Protein AF-A0A940DM49-F1 (afdb_monomer_lite)

Foldseek 3Di:
DDDDDDDDDDDDDDDDDDDDDDDDDDPVVVVVQPPADLDFQDFPDKFFDDDKAKAAQVEEEEELDPVCVLLSVVLQVLCCQQVVGRHHYDYDDPVCSVVVHDAFSYEYQEADLDDPPLKWKWWFDNGYIYIYANDLNVSLLSSLRVSVQQLLQSLVVQDPPDLDPVVSVVVCVVPHRIGIGGTMMGIGWWPFPALAEEDECALAHDDLVLLLVVLVVCLNLSHAEYEYEQAFQRAHAEDQPVQRCRFVPLFKDAQDPLLVVLVVCCVVQVACQSHFDPVQWDADPNGIIGGHHDYLVSLLVSCVSNVSSNHAYAYEDEPQFRCNSVCVRVVQQFLDNPQDADPFGTGGGALLDPVNLVVVLSRVVSVCVRGVDQEYEHELPDHDLPSLVVRPSSVVVCVVVVHDDSLLSSLVSVVSVQVSQVVVNHEYEYELSNLVNHDDLRHAYEYACPVPCVSVLVCVVVVHAYEYQHCVAQALQDDDAQCNLVCLQCVVVVVCVVNVNDCPSYNAYYHYYDCSSRNHSQSVLQSCPPNSSSSSNNGGPDPVPDDPVSSVVSVLSVVSSCVSVVGHYAAHDWDDAFQEAEDAAKDWDDIHPQRDQKWKFKDFPPDADAPPGHTDDDIHMDGAKTKMWMWIAGSVRNTHDIGIHIYHYDDADEADDPVRLPADKAAFWKKWWFQDPDQWLVCRVVGHTDDIDGDNFWWDDPPDDAKTKIKTWFKFFDAAFDKKKKKKWKQGWKWKDKLNHTFDGRTGHDGIDIHMGIDGYGGTIIIIIMIDTDGGGMTTDMWMADRVGHTDDSTVRTIHHFDLVQFAFADPLLVVLLVQQEEAEEEDDQVLQPQDDDDPVCLLAAADPDSQSQAQQAADLLQVLVLRVLLPGQAYEYACDAQQQEGLADDPLRPRYLLVYPHVNSPGGVLQVNLVSCVVVRHFYEYEYELLGHNVQCHHRLARDDDDPVSVVSLVVSLVSSQVVLLCSLAPRPAHSEYHYDVAFEDCVPSGHPNVVSCCVRHVSHAYPFYPQAHSAFEQQDQLLAADPQFFQAAQHRGLDDDPPDDPVVSNNCSRHPDQSHSYGHGYEHHYEQQCAPNDGDQEDHPPSLVSGDDLVSVVVSSCRASQNRHRYYYRFYAHSNNHGPPSSSVSSNVNSVVCCVFPVDFLWKDWDWAFKDKIFNPDDDPDDDDPDPDDWFDWFFKKKWAFPSSSPFWFQKKWKWFDDPPDIDTFDIGGGAYGIHMDGGPIDRGRMMMIGRPRTSRITTTPMMTTTDDD

Structure (mmCIF, N/CA/C/O backbone):
data_AF-A0A940DM49-F1
#
_entry.id   AF-A0A940DM49-F1
#
loop_
_atom_site.group_PDB
_atom_site.id
_atom_site.type_symbol
_atom_site.label_atom_id
_atom_site.label_alt_id
_atom_site.label_comp_id
_atom_site.label_asym_id
_atom_site.label_entity_id
_atom_site.label_seq_id
_atom_site.pdbx_PDB_ins_code
_atom_site.Cartn_x
_atom_site.Cartn_y
_atom_site.Cartn_z
_atom_site.occupancy
_atom_site.B_iso_or_equiv
_atom_site.auth_seq_id
_atom_site.auth_comp_id
_atom_site.auth_asym_id
_atom_site.auth_atom_id
_atom_site.pdbx_PDB_model_num
ATOM 1 N N . MET A 1 1 ? -1.338 36.286 -5.113 1.00 31.31 1 MET A N 1
ATOM 2 C CA . MET A 1 1 ? -1.289 37.752 -5.354 1.00 31.31 1 MET A CA 1
ATOM 3 C C . MET A 1 1 ? -2.511 38.378 -4.673 1.00 31.31 1 MET A C 1
ATOM 5 O O . MET A 1 1 ? -3.595 37.889 -4.940 1.00 31.31 1 MET A O 1
ATOM 9 N N . LYS A 1 2 ? -2.330 39.427 -3.838 1.00 26.67 2 LYS A N 1
ATOM 10 C CA . LYS A 1 2 ? -3.298 40.068 -2.890 1.00 26.67 2 LYS A CA 1
ATOM 11 C C . LYS A 1 2 ? -3.614 39.206 -1.646 1.00 26.67 2 LYS A C 1
ATOM 13 O O . LYS A 1 2 ? -3.948 38.052 -1.812 1.00 26.67 2 LYS A O 1
ATOM 18 N N . SER A 1 3 ? -3.545 39.659 -0.390 1.00 25.14 3 SER A N 1
ATOM 19 C CA . SER A 1 3 ? -3.223 40.959 0.222 1.00 25.14 3 SER A CA 1
ATOM 20 C C . SER A 1 3 ? -2.923 40.746 1.719 1.00 25.14 3 SER A C 1
ATOM 22 O O . SER A 1 3 ? -3.694 40.087 2.404 1.00 25.14 3 SER A O 1
ATOM 24 N N . ARG A 1 4 ? -1.834 41.337 2.230 1.00 31.77 4 ARG A N 1
ATOM 25 C CA . ARG A 1 4 ? -1.532 41.494 3.668 1.00 31.77 4 ARG A CA 1
ATOM 26 C C . ARG A 1 4 ? -2.392 42.607 4.305 1.00 31.77 4 ARG A C 1
ATOM 28 O O . ARG A 1 4 ? -2.889 43.469 3.584 1.00 31.77 4 ARG A O 1
ATOM 35 N N . ILE A 1 5 ? -2.337 42.654 5.646 1.00 28.33 5 ILE A N 1
ATOM 36 C CA . ILE A 1 5 ? -2.535 43.787 6.588 1.00 28.33 5 ILE A CA 1
ATOM 37 C C . ILE A 1 5 ? -3.858 43.733 7.378 1.00 28.33 5 ILE A C 1
ATOM 39 O O . ILE A 1 5 ? -4.899 44.098 6.854 1.00 28.33 5 ILE A O 1
ATOM 43 N N . PHE A 1 6 ? -3.786 43.385 8.672 1.00 24.16 6 PHE A N 1
ATOM 44 C CA . PHE A 1 6 ? -3.925 44.350 9.780 1.00 24.16 6 PHE A CA 1
ATOM 45 C C . PHE A 1 6 ? -3.517 43.720 11.128 1.00 24.16 6 PHE A C 1
ATOM 47 O O . PHE A 1 6 ? -4.143 42.787 11.616 1.00 24.16 6 PHE A O 1
ATOM 54 N N . SER A 1 7 ? -2.481 44.288 11.749 1.00 23.59 7 SER A N 1
ATOM 55 C CA . SER A 1 7 ? -2.191 44.192 13.183 1.00 23.59 7 SER A CA 1
ATOM 56 C C . SER A 1 7 ? -2.238 45.609 13.742 1.00 23.59 7 SER A C 1
ATOM 58 O O . SER A 1 7 ? -1.577 46.483 13.182 1.00 23.59 7 SER A O 1
ATOM 60 N N . ILE A 1 8 ? -2.949 45.839 14.849 1.00 24.89 8 ILE A N 1
ATOM 61 C CA . ILE A 1 8 ? -2.675 46.958 15.763 1.00 24.89 8 ILE A CA 1
ATOM 62 C C . ILE A 1 8 ? -2.809 46.444 17.202 1.00 24.89 8 ILE A C 1
ATOM 64 O O . ILE A 1 8 ? -3.890 46.073 17.647 1.00 24.89 8 ILE A O 1
ATOM 68 N N . LEU A 1 9 ? -1.674 46.442 17.904 1.00 25.62 9 LEU A N 1
ATOM 69 C CA . LEU A 1 9 ? -1.535 46.303 19.352 1.00 25.62 9 LEU A CA 1
ATOM 70 C C . LEU A 1 9 ? -2.020 47.566 20.083 1.00 25.62 9 LEU A C 1
ATOM 72 O O . LEU A 1 9 ? -1.711 48.679 19.658 1.00 25.62 9 LEU A O 1
ATOM 76 N N . VAL A 1 10 ? -2.592 47.381 21.277 1.00 23.48 10 VAL A N 1
ATOM 77 C CA . VAL A 1 10 ? -2.498 48.337 22.396 1.00 23.48 10 VAL A CA 1
ATOM 78 C C . VAL A 1 10 ? -2.186 47.553 23.684 1.00 23.48 10 VAL A C 1
ATOM 80 O O . VAL A 1 10 ? -2.997 46.716 24.074 1.00 23.48 10 VAL A O 1
ATOM 83 N N . PRO A 1 11 ? -1.048 47.801 24.364 1.00 31.75 11 PRO A N 1
ATOM 84 C CA . PRO A 1 11 ? -0.756 47.259 25.691 1.00 31.75 11 PRO A CA 1
ATOM 85 C C . PRO A 1 11 ? -0.932 48.323 26.794 1.00 31.75 11 PRO A C 1
ATOM 87 O O . PRO A 1 11 ? -0.569 49.483 26.594 1.00 31.75 11 PRO A O 1
ATOM 90 N N . GLY A 1 12 ? -1.393 47.929 27.992 1.00 22.38 12 GLY A N 1
ATOM 91 C CA . GLY A 1 12 ? -1.150 48.742 29.192 1.00 22.38 12 GLY A CA 1
ATOM 92 C C . GLY A 1 12 ? -2.007 48.515 30.452 1.00 22.38 12 GLY A C 1
ATOM 93 O O . GLY A 1 12 ? -3.036 49.155 30.605 1.00 22.38 12 GLY A O 1
ATOM 94 N N . ILE A 1 13 ? -1.421 47.778 31.412 1.00 25.25 13 ILE A N 1
ATOM 95 C CA . ILE A 1 13 ? -1.259 48.134 32.846 1.00 25.25 13 ILE A CA 1
ATOM 96 C C . ILE A 1 13 ? -2.354 47.770 33.896 1.00 25.25 13 ILE A C 1
ATOM 98 O O . ILE A 1 13 ? -3.452 48.313 33.919 1.00 25.25 13 ILE A O 1
ATOM 102 N N . CYS A 1 14 ? -1.864 47.004 34.893 1.00 21.83 14 CYS A N 1
ATOM 103 C CA . CYS A 1 14 ? -2.151 46.961 36.347 1.00 21.83 14 CYS A CA 1
ATOM 104 C C . CYS A 1 14 ? -3.070 45.887 36.968 1.00 21.83 14 CYS A C 1
ATOM 106 O O . CYS A 1 14 ? -4.269 46.065 37.145 1.00 21.83 14 CYS A O 1
ATOM 108 N N . SER A 1 15 ? -2.390 44.843 37.461 1.00 24.92 15 SER A N 1
ATOM 109 C CA . SER A 1 15 ? -2.450 44.208 38.791 1.00 24.92 15 SER A CA 1
ATOM 110 C C . SER A 1 15 ? -3.398 44.772 39.862 1.00 24.92 15 SER A C 1
ATOM 112 O O . SER A 1 15 ? -3.240 45.926 40.252 1.00 24.92 15 SER A O 1
ATOM 114 N N . VAL A 1 16 ? -4.172 43.887 40.515 1.00 24.69 16 VAL A N 1
ATOM 115 C CA . VAL A 1 16 ? -4.374 43.876 41.982 1.00 24.69 16 VAL A CA 1
ATOM 116 C C . VAL A 1 16 ? -4.491 42.428 42.484 1.00 24.69 16 VAL A C 1
ATOM 118 O O . VAL A 1 16 ? -5.316 41.647 42.025 1.00 24.69 16 VAL A O 1
ATOM 121 N N . ILE A 1 17 ? -3.630 42.113 43.449 1.00 28.03 17 ILE A N 1
ATOM 122 C CA . ILE A 1 17 ? -3.552 40.900 44.269 1.00 28.03 17 ILE A CA 1
ATOM 123 C C . ILE A 1 17 ? -4.784 40.798 45.183 1.00 28.03 17 ILE A C 1
ATOM 125 O O . ILE A 1 17 ? -5.094 41.764 45.876 1.00 28.03 17 ILE A O 1
ATOM 129 N N . PHE A 1 18 ? -5.398 39.615 45.292 1.00 25.67 18 PHE A N 1
ATOM 130 C CA . PHE A 1 18 ? -6.162 39.233 46.484 1.00 25.67 18 PHE A CA 1
ATOM 131 C C . PHE A 1 18 ? -5.768 37.827 46.945 1.00 25.67 18 PHE A C 1
ATOM 133 O O . PHE A 1 18 ? -6.054 36.827 46.296 1.00 25.67 18 PHE A O 1
ATOM 140 N N . SER A 1 19 ? -5.091 37.784 48.093 1.00 24.92 19 SER A N 1
ATOM 141 C CA . SER A 1 19 ? -4.837 36.582 48.880 1.00 24.92 19 SER A CA 1
ATOM 142 C C . SER A 1 19 ? -6.087 36.204 49.670 1.00 24.92 19 SER A C 1
ATOM 144 O O . SER A 1 19 ? -6.500 36.985 50.522 1.00 24.92 19 SER A O 1
ATOM 146 N N . PHE A 1 20 ? -6.617 34.997 49.472 1.00 25.80 20 PHE A N 1
ATOM 147 C CA . PHE A 1 20 ? -7.347 34.237 50.494 1.00 25.80 20 PHE A CA 1
ATOM 148 C C . PHE A 1 20 ? -7.159 32.737 50.215 1.00 25.80 20 PHE A C 1
ATOM 150 O O . PHE A 1 20 ? -7.589 32.235 49.184 1.00 25.80 20 PHE A O 1
ATOM 157 N N . MET A 1 21 ? -6.477 32.033 51.124 1.00 26.34 21 MET A N 1
ATOM 158 C CA . MET A 1 21 ? -6.398 30.567 51.140 1.00 26.34 21 MET A CA 1
ATOM 159 C C . MET A 1 21 ? -7.720 29.969 51.646 1.00 26.34 21 MET A C 1
ATOM 161 O O . MET A 1 21 ? -8.167 30.376 52.722 1.00 26.34 21 MET A O 1
ATOM 165 N N . PRO A 1 22 ? -8.266 28.929 50.992 1.00 28.25 22 PRO A N 1
ATOM 166 C CA . PRO A 1 22 ? -9.009 27.868 51.651 1.00 28.25 22 PRO A CA 1
ATOM 167 C C . PRO A 1 22 ? -8.127 26.618 51.852 1.00 28.25 22 PRO A C 1
ATOM 169 O O . PRO A 1 22 ? -7.094 26.437 51.213 1.00 28.25 22 PRO A O 1
ATOM 172 N N . SER A 1 23 ? -8.528 25.799 52.820 1.00 29.11 23 SER A N 1
ATOM 173 C CA . SER A 1 23 ? -7.892 24.579 53.342 1.00 29.11 23 SER A CA 1
ATOM 174 C C . SER A 1 23 ? -7.565 23.503 52.280 1.00 29.11 23 SER A C 1
ATOM 176 O O . SER A 1 23 ? -8.131 23.546 51.191 1.00 29.11 23 SER A O 1
ATOM 178 N N . PRO A 1 24 ? -6.672 22.527 52.569 1.00 31.70 24 PRO A N 1
ATOM 179 C CA . PRO A 1 24 ? -6.154 21.622 51.547 1.00 31.70 24 PRO A CA 1
ATOM 180 C C . PRO A 1 24 ? -7.233 20.646 51.068 1.00 31.70 24 PRO A C 1
ATOM 182 O O . PRO A 1 24 ? -7.690 19.788 51.821 1.00 31.70 24 PRO A O 1
ATOM 185 N N . VAL A 1 25 ? -7.610 20.791 49.800 1.00 31.20 25 VAL A N 1
ATOM 186 C CA . VAL A 1 25 ? -8.256 19.754 48.990 1.00 31.20 25 VAL A CA 1
ATOM 187 C C . VAL A 1 25 ? -7.164 18.766 48.559 1.00 31.20 25 VAL A C 1
ATOM 189 O O . VAL A 1 25 ? -6.029 19.171 48.299 1.00 31.20 25 VAL A O 1
ATOM 192 N N . ASN A 1 26 ? -7.472 17.467 48.555 1.00 30.48 26 ASN A N 1
ATOM 193 C CA . ASN A 1 26 ? -6.524 16.410 48.204 1.00 30.48 26 ASN A CA 1
ATOM 194 C C . ASN A 1 26 ? -5.936 16.625 46.798 1.00 30.48 26 ASN A C 1
ATOM 196 O O . ASN A 1 26 ? -6.629 17.033 45.870 1.00 30.48 26 ASN A O 1
ATOM 200 N N . ALA A 1 27 ? -4.655 16.289 46.630 1.00 29.48 27 ALA A N 1
ATOM 201 C CA . ALA A 1 27 ? -3.916 16.493 45.383 1.00 29.48 27 ALA A CA 1
ATOM 202 C C . ALA A 1 27 ? -4.462 15.692 44.181 1.00 29.48 27 ALA A C 1
ATOM 204 O O . ALA A 1 27 ? -4.178 16.063 43.050 1.00 29.48 27 ALA A O 1
ATOM 205 N N . ARG A 1 28 ? -5.260 14.634 44.411 1.00 29.39 28 ARG A N 1
ATOM 206 C CA . ARG A 1 28 ? -5.962 13.898 43.343 1.00 29.39 28 ARG A CA 1
ATOM 207 C C . ARG A 1 28 ? -7.146 14.678 42.776 1.00 29.39 28 ARG A C 1
ATOM 209 O O . ARG A 1 28 ? -7.283 14.745 41.563 1.00 29.39 28 ARG A O 1
ATOM 216 N N . ASP A 1 29 ? -7.923 15.333 43.634 1.00 30.44 29 ASP A N 1
ATOM 217 C CA . ASP A 1 29 ? -9.070 16.125 43.191 1.00 30.44 29 ASP A CA 1
ATOM 218 C C . ASP A 1 29 ? -8.570 17.370 42.439 1.00 30.44 29 ASP A C 1
ATOM 220 O O . ASP A 1 29 ? -9.034 17.670 41.350 1.00 30.44 29 ASP A O 1
ATOM 224 N N . ALA A 1 30 ? -7.518 18.034 42.939 1.00 25.75 30 ALA A N 1
ATOM 225 C CA . ALA A 1 30 ? -6.928 19.223 42.310 1.00 25.75 30 ALA A CA 1
ATOM 226 C C . ALA A 1 30 ? -6.326 18.992 40.905 1.00 25.75 30 ALA A C 1
ATOM 228 O O . ALA A 1 30 ? -6.170 19.956 40.157 1.00 25.75 30 ALA A O 1
ATOM 229 N N . GLN A 1 31 ? -5.983 17.751 40.543 1.00 28.00 31 GLN A N 1
ATOM 230 C CA . GLN A 1 31 ? -5.383 17.424 39.245 1.00 28.00 31 GLN A CA 1
ATOM 231 C C . GLN A 1 31 ? -6.438 17.154 38.158 1.00 28.00 31 GLN A C 1
ATOM 233 O O . GLN A 1 31 ? -6.170 17.409 36.989 1.00 28.00 31 GLN A O 1
ATOM 238 N N . GLN A 1 32 ? -7.652 16.748 38.548 1.00 34.59 32 GLN A N 1
ATOM 239 C CA . GLN A 1 32 ? -8.798 16.563 37.646 1.00 34.59 32 GLN A CA 1
ATOM 240 C C . GLN A 1 32 ? -9.450 17.905 37.239 1.00 34.59 32 GLN A C 1
ATOM 242 O O . GLN A 1 32 ? -10.115 18.002 36.215 1.00 34.59 32 GLN A O 1
ATOM 247 N N . PHE A 1 33 ? -9.207 18.980 38.000 1.00 34.47 33 PHE A N 1
ATOM 248 C CA . PHE A 1 33 ? -9.787 20.314 37.767 1.00 34.47 33 PHE A CA 1
ATOM 249 C C . PHE A 1 33 ? -9.003 21.213 36.788 1.00 34.47 33 PHE A C 1
ATOM 251 O O . PHE A 1 33 ? -9.349 22.382 36.625 1.00 34.47 33 PHE A O 1
ATOM 258 N N . ALA A 1 34 ? -7.946 20.709 36.137 1.00 33.28 34 ALA A N 1
ATOM 259 C CA . ALA A 1 34 ? -7.145 21.478 35.174 1.00 33.28 34 ALA A CA 1
ATOM 260 C C . ALA A 1 34 ? -7.388 21.101 33.694 1.00 33.28 34 ALA A C 1
ATOM 262 O O . ALA A 1 34 ? -6.991 21.868 32.819 1.00 33.28 34 ALA A O 1
ATOM 263 N N . SER A 1 35 ? -8.037 19.963 33.403 1.00 48.00 35 SER A N 1
ATOM 264 C CA . SER A 1 35 ? -8.173 19.389 32.047 1.00 48.00 35 SER A CA 1
ATOM 265 C C . SER A 1 35 ? -9.556 19.542 31.389 1.00 48.00 35 SER A C 1
ATOM 267 O O . SER A 1 35 ? -9.680 19.274 30.197 1.00 48.00 35 SER A O 1
ATOM 269 N N . GLY A 1 36 ? -10.577 20.028 32.107 1.00 64.00 36 GLY A N 1
ATOM 270 C CA . GLY A 1 36 ? -11.968 20.043 31.621 1.00 64.00 36 GLY A CA 1
ATOM 271 C C . GLY A 1 36 ? -12.669 18.679 31.783 1.00 64.00 36 GLY A C 1
ATOM 272 O O . GLY A 1 36 ? -12.053 17.745 32.285 1.00 64.00 36 GLY A O 1
ATOM 273 N N . PRO A 1 37 ? -13.968 18.562 31.441 1.00 78.25 37 PRO A N 1
ATOM 274 C CA . PRO A 1 37 ? -14.721 17.309 31.563 1.00 78.25 37 PRO A CA 1
ATOM 275 C C . PRO A 1 37 ? -14.284 16.264 30.521 1.00 78.25 37 PRO A C 1
ATOM 277 O O . PRO A 1 37 ? -13.966 16.629 29.389 1.00 78.25 37 PRO A O 1
ATOM 280 N N . ASP A 1 38 ? -14.347 14.978 30.888 1.00 89.06 38 ASP A N 1
ATOM 281 C CA . ASP A 1 38 ? -13.917 13.816 30.087 1.00 89.06 38 ASP A CA 1
ATOM 282 C C . ASP A 1 38 ? -14.873 13.485 28.915 1.00 89.06 38 ASP A C 1
ATOM 284 O O . ASP A 1 38 ? -15.368 12.373 28.794 1.00 89.06 38 ASP A O 1
ATOM 288 N N . LEU A 1 39 ? -15.184 14.472 28.068 1.00 94.56 39 LEU A N 1
ATOM 289 C CA . LEU A 1 39 ? -16.126 14.374 26.942 1.00 94.56 39 LEU A CA 1
ATOM 290 C C . LEU A 1 39 ? -15.479 13.779 25.691 1.00 94.56 39 LEU A C 1
ATOM 292 O O . LEU A 1 39 ? -14.377 14.193 25.355 1.00 94.56 39 LEU A O 1
ATOM 296 N N . ILE A 1 40 ? -16.195 12.949 24.927 1.00 96.62 40 ILE A N 1
ATOM 297 C CA . ILE A 1 40 ? -15.819 12.508 23.569 1.00 96.62 40 ILE A CA 1
ATOM 298 C C . ILE A 1 40 ? -16.946 12.884 22.593 1.00 96.62 40 ILE A C 1
ATOM 300 O O . ILE A 1 40 ? -18.067 12.409 22.760 1.00 96.62 40 ILE A O 1
ATOM 304 N N . PRO A 1 41 ? -16.714 13.693 21.551 1.00 96.62 41 PRO A N 1
ATOM 305 C CA . PRO A 1 41 ? -15.433 14.262 21.163 1.00 96.62 41 PRO A CA 1
ATOM 306 C C . PRO A 1 41 ? -15.011 15.448 22.046 1.00 96.62 41 PRO A C 1
ATOM 308 O O . PRO A 1 41 ? -15.863 16.110 22.654 1.00 96.62 41 PRO A O 1
ATOM 311 N N . ARG A 1 42 ? -13.705 15.736 22.090 1.00 94.19 42 ARG A N 1
ATOM 312 C CA . ARG A 1 42 ? -13.125 16.857 22.839 1.00 94.19 42 ARG A CA 1
ATOM 313 C C . ARG A 1 42 ? -13.605 18.190 22.253 1.00 94.19 42 ARG A C 1
ATOM 315 O O . ARG A 1 42 ? -13.400 18.421 21.057 1.00 94.19 42 ARG A O 1
ATOM 322 N N . PRO A 1 43 ? -14.202 19.082 23.065 1.00 93.31 43 PRO A N 1
ATOM 323 C CA . PRO A 1 43 ? -14.682 20.365 22.570 1.00 93.31 43 PRO A CA 1
ATOM 324 C C . PRO A 1 43 ? -13.529 21.327 22.270 1.00 93.31 43 PRO A C 1
ATOM 326 O O . PRO A 1 43 ? -12.495 21.297 22.942 1.00 93.31 43 PRO A O 1
ATOM 329 N N . LEU A 1 44 ? -13.754 22.250 21.330 1.00 90.75 44 LEU A N 1
ATOM 330 C CA . LEU A 1 44 ? -12.794 23.303 20.978 1.00 90.75 44 LEU A CA 1
ATOM 331 C C . LEU A 1 44 ? -12.405 24.179 22.184 1.00 90.75 44 LEU A C 1
ATOM 333 O O . LEU A 1 44 ? -11.246 24.560 22.339 1.00 90.75 44 LEU A O 1
ATOM 337 N N . SER A 1 45 ? -13.371 24.519 23.044 1.00 90.00 45 SER A N 1
ATOM 338 C CA . SER A 1 45 ? -13.132 25.281 24.270 1.00 90.00 45 SER A CA 1
ATOM 339 C C . SER A 1 45 ? -14.077 24.860 25.390 1.00 90.00 45 SER A C 1
ATOM 341 O O . SER A 1 45 ? -15.293 24.788 25.204 1.00 90.00 45 SER A O 1
ATOM 343 N N . SER A 1 46 ? -13.513 24.631 26.576 1.00 90.38 46 SER A N 1
ATOM 344 C CA . SER A 1 46 ? -14.241 24.344 27.810 1.00 90.38 46 SER A CA 1
ATOM 345 C C . SER A 1 46 ? -13.608 25.114 28.964 1.00 90.38 46 SER A C 1
ATOM 347 O O . SER A 1 46 ? -12.415 24.980 29.240 1.00 90.38 46 SER A O 1
ATOM 349 N N . VAL A 1 47 ? -14.405 25.946 29.633 1.00 90.81 47 VAL A N 1
ATOM 350 C CA . VAL A 1 47 ? -13.986 26.747 30.785 1.00 90.81 47 VAL A CA 1
ATOM 351 C C . VAL A 1 47 ? -14.827 26.348 31.985 1.00 90.81 47 VAL A C 1
ATOM 353 O O . VAL A 1 47 ? -16.048 26.514 31.993 1.00 90.81 47 VAL A O 1
ATOM 356 N N . GLN A 1 48 ? -14.173 25.835 33.023 1.00 85.69 48 GLN A N 1
ATOM 357 C CA . GLN A 1 48 ? -14.850 25.481 34.262 1.00 85.69 48 GLN A CA 1
ATOM 358 C C . GLN A 1 48 ? -15.208 26.738 35.067 1.00 85.69 48 GLN A C 1
ATOM 360 O O . GLN A 1 48 ? -14.384 27.630 35.271 1.00 85.69 48 GLN A O 1
ATOM 365 N N . GLY A 1 49 ? -16.456 26.802 35.524 1.00 84.81 49 GLY A N 1
ATOM 366 C CA . GLY A 1 49 ? -16.964 27.825 36.430 1.00 84.81 49 GLY A CA 1
ATOM 367 C C . GLY A 1 49 ? -16.945 27.372 37.893 1.00 84.81 49 GLY A C 1
ATOM 368 O O . GLY A 1 49 ? -16.551 26.257 38.228 1.00 84.81 49 GLY A O 1
ATOM 369 N N . THR A 1 50 ? -17.397 28.246 38.791 1.00 85.25 50 THR A N 1
ATOM 370 C CA . THR A 1 50 ? -17.561 27.930 40.219 1.00 85.25 50 THR A CA 1
ATOM 371 C C . THR A 1 50 ? -19.000 27.524 40.525 1.00 85.25 50 THR A C 1
ATOM 373 O O . THR A 1 50 ? -19.916 28.223 40.098 1.00 85.25 50 THR A O 1
ATOM 376 N N . GLY A 1 51 ? -19.192 26.468 41.321 1.00 89.75 51 GLY A N 1
ATOM 377 C CA . GLY A 1 51 ? -20.511 26.016 41.781 1.00 89.75 51 GLY A CA 1
ATOM 378 C C . GLY A 1 51 ? -21.050 24.805 41.018 1.00 89.75 51 GLY A C 1
ATOM 379 O O . GLY A 1 51 ? -20.395 24.270 40.121 1.00 89.75 51 GLY A O 1
ATOM 380 N N . THR A 1 52 ? -22.254 24.362 41.382 1.00 90.94 52 THR A N 1
ATOM 381 C CA . THR A 1 52 ? -22.939 23.223 40.755 1.00 90.94 52 THR A CA 1
ATOM 382 C C . THR A 1 52 ? -24.397 23.552 40.436 1.00 90.94 52 THR A C 1
ATOM 384 O O . THR A 1 52 ? -25.089 24.216 41.208 1.00 90.94 52 THR A O 1
ATOM 387 N N . PHE A 1 53 ? -24.872 23.075 39.288 1.00 93.50 53 PHE A N 1
ATOM 388 C CA . PHE A 1 53 ? -26.281 23.059 38.925 1.00 93.50 53 PHE A CA 1
ATOM 389 C C . PHE A 1 53 ? -26.913 21.745 39.382 1.00 93.50 53 PHE A C 1
ATOM 391 O O . PHE A 1 53 ? -26.367 20.664 39.162 1.00 93.50 53 PHE A O 1
ATOM 398 N N . ARG A 1 54 ? -28.080 21.834 40.017 1.00 91.69 54 ARG A N 1
ATOM 399 C CA . ARG A 1 54 ? -28.820 20.677 40.519 1.00 91.69 54 ARG A CA 1
ATOM 400 C C . ARG A 1 54 ? -29.885 20.274 39.503 1.00 91.69 54 ARG A C 1
ATOM 402 O O . ARG A 1 54 ? -30.891 20.967 39.373 1.00 91.69 54 ARG A O 1
ATOM 409 N N . LEU A 1 55 ? -29.663 19.161 38.811 1.00 91.31 55 LEU A N 1
ATOM 410 C CA . LEU A 1 55 ? -30.587 18.610 37.825 1.00 91.31 55 LEU A CA 1
ATOM 411 C C . LEU A 1 55 ? -31.499 17.567 38.481 1.00 91.31 55 LEU A C 1
ATOM 413 O O . LEU A 1 55 ? -31.015 16.536 38.937 1.00 91.31 55 LEU A O 1
ATOM 417 N N . ASP A 1 56 ? -32.805 17.830 38.515 1.00 88.69 56 ASP A N 1
ATOM 418 C CA . ASP A 1 56 ? -33.834 16.920 39.032 1.00 88.69 56 ASP A CA 1
ATOM 419 C C . ASP A 1 56 ? -35.148 17.016 38.232 1.00 88.69 56 ASP A C 1
ATOM 421 O O . ASP A 1 56 ? -35.255 17.777 37.268 1.00 88.69 56 ASP A O 1
ATOM 425 N N . SER A 1 57 ? -36.181 16.272 38.640 1.00 85.94 57 SER A N 1
ATOM 426 C CA . SER A 1 57 ? -37.501 16.276 37.984 1.00 85.94 57 SER A CA 1
ATOM 427 C C . SER A 1 57 ? -38.273 17.605 38.066 1.00 85.94 57 SER A C 1
ATOM 429 O O . SER A 1 57 ? -39.310 17.751 37.412 1.00 85.94 57 SER A O 1
ATOM 431 N N . GLU A 1 58 ? -37.820 18.566 38.880 1.00 88.06 58 GLU A N 1
ATOM 432 C CA . GLU A 1 58 ? -38.427 19.900 38.996 1.00 88.06 58 GLU A CA 1
ATOM 433 C C . GLU A 1 58 ? -37.863 20.887 37.961 1.00 88.06 58 GLU A C 1
ATOM 435 O O . GLU A 1 58 ? -38.418 21.974 37.775 1.00 88.06 58 GLU A O 1
ATOM 440 N N . VAL A 1 59 ? -36.780 20.525 37.266 1.00 91.25 59 VAL A N 1
ATOM 441 C CA . VAL A 1 59 ? -36.217 21.327 36.177 1.00 91.25 59 VAL A CA 1
ATOM 442 C C . VAL A 1 59 ? -37.136 21.289 34.950 1.00 91.25 59 VAL A C 1
ATOM 444 O O . VAL A 1 59 ? -37.608 20.235 34.513 1.00 91.25 59 VAL A O 1
ATOM 447 N N . ILE A 1 60 ? -37.384 22.468 34.370 1.00 91.19 60 ILE A N 1
ATOM 448 C CA . ILE A 1 60 ? -38.216 22.633 33.169 1.00 91.19 60 ILE A CA 1
ATOM 449 C C . ILE A 1 60 ? -37.337 22.985 31.966 1.00 91.19 60 ILE A C 1
ATOM 451 O O . ILE A 1 60 ? -36.500 23.884 32.045 1.00 91.19 60 ILE A O 1
ATOM 455 N N . VAL A 1 61 ? -37.562 22.304 30.841 1.00 92.19 61 VAL A N 1
ATOM 456 C CA . VAL A 1 61 ? -36.944 22.610 29.545 1.00 92.19 61 VAL A CA 1
ATOM 457 C C . VAL A 1 61 ? -37.827 23.599 28.782 1.00 92.19 61 VAL A C 1
ATOM 459 O O . VAL A 1 61 ? -38.985 23.295 28.478 1.00 92.19 61 VAL A O 1
ATOM 462 N N . TYR A 1 62 ? -37.283 24.771 28.464 1.00 89.75 62 TYR A N 1
ATOM 463 C CA . TYR A 1 62 ? -37.940 25.822 27.694 1.00 89.75 62 TYR A CA 1
ATOM 464 C C . TYR A 1 62 ? -37.281 25.977 26.316 1.00 89.75 62 TYR A C 1
ATOM 466 O O . TYR A 1 62 ? -36.118 26.375 26.237 1.00 89.75 62 TYR A O 1
ATOM 474 N N . PRO A 1 63 ? -38.006 25.707 25.222 1.00 85.12 63 PRO A N 1
ATOM 475 C CA . PRO A 1 63 ? -37.612 26.158 23.897 1.00 85.12 63 PRO A CA 1
ATOM 476 C C . PRO A 1 63 ? -37.898 27.662 23.752 1.00 85.12 63 PRO A C 1
ATOM 478 O O . PRO A 1 63 ? -38.976 28.121 24.134 1.00 85.12 63 PRO A O 1
ATOM 481 N N . ASP A 1 64 ? -36.952 28.425 23.195 1.00 77.19 64 ASP A N 1
ATOM 482 C CA . ASP A 1 64 ? -37.119 29.873 22.949 1.00 77.19 64 ASP A CA 1
ATOM 483 C C . ASP A 1 64 ? -38.205 30.145 21.885 1.00 77.19 64 ASP A C 1
ATOM 485 O O . ASP A 1 64 ? -38.941 31.125 21.955 1.00 77.19 64 ASP A O 1
ATOM 489 N N . GLU A 1 65 ? -38.381 29.217 20.934 1.00 76.31 65 GLU A N 1
ATOM 490 C CA . GLU A 1 65 ? -39.387 29.300 19.872 1.00 76.31 65 GLU A CA 1
ATOM 491 C C . GLU A 1 65 ? -40.103 27.967 19.603 1.00 76.31 65 GLU A C 1
ATOM 493 O O . GLU A 1 65 ? -39.586 26.879 19.858 1.00 76.31 65 GLU A O 1
ATOM 498 N N . ASN A 1 66 ? -41.292 28.033 18.988 1.00 71.56 66 ASN A N 1
ATOM 499 C CA . ASN A 1 66 ? -42.115 26.851 18.698 1.00 71.56 66 ASN A CA 1
ATOM 500 C C . ASN A 1 66 ? -41.417 25.793 17.829 1.00 71.56 66 ASN A C 1
ATOM 502 O O . ASN A 1 66 ? -41.707 24.603 17.968 1.00 71.56 66 ASN A O 1
ATOM 506 N N . HIS A 1 67 ? -40.518 26.207 16.935 1.00 74.38 67 HIS A N 1
ATOM 507 C CA . HIS A 1 67 ? -39.786 25.295 16.057 1.00 74.38 67 HIS A CA 1
ATOM 508 C C . HIS A 1 67 ? -38.699 24.491 16.805 1.00 74.38 67 HIS A C 1
ATOM 510 O O . HIS A 1 67 ? -38.259 23.463 16.303 1.00 74.38 67 HIS A O 1
ATOM 516 N N . VAL A 1 68 ? -38.342 24.893 18.034 1.00 80.12 68 VAL A N 1
ATOM 517 C CA . VAL A 1 68 ? -37.361 24.227 18.916 1.00 80.12 68 VAL A CA 1
ATOM 518 C C . VAL A 1 68 ? -38.017 23.163 19.823 1.00 80.12 68 VAL A C 1
ATOM 520 O O . VAL A 1 68 ? -37.340 22.343 20.445 1.00 80.12 68 VAL A O 1
ATOM 523 N N . ASN A 1 69 ? -39.355 23.097 19.865 1.00 79.06 69 ASN A N 1
ATOM 524 C CA . ASN A 1 69 ? -40.111 22.113 20.657 1.00 79.06 69 ASN A CA 1
ATOM 525 C C . ASN A 1 69 ? -39.690 20.635 20.459 1.00 79.06 69 ASN A C 1
ATOM 527 O O . ASN A 1 69 ? -39.731 19.886 21.439 1.00 79.06 69 ASN A O 1
ATOM 531 N N . PRO A 1 70 ? -39.329 20.152 19.249 1.00 85.88 70 PRO A N 1
ATOM 532 C CA . PRO A 1 70 ? -38.820 18.789 19.075 1.00 85.88 70 PRO A CA 1
ATOM 533 C C . PRO A 1 70 ? -37.524 18.527 19.854 1.00 85.88 70 PRO A C 1
ATOM 535 O O . PRO A 1 70 ? -37.445 17.522 20.552 1.00 85.88 70 PRO A O 1
ATOM 538 N N . ALA A 1 71 ? -36.570 19.464 19.842 1.00 87.31 71 ALA A N 1
ATOM 539 C CA . ALA A 1 71 ? -35.305 19.339 20.570 1.00 87.31 71 ALA A CA 1
ATOM 540 C C . ALA A 1 71 ? -35.514 19.286 22.096 1.00 87.31 71 ALA A C 1
ATOM 542 O O . ALA A 1 71 ? -34.882 18.490 22.790 1.00 87.31 71 ALA A O 1
ATOM 543 N N . ALA A 1 72 ? -36.467 20.068 22.621 1.00 89.12 72 ALA A N 1
ATOM 544 C CA . ALA A 1 72 ? -36.841 20.021 24.038 1.00 89.12 72 ALA A CA 1
ATOM 545 C C . ALA A 1 72 ? -37.434 18.660 24.445 1.00 89.12 72 ALA A C 1
ATOM 547 O O . ALA A 1 72 ? -37.114 18.134 25.513 1.00 89.12 72 ALA A O 1
ATOM 548 N N . ARG A 1 73 ? -38.279 18.070 23.585 1.00 89.12 73 ARG A N 1
ATOM 549 C CA . ARG A 1 73 ? -38.836 16.723 23.800 1.00 89.12 73 ARG A CA 1
ATOM 550 C C . ARG A 1 73 ? -37.756 15.650 23.717 1.00 89.12 73 ARG A C 1
ATOM 552 O O . ARG A 1 73 ? -37.736 14.779 24.581 1.00 89.12 73 ARG A O 1
ATOM 559 N N . TYR A 1 74 ? -36.872 15.739 22.726 1.00 92.25 74 TYR A N 1
ATOM 560 C CA . TYR A 1 74 ? -35.733 14.840 22.565 1.00 92.25 74 TYR A CA 1
ATOM 561 C C . TYR A 1 74 ? -34.856 14.825 23.823 1.00 92.25 74 TYR A C 1
ATOM 563 O O . TYR A 1 74 ? -34.689 13.765 24.418 1.00 92.25 74 TYR A O 1
ATOM 571 N N . LEU A 1 75 ? -34.399 15.988 24.306 1.00 94.25 75 LEU A N 1
ATOM 572 C CA . LEU A 1 75 ? -33.585 16.075 25.525 1.00 94.25 75 LEU A CA 1
ATOM 573 C C . LEU A 1 75 ? -34.280 15.431 26.738 1.00 94.25 75 LEU A C 1
ATOM 575 O O . LEU A 1 75 ? -33.679 14.619 27.441 1.00 94.25 75 LEU A O 1
ATOM 579 N N . ALA A 1 76 ? -35.553 15.767 26.975 1.00 91.25 76 ALA A N 1
ATOM 580 C CA . ALA A 1 76 ? -36.306 15.230 28.107 1.00 91.25 76 ALA A CA 1
ATOM 581 C C . ALA A 1 76 ? -36.507 13.704 28.017 1.00 91.25 76 ALA A C 1
ATOM 583 O O . ALA A 1 76 ? -36.436 13.010 29.031 1.00 91.25 76 ALA A O 1
ATOM 584 N N . GLN A 1 77 ? -36.751 13.170 26.815 1.00 90.88 77 GLN A N 1
ATOM 585 C CA . GLN A 1 77 ? -36.893 11.730 26.590 1.00 90.88 77 GLN A CA 1
ATOM 586 C C . GLN A 1 77 ? -35.569 10.988 26.783 1.00 90.88 77 GLN A C 1
ATOM 588 O O . GLN A 1 77 ? -35.560 9.956 27.455 1.00 90.88 77 GLN A O 1
ATOM 593 N N . SER A 1 78 ? -34.468 11.527 26.254 1.00 91.81 78 SER A N 1
ATOM 594 C CA . SER A 1 78 ? -33.136 10.933 26.387 1.00 91.81 78 SER A CA 1
ATOM 595 C C . SER A 1 78 ? -32.705 10.858 27.849 1.00 91.81 78 SER A C 1
ATOM 597 O O . SER A 1 78 ? -32.385 9.775 28.323 1.00 91.81 78 SER A O 1
ATOM 599 N N . LEU A 1 79 ? -32.816 11.949 28.617 1.00 91.19 79 LEU A N 1
ATOM 600 C CA . LEU A 1 79 ? -32.431 11.940 30.037 1.00 91.19 79 LEU A CA 1
ATOM 601 C C . LEU A 1 79 ? -33.312 11.033 30.899 1.00 91.19 79 LEU A C 1
ATOM 603 O O . LEU A 1 79 ? -32.812 10.389 31.822 1.00 91.19 79 LEU A O 1
ATOM 607 N N . LYS A 1 80 ? -34.604 10.918 30.577 1.00 89.25 80 LYS A N 1
ATOM 608 C CA . LYS A 1 80 ? -35.483 9.960 31.252 1.00 89.25 80 LYS A CA 1
ATOM 609 C C . LYS A 1 80 ? -35.054 8.517 30.989 1.00 89.25 80 LYS A C 1
ATOM 611 O O . LYS A 1 80 ? -35.098 7.701 31.903 1.00 89.25 80 LYS A O 1
ATOM 616 N N . ARG A 1 81 ? -34.691 8.196 29.746 1.00 86.44 81 ARG A N 1
ATOM 617 C CA . ARG A 1 81 ? -34.276 6.848 29.339 1.00 86.44 81 ARG A CA 1
ATOM 618 C C . ARG A 1 81 ? -32.893 6.484 29.882 1.00 86.44 81 ARG A C 1
ATOM 620 O O . ARG A 1 81 ? -32.703 5.357 30.309 1.00 86.44 81 ARG A O 1
ATOM 627 N N . GLU A 1 82 ? -31.958 7.425 29.841 1.00 88.00 82 GLU A N 1
ATOM 628 C CA . GLU A 1 82 ? -30.528 7.171 30.049 1.00 88.00 82 GLU A CA 1
ATOM 629 C C . GLU A 1 82 ? -30.106 7.392 31.505 1.00 88.00 82 GLU A C 1
ATOM 631 O O . GLU A 1 82 ? -29.371 6.586 32.059 1.00 88.00 82 GLU A O 1
ATOM 636 N N . ALA A 1 83 ? -30.621 8.443 32.153 1.00 83.94 83 ALA A N 1
ATOM 637 C CA . ALA A 1 83 ? -30.273 8.799 33.532 1.00 83.94 83 ALA A CA 1
ATOM 638 C C . ALA A 1 83 ? -31.428 8.579 34.530 1.00 83.94 83 ALA A C 1
ATOM 640 O O . ALA A 1 83 ? -31.226 8.666 35.738 1.00 83.94 83 ALA A O 1
ATOM 641 N N . GLY A 1 84 ? -32.646 8.285 34.055 1.00 83.19 84 GLY A N 1
ATOM 642 C CA . GLY A 1 84 ? -33.846 8.166 34.895 1.00 83.19 84 GLY A CA 1
ATOM 643 C C . GLY A 1 84 ? -34.505 9.505 35.257 1.00 83.19 84 GLY A C 1
ATOM 644 O O . GLY A 1 84 ? -35.514 9.522 35.958 1.00 83.19 84 GLY A O 1
ATOM 645 N N . ILE A 1 85 ? -33.997 10.635 34.750 1.00 86.19 85 ILE A N 1
ATOM 646 C CA . ILE A 1 85 ? -34.445 11.981 35.144 1.00 86.19 85 ILE A CA 1
ATOM 647 C C . ILE A 1 85 ? -35.639 12.428 34.290 1.00 86.19 85 ILE A C 1
ATOM 649 O O . ILE A 1 85 ? -35.513 12.748 33.107 1.00 86.19 85 ILE A O 1
ATOM 653 N N . GLY A 1 86 ? -36.826 12.484 34.897 1.00 84.69 86 GLY A N 1
ATOM 654 C CA . GLY A 1 86 ? -38.059 12.904 34.228 1.00 84.69 86 GLY A CA 1
ATOM 655 C C . GLY A 1 86 ? -38.249 14.423 34.171 1.00 84.69 86 GLY A C 1
ATOM 656 O O . GLY A 1 86 ? -38.904 14.984 35.047 1.00 84.69 86 GLY A O 1
ATOM 657 N N . LEU A 1 87 ? -37.753 15.079 33.118 1.00 88.31 87 LEU A N 1
ATOM 658 C CA . LEU A 1 87 ? -37.928 16.525 32.912 1.00 88.31 87 LEU A CA 1
ATOM 659 C C . LEU A 1 87 ? -39.295 16.895 32.317 1.00 88.31 87 LEU A C 1
ATOM 661 O O . LEU A 1 87 ? -39.878 16.153 31.521 1.00 88.31 87 LEU A O 1
ATOM 665 N N . ARG A 1 88 ? -39.792 18.093 32.656 1.00 87.31 88 ARG A N 1
ATOM 666 C CA . ARG A 1 88 ? -40.999 18.681 32.045 1.00 87.31 88 ARG A CA 1
ATOM 667 C C . ARG A 1 88 ? -40.617 19.678 30.954 1.00 87.31 88 ARG A C 1
ATOM 669 O O . ARG A 1 88 ? -39.660 20.426 31.110 1.00 87.31 88 ARG A O 1
ATOM 676 N N . THR A 1 89 ? -41.400 19.748 29.881 1.00 86.81 89 THR A N 1
ATOM 677 C CA . THR A 1 89 ? -41.265 20.787 28.845 1.00 86.81 89 THR A CA 1
ATOM 678 C C . THR A 1 89 ? -42.297 21.893 29.068 1.00 86.81 89 THR A C 1
ATOM 680 O O . THR A 1 89 ? -43.472 21.588 29.292 1.00 86.81 89 THR A O 1
ATOM 683 N N . GLY A 1 90 ? -41.886 23.159 28.995 1.00 83.75 90 GLY A N 1
ATOM 684 C CA . GLY A 1 90 ? -42.754 24.327 29.187 1.00 83.75 90 GLY A CA 1
ATOM 685 C C . GLY A 1 90 ? -42.664 25.335 28.040 1.00 83.75 90 GLY A C 1
ATOM 686 O O . GLY A 1 90 ? -41.834 25.197 27.152 1.00 83.75 90 GLY A O 1
ATOM 687 N N . ILE A 1 91 ? -43.514 26.366 28.074 1.00 80.75 91 ILE A N 1
ATOM 688 C CA . ILE A 1 91 ? -43.437 27.528 27.172 1.00 80.75 91 ILE A CA 1
ATOM 689 C C . ILE A 1 91 ? -42.882 28.700 27.978 1.00 80.75 91 ILE A C 1
ATOM 691 O O . ILE A 1 91 ? -43.369 28.964 29.081 1.00 80.75 91 ILE A O 1
ATOM 695 N N . LEU A 1 92 ? -41.869 29.386 27.446 1.00 75.19 92 LEU A N 1
ATOM 696 C CA . LEU A 1 92 ? -41.279 30.541 28.115 1.00 75.19 92 LEU A CA 1
ATOM 697 C C . LEU A 1 92 ? -42.340 31.659 28.236 1.00 75.19 92 LEU A C 1
ATOM 699 O O . LEU A 1 92 ? -42.957 32.011 27.228 1.00 75.19 92 LEU A O 1
ATOM 703 N N . PRO A 1 93 ? -42.604 32.227 29.430 1.00 73.25 93 PRO A N 1
ATOM 704 C CA . PRO A 1 93 ? -43.601 33.288 29.570 1.00 73.25 93 PRO A CA 1
ATOM 705 C C . PRO A 1 93 ? -43.254 34.520 28.717 1.00 73.25 93 PRO A C 1
ATOM 707 O O . PRO A 1 93 ? -42.142 35.039 28.817 1.00 73.25 93 PRO A O 1
ATOM 710 N N . GLU A 1 94 ? -44.217 35.046 27.945 1.00 68.81 94 GLU A N 1
ATOM 711 C CA . GLU A 1 94 ? -44.015 36.193 27.030 1.00 68.81 94 GLU A CA 1
ATOM 712 C C . GLU A 1 94 ? -43.368 37.410 27.716 1.00 68.81 94 GLU A C 1
ATOM 714 O O . GLU A 1 94 ? -42.509 38.074 27.139 1.00 68.81 94 GLU A O 1
ATOM 719 N N . ALA A 1 95 ? -43.734 37.684 28.973 1.00 67.69 95 ALA A N 1
ATOM 720 C CA . ALA A 1 95 ? -43.177 38.792 29.748 1.00 67.69 95 ALA A CA 1
ATOM 721 C C . ALA A 1 95 ? -41.680 38.621 30.079 1.00 67.69 95 ALA A C 1
ATOM 723 O O . ALA A 1 95 ? -40.963 39.615 30.142 1.00 67.69 95 ALA A O 1
ATOM 724 N N . MET A 1 96 ? -41.210 37.383 30.273 1.00 71.94 96 MET A N 1
ATOM 725 C CA . MET A 1 96 ? -39.794 37.082 30.533 1.00 71.94 96 MET A CA 1
ATOM 726 C C . MET A 1 96 ? -38.984 37.065 29.237 1.00 71.94 96 MET A C 1
ATOM 728 O O . MET A 1 96 ? -37.898 37.640 29.192 1.00 71.94 96 MET A O 1
ATOM 732 N N . SER A 1 97 ? -39.558 36.495 28.170 1.00 68.12 97 SER A N 1
ATOM 733 C CA . SER A 1 97 ? -38.987 36.532 26.817 1.00 68.12 97 SER A CA 1
ATOM 734 C C . SER A 1 97 ? -38.728 37.978 26.365 1.00 68.12 97 SER A C 1
ATOM 736 O O . SER A 1 97 ? -37.612 38.320 25.977 1.00 68.12 97 SER A O 1
ATOM 738 N N . ALA A 1 98 ? -39.710 38.874 26.531 1.00 63.41 98 ALA A N 1
ATOM 739 C CA . ALA A 1 98 ? -39.585 40.287 26.161 1.00 63.41 98 ALA A CA 1
ATOM 740 C C . ALA A 1 98 ? -38.580 41.086 27.020 1.00 63.41 98 ALA A C 1
ATOM 742 O O . ALA A 1 98 ? -38.063 42.106 26.562 1.00 63.41 98 ALA A O 1
ATOM 743 N N . ALA A 1 99 ? -38.311 40.649 28.255 1.00 64.56 99 ALA A N 1
ATOM 744 C CA . ALA A 1 99 ? -37.372 41.294 29.176 1.00 64.56 99 ALA A CA 1
ATOM 745 C C . ALA A 1 99 ? -35.931 40.756 29.066 1.00 64.56 99 ALA A C 1
ATOM 747 O O . ALA A 1 99 ? -35.028 41.319 29.683 1.00 64.56 99 ALA A O 1
ATOM 748 N N . GLY A 1 100 ? -35.705 39.679 28.302 1.00 67.44 100 GLY A N 1
ATOM 749 C CA . GLY A 1 100 ? -34.414 38.984 28.249 1.00 67.44 100 GLY A CA 1
ATOM 750 C C . GLY A 1 100 ? -34.037 38.293 29.566 1.00 67.44 100 GLY A C 1
ATOM 751 O O . GLY A 1 100 ? -32.859 38.039 29.810 1.00 67.44 100 GLY A O 1
ATOM 752 N N . GLU A 1 101 ? -35.014 38.014 30.436 1.00 73.94 101 GLU A N 1
ATOM 753 C CA . GLU A 1 101 ? -34.792 37.343 31.718 1.00 73.94 101 GLU A CA 1
ATOM 754 C C . GLU A 1 101 ? -34.872 35.821 31.554 1.00 73.94 101 GLU A C 1
ATOM 756 O O . GLU A 1 101 ? -35.845 35.293 31.013 1.00 73.94 101 GLU A O 1
ATOM 761 N N . MET A 1 102 ? -33.876 35.095 32.073 1.00 76.19 102 MET A N 1
ATOM 762 C CA . MET A 1 102 ? -33.886 33.631 32.065 1.00 76.19 102 MET A CA 1
ATOM 763 C C . MET A 1 102 ? -34.557 33.062 33.326 1.00 76.19 102 MET A C 1
ATOM 765 O O . MET A 1 102 ? -34.242 33.506 34.437 1.00 76.19 102 MET A O 1
ATOM 769 N N . PRO A 1 103 ? -35.443 32.056 33.198 1.00 81.44 103 PRO A N 1
ATOM 770 C CA . PRO A 1 103 ? -36.010 31.364 34.347 1.00 81.44 103 PRO A CA 1
ATOM 771 C C . PRO A 1 103 ? -34.912 30.666 35.159 1.00 81.44 103 PRO A C 1
ATOM 773 O O . PRO A 1 103 ? -33.918 30.183 34.617 1.00 81.44 103 PRO A O 1
ATOM 776 N N . GLY A 1 104 ? -35.086 30.641 36.480 1.00 82.56 104 GLY A N 1
ATOM 777 C CA . GLY A 1 104 ? -34.266 29.820 37.371 1.00 82.56 104 GLY A CA 1
ATOM 778 C C . GLY A 1 104 ? -34.777 28.379 37.413 1.00 82.56 104 GLY A C 1
ATOM 779 O O . GLY A 1 104 ? -35.957 28.139 37.166 1.00 82.56 104 GLY A O 1
ATOM 780 N N . ASN A 1 105 ? -33.897 27.441 37.762 1.00 88.50 105 ASN A N 1
ATOM 781 C CA . ASN A 1 105 ? -34.152 25.998 37.780 1.00 88.50 105 ASN A CA 1
ATOM 782 C C . ASN A 1 105 ? -34.669 25.472 36.427 1.00 88.50 105 ASN A C 1
ATOM 784 O O . ASN A 1 105 ? -35.679 24.771 36.355 1.00 88.50 105 ASN A O 1
ATOM 788 N N . ALA A 1 106 ? -34.012 25.879 35.341 1.00 92.44 106 ALA A N 1
ATOM 789 C CA . ALA A 1 106 ? -34.480 25.643 33.982 1.00 92.44 106 ALA A CA 1
ATOM 790 C C . ALA A 1 106 ? -33.338 25.333 33.008 1.00 92.44 106 ALA A C 1
ATOM 792 O O . ALA A 1 106 ? -32.206 25.773 33.213 1.00 92.44 106 ALA A O 1
ATOM 793 N N . ILE A 1 107 ? -33.675 24.625 31.928 1.00 94.56 107 ILE A N 1
ATOM 794 C CA . ILE A 1 107 ? -32.830 24.442 30.742 1.00 94.56 107 ILE A CA 1
ATOM 795 C C . ILE A 1 107 ? -33.464 25.231 29.599 1.00 94.56 107 ILE A C 1
ATOM 797 O O . ILE A 1 107 ? -34.638 25.032 29.295 1.00 94.56 107 ILE A O 1
ATOM 801 N N . ILE A 1 108 ? -32.709 26.122 28.968 1.00 92.81 108 ILE A N 1
ATOM 802 C CA . ILE A 1 108 ? -33.167 26.956 27.861 1.00 92.81 108 ILE A CA 1
ATOM 803 C C . ILE A 1 108 ? -32.489 26.480 26.580 1.00 92.81 108 ILE A C 1
ATOM 805 O O . ILE A 1 108 ? -31.265 26.387 26.524 1.00 92.81 108 ILE A O 1
ATOM 809 N N . LEU A 1 109 ? -33.290 26.192 25.554 1.00 93.75 109 LEU A N 1
ATOM 810 C CA . LEU A 1 109 ? -32.821 25.788 24.230 1.00 93.75 109 LEU A CA 1
ATOM 811 C C . LEU A 1 109 ? -33.089 26.904 23.224 1.00 93.75 109 LEU A C 1
ATOM 813 O O . LEU A 1 109 ? -34.240 27.320 23.055 1.00 93.75 109 LEU A O 1
ATOM 817 N N . LYS A 1 110 ? -32.042 27.364 22.539 1.00 91.12 110 LYS A N 1
ATOM 818 C CA . LYS A 1 110 ? -32.111 28.503 21.622 1.00 91.12 110 LYS A CA 1
ATOM 819 C C . LYS A 1 110 ? -31.376 28.239 20.313 1.00 91.12 110 LYS A C 1
ATOM 821 O O . LYS A 1 110 ? -30.299 27.653 20.310 1.00 91.12 110 LYS A O 1
ATOM 826 N N . ILE A 1 111 ? -31.926 28.742 19.211 1.00 90.62 111 ILE A N 1
ATOM 827 C CA . ILE A 1 111 ? -31.222 28.839 17.928 1.00 90.62 111 ILE A CA 1
ATOM 828 C C . ILE A 1 111 ? -30.886 30.309 17.687 1.00 90.62 111 ILE A C 1
ATOM 830 O O . ILE A 1 111 ? -31.774 31.159 17.702 1.00 90.62 111 ILE A O 1
ATOM 834 N N . SER A 1 112 ? -29.601 30.628 17.535 1.00 87.81 112 SER A N 1
ATOM 835 C CA . SER A 1 112 ? -29.130 32.011 17.387 1.00 87.81 112 SER A CA 1
ATOM 836 C C . SER A 1 112 ? -29.036 32.469 15.931 1.00 87.81 112 SER A C 1
ATOM 838 O O . SER A 1 112 ? -29.132 33.669 15.676 1.00 87.81 112 SER A O 1
ATOM 840 N N . GLY A 1 113 ? -28.801 31.545 14.990 1.00 86.06 113 GLY A N 1
ATOM 841 C CA . GLY A 1 113 ? -28.427 31.867 13.608 1.00 86.06 113 GLY A CA 1
ATOM 842 C C . GLY A 1 113 ? -27.028 32.485 13.462 1.00 86.06 113 GLY A C 1
ATOM 843 O O . GLY A 1 113 ? -26.699 32.997 12.395 1.00 86.06 113 GLY A O 1
ATOM 844 N N . ILE A 1 114 ? -26.220 32.496 14.529 1.00 81.75 114 ILE A N 1
ATOM 845 C CA . ILE A 1 114 ? -24.899 33.137 14.584 1.00 81.75 114 ILE A CA 1
ATOM 846 C C . ILE A 1 114 ? -23.857 32.075 14.944 1.00 81.75 114 ILE A C 1
ATOM 848 O O . ILE A 1 114 ? -23.970 31.447 15.994 1.00 81.75 114 ILE A O 1
ATOM 852 N N . GLY A 1 115 ? -22.834 31.921 14.101 1.00 87.81 115 GLY A N 1
ATOM 853 C CA . GLY A 1 115 ? -21.762 30.931 14.253 1.00 87.81 115 GLY A CA 1
ATOM 854 C C . GLY A 1 115 ? -21.443 30.236 12.928 1.00 87.81 115 GLY A C 1
ATOM 855 O O . GLY A 1 115 ? -22.044 30.556 11.900 1.00 87.81 115 GLY A O 1
ATOM 856 N N . SER A 1 116 ? -20.495 29.299 12.944 1.00 92.44 116 SER A N 1
ATOM 857 C CA . SER A 1 116 ? -20.320 28.338 11.848 1.00 92.44 116 SER A CA 1
ATOM 858 C C . SER A 1 116 ? -21.459 27.303 11.863 1.00 92.44 116 SER A C 1
ATOM 860 O O . SER A 1 116 ? -22.072 27.098 12.921 1.00 92.44 116 SER A O 1
ATOM 862 N N . PRO A 1 117 ? -21.769 26.653 10.722 1.00 93.50 117 PRO A N 1
ATOM 863 C CA . PRO A 1 117 ? -22.732 25.554 10.681 1.00 93.50 117 PRO A CA 1
ATOM 864 C C . PRO A 1 117 ? -22.444 24.511 11.764 1.00 93.50 117 PRO A C 1
ATOM 866 O O . PRO A 1 117 ? -21.286 24.236 12.069 1.00 93.50 117 PRO A O 1
ATOM 869 N N . GLU A 1 118 ? -23.499 23.955 12.356 1.00 95.88 118 GLU A N 1
ATOM 870 C CA . GLU A 1 118 ? -23.431 22.928 13.409 1.00 95.88 118 GLU A CA 1
ATOM 871 C C . GLU A 1 118 ? -22.736 23.329 14.733 1.00 95.88 118 GLU A C 1
ATOM 873 O O . GLU A 1 118 ? -22.615 22.489 15.631 1.00 95.88 118 GLU A O 1
ATOM 878 N N . SER A 1 119 ? -22.311 24.588 14.895 1.00 96.88 119 SER A N 1
ATOM 879 C CA . SER A 1 119 ? -21.693 25.076 16.137 1.00 96.88 119 SER A CA 1
ATOM 880 C C . SER A 1 119 ? -22.702 25.304 17.263 1.00 96.88 119 SER A C 1
ATOM 882 O O . SER A 1 119 ? -23.896 25.545 17.030 1.00 96.88 119 SER A O 1
ATOM 884 N N . TYR A 1 120 ? -22.220 25.244 18.506 1.00 97.38 120 TYR A N 1
ATOM 885 C CA . TYR A 1 120 ? -23.036 25.499 19.687 1.00 97.38 120 TYR A CA 1
ATOM 886 C C . TYR A 1 120 ? -22.255 26.125 20.846 1.00 97.38 120 TYR A C 1
ATOM 888 O O . TYR A 1 120 ? -21.030 26.037 20.938 1.00 97.38 120 TYR A O 1
ATOM 896 N N . GLY A 1 121 ? -23.006 26.741 21.756 1.00 97.00 121 GLY A N 1
ATOM 897 C CA . GLY A 1 121 ? -22.561 27.168 23.075 1.00 97.00 121 GLY A CA 1
ATOM 898 C C . GLY A 1 121 ? -23.406 26.515 24.168 1.00 97.00 121 GLY A C 1
ATOM 899 O O . GLY A 1 121 ? -24.627 26.409 24.035 1.00 97.00 121 GLY A O 1
ATOM 900 N N . LEU A 1 122 ? -22.760 26.082 25.247 1.00 97.06 122 LEU A N 1
ATOM 901 C CA . LEU A 1 122 ? -23.390 25.523 26.442 1.00 97.06 122 LEU A CA 1
ATOM 902 C C . LEU A 1 122 ? -22.897 26.284 27.675 1.00 97.06 122 LEU A C 1
ATOM 904 O O . LEU A 1 122 ? -21.704 26.301 27.964 1.00 97.06 122 LEU A O 1
ATOM 908 N N . GLU A 1 123 ? -23.820 26.870 28.427 1.00 96.50 123 GLU A N 1
ATOM 909 C CA . GLU A 1 123 ? -23.546 27.550 29.691 1.00 96.50 123 GLU A CA 1
ATOM 910 C C . GLU A 1 123 ? -24.319 26.866 30.820 1.00 96.50 123 GLU A C 1
ATOM 912 O O . GLU A 1 123 ? -25.548 26.824 30.804 1.00 96.50 123 GLU A O 1
ATOM 917 N N . ILE A 1 124 ? -23.603 26.345 31.814 1.00 95.62 124 ILE A N 1
ATOM 918 C CA . ILE A 1 124 ? -24.164 25.793 33.049 1.00 95.62 124 ILE A CA 1
ATOM 919 C C . ILE A 1 124 ? -23.818 26.754 34.184 1.00 95.62 124 ILE A C 1
ATOM 921 O O . ILE A 1 124 ? -22.647 26.940 34.517 1.00 95.62 124 ILE A O 1
ATOM 925 N N . SER A 1 125 ? -24.842 27.352 34.791 1.00 94.56 125 SER A N 1
ATOM 926 C CA . SER A 1 125 ? -24.728 28.192 35.986 1.00 94.56 125 SER A CA 1
ATOM 927 C C . SER A 1 125 ? -25.459 27.556 37.168 1.00 94.56 125 SER A C 1
ATOM 929 O O . SER A 1 125 ? -26.281 26.663 36.992 1.00 94.56 125 SER A O 1
ATOM 931 N N . GLU A 1 126 ? -25.264 28.075 38.383 1.00 93.31 126 GLU A N 1
ATOM 932 C CA . GLU A 1 126 ? -26.018 27.614 39.562 1.00 93.31 126 GLU A CA 1
ATOM 933 C C . GLU A 1 126 ? -27.541 27.821 39.427 1.00 93.31 126 GLU A C 1
ATOM 935 O O . GLU A 1 126 ? -28.324 27.205 40.150 1.00 93.31 126 GLU A O 1
ATOM 940 N N . ARG A 1 127 ? -27.984 28.711 38.524 1.00 91.81 127 ARG A N 1
ATOM 941 C CA . ARG A 1 127 ? -29.404 29.041 38.337 1.00 91.81 127 ARG A CA 1
ATOM 942 C C . ARG A 1 127 ? -30.060 28.310 37.179 1.00 91.81 127 ARG A C 1
ATOM 944 O O . ARG A 1 127 ? -31.244 28.002 37.291 1.00 91.81 127 ARG A O 1
ATOM 951 N N . ASN A 1 128 ? -29.369 28.120 36.064 1.00 93.44 128 ASN A N 1
ATOM 952 C CA . ASN A 1 128 ? -29.946 27.582 34.834 1.00 93.44 128 ASN A CA 1
ATOM 953 C C . ASN A 1 128 ? -28.871 27.050 33.882 1.00 93.44 128 ASN A C 1
ATOM 955 O O . ASN A 1 128 ? -27.679 27.315 34.056 1.00 93.44 128 ASN A O 1
ATOM 959 N N . VAL A 1 129 ? -29.337 26.319 32.871 1.00 96.19 129 VAL A N 1
ATOM 960 C CA . VAL A 1 129 ? -28.541 25.842 31.741 1.00 96.19 129 VAL A CA 1
ATOM 961 C C . VAL A 1 129 ? -29.040 26.519 30.468 1.00 96.19 129 VAL A C 1
ATOM 963 O O . VAL A 1 129 ? -30.242 26.513 30.207 1.00 96.19 129 VAL A O 1
ATOM 966 N N . LEU A 1 130 ? -28.139 27.070 29.661 1.00 95.31 130 LEU A N 1
ATOM 967 C CA . LEU A 1 130 ? -28.436 27.625 28.342 1.00 95.31 130 LEU A CA 1
ATOM 968 C C . LEU A 1 130 ? -27.683 26.829 27.274 1.00 95.31 130 LEU A C 1
ATOM 970 O O . LEU A 1 130 ? -26.458 26.758 27.304 1.00 95.31 130 LEU A O 1
ATOM 974 N N . ILE A 1 131 ? -28.416 26.266 26.314 1.00 96.38 131 ILE A N 1
ATOM 975 C CA . ILE A 1 131 ? -27.866 25.595 25.133 1.00 96.38 131 ILE A CA 1
ATOM 976 C C . ILE A 1 131 ? -28.272 26.404 23.906 1.00 96.38 131 ILE A C 1
ATOM 978 O O . ILE A 1 131 ? -29.460 26.529 23.598 1.00 96.38 131 ILE A O 1
ATOM 982 N N . THR A 1 132 ? -27.285 26.956 23.211 1.00 95.38 132 THR A N 1
ATOM 983 C CA . THR A 1 132 ? -27.489 27.770 22.011 1.00 95.38 132 THR A CA 1
ATOM 984 C C . THR A 1 132 ? -26.837 27.096 20.813 1.00 95.38 132 THR A C 1
ATOM 986 O O . THR A 1 132 ? -25.630 26.902 20.822 1.00 95.38 132 THR A O 1
ATOM 989 N N . GLY A 1 133 ? -27.605 26.766 19.778 1.00 95.38 133 GLY A N 1
ATOM 990 C CA . GLY A 1 133 ? -27.081 26.287 18.495 1.00 95.38 133 GLY A CA 1
ATOM 991 C C . GLY A 1 133 ? -27.088 27.382 17.429 1.00 95.38 133 GLY A C 1
ATOM 992 O O . GLY A 1 133 ? -27.984 28.230 17.423 1.00 95.38 133 GLY A O 1
ATOM 993 N N . ALA A 1 134 ? -26.133 27.358 16.498 1.00 94.88 134 ALA A N 1
ATOM 994 C CA . ALA A 1 134 ? -26.204 28.190 15.293 1.00 94.88 134 ALA A CA 1
ATOM 995 C C . ALA A 1 134 ? -27.386 27.776 14.393 1.00 94.88 134 ALA A C 1
ATOM 997 O O . ALA A 1 134 ? -28.072 28.627 13.830 1.00 94.88 134 ALA A O 1
ATOM 998 N N . ASP A 1 135 ? -27.664 26.473 14.331 1.00 93.12 135 ASP A N 1
ATOM 999 C CA . ASP A 1 135 ? -28.773 25.840 13.617 1.00 93.12 135 ASP A CA 1
ATOM 1000 C C . ASP A 1 135 ? -29.342 24.651 14.432 1.00 93.12 135 ASP A C 1
ATOM 1002 O O . ASP A 1 135 ? -28.961 24.423 15.586 1.00 93.12 135 ASP A O 1
ATOM 1006 N N . ASN A 1 136 ? -30.274 23.884 13.848 1.00 91.38 136 ASN A N 1
ATOM 1007 C CA . ASN A 1 136 ? -30.867 22.710 14.504 1.00 91.38 136 ASN A CA 1
ATOM 1008 C C . ASN A 1 136 ? -29.832 21.626 14.858 1.00 91.38 136 ASN A C 1
ATOM 1010 O O . ASN A 1 136 ? -29.976 20.976 15.894 1.00 91.38 136 ASN A O 1
ATOM 1014 N N . ARG A 1 137 ? -28.798 21.424 14.029 1.00 93.62 137 ARG A N 1
ATOM 1015 C CA . ARG A 1 137 ? -27.748 20.431 14.301 1.00 93.62 137 ARG A CA 1
ATOM 1016 C C . ARG A 1 137 ? -26.826 20.904 15.408 1.00 93.62 137 ARG A C 1
ATOM 1018 O O . ARG A 1 137 ? -26.540 20.130 16.311 1.00 93.62 137 ARG A O 1
ATOM 1025 N N . GLY A 1 138 ? -26.453 22.183 15.409 1.00 95.75 138 GLY A N 1
ATOM 1026 C CA . GLY A 1 138 ? -25.720 22.794 16.515 1.00 95.75 138 GLY A CA 1
ATOM 1027 C C . GLY A 1 138 ? -26.452 22.614 17.839 1.00 95.75 138 GLY A C 1
ATOM 1028 O O . GLY A 1 138 ? -25.870 22.174 18.828 1.00 95.75 138 GLY A O 1
ATOM 1029 N N . LEU A 1 139 ? -27.769 22.826 17.853 1.00 94.56 139 LEU A N 1
ATOM 1030 C CA . LEU A 1 139 ? -28.558 22.582 19.056 1.00 94.56 139 LEU A CA 1
ATOM 1031 C C . LEU A 1 139 ? -28.548 21.099 19.481 1.00 94.56 139 LEU A C 1
ATOM 1033 O O . LEU A 1 139 ? -28.402 20.813 20.670 1.00 94.56 139 LEU A O 1
ATOM 1037 N N . ALA A 1 140 ? -28.667 20.161 18.535 1.00 95.38 140 ALA A N 1
ATOM 1038 C CA . ALA A 1 140 ? -28.567 18.725 18.812 1.00 95.38 140 ALA A CA 1
ATOM 1039 C C . ALA A 1 140 ? -27.183 18.329 19.368 1.00 95.38 140 ALA A C 1
ATOM 1041 O O . ALA A 1 140 ? -27.110 17.562 20.329 1.00 95.38 140 ALA A O 1
ATOM 1042 N N . ASN A 1 141 ? -26.104 18.918 18.845 1.00 97.12 141 ASN A N 1
ATOM 1043 C CA . ASN A 1 141 ? -24.732 18.721 19.324 1.00 97.12 141 ASN A CA 1
ATOM 1044 C C . ASN A 1 141 ? -24.539 19.260 20.752 1.00 97.12 141 ASN A C 1
ATOM 1046 O O . ASN A 1 141 ? -23.922 18.598 21.588 1.00 97.12 141 ASN A O 1
ATOM 1050 N N . GLY A 1 142 ? -25.128 20.418 21.071 1.00 96.62 142 GLY A N 1
ATOM 1051 C CA . GLY A 1 142 ? -25.133 20.956 22.433 1.00 96.62 142 GLY A CA 1
ATOM 1052 C C . GLY A 1 142 ? -25.911 20.079 23.419 1.00 96.62 142 GLY A C 1
ATOM 1053 O O . GLY A 1 142 ? -25.465 19.868 24.549 1.00 96.62 142 GLY A O 1
ATOM 1054 N N . ILE A 1 143 ? -27.033 19.498 22.979 1.00 96.75 143 ILE A N 1
ATOM 1055 C CA . ILE A 1 143 ? -27.772 18.483 23.745 1.00 96.75 143 ILE A CA 1
ATOM 1056 C C . ILE A 1 143 ? -26.913 17.234 23.972 1.00 96.75 143 ILE A C 1
ATOM 1058 O O . ILE A 1 143 ? -26.915 16.708 25.083 1.00 96.75 143 ILE A O 1
ATOM 1062 N N . ALA A 1 144 ? -26.172 16.765 22.966 1.00 97.12 144 ALA A N 1
ATOM 1063 C CA . ALA A 1 144 ? -25.283 15.611 23.094 1.00 97.12 144 ALA A CA 1
ATOM 1064 C C . ALA A 1 144 ? -24.200 15.840 24.160 1.00 97.12 144 ALA A C 1
ATOM 1066 O O . ALA A 1 144 ? -24.033 15.011 25.054 1.00 97.12 144 ALA A O 1
ATOM 1067 N N . THR A 1 145 ? -23.543 17.004 24.144 1.00 97.38 145 THR A N 1
ATOM 1068 C CA . THR A 1 145 ? -22.568 17.386 25.180 1.00 97.38 145 THR A CA 1
ATOM 1069 C C . THR A 1 145 ? -23.201 17.439 26.567 1.00 97.38 145 THR A C 1
ATOM 1071 O O . THR A 1 145 ? -22.648 16.893 27.519 1.00 97.38 145 THR A O 1
ATOM 1074 N N . PHE A 1 146 ? -24.389 18.034 26.698 1.00 97.00 146 PHE A N 1
ATOM 1075 C CA . PHE A 1 146 ? -25.092 18.063 27.979 1.00 97.00 146 PHE A CA 1
ATOM 1076 C C . PHE A 1 146 ? -25.466 16.655 28.474 1.00 97.00 146 PHE A C 1
ATOM 1078 O O . PHE A 1 146 ? -25.287 16.361 29.654 1.00 97.00 146 PHE A O 1
ATOM 1085 N N . ARG A 1 147 ? -25.929 15.762 27.584 1.00 95.56 147 ARG A N 1
ATOM 1086 C CA . ARG A 1 147 ? -26.216 14.352 27.911 1.00 95.56 147 ARG A CA 1
ATOM 1087 C C . ARG A 1 147 ? -24.978 13.639 28.452 1.00 95.56 147 ARG A C 1
ATOM 1089 O O . ARG A 1 147 ? -25.078 12.990 29.487 1.00 95.56 147 ARG A O 1
ATOM 1096 N N . GLN A 1 148 ? -23.820 13.801 27.812 1.00 95.81 148 GLN A N 1
ATOM 1097 C CA . GLN A 1 148 ? -22.572 13.204 28.299 1.00 95.81 148 GLN A CA 1
ATOM 1098 C C . GLN A 1 148 ? -22.171 13.732 29.679 1.00 95.81 148 GLN A C 1
ATOM 1100 O O . GLN A 1 148 ? -21.837 12.933 30.546 1.00 95.81 148 GLN A O 1
ATOM 1105 N N . LEU A 1 149 ? -22.275 15.045 29.927 1.00 94.31 149 LEU A N 1
ATOM 1106 C CA . LEU A 1 149 ? -21.994 15.615 31.253 1.00 94.31 149 LEU A CA 1
ATOM 1107 C C . LEU A 1 149 ? -22.890 15.016 32.346 1.00 94.31 149 LEU A C 1
ATOM 1109 O O . LEU A 1 149 ? -22.420 14.773 33.454 1.00 94.31 149 LEU A O 1
ATOM 1113 N N . VAL A 1 150 ? -24.167 14.760 32.039 1.00 93.12 150 VAL A N 1
ATOM 1114 C CA . VAL A 1 150 ? -25.086 14.086 32.968 1.00 93.12 150 VAL A CA 1
ATOM 1115 C C . VAL A 1 150 ? -24.663 12.642 33.218 1.00 93.12 150 VAL A C 1
ATOM 1117 O O . VAL A 1 150 ? -24.625 12.231 34.373 1.00 93.12 150 VAL A O 1
ATOM 1120 N N . LEU A 1 151 ? -24.320 11.891 32.170 1.00 90.81 151 LEU A N 1
ATOM 1121 C CA . LEU A 1 151 ? -23.925 10.484 32.286 1.00 90.81 151 LEU A CA 1
ATOM 1122 C C . LEU A 1 151 ? -22.605 10.309 33.051 1.00 90.81 151 LEU A C 1
ATOM 1124 O O . LEU A 1 151 ? -22.522 9.451 33.926 1.00 90.81 151 LEU A O 1
ATOM 1128 N N . LEU A 1 152 ? -21.619 11.173 32.796 1.00 88.88 152 LEU A N 1
ATOM 1129 C CA . LEU A 1 152 ? -20.351 11.203 33.534 1.00 88.88 152 LEU A CA 1
ATOM 1130 C C . LEU A 1 152 ? -20.564 11.540 35.019 1.00 88.88 152 LEU A C 1
ATOM 1132 O O . LEU A 1 152 ? -19.938 10.941 35.891 1.00 88.88 152 LEU A O 1
ATOM 1136 N N . ALA A 1 153 ? -21.460 12.482 35.328 1.00 84.06 153 ALA A N 1
ATOM 1137 C CA . ALA A 1 153 ? -21.755 12.864 36.709 1.00 84.06 153 ALA A CA 1
ATOM 1138 C C . ALA A 1 153 ? -22.583 11.806 37.468 1.00 84.06 153 ALA A C 1
ATOM 1140 O O . ALA A 1 153 ? -22.370 11.616 38.668 1.00 84.06 153 ALA A O 1
ATOM 1141 N N . ASP A 1 154 ? -23.511 11.116 36.793 1.00 70.81 154 ASP A N 1
ATOM 1142 C CA . ASP A 1 154 ? -24.323 10.039 37.383 1.00 70.81 154 ASP A CA 1
ATOM 1143 C C . ASP A 1 154 ? -23.447 8.832 37.761 1.00 70.81 154 ASP A C 1
ATOM 1145 O O . ASP A 1 154 ? -23.544 8.339 38.888 1.00 70.81 154 ASP A O 1
ATOM 1149 N N . ASP A 1 155 ? -22.522 8.415 36.885 1.00 63.53 155 ASP A N 1
ATOM 1150 C CA . ASP A 1 155 ? -21.635 7.268 37.143 1.00 63.53 155 ASP A CA 1
ATOM 1151 C C . ASP A 1 155 ? -20.702 7.498 38.347 1.00 63.53 155 ASP A C 1
ATOM 1153 O O . ASP A 1 155 ? -20.502 6.602 39.168 1.00 63.53 155 ASP A O 1
ATOM 1157 N N . GLN A 1 156 ? -20.213 8.727 38.546 1.00 58.72 156 GLN A N 1
ATOM 1158 C CA . GLN A 1 156 ? -19.400 9.080 39.719 1.00 58.72 156 GLN A CA 1
ATOM 1159 C C . GLN A 1 156 ? -20.182 9.048 41.045 1.00 58.72 156 GLN A C 1
ATOM 1161 O O . GLN A 1 156 ? -19.579 8.930 42.116 1.00 58.72 156 GLN A O 1
ATOM 1166 N N . SER A 1 157 ? -21.514 9.156 40.996 1.00 48.16 157 SER A N 1
ATOM 1167 C CA . SER A 1 157 ? -22.380 9.165 42.181 1.00 48.16 157 SER A CA 1
ATOM 1168 C C . SER A 1 157 ? -22.797 7.762 42.652 1.00 48.16 157 SER A C 1
ATOM 1170 O O . SER A 1 157 ? -23.139 7.577 43.825 1.00 48.16 157 SER A O 1
ATOM 1172 N N . ALA A 1 158 ? -22.709 6.753 41.778 1.00 49.19 158 ALA A N 1
ATOM 1173 C CA . ALA A 1 158 ? -22.939 5.352 42.111 1.00 49.19 158 ALA A CA 1
ATOM 1174 C C . ALA A 1 158 ? -21.643 4.714 42.650 1.00 49.19 158 ALA A C 1
ATOM 1176 O O . ALA A 1 158 ? -20.582 4.799 42.038 1.00 49.19 158 ALA A O 1
ATOM 1177 N N . SER A 1 159 ? -21.683 4.060 43.817 1.00 41.59 159 SER A N 1
ATOM 1178 C CA . SER A 1 159 ? -20.469 3.465 44.393 1.00 41.59 159 SER A CA 1
ATOM 1179 C C . SER A 1 159 ? -19.864 2.395 43.463 1.00 41.59 159 SER A C 1
ATOM 1181 O O . SER A 1 159 ? -20.502 1.388 43.131 1.00 41.59 159 SER A O 1
ATOM 1183 N N . ARG A 1 160 ? -18.594 2.608 43.081 1.00 43.31 160 ARG A N 1
ATOM 1184 C CA . ARG A 1 160 ? -17.793 1.766 42.164 1.00 43.31 160 ARG A CA 1
ATOM 1185 C C . ARG A 1 160 ? -17.611 0.298 42.619 1.00 43.31 160 ARG A C 1
ATOM 1187 O O . ARG A 1 160 ? -17.153 -0.518 41.828 1.00 43.31 160 ARG A O 1
ATOM 1194 N N . ASP A 1 161 ? -18.023 -0.062 43.840 1.00 40.16 161 ASP A N 1
ATOM 1195 C CA . ASP A 1 161 ? -17.840 -1.393 44.455 1.00 40.16 161 ASP A CA 1
ATOM 1196 C C . ASP A 1 161 ? -19.085 -2.315 44.416 1.00 40.16 161 ASP A C 1
ATOM 1198 O O . ASP A 1 161 ? -19.063 -3.429 44.951 1.00 40.16 161 ASP A O 1
ATOM 1202 N N . SER A 1 162 ? -20.199 -1.891 43.810 1.00 41.56 162 SER A N 1
ATOM 1203 C CA . SER A 1 162 ? -21.437 -2.688 43.782 1.00 41.56 162 SER A CA 1
ATOM 1204 C C . SER A 1 162 ? -21.410 -3.769 42.681 1.00 41.56 162 SER A C 1
ATOM 1206 O O . SER A 1 162 ? -21.535 -3.489 41.490 1.00 41.56 162 SER A O 1
ATOM 1208 N N . LYS A 1 163 ? -21.224 -5.033 43.095 1.00 36.78 163 LYS A N 1
ATOM 1209 C CA . LYS A 1 163 ? -21.021 -6.223 42.237 1.00 36.78 163 LYS A CA 1
ATOM 1210 C C . LYS A 1 163 ? -22.266 -6.745 41.495 1.00 36.78 163 LYS A C 1
ATOM 1212 O O . LYS A 1 163 ? -22.181 -7.804 40.884 1.00 36.78 163 LYS A O 1
ATOM 1217 N N . ASP A 1 164 ? -23.408 -6.060 41.545 1.00 44.41 164 ASP A N 1
ATOM 1218 C CA . ASP A 1 164 ? -24.643 -6.566 40.930 1.00 44.41 164 ASP A CA 1
ATOM 1219 C C . ASP A 1 164 ? -25.547 -5.425 40.426 1.00 44.41 164 ASP A C 1
ATOM 1221 O O . ASP A 1 164 ? -25.738 -4.428 41.133 1.00 44.41 164 ASP A O 1
ATOM 1225 N N . ARG A 1 165 ? -26.134 -5.563 39.228 1.00 42.09 165 ARG A N 1
ATOM 1226 C CA . ARG A 1 165 ? -27.066 -4.577 38.624 1.00 42.09 165 ARG A CA 1
ATOM 1227 C C . ARG A 1 165 ? -28.254 -4.302 39.552 1.00 42.09 165 ARG A C 1
ATOM 1229 O O . ARG A 1 165 ? -28.621 -3.153 39.779 1.00 42.09 165 ARG A O 1
ATOM 1236 N N . ASP A 1 166 ? -28.734 -5.357 40.203 1.00 43.81 166 ASP A N 1
ATOM 1237 C CA . ASP A 1 166 ? -29.850 -5.343 41.154 1.00 43.81 166 ASP A CA 1
ATOM 1238 C C . ASP A 1 166 ? -29.545 -4.525 42.430 1.00 43.81 166 ASP A C 1
ATOM 1240 O O . ASP A 1 166 ? -30.446 -4.093 43.152 1.00 43.81 166 ASP A O 1
ATOM 1244 N N . SER A 1 167 ? -28.258 -4.298 42.722 1.00 43.81 167 SER A N 1
ATOM 1245 C CA . SER A 1 167 ? -27.788 -3.472 43.840 1.00 43.81 167 SER A CA 1
ATOM 1246 C C . SER A 1 167 ? -27.578 -1.999 43.463 1.00 43.81 167 SER A C 1
ATOM 1248 O O . SER A 1 167 ? -27.781 -1.139 44.322 1.00 43.81 167 SER A O 1
ATOM 1250 N N . ARG A 1 168 ? -27.295 -1.686 42.186 1.00 47.00 168 ARG A N 1
ATOM 1251 C CA . ARG A 1 168 ? -27.330 -0.307 41.654 1.00 47.00 168 ARG A CA 1
ATOM 1252 C C . ARG A 1 168 ? -28.751 0.231 41.566 1.00 47.00 168 ARG A C 1
ATOM 1254 O O . ARG A 1 168 ? -28.983 1.344 42.022 1.00 47.00 168 ARG A O 1
ATOM 1261 N N . ASP A 1 169 ? -29.703 -0.572 41.094 1.00 43.50 169 ASP A N 1
ATOM 1262 C CA . ASP A 1 169 ? -31.119 -0.178 41.046 1.00 43.50 169 ASP A CA 1
ATOM 1263 C C . ASP A 1 169 ? -31.692 0.086 42.451 1.00 43.50 169 ASP A C 1
ATOM 1265 O O . ASP A 1 169 ? -32.504 0.992 42.647 1.00 43.50 169 ASP A O 1
ATOM 1269 N N . ARG A 1 170 ? -31.216 -0.647 43.470 1.00 42.25 170 ARG A N 1
ATOM 1270 C CA . ARG A 1 170 ? -31.573 -0.406 44.882 1.00 42.25 170 ARG A CA 1
ATOM 1271 C C . ARG A 1 170 ? -30.851 0.793 45.500 1.00 42.25 170 ARG A C 1
ATOM 1273 O O . ARG A 1 170 ? -31.440 1.445 46.354 1.00 42.25 170 ARG A O 1
ATOM 1280 N N . ALA A 1 171 ? -29.617 1.093 45.091 1.00 41.12 171 ALA A N 1
ATOM 1281 C CA . ALA A 1 171 ? -28.889 2.284 45.537 1.00 41.12 171 ALA A CA 1
ATOM 1282 C C . ALA A 1 171 ? -29.438 3.575 44.894 1.00 41.12 171 ALA A C 1
ATOM 1284 O O . ALA A 1 171 ? -29.589 4.574 45.595 1.00 41.12 171 ALA A O 1
ATOM 1285 N N . LYS A 1 172 ? -29.840 3.534 43.611 1.00 46.75 172 LYS A N 1
ATOM 1286 C CA . LYS A 1 172 ? -30.556 4.629 42.923 1.00 46.75 172 LYS A CA 1
ATOM 1287 C C . LYS A 1 172 ? -31.897 4.959 43.585 1.00 46.75 172 LYS A C 1
ATOM 1289 O O . LYS A 1 172 ? -32.303 6.116 43.611 1.00 46.75 172 LYS A O 1
ATOM 1294 N N . ALA A 1 173 ? -32.560 3.967 44.183 1.00 44.50 173 ALA A N 1
ATOM 1295 C CA . ALA A 1 173 ? -33.790 4.184 44.943 1.00 44.50 173 ALA A CA 1
ATOM 1296 C C . ALA A 1 173 ? -33.590 4.988 46.251 1.00 44.50 173 ALA A C 1
ATOM 1298 O O . ALA A 1 173 ? -34.574 5.506 46.779 1.00 44.50 173 ALA A O 1
ATOM 1299 N N . ASP A 1 174 ? -32.354 5.115 46.758 1.00 40.53 174 ASP A N 1
ATOM 1300 C CA . ASP A 1 174 ? -32.028 5.778 48.035 1.00 40.53 174 ASP A CA 1
ATOM 1301 C C . ASP A 1 174 ? -31.394 7.184 47.859 1.00 40.53 174 ASP A C 1
ATOM 1303 O O . ASP A 1 174 ? -31.454 7.996 48.784 1.00 40.53 174 ASP A O 1
ATOM 1307 N N . THR A 1 175 ? -30.826 7.519 46.686 1.00 46.19 175 THR A N 1
ATOM 1308 C CA . THR A 1 175 ? -30.184 8.829 46.403 1.00 46.19 175 THR A CA 1
ATOM 1309 C C . THR A 1 175 ? -31.085 9.867 45.716 1.00 46.19 175 THR A C 1
ATOM 1311 O O . THR A 1 175 ? -30.741 11.049 45.703 1.00 46.19 175 THR A O 1
ATOM 1314 N N . GLY A 1 176 ? -32.270 9.471 45.238 1.00 52.00 176 GLY A N 1
ATOM 1315 C CA . GLY A 1 176 ? -33.234 10.351 44.563 1.00 52.00 176 GLY A CA 1
ATOM 1316 C C . GLY A 1 176 ? -32.816 10.747 43.138 1.00 52.00 176 GLY A C 1
ATOM 1317 O O . GLY A 1 176 ? -31.641 10.695 42.793 1.00 52.00 176 GLY A O 1
ATOM 1318 N N . ASP A 1 177 ? -33.786 11.159 42.312 1.00 70.19 177 ASP A N 1
ATOM 1319 C CA . ASP A 1 177 ? -33.632 11.555 40.896 1.00 70.19 177 ASP A CA 1
ATOM 1320 C C . ASP A 1 177 ? -32.827 12.871 40.718 1.00 70.19 177 ASP A C 1
ATOM 1322 O O . ASP A 1 177 ? -33.319 13.827 40.118 1.00 70.19 177 ASP A O 1
ATOM 1326 N N . THR A 1 178 ? -31.642 13.006 41.324 1.00 80.69 178 THR A N 1
ATOM 1327 C CA . THR A 1 178 ? -30.860 14.255 41.355 1.00 80.69 178 THR A CA 1
ATOM 1328 C C . THR A 1 178 ? -29.401 14.040 40.954 1.00 80.69 178 THR A C 1
ATOM 1330 O O . THR A 1 178 ? -28.677 13.312 41.624 1.00 80.69 178 THR A O 1
ATOM 1333 N N . VAL A 1 179 ? -28.945 14.767 39.928 1.00 87.75 179 VAL A N 1
ATOM 1334 C CA . VAL A 1 179 ? -27.544 14.810 39.466 1.00 87.75 179 VAL A CA 1
ATOM 1335 C C . VAL A 1 179 ? -26.972 16.216 39.673 1.00 87.75 179 VAL A C 1
ATOM 1337 O O . VAL A 1 179 ? -27.643 17.219 39.414 1.00 87.75 179 VAL A O 1
ATOM 1340 N N . LEU A 1 180 ? -25.731 16.311 40.161 1.00 89.31 180 LEU A N 1
ATOM 1341 C CA . LEU A 1 180 ? -25.025 17.582 40.353 1.00 89.31 180 LEU A CA 1
ATOM 1342 C C . LEU A 1 180 ? -24.033 17.810 39.213 1.00 89.31 180 LEU A C 1
ATOM 1344 O O . LEU A 1 180 ? -23.065 17.070 39.076 1.00 89.31 180 LEU A O 1
ATOM 1348 N N . LEU A 1 181 ? -24.255 18.861 38.427 1.00 90.81 181 LEU A N 1
ATOM 1349 C CA . LEU A 1 181 ? -23.404 19.219 37.295 1.00 90.81 181 LEU A CA 1
ATOM 1350 C C . LEU A 1 181 ? -22.485 20.386 37.671 1.00 90.81 181 LEU A C 1
ATOM 1352 O O . LEU A 1 181 ? -22.985 21.396 38.170 1.00 90.81 181 LEU A O 1
ATOM 1356 N N . PRO A 1 182 ? -21.166 20.312 37.440 1.00 90.00 182 PRO A N 1
ATOM 1357 C CA . PRO A 1 182 ? -20.286 21.458 37.634 1.00 90.00 182 PRO A CA 1
ATOM 1358 C C . PRO A 1 182 ? -20.668 22.600 36.684 1.00 90.00 182 PRO A C 1
ATOM 1360 O O . PRO A 1 182 ? -21.002 22.373 35.522 1.00 90.00 182 PRO A O 1
ATOM 1363 N N . CYS A 1 183 ? -20.619 23.839 37.178 1.00 93.25 183 CYS A N 1
ATOM 1364 C CA . CYS A 1 183 ? -20.818 25.009 36.324 1.00 93.25 183 CYS A CA 1
ATOM 1365 C C . CYS A 1 183 ? -19.685 25.097 35.296 1.00 93.25 183 CYS A C 1
ATOM 1367 O O . CYS A 1 183 ? -18.515 24.929 35.643 1.00 93.25 183 CYS A O 1
ATOM 1369 N N . CYS A 1 184 ? -20.013 25.381 34.039 1.00 94.31 184 CYS A N 1
ATOM 1370 C CA . CYS A 1 184 ? -19.036 25.486 32.959 1.00 94.31 184 CYS A CA 1
ATOM 1371 C C . CYS A 1 184 ? -19.585 26.285 31.777 1.00 94.31 184 CYS A C 1
ATOM 1373 O O . CYS A 1 184 ? -20.794 26.467 31.629 1.00 94.31 184 CYS A O 1
ATOM 1375 N N . THR A 1 185 ? -18.681 26.715 30.906 1.00 95.56 185 THR A N 1
ATOM 1376 C CA . THR A 1 185 ? -18.997 27.309 29.609 1.00 95.56 185 THR A CA 1
ATOM 1377 C C . THR A 1 185 ? -18.231 26.558 28.529 1.00 95.56 185 THR A C 1
ATOM 1379 O O . THR A 1 185 ? -17.011 26.437 28.615 1.00 95.56 185 THR A O 1
ATOM 1382 N N . ILE A 1 186 ? -18.942 26.050 27.525 1.00 95.19 186 ILE A N 1
ATOM 1383 C CA . ILE A 1 186 ? -18.387 25.305 26.393 1.00 95.19 186 ILE A CA 1
ATOM 1384 C C . ILE A 1 186 ? -18.794 26.015 25.104 1.00 95.19 186 ILE A C 1
ATOM 1386 O O . ILE A 1 186 ? -19.955 26.386 24.943 1.00 95.19 186 ILE A O 1
ATOM 1390 N N . SER A 1 187 ? -17.838 26.199 24.197 1.00 94.00 187 SER A N 1
ATOM 1391 C CA . SER A 1 187 ? -18.061 26.705 22.840 1.00 94.00 187 SER A CA 1
ATOM 1392 C C . SER A 1 187 ? -17.372 25.767 21.869 1.00 94.00 187 SER A C 1
ATOM 1394 O O . SER A 1 187 ? -16.194 25.461 22.054 1.00 94.00 187 SER A O 1
ATOM 1396 N N . ASP A 1 188 ? -18.095 25.309 20.853 1.00 95.31 188 ASP A N 1
ATOM 1397 C CA . ASP A 1 188 ? -17.660 24.138 20.099 1.00 95.31 188 ASP A CA 1
ATOM 1398 C C . ASP A 1 188 ? -18.256 24.084 18.684 1.00 95.31 188 ASP A C 1
ATOM 1400 O O . ASP A 1 188 ? -19.339 24.620 18.428 1.00 95.31 188 ASP A O 1
ATOM 1404 N N . ALA A 1 189 ? -17.532 23.447 17.765 1.00 95.50 189 ALA A N 1
ATOM 1405 C CA . ALA A 1 189 ? -17.895 23.281 16.359 1.00 95.50 189 ALA A CA 1
ATOM 1406 C C . ALA A 1 189 ? -17.123 22.089 15.760 1.00 95.50 189 ALA A C 1
ATOM 1408 O O . ALA A 1 189 ? -16.015 21.827 16.224 1.00 95.50 189 ALA A O 1
ATOM 1409 N N . PRO A 1 190 ? -17.670 21.390 14.747 1.00 96.56 190 PRO A N 1
ATOM 1410 C CA . PRO A 1 190 ? -16.973 20.276 14.111 1.00 96.56 190 PRO A CA 1
ATOM 1411 C C . PRO A 1 190 ? -15.859 20.745 13.164 1.00 96.56 190 PRO A C 1
ATOM 1413 O O . PRO A 1 190 ? -16.011 21.762 12.485 1.00 96.56 190 PRO A O 1
ATOM 1416 N N . GLU A 1 191 ? -14.796 19.948 13.059 1.00 94.75 191 GLU A N 1
ATOM 1417 C CA . GLU A 1 191 ? -13.750 20.083 12.035 1.00 94.75 191 GLU A CA 1
ATOM 1418 C C . GLU A 1 191 ? -14.277 19.708 10.636 1.00 94.75 191 GLU A C 1
ATOM 1420 O O . GLU A 1 191 ? -14.125 20.468 9.681 1.00 94.75 191 GLU A O 1
ATOM 1425 N N . TYR A 1 192 ? -14.974 18.570 10.523 1.00 95.56 192 TYR A N 1
ATOM 1426 C CA . TYR A 1 192 ? -15.501 18.053 9.258 1.00 95.56 192 TYR A CA 1
ATOM 1427 C C . TYR A 1 192 ? -17.032 18.033 9.229 1.00 95.56 192 TYR A C 1
ATOM 1429 O O . TYR A 1 192 ? -17.707 17.674 10.200 1.00 95.56 192 TYR A O 1
ATOM 1437 N N . GLY A 1 193 ? -17.605 18.375 8.072 1.00 94.88 193 GLY A N 1
ATOM 1438 C CA . GLY A 1 193 ? -19.058 18.383 7.866 1.00 94.88 193 GLY A CA 1
ATOM 1439 C C . GLY A 1 193 ? -19.667 16.990 7.663 1.00 94.88 193 GLY A C 1
ATOM 1440 O O . GLY A 1 193 ? -20.856 16.797 7.942 1.00 94.88 193 GLY A O 1
ATOM 1441 N N . TRP A 1 194 ? -18.875 16.022 7.188 1.00 97.56 194 TRP A N 1
ATOM 1442 C CA . TRP A 1 194 ? -19.277 14.625 7.012 1.00 97.56 194 TRP A CA 1
ATOM 1443 C C . TRP A 1 194 ? -18.708 13.747 8.128 1.00 97.56 194 TRP A C 1
ATOM 1445 O O . TRP A 1 194 ? -17.496 13.593 8.241 1.00 97.56 194 TRP A O 1
ATOM 1455 N N . ARG A 1 195 ? -19.584 13.174 8.961 1.00 98.19 195 ARG A N 1
ATOM 1456 C CA . ARG A 1 195 ? -19.209 12.318 10.100 1.00 98.19 195 ARG A CA 1
ATOM 1457 C C . ARG A 1 195 ? -20.056 11.057 10.040 1.00 98.19 195 ARG A C 1
ATOM 1459 O O . ARG A 1 195 ? -21.151 11.008 10.613 1.00 98.19 195 ARG A O 1
ATOM 1466 N N . GLY A 1 196 ? -19.605 10.127 9.206 1.00 98.00 196 GLY A N 1
ATOM 1467 C CA . GLY A 1 196 ? -20.424 9.048 8.676 1.00 98.00 196 GLY A CA 1
ATOM 1468 C C . GLY A 1 196 ? -20.359 7.746 9.457 1.00 98.00 196 GLY A C 1
ATOM 1469 O O . GLY A 1 196 ? -19.316 7.358 9.979 1.00 98.00 196 GLY A O 1
ATOM 1470 N N . VAL A 1 197 ? -21.489 7.043 9.456 1.00 98.69 197 VAL A N 1
ATOM 1471 C CA . VAL A 1 197 ? -21.625 5.651 9.889 1.00 98.69 197 VAL A CA 1
ATOM 1472 C C . VAL A 1 197 ? -22.449 4.914 8.850 1.00 98.69 197 VAL A C 1
ATOM 1474 O O . VAL A 1 197 ? -23.574 5.332 8.572 1.00 98.69 197 VAL A O 1
ATOM 1477 N N . MET A 1 198 ? -21.906 3.830 8.308 1.00 98.62 198 MET A N 1
ATOM 1478 C CA . MET A 1 198 ? -22.622 2.919 7.428 1.00 98.62 198 MET A CA 1
ATOM 1479 C C . MET A 1 198 ? -23.025 1.646 8.169 1.00 98.62 198 MET A C 1
ATOM 1481 O O . MET A 1 198 ? -22.229 1.072 8.916 1.00 98.62 198 MET A O 1
ATOM 1485 N N . LEU A 1 199 ? -24.272 1.224 7.954 1.00 98.62 199 LEU A N 1
ATOM 1486 C CA . LEU A 1 199 ? -24.779 -0.076 8.379 1.00 98.62 199 LEU A CA 1
ATOM 1487 C C . LEU A 1 199 ? -25.364 -0.819 7.178 1.00 98.62 199 LEU A C 1
ATOM 1489 O O . LEU A 1 199 ? -26.364 -0.382 6.597 1.00 98.62 199 LEU A O 1
ATOM 1493 N N . ASP A 1 200 ? -24.780 -1.974 6.884 1.00 98.50 200 ASP A N 1
ATOM 1494 C CA . ASP A 1 200 ? -25.367 -2.985 6.018 1.00 98.50 200 ASP A CA 1
ATOM 1495 C C . ASP A 1 200 ? -26.507 -3.704 6.739 1.00 98.50 200 ASP A C 1
ATOM 1497 O O . ASP A 1 200 ? -26.330 -4.311 7.796 1.00 98.50 200 ASP A O 1
ATOM 1501 N N . VAL A 1 201 ? -27.701 -3.606 6.156 1.00 98.25 201 VAL A N 1
ATOM 1502 C CA . VAL A 1 201 ? -28.893 -4.331 6.609 1.00 98.25 201 VAL A CA 1
ATOM 1503 C C . VAL A 1 201 ? -29.351 -5.383 5.591 1.00 98.25 201 VAL A C 1
ATOM 1505 O O . VAL A 1 201 ? -30.349 -6.082 5.808 1.00 98.25 201 VAL A O 1
ATOM 1508 N N . ALA A 1 202 ? -28.647 -5.491 4.462 1.00 96.94 202 ALA A N 1
ATOM 1509 C CA . ALA A 1 202 ? -28.920 -6.396 3.361 1.00 96.94 202 ALA A CA 1
ATOM 1510 C C . ALA A 1 202 ? -28.391 -7.807 3.645 1.00 96.94 202 ALA A C 1
ATOM 1512 O O . ALA A 1 202 ? -29.180 -8.757 3.547 1.00 96.94 202 ALA A O 1
ATOM 1513 N N . ARG A 1 203 ? -27.133 -7.976 4.084 1.00 95.44 203 ARG A N 1
ATOM 1514 C CA . ARG A 1 203 ? -26.604 -9.318 4.411 1.00 95.44 203 ARG A CA 1
ATOM 1515 C C . ARG A 1 203 ? -27.295 -9.882 5.659 1.00 95.44 203 ARG A C 1
ATOM 1517 O O . ARG A 1 203 ? -27.896 -10.954 5.563 1.00 95.44 203 ARG A O 1
ATOM 1524 N N . HIS A 1 204 ? -27.366 -9.145 6.768 1.00 97.62 204 HIS A N 1
ATOM 1525 C CA . HIS A 1 204 ? -28.205 -9.467 7.933 1.00 97.62 204 HIS A CA 1
ATOM 1526 C C . HIS A 1 204 ? -29.137 -8.300 8.303 1.00 97.62 204 HIS A C 1
ATOM 1528 O O . HIS A 1 204 ? -28.743 -7.142 8.323 1.00 97.62 204 HIS A O 1
ATOM 1534 N N . PHE A 1 205 ? -30.406 -8.601 8.598 1.00 98.12 205 PHE A N 1
ATOM 1535 C CA . PHE A 1 205 ? -31.448 -7.594 8.817 1.00 98.12 205 PHE A CA 1
ATOM 1536 C C . PHE A 1 205 ? -31.556 -7.131 10.279 1.00 98.12 205 PHE A C 1
ATOM 1538 O O . PHE A 1 205 ? -31.704 -7.945 11.197 1.00 98.12 205 PHE A O 1
ATOM 1545 N N . PHE A 1 206 ? -31.638 -5.812 10.470 1.00 98.25 206 PHE A N 1
ATOM 1546 C CA . PHE A 1 206 ? -31.840 -5.156 11.766 1.00 98.25 206 PHE A CA 1
ATOM 1547 C C . PHE A 1 206 ? -33.224 -4.506 11.853 1.00 98.25 206 PHE A C 1
ATOM 1549 O O . PHE A 1 206 ? -33.695 -3.871 10.914 1.00 98.25 206 PHE A O 1
ATOM 1556 N N . SER A 1 207 ? -33.901 -4.627 12.989 1.00 97.69 207 SER A N 1
ATOM 1557 C CA . SER A 1 207 ? -35.213 -4.011 13.210 1.00 97.69 207 SER A CA 1
ATOM 1558 C C . SER A 1 207 ? -35.148 -2.487 13.301 1.00 97.69 207 SER A C 1
ATOM 1560 O O . SER A 1 207 ? -34.124 -1.892 13.631 1.00 97.69 207 SER A O 1
ATOM 1562 N N . VAL A 1 208 ? -36.310 -1.849 13.131 1.00 98.31 208 VAL A N 1
ATOM 1563 C CA . VAL A 1 208 ? -36.511 -0.406 13.354 1.00 98.31 208 VAL A CA 1
ATOM 1564 C C . VAL A 1 208 ? -35.969 0.052 14.712 1.00 98.31 208 VAL A C 1
ATOM 1566 O O . VAL A 1 208 ? -35.403 1.138 14.818 1.00 98.31 208 VAL A O 1
ATOM 1569 N N . GLN A 1 209 ? -36.148 -0.754 15.762 1.00 97.44 209 GLN A N 1
ATOM 1570 C CA . GLN A 1 209 ? -35.706 -0.387 17.106 1.00 97.44 209 GLN A CA 1
ATOM 1571 C C . GLN A 1 209 ? -34.179 -0.432 17.241 1.00 97.44 209 GLN A C 1
ATOM 1573 O O . GLN A 1 209 ? -33.615 0.462 17.867 1.00 97.44 209 GLN A O 1
ATOM 1578 N N . GLU A 1 210 ? -33.525 -1.423 16.633 1.00 97.88 210 GLU A N 1
ATOM 1579 C CA . GLU A 1 210 ? -32.061 -1.555 16.618 1.00 97.88 210 GLU A CA 1
ATOM 1580 C C . GLU A 1 210 ? -31.414 -0.413 15.814 1.00 97.88 210 GLU A C 1
ATOM 1582 O O . GLU A 1 210 ? -30.459 0.203 16.281 1.00 97.88 210 GLU A O 1
ATOM 1587 N N . VAL A 1 211 ? -31.998 -0.033 14.670 1.00 98.56 211 VAL A N 1
ATOM 1588 C CA . VAL A 1 211 ? -31.545 1.132 13.883 1.00 98.56 211 VAL A CA 1
ATOM 1589 C C . VAL A 1 211 ? -31.695 2.434 14.680 1.00 98.56 211 VAL A C 1
ATOM 1591 O O . VAL A 1 211 ? -30.781 3.254 14.724 1.00 98.56 211 VAL A O 1
ATOM 1594 N N . LYS A 1 212 ? -32.826 2.637 15.369 1.00 98.12 212 LYS A N 1
ATOM 1595 C CA . LYS A 1 212 ? -33.031 3.825 16.219 1.00 98.12 212 LYS A CA 1
ATOM 1596 C C . LYS A 1 212 ? -32.058 3.901 17.388 1.00 98.12 212 LYS A C 1
ATOM 1598 O O . LYS A 1 212 ? -31.665 5.001 17.770 1.00 98.12 212 LYS A O 1
ATOM 1603 N N . GLU A 1 213 ? -31.688 2.760 17.952 1.00 96.94 213 GLU A N 1
ATOM 1604 C CA . GLU A 1 213 ? -30.687 2.693 19.009 1.00 96.94 213 GLU A CA 1
ATOM 1605 C C . GLU A 1 213 ? -29.305 3.115 18.500 1.00 96.94 213 GLU A C 1
ATOM 1607 O O . GLU A 1 213 ? -28.654 3.941 19.140 1.00 96.94 213 GLU A O 1
ATOM 1612 N N . LEU A 1 214 ? -28.896 2.652 17.313 1.00 98.38 214 LEU A N 1
ATOM 1613 C CA . LEU A 1 214 ? -27.669 3.132 16.674 1.00 98.38 214 LEU A CA 1
ATOM 1614 C C . LEU A 1 214 ? -27.714 4.653 16.452 1.00 98.38 214 LEU A C 1
ATOM 1616 O O . LEU A 1 214 ? -26.769 5.349 16.816 1.00 98.38 214 LEU A O 1
ATOM 1620 N N . LEU A 1 215 ? -28.835 5.195 15.961 1.00 98.50 215 LEU A N 1
ATOM 1621 C CA . LEU A 1 215 ? -29.018 6.643 15.784 1.00 98.50 215 LEU A CA 1
ATOM 1622 C C . LEU A 1 215 ? -28.939 7.429 17.107 1.00 98.50 215 LEU A C 1
ATOM 1624 O O . LEU A 1 215 ? -28.452 8.558 17.127 1.00 98.50 215 LEU A O 1
ATOM 1628 N N . ASP A 1 216 ? -29.408 6.863 18.223 1.00 97.44 216 ASP A N 1
ATOM 1629 C CA . ASP A 1 216 ? -29.279 7.483 19.549 1.00 97.44 216 ASP A CA 1
ATOM 1630 C C . ASP A 1 216 ? -27.813 7.573 20.008 1.00 97.44 216 ASP A C 1
ATOM 1632 O O . ASP A 1 216 ? -27.429 8.575 20.629 1.00 97.44 216 ASP A O 1
ATOM 1636 N N . LEU A 1 217 ? -27.009 6.551 19.694 1.00 97.94 217 LEU A N 1
ATOM 1637 C CA . LEU A 1 217 ? -25.577 6.505 19.995 1.00 97.94 217 LEU A CA 1
ATOM 1638 C C . LEU A 1 217 ? -24.776 7.417 19.061 1.00 97.94 217 LEU A C 1
ATOM 1640 O O . LEU A 1 217 ? -23.955 8.196 19.539 1.00 97.94 217 LEU A O 1
ATOM 1644 N N . MET A 1 218 ? -25.079 7.417 17.761 1.00 98.56 218 MET A N 1
ATOM 1645 C CA . MET A 1 218 ? -24.519 8.376 16.803 1.00 98.56 218 MET A CA 1
ATOM 1646 C C . MET A 1 218 ? -24.736 9.815 17.273 1.00 98.56 218 MET A C 1
ATOM 1648 O O . MET A 1 218 ? -23.795 10.603 17.319 1.00 98.56 218 MET A O 1
ATOM 1652 N N . ALA A 1 219 ? -25.958 10.136 17.708 1.00 97.81 219 ALA A N 1
ATOM 1653 C CA . ALA A 1 219 ? -26.293 11.458 18.219 1.00 97.81 219 ALA A CA 1
ATOM 1654 C C . ALA A 1 219 ? -25.554 11.793 19.521 1.00 97.81 219 ALA A C 1
ATOM 1656 O O . ALA A 1 219 ? -25.173 12.943 19.724 1.00 97.81 219 ALA A O 1
ATOM 1657 N N . LEU A 1 220 ? -25.352 10.813 20.414 1.00 97.62 220 LEU A N 1
ATOM 1658 C CA . LEU A 1 220 ? -24.584 11.009 21.648 1.00 97.62 220 LEU A CA 1
ATOM 1659 C C . LEU A 1 220 ? -23.132 11.402 21.346 1.00 97.62 220 LEU A C 1
ATOM 1661 O O . LEU A 1 220 ? -22.590 12.251 22.048 1.00 97.62 220 LEU A O 1
ATOM 1665 N N . TYR A 1 221 ? -22.548 10.843 20.285 1.00 98.19 221 TYR A N 1
ATOM 1666 C CA . TYR A 1 221 ? -21.171 11.085 19.840 1.00 98.19 221 TYR A CA 1
ATOM 1667 C C . TYR A 1 221 ? -21.077 11.995 18.601 1.00 98.19 221 TYR A C 1
ATOM 1669 O O . TYR A 1 221 ? -20.078 12.005 17.898 1.00 98.19 221 TYR A O 1
ATOM 1677 N N . LYS A 1 222 ? -22.107 12.809 18.337 1.00 98.12 222 LYS A N 1
ATOM 1678 C CA . LYS A 1 222 ? -22.104 13.874 17.313 1.00 98.12 222 LYS A CA 1
ATOM 1679 C C . LYS A 1 222 ? -21.816 13.423 15.862 1.00 98.12 222 LYS A C 1
ATOM 1681 O O . LYS A 1 222 ? -21.450 14.250 15.017 1.00 98.12 222 LYS A O 1
ATOM 1686 N N . LEU A 1 223 ? -22.036 12.147 15.544 1.00 98.56 223 LEU A N 1
ATOM 1687 C CA . LEU A 1 223 ? -22.007 11.601 14.180 1.00 98.56 223 LEU A CA 1
ATOM 1688 C C . LEU A 1 223 ? -23.306 11.990 13.458 1.00 98.56 223 LEU A C 1
ATOM 1690 O O . LEU A 1 223 ? -24.384 11.895 14.045 1.00 98.56 223 LEU A O 1
ATOM 1694 N N . ASN A 1 224 ? -23.223 12.467 12.211 1.00 97.88 224 ASN A N 1
ATOM 1695 C CA . ASN A 1 224 ? -24.333 13.183 11.558 1.00 97.88 224 ASN A CA 1
ATOM 1696 C C . ASN A 1 224 ? -24.782 12.616 10.203 1.00 97.88 224 ASN A C 1
ATOM 1698 O O . ASN A 1 224 ? -25.794 13.090 9.679 1.00 97.88 224 ASN A O 1
ATOM 1702 N N . LYS A 1 225 ? -24.080 11.630 9.633 1.00 98.31 225 LYS A N 1
ATOM 1703 C CA . LYS A 1 225 ? -24.508 10.928 8.412 1.00 98.31 225 LYS A CA 1
ATOM 1704 C C . LYS A 1 225 ? -24.713 9.453 8.718 1.00 98.31 225 LYS A C 1
ATOM 1706 O O . LYS A 1 225 ? -23.775 8.780 9.128 1.00 98.31 225 LYS A O 1
ATOM 1711 N N . PHE A 1 226 ? -25.929 8.962 8.524 1.00 98.75 226 PHE A N 1
ATOM 1712 C CA . PHE A 1 226 ? -26.235 7.539 8.572 1.00 98.75 226 PHE A CA 1
ATOM 1713 C C . PHE A 1 226 ? -26.378 7.021 7.146 1.00 98.75 226 PHE A C 1
ATOM 1715 O O . PHE A 1 226 ? -27.401 7.244 6.499 1.00 98.75 226 PHE A O 1
ATOM 1722 N N . HIS A 1 227 ? -25.326 6.385 6.652 1.00 98.69 227 HIS A N 1
ATOM 1723 C CA . HIS A 1 227 ? -25.333 5.700 5.375 1.00 98.69 227 HIS A CA 1
ATOM 1724 C C . HIS A 1 227 ? -26.024 4.343 5.550 1.00 98.69 227 HIS A C 1
ATOM 1726 O O . HIS A 1 227 ? -25.614 3.512 6.358 1.00 98.69 227 HIS A O 1
ATOM 1732 N N . TRP A 1 228 ? -27.136 4.143 4.852 1.00 98.62 228 TRP A N 1
ATOM 1733 C CA . TRP A 1 228 ? -27.984 2.977 5.045 1.00 98.62 228 TRP A CA 1
ATOM 1734 C C . TRP A 1 228 ? -28.011 2.120 3.785 1.00 98.62 228 TRP A C 1
ATOM 1736 O O . TRP A 1 228 ? -28.728 2.436 2.834 1.00 98.62 228 TRP A O 1
ATOM 1746 N N . HIS A 1 229 ? -27.238 1.035 3.814 1.00 98.56 229 HIS A N 1
ATOM 1747 C CA . HIS A 1 229 ? -27.111 0.081 2.718 1.00 98.56 229 HIS A CA 1
ATOM 1748 C C . HIS A 1 229 ? -28.275 -0.907 2.740 1.00 98.56 229 HIS A C 1
ATOM 1750 O O . HIS A 1 229 ? -28.319 -1.853 3.531 1.00 98.56 229 HIS A O 1
ATOM 1756 N N . LEU A 1 230 ? -29.289 -0.607 1.927 1.00 98.56 230 LEU A N 1
ATOM 1757 C CA . LEU A 1 230 ? -30.61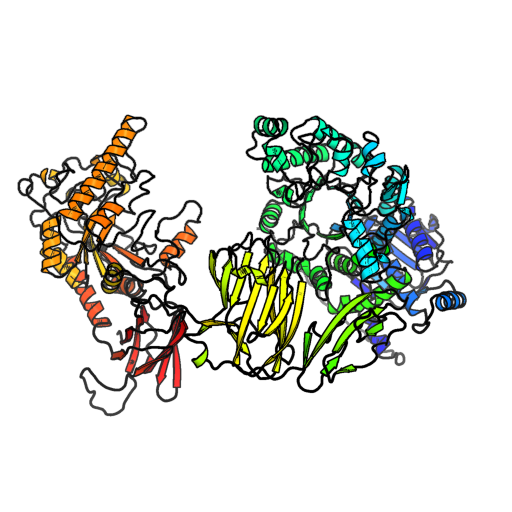4 -1.222 2.008 1.00 98.56 230 LEU A CA 1
ATOM 1758 C C . LEU A 1 230 ? -30.783 -2.437 1.092 1.00 98.56 230 LEU A C 1
ATOM 1760 O O . LEU A 1 230 ? -31.785 -3.150 1.223 1.00 98.56 230 LEU A O 1
ATOM 1764 N N . THR A 1 231 ? -29.879 -2.659 0.141 1.00 97.50 231 THR A N 1
ATOM 1765 C CA . THR A 1 231 ? -30.036 -3.699 -0.880 1.00 97.50 231 THR A CA 1
ATOM 1766 C C . THR A 1 231 ? -28.698 -4.281 -1.286 1.00 97.50 231 THR A C 1
ATOM 1768 O O . THR A 1 231 ? -27.803 -3.517 -1.612 1.00 97.50 231 THR A O 1
ATOM 1771 N N . ASP A 1 232 ? -28.640 -5.607 -1.352 1.00 95.25 232 ASP A N 1
ATOM 1772 C CA . ASP A 1 232 ? -27.509 -6.368 -1.881 1.00 95.25 232 ASP A CA 1
ATOM 1773 C C . ASP A 1 232 ? -28.008 -7.713 -2.452 1.00 95.25 232 ASP A C 1
ATOM 1775 O O . ASP A 1 232 ? -29.210 -8.020 -2.420 1.00 95.25 232 ASP A O 1
ATOM 1779 N N . ASP A 1 233 ? -27.099 -8.578 -2.894 1.00 92.00 233 ASP A N 1
ATOM 1780 C CA . ASP A 1 233 ? -27.377 -9.898 -3.447 1.00 92.00 233 ASP A CA 1
ATOM 1781 C C . ASP A 1 233 ? -28.207 -10.789 -2.517 1.00 92.00 233 ASP A C 1
ATOM 1783 O O . ASP A 1 233 ? -29.079 -11.535 -2.973 1.00 92.00 233 ASP A O 1
ATOM 1787 N N . GLN A 1 234 ? -27.950 -10.723 -1.208 1.00 93.50 234 GLN A N 1
ATOM 1788 C CA . GLN A 1 234 ? -28.560 -11.600 -0.204 1.00 93.50 234 GLN A CA 1
ATOM 1789 C C . GLN A 1 234 ? -29.864 -11.033 0.372 1.00 93.50 234 GLN A C 1
ATOM 1791 O O . GLN A 1 234 ? -30.522 -11.714 1.176 1.00 93.50 234 GLN A O 1
ATOM 1796 N N . GLY A 1 235 ? -30.262 -9.811 -0.001 1.00 95.31 235 GLY A N 1
ATOM 1797 C CA . GLY A 1 235 ? -31.535 -9.264 0.446 1.00 95.31 235 GLY A CA 1
ATOM 1798 C C . GLY A 1 235 ? -31.861 -7.842 0.005 1.00 95.31 235 GLY A C 1
ATOM 1799 O O . GLY A 1 235 ? -31.028 -6.945 0.037 1.00 95.31 235 GLY A O 1
ATOM 1800 N N . TRP A 1 236 ? -33.143 -7.621 -0.286 1.00 98.19 236 TRP A N 1
ATOM 1801 C CA . TRP A 1 236 ? -33.717 -6.301 -0.543 1.00 98.19 236 TRP A CA 1
ATOM 1802 C C . TRP A 1 236 ? -34.575 -5.839 0.643 1.00 98.19 236 TRP A C 1
ATOM 1804 O O . TRP A 1 236 ? -35.562 -6.492 0.994 1.00 98.19 236 TRP A O 1
ATOM 1814 N N . ARG A 1 237 ? -34.225 -4.713 1.281 1.00 98.31 237 ARG A N 1
ATOM 1815 C CA . ARG A 1 237 ? -34.768 -4.334 2.604 1.00 98.31 237 ARG A CA 1
ATOM 1816 C C . ARG A 1 237 ? -35.740 -3.165 2.602 1.00 98.31 237 ARG A C 1
ATOM 1818 O O . ARG A 1 237 ? -36.200 -2.781 3.672 1.00 98.31 237 ARG A O 1
ATOM 1825 N N . ILE A 1 238 ? -36.109 -2.624 1.446 1.00 98.38 238 ILE A N 1
ATOM 1826 C CA . ILE A 1 238 ? -36.984 -1.446 1.348 1.00 98.38 238 ILE A CA 1
ATOM 1827 C C . ILE A 1 238 ? -38.229 -1.696 0.495 1.00 98.38 238 ILE A C 1
ATOM 1829 O O . ILE A 1 238 ? -38.157 -2.201 -0.620 1.00 98.38 238 ILE A O 1
ATOM 1833 N N . GLU A 1 239 ? -39.402 -1.314 0.992 1.00 98.50 239 GLU A N 1
ATOM 1834 C CA . GLU A 1 239 ? -40.650 -1.405 0.229 1.00 98.50 239 GLU A CA 1
ATOM 1835 C C . GLU A 1 239 ? -40.692 -0.415 -0.951 1.00 98.50 239 GLU A C 1
ATOM 1837 O O . GLU A 1 239 ? -40.801 0.799 -0.761 1.00 98.50 239 GLU A O 1
ATOM 1842 N N . ILE A 1 240 ? -40.721 -0.955 -2.174 1.00 98.31 240 ILE A N 1
ATOM 1843 C CA . ILE A 1 240 ? -41.009 -0.211 -3.408 1.00 98.31 240 ILE A CA 1
ATOM 1844 C C . ILE A 1 240 ? -42.385 -0.633 -3.916 1.00 98.31 240 ILE A C 1
ATOM 1846 O O . ILE A 1 240 ? -42.580 -1.770 -4.353 1.00 98.31 240 ILE A O 1
ATOM 1850 N N . ARG A 1 241 ? -43.366 0.272 -3.861 1.00 97.81 241 ARG A N 1
ATOM 1851 C CA . ARG A 1 241 ? -44.772 -0.059 -4.141 1.00 97.81 241 ARG A CA 1
ATOM 1852 C C . ARG A 1 241 ? -44.985 -0.494 -5.582 1.00 97.81 241 ARG A C 1
ATOM 1854 O O . ARG A 1 241 ? -45.829 -1.354 -5.833 1.00 97.81 241 ARG A O 1
ATOM 1861 N N . LYS A 1 242 ? -44.233 0.079 -6.528 1.00 97.69 242 LYS A N 1
ATOM 1862 C CA . LYS A 1 242 ? -44.296 -0.322 -7.940 1.00 97.69 242 LYS A CA 1
ATOM 1863 C C . LYS A 1 242 ? -43.759 -1.742 -8.178 1.00 97.69 242 LYS A C 1
ATOM 1865 O O . LYS A 1 242 ? -44.197 -2.385 -9.132 1.00 97.69 242 LYS A O 1
ATOM 1870 N N . TYR A 1 243 ? -42.890 -2.254 -7.301 1.00 98.06 243 TYR A N 1
ATOM 1871 C CA . TYR A 1 243 ? -42.219 -3.551 -7.446 1.00 98.06 243 TYR A CA 1
ATOM 1872 C C . TYR A 1 243 ? -42.326 -4.419 -6.171 1.00 98.06 243 TYR A C 1
ATOM 1874 O O . TYR A 1 243 ? -41.314 -4.722 -5.539 1.00 98.06 243 TYR A O 1
ATOM 1882 N N . PRO A 1 244 ? -43.523 -4.921 -5.813 1.00 97.62 244 PRO A N 1
ATOM 1883 C CA . PRO A 1 244 ? -43.769 -5.586 -4.525 1.00 97.62 244 PRO A CA 1
ATOM 1884 C C . PRO A 1 244 ? -42.958 -6.874 -4.297 1.00 97.62 244 PRO A C 1
ATOM 1886 O O . PRO A 1 244 ? -42.623 -7.196 -3.158 1.00 97.62 244 PRO A O 1
ATOM 1889 N N . LEU A 1 245 ? -42.576 -7.602 -5.357 1.00 97.88 245 LEU A N 1
ATOM 1890 C CA . LEU A 1 245 ? -41.776 -8.829 -5.210 1.00 97.88 245 LEU A CA 1
ATOM 1891 C C . LEU A 1 245 ? -40.385 -8.586 -4.604 1.00 97.88 245 LEU A C 1
ATOM 1893 O O . LEU A 1 245 ? -39.806 -9.528 -4.060 1.00 97.88 245 LEU A O 1
ATOM 1897 N N . LEU A 1 246 ? -39.874 -7.347 -4.654 1.00 97.81 246 LEU A N 1
ATOM 1898 C CA . LEU A 1 246 ? -38.598 -6.991 -4.033 1.00 97.81 246 LEU A CA 1
ATOM 1899 C C . LEU A 1 246 ? -38.621 -7.270 -2.523 1.00 97.81 246 LEU A C 1
ATOM 1901 O O . LEU A 1 246 ? -37.653 -7.794 -1.992 1.00 97.81 246 LEU A O 1
ATOM 1905 N N . THR A 1 247 ? -39.744 -7.041 -1.835 1.00 97.38 247 THR A N 1
ATOM 1906 C CA . THR A 1 247 ? -39.864 -7.308 -0.391 1.00 97.38 247 THR A CA 1
ATOM 1907 C C . THR A 1 247 ? -40.710 -8.528 -0.045 1.00 97.38 247 THR A C 1
ATOM 1909 O O . THR A 1 247 ? -40.420 -9.207 0.940 1.00 97.38 247 THR A O 1
ATOM 1912 N N . GLU A 1 248 ? -41.718 -8.884 -0.850 1.00 95.25 248 GLU A N 1
ATOM 1913 C CA . GLU A 1 248 ? -42.511 -10.103 -0.606 1.00 95.25 248 GLU A CA 1
ATOM 1914 C C . GLU A 1 248 ? -41.638 -11.368 -0.661 1.00 95.25 248 GLU A C 1
ATOM 1916 O O . GLU A 1 248 ? -41.838 -12.308 0.121 1.00 95.25 248 GLU A O 1
ATOM 1921 N N . LYS A 1 249 ? -40.644 -11.364 -1.560 1.00 94.56 249 LYS A N 1
ATOM 1922 C CA . LYS A 1 249 ? -39.711 -12.471 -1.786 1.00 94.56 249 LYS A CA 1
ATOM 1923 C C . LYS A 1 249 ? -38.251 -12.070 -1.615 1.00 94.56 249 LYS A C 1
ATOM 1925 O O . LYS A 1 249 ? -37.553 -12.744 -0.874 1.00 94.56 249 LYS A O 1
ATOM 1930 N N . GLY A 1 250 ? -37.796 -10.981 -2.239 1.00 95.12 250 GLY A N 1
ATOM 1931 C CA . GLY A 1 250 ? -36.380 -10.570 -2.206 1.00 95.12 250 GLY A CA 1
ATOM 1932 C C . GLY A 1 250 ? -35.842 -10.211 -0.816 1.00 95.12 250 GLY A C 1
ATOM 1933 O O . GLY A 1 250 ? -34.634 -10.215 -0.609 1.00 95.12 250 GLY A O 1
ATOM 1934 N N . ALA A 1 251 ? -36.715 -9.976 0.166 1.00 96.62 251 ALA A N 1
ATOM 1935 C CA . ALA A 1 251 ? -36.330 -9.786 1.563 1.00 96.62 251 ALA A CA 1
ATOM 1936 C C . ALA A 1 251 ? -36.117 -11.097 2.347 1.00 96.62 251 ALA A C 1
ATOM 1938 O O . ALA A 1 251 ? -35.782 -11.034 3.530 1.00 96.62 251 ALA A O 1
ATOM 1939 N N . TRP A 1 252 ? -36.356 -12.273 1.756 1.00 96.19 252 TRP A N 1
ATOM 1940 C CA . TRP A 1 252 ? -36.415 -13.549 2.475 1.00 96.19 252 TRP A CA 1
ATOM 1941 C C . TRP A 1 252 ? -35.638 -14.647 1.750 1.00 96.19 252 TRP A C 1
ATOM 1943 O O . TRP A 1 252 ? -35.854 -14.888 0.565 1.00 96.19 252 TRP A O 1
ATOM 1953 N N . ARG A 1 253 ? -34.772 -15.359 2.478 1.00 94.75 253 ARG A N 1
ATOM 1954 C CA . ARG A 1 253 ? -33.909 -16.417 1.928 1.00 94.75 253 ARG A CA 1
ATOM 1955 C C . ARG A 1 253 ? -33.833 -17.636 2.843 1.00 94.75 253 ARG A C 1
ATOM 1957 O O . ARG A 1 253 ? -34.115 -17.548 4.035 1.00 94.75 253 ARG A O 1
ATOM 1964 N N . HIS A 1 254 ? -33.415 -18.775 2.299 1.00 94.12 254 HIS A N 1
ATOM 1965 C CA . HIS A 1 254 ? -32.875 -19.855 3.130 1.00 94.12 254 HIS A CA 1
ATOM 1966 C C . HIS A 1 254 ? -31.502 -19.451 3.675 1.00 94.12 254 HIS A C 1
ATOM 1968 O O . HIS A 1 254 ? -30.838 -18.616 3.066 1.00 94.12 254 HIS A O 1
ATOM 1974 N N . PHE A 1 255 ? -31.054 -20.089 4.762 1.00 93.88 255 PHE A N 1
ATOM 1975 C CA . PHE A 1 255 ? -29.717 -19.838 5.304 1.00 93.88 255 PHE A CA 1
ATOM 1976 C C . PHE A 1 255 ? -28.635 -20.053 4.246 1.00 93.88 255 PHE A C 1
ATOM 1978 O O . PHE A 1 255 ? -28.495 -21.167 3.718 1.00 93.88 255 PHE A O 1
ATOM 1985 N N . ASP A 1 256 ? -27.879 -19.002 3.962 1.00 90.81 256 ASP A N 1
ATOM 1986 C CA . ASP A 1 256 ? -26.786 -18.981 2.999 1.00 90.81 256 ASP A CA 1
ATOM 1987 C C . ASP A 1 256 ? -25.437 -19.344 3.659 1.00 90.81 256 ASP A C 1
ATOM 1989 O O . ASP A 1 256 ? -25.393 -19.993 4.710 1.00 90.81 256 ASP A O 1
ATOM 1993 N N . LYS A 1 257 ? -24.317 -19.012 3.003 1.00 89.25 257 LYS A N 1
ATOM 1994 C CA . LYS A 1 257 ? -22.965 -19.247 3.534 1.00 89.25 257 LYS A CA 1
ATOM 1995 C C . LYS A 1 257 ? -22.680 -18.387 4.773 1.00 89.25 257 LYS A C 1
ATOM 1997 O O . LYS A 1 257 ? -22.119 -18.916 5.732 1.00 89.25 257 LYS A O 1
ATOM 2002 N N . ASN A 1 258 ? -23.084 -17.119 4.758 1.00 90.38 258 ASN A N 1
ATOM 2003 C CA . ASN A 1 258 ? -22.836 -16.149 5.824 1.00 90.38 258 ASN A CA 1
ATOM 2004 C C . ASN A 1 258 ? -23.602 -16.553 7.088 1.00 90.38 258 ASN A C 1
ATOM 2006 O O . ASN A 1 258 ? -23.018 -16.677 8.164 1.00 90.38 258 ASN A O 1
ATOM 2010 N N . ASP A 1 259 ? -24.882 -16.909 6.933 1.00 93.38 259 ASP A N 1
ATOM 2011 C CA . ASP A 1 259 ? -25.725 -17.376 8.038 1.00 93.38 259 ASP A CA 1
ATOM 2012 C C . ASP A 1 259 ? -25.115 -18.614 8.727 1.00 93.38 259 ASP A C 1
ATOM 2014 O O . ASP A 1 259 ? -25.024 -18.699 9.955 1.00 93.38 259 ASP A O 1
ATOM 2018 N N . ARG A 1 260 ? -24.658 -19.595 7.934 1.00 92.31 260 ARG A N 1
ATOM 2019 C CA . ARG A 1 260 ? -24.051 -20.835 8.452 1.00 92.31 260 ARG A CA 1
ATOM 2020 C C . ARG A 1 260 ? -22.700 -20.590 9.112 1.00 92.31 260 ARG A C 1
ATOM 2022 O O . ARG A 1 260 ? -22.383 -21.276 10.082 1.00 92.31 260 ARG A O 1
ATOM 2029 N N . GLN A 1 261 ? -21.917 -19.639 8.606 1.00 91.06 261 GLN A N 1
ATOM 2030 C CA . GLN A 1 261 ? -20.652 -19.249 9.218 1.00 91.06 261 GLN A CA 1
ATOM 2031 C C . GLN A 1 261 ? -20.881 -18.633 10.600 1.00 91.06 261 GLN A C 1
ATOM 2033 O O . GLN A 1 261 ? -20.237 -19.060 11.554 1.00 91.06 261 GLN A O 1
ATOM 2038 N N . CYS A 1 262 ? -21.847 -17.721 10.734 1.00 92.88 262 CYS A N 1
ATOM 2039 C CA . CYS A 1 262 ? -22.260 -17.176 12.028 1.00 92.88 262 CYS A CA 1
ATOM 2040 C C . CYS A 1 262 ? -22.682 -18.284 13.002 1.00 92.88 262 CYS A C 1
ATOM 2042 O O . CYS A 1 262 ? -22.189 -18.342 14.125 1.00 92.88 262 CYS A O 1
ATOM 2044 N N . MET A 1 263 ? -23.521 -19.228 12.564 1.00 93.12 263 MET A N 1
ATOM 2045 C CA . MET A 1 263 ? -23.927 -20.359 13.410 1.00 93.12 263 MET A CA 1
ATOM 2046 C C . MET A 1 263 ? -22.738 -21.223 13.858 1.00 93.12 263 MET A C 1
ATOM 2048 O O . MET A 1 263 ? -22.684 -21.636 15.015 1.00 93.12 263 MET A O 1
ATOM 2052 N N . ALA A 1 264 ? -21.776 -21.478 12.967 1.00 91.56 264 ALA A N 1
ATOM 2053 C CA . ALA A 1 264 ? -20.572 -22.234 13.297 1.00 91.56 264 ALA A CA 1
ATOM 2054 C C . ALA A 1 264 ? -19.658 -21.476 14.275 1.00 91.56 264 ALA A C 1
ATOM 2056 O O . ALA A 1 264 ? -19.111 -22.088 15.190 1.00 91.56 264 ALA A O 1
ATOM 2057 N N . LEU A 1 265 ? -19.514 -20.154 14.120 1.00 89.69 265 LEU A N 1
ATOM 2058 C CA . LEU A 1 265 ? -18.764 -19.299 15.047 1.00 89.69 265 LEU A CA 1
ATOM 2059 C C . LEU A 1 265 ? -19.427 -19.246 16.426 1.00 89.69 265 LEU A C 1
ATOM 2061 O O . LEU A 1 265 ? -18.737 -19.383 17.435 1.00 89.69 265 LEU A O 1
ATOM 2065 N N . ALA A 1 266 ? -20.758 -19.143 16.479 1.00 90.44 266 ALA A N 1
ATOM 2066 C CA . ALA A 1 266 ? -21.512 -19.181 17.730 1.00 90.44 266 ALA A CA 1
ATOM 2067 C C . ALA A 1 266 ? -21.210 -20.458 18.536 1.00 90.44 266 ALA A C 1
ATOM 2069 O O . ALA A 1 266 ? -20.981 -20.387 19.744 1.00 90.44 266 ALA A O 1
ATOM 2070 N N . GLU A 1 267 ? -21.152 -21.616 17.866 1.00 88.94 267 GLU A N 1
ATOM 2071 C CA . GLU A 1 267 ? -20.805 -22.899 18.489 1.00 88.94 267 GLU A CA 1
ATOM 2072 C C . GLU A 1 267 ? -19.313 -22.987 18.851 1.00 88.94 267 GLU A C 1
ATOM 2074 O O . GLU A 1 267 ? -18.971 -23.349 19.979 1.00 88.94 267 GLU A O 1
ATOM 2079 N N . LYS A 1 268 ? -18.424 -22.627 17.915 1.00 86.88 268 LYS A N 1
ATOM 2080 C CA . LYS A 1 268 ? -16.966 -22.737 18.068 1.00 86.88 268 LYS A CA 1
ATOM 2081 C C . LYS A 1 268 ? -16.430 -21.843 19.184 1.00 86.88 268 LYS A C 1
ATOM 2083 O O . LYS A 1 268 ? -15.583 -22.285 19.953 1.00 86.88 268 LYS A O 1
ATOM 2088 N N . GLU A 1 269 ? -16.895 -20.600 19.264 1.00 85.31 269 GLU A N 1
ATOM 2089 C CA . GLU A 1 269 ? -16.382 -19.585 20.197 1.00 85.31 269 GLU A CA 1
ATOM 2090 C C . GLU A 1 269 ? -17.254 -19.436 21.447 1.00 85.31 269 GLU A C 1
ATOM 2092 O O . GLU A 1 269 ? -16.866 -18.777 22.415 1.00 85.31 269 GLU A O 1
ATOM 2097 N N . GLN A 1 270 ? -18.429 -20.077 21.459 1.00 85.94 270 GLN A N 1
ATOM 2098 C CA . GLN A 1 270 ? -19.418 -19.954 22.529 1.00 85.94 270 GLN A CA 1
ATOM 2099 C C . GLN A 1 270 ? -19.765 -18.480 22.790 1.00 85.94 270 GLN A C 1
ATOM 2101 O O . GLN A 1 270 ? -19.747 -18.024 23.938 1.00 85.94 270 GLN A O 1
ATOM 2106 N N . ILE A 1 271 ? -20.008 -17.727 21.712 1.00 85.81 271 ILE A N 1
ATOM 2107 C CA . ILE A 1 271 ? -20.419 -16.317 21.719 1.00 85.81 271 ILE A CA 1
ATOM 2108 C C . ILE A 1 271 ? -21.832 -16.240 21.144 1.00 85.81 271 ILE A C 1
ATOM 2110 O O . ILE A 1 271 ? -22.055 -16.476 19.957 1.00 85.81 271 ILE A O 1
ATOM 2114 N N . ARG A 1 272 ? -22.797 -15.872 21.991 1.00 86.62 272 ARG A N 1
ATOM 2115 C CA . ARG A 1 272 ? -24.219 -15.810 21.604 1.00 86.62 272 ARG A CA 1
ATOM 2116 C C . ARG A 1 272 ? -24.540 -14.708 20.600 1.00 86.62 272 ARG A C 1
ATOM 2118 O O . ARG A 1 272 ? -25.548 -14.792 19.914 1.00 86.62 272 ARG A O 1
ATOM 2125 N N . ASP A 1 273 ? -23.687 -13.696 20.483 1.00 90.38 273 ASP A N 1
ATOM 2126 C CA . ASP A 1 273 ? -23.910 -12.578 19.564 1.00 90.38 273 ASP A CA 1
ATOM 2127 C C . ASP A 1 273 ? -23.825 -12.994 18.083 1.00 90.38 273 ASP A C 1
ATOM 2129 O O . ASP A 1 273 ? -24.305 -12.262 17.218 1.00 90.38 273 ASP A O 1
ATOM 2133 N N . PHE A 1 274 ? -23.285 -14.181 17.785 1.00 93.12 274 PHE A N 1
ATOM 2134 C CA . PHE A 1 274 ? -23.322 -14.787 16.451 1.00 93.12 274 PHE A CA 1
ATOM 2135 C C . PHE A 1 274 ? -24.587 -15.624 16.177 1.00 93.12 274 PHE A C 1
ATOM 2137 O O . PHE A 1 274 ? -24.768 -16.125 15.067 1.00 93.12 274 PHE A O 1
ATOM 2144 N N . GLU A 1 275 ? -25.479 -15.804 17.155 1.00 93.25 275 GLU A N 1
ATOM 2145 C CA . GLU A 1 275 ? -26.739 -16.517 16.936 1.00 93.25 275 GLU A CA 1
ATOM 2146 C C . GLU A 1 275 ? -27.694 -15.693 16.058 1.00 93.25 275 GLU A C 1
ATOM 2148 O O . GLU A 1 275 ? -27.878 -14.491 16.258 1.00 93.25 275 GLU A O 1
ATOM 2153 N N . ILE A 1 276 ? -28.363 -16.359 15.110 1.00 94.31 276 ILE A N 1
ATOM 2154 C CA . ILE A 1 276 ? -29.395 -15.727 14.281 1.00 94.31 276 ILE A CA 1
ATOM 2155 C C . ILE A 1 276 ? -30.643 -15.423 15.138 1.00 94.31 276 ILE A C 1
ATOM 2157 O O . ILE A 1 276 ? -31.229 -16.357 15.709 1.00 94.31 276 ILE A O 1
ATOM 2161 N N . PRO A 1 277 ? -31.112 -14.159 15.203 1.00 94.75 277 PRO A N 1
ATOM 2162 C CA . PRO A 1 277 ? -32.279 -13.799 16.002 1.00 94.75 277 PRO A CA 1
ATOM 2163 C C . PRO A 1 277 ? -33.563 -14.489 15.523 1.00 94.75 277 PRO A C 1
ATOM 2165 O O . PRO A 1 277 ? -33.904 -14.487 14.340 1.00 94.75 277 PRO A O 1
ATOM 2168 N N . GLN A 1 278 ? -34.317 -15.069 16.459 1.00 92.62 278 GLN A N 1
ATOM 2169 C CA . GLN A 1 278 ? -35.518 -15.856 16.145 1.00 92.62 278 GLN A CA 1
ATOM 2170 C C . GLN A 1 278 ? -36.659 -15.020 15.548 1.00 92.62 278 GLN A C 1
ATOM 2172 O O . GLN A 1 278 ? -37.460 -15.530 14.770 1.00 92.62 278 GLN A O 1
ATOM 2177 N N . ASP A 1 279 ? -36.733 -13.732 15.878 1.00 92.88 279 ASP A N 1
ATOM 2178 C CA . ASP A 1 279 ? -37.716 -12.780 15.351 1.00 92.88 279 ASP A CA 1
ATOM 2179 C C . ASP A 1 279 ? -37.383 -12.284 13.928 1.00 92.88 279 ASP A C 1
ATOM 2181 O O . ASP A 1 279 ? -38.073 -11.416 13.391 1.00 92.88 279 ASP A O 1
ATOM 2185 N N . ARG A 1 280 ? -36.338 -12.843 13.306 1.00 95.25 280 ARG A N 1
ATOM 2186 C CA . ARG A 1 280 ? -35.967 -12.663 11.892 1.00 95.25 280 ARG A CA 1
ATOM 2187 C C . ARG A 1 280 ? -36.273 -13.903 11.051 1.00 95.25 280 ARG A C 1
ATOM 2189 O O . ARG A 1 280 ? -35.997 -13.928 9.854 1.00 95.25 280 ARG A O 1
ATOM 2196 N N . LEU A 1 281 ? -36.838 -14.939 11.673 1.00 95.19 281 LEU A N 1
ATOM 2197 C CA . LEU A 1 281 ? -37.196 -16.191 11.020 1.00 95.19 281 LEU A CA 1
ATOM 2198 C C . LEU A 1 281 ? -38.697 -16.245 10.730 1.00 95.19 281 LEU A C 1
ATOM 2200 O O . LEU A 1 281 ? -39.527 -15.871 11.561 1.00 95.19 281 LEU A O 1
ATOM 2204 N N . ARG A 1 282 ? -39.062 -16.786 9.566 1.00 93.75 282 ARG A N 1
ATOM 2205 C CA . ARG A 1 282 ? -40.441 -17.162 9.232 1.00 93.75 282 ARG A CA 1
ATOM 2206 C C . ARG A 1 282 ? -40.497 -18.598 8.722 1.00 93.75 282 ARG A C 1
ATOM 2208 O O . ARG A 1 282 ? -39.564 -19.064 8.076 1.00 93.75 282 ARG A O 1
ATOM 2215 N N . ILE A 1 283 ? -41.604 -19.287 8.995 1.00 92.25 283 ILE A N 1
ATOM 2216 C CA . ILE A 1 283 ? -41.866 -20.629 8.461 1.00 92.25 283 ILE A CA 1
ATOM 2217 C C . ILE A 1 283 ? -42.861 -20.517 7.312 1.00 92.25 283 ILE A C 1
ATOM 2219 O O . ILE A 1 283 ? -43.999 -20.090 7.516 1.00 92.25 283 ILE A O 1
ATOM 2223 N N . GLU A 1 284 ? -42.452 -20.940 6.121 1.00 89.88 284 GLU A N 1
ATOM 2224 C CA . GLU A 1 284 ? -43.280 -20.927 4.918 1.00 89.88 284 GLU A CA 1
ATOM 2225 C C . GLU A 1 284 ? -43.230 -22.303 4.250 1.00 89.88 284 GLU A C 1
ATOM 2227 O O . GLU A 1 284 ? -42.163 -22.827 3.970 1.00 89.88 284 GLU A O 1
ATOM 2232 N N . ALA A 1 285 ? -44.391 -22.940 4.062 1.00 86.38 285 ALA A N 1
ATOM 2233 C CA . ALA A 1 285 ? -44.512 -24.282 3.472 1.00 86.38 285 ALA A CA 1
ATOM 2234 C C . ALA A 1 285 ? -43.641 -25.400 4.109 1.00 86.38 285 ALA A C 1
ATOM 2236 O O . ALA A 1 285 ? -43.479 -26.461 3.513 1.00 86.38 285 ALA A O 1
ATOM 2237 N N . GLY A 1 286 ? -43.165 -25.211 5.345 1.00 86.56 286 GLY A N 1
ATOM 2238 C CA . GLY A 1 286 ? -42.289 -26.155 6.053 1.00 86.56 286 GLY A CA 1
ATOM 2239 C C . GLY A 1 286 ? -40.806 -25.780 6.013 1.00 86.56 286 GLY A C 1
ATOM 2240 O O . GLY A 1 286 ? -40.028 -26.384 6.748 1.00 86.56 286 GLY A O 1
ATOM 2241 N N . ASP A 1 287 ? -40.443 -24.761 5.236 1.00 89.00 287 ASP A N 1
ATOM 2242 C CA . ASP A 1 287 ? -39.095 -24.218 5.164 1.00 89.00 287 ASP A CA 1
ATOM 2243 C C . ASP A 1 287 ? -38.904 -23.064 6.152 1.00 89.00 287 ASP A C 1
ATOM 2245 O O . ASP A 1 287 ? -39.795 -22.231 6.349 1.00 89.00 287 ASP A O 1
ATOM 2249 N N . THR A 1 288 ? -37.718 -23.006 6.759 1.00 94.12 288 THR A N 1
ATOM 2250 C CA . THR A 1 288 ? -37.275 -21.863 7.562 1.00 94.12 288 THR A CA 1
ATOM 2251 C C . THR A 1 288 ? -36.602 -20.849 6.652 1.00 94.12 288 THR A C 1
ATOM 2253 O O . THR A 1 288 ? -35.596 -21.159 6.010 1.00 94.12 288 THR A O 1
ATOM 2256 N N . LEU A 1 289 ? -37.151 -19.639 6.626 1.00 95.69 289 LEU A N 1
ATOM 2257 C CA . LEU A 1 289 ? -36.603 -18.500 5.904 1.00 95.69 289 LEU A CA 1
ATOM 2258 C C . LEU A 1 289 ? -36.122 -17.444 6.898 1.00 95.69 289 LEU A C 1
ATOM 2260 O O . LEU A 1 289 ? -36.789 -17.191 7.901 1.00 95.69 289 LEU A O 1
ATOM 2264 N N . TYR A 1 290 ? -34.996 -16.816 6.593 1.00 96.56 290 TYR A N 1
ATOM 2265 C CA . TYR A 1 290 ? -34.435 -15.676 7.306 1.00 96.56 290 TYR A CA 1
ATOM 2266 C C . TYR A 1 290 ? -34.639 -14.399 6.490 1.00 96.56 290 TYR A C 1
ATOM 2268 O O . TYR A 1 290 ? -34.527 -14.421 5.260 1.00 96.56 290 TYR A O 1
ATOM 2276 N N . GLY A 1 291 ? -34.952 -13.287 7.158 1.00 96.19 291 GLY A N 1
ATOM 2277 C CA . GLY A 1 291 ? -35.068 -12.005 6.481 1.00 96.19 291 GLY A CA 1
ATOM 2278 C C . GLY A 1 291 ? -35.839 -10.924 7.231 1.00 96.19 291 GLY A C 1
ATOM 2279 O O . GLY A 1 291 ? -35.967 -10.934 8.455 1.00 96.19 291 GLY A O 1
ATOM 2280 N N . GLY A 1 292 ? -36.343 -9.972 6.446 1.00 96.88 292 GLY A N 1
ATOM 2281 C CA . GLY A 1 292 ? -37.052 -8.780 6.905 1.00 96.88 292 GLY A CA 1
ATOM 2282 C C . GLY A 1 292 ? -36.837 -7.590 5.968 1.00 96.88 292 GLY A C 1
ATOM 2283 O O . GLY A 1 292 ? -35.913 -7.592 5.153 1.00 96.88 292 GLY A O 1
ATOM 2284 N N . TYR A 1 293 ? -37.728 -6.602 6.046 1.00 98.25 293 TYR A N 1
ATOM 2285 C CA . TYR A 1 293 ? -37.664 -5.352 5.284 1.00 98.25 293 TYR A CA 1
ATOM 2286 C C . TYR A 1 293 ? -38.387 -4.228 6.039 1.00 98.25 293 TYR A C 1
ATOM 2288 O O . TYR A 1 293 ? -39.191 -4.500 6.932 1.00 98.25 293 TYR A O 1
ATOM 2296 N N . TYR A 1 294 ? -38.126 -2.980 5.657 1.00 98.62 294 TYR A N 1
ATOM 2297 C CA . TYR A 1 294 ? -38.796 -1.790 6.169 1.00 98.62 294 TYR A CA 1
ATOM 2298 C C . TYR A 1 294 ? -39.909 -1.346 5.225 1.00 98.62 294 TYR A C 1
ATOM 2300 O O . TYR A 1 294 ? -39.715 -1.186 4.014 1.00 98.62 294 TYR A O 1
ATOM 2308 N N . THR A 1 295 ? -41.080 -1.095 5.794 1.00 98.62 295 THR A N 1
ATOM 2309 C CA . THR A 1 295 ? -42.166 -0.411 5.092 1.00 98.62 295 THR A CA 1
ATOM 2310 C C . THR A 1 295 ? -41.840 1.068 4.906 1.00 98.62 295 THR A C 1
ATOM 2312 O O . THR A 1 295 ? -41.071 1.664 5.667 1.00 98.62 295 THR A O 1
ATOM 2315 N N . GLN A 1 296 ? -42.485 1.714 3.935 1.00 98.50 296 GLN A N 1
ATOM 2316 C CA . GLN A 1 296 ? -42.296 3.152 3.725 1.00 98.50 296 GLN A CA 1
ATOM 2317 C C . GLN A 1 296 ? -42.670 3.997 4.955 1.00 98.50 296 GLN A C 1
ATOM 2319 O O . GLN A 1 296 ? -42.064 5.038 5.196 1.00 98.50 296 GLN A O 1
ATOM 2324 N N . GLU A 1 297 ? -43.656 3.569 5.751 1.00 98.31 297 GLU A N 1
ATOM 2325 C CA . GLU A 1 297 ? -44.044 4.281 6.978 1.00 98.31 297 GLU A CA 1
ATOM 2326 C C . GLU A 1 297 ? -42.995 4.149 8.086 1.00 98.31 297 GLU A C 1
ATOM 2328 O O . GLU A 1 297 ? -42.709 5.130 8.774 1.00 98.31 297 GLU A O 1
ATOM 2333 N N . GLU A 1 298 ? -42.387 2.971 8.234 1.00 98.62 298 GLU A N 1
ATOM 2334 C CA . GLU A 1 298 ? -41.278 2.770 9.170 1.00 98.62 298 GLU A CA 1
ATOM 2335 C C . GLU A 1 298 ? -40.068 3.615 8.774 1.00 98.62 298 GLU A C 1
ATOM 2337 O O . GLU A 1 298 ? -39.474 4.262 9.633 1.00 98.62 298 GLU A O 1
ATOM 2342 N N . ILE A 1 299 ? -39.755 3.704 7.478 1.00 98.62 299 ILE A N 1
ATOM 2343 C CA . ILE A 1 299 ? -38.685 4.579 6.983 1.00 98.62 299 ILE A CA 1
ATOM 2344 C C . ILE A 1 299 ? -38.988 6.044 7.295 1.00 98.62 299 ILE A C 1
ATOM 2346 O O . ILE A 1 299 ? -38.131 6.731 7.846 1.00 98.62 299 ILE A O 1
ATOM 2350 N N . ARG A 1 300 ? -40.206 6.535 7.022 1.00 98.25 300 ARG A N 1
ATOM 2351 C CA . ARG A 1 300 ? -40.582 7.921 7.367 1.00 98.25 300 ARG A CA 1
ATOM 2352 C C . ARG A 1 300 ? -40.476 8.186 8.869 1.00 98.25 300 ARG A C 1
ATOM 2354 O O . ARG A 1 300 ? -40.108 9.290 9.275 1.00 98.25 300 ARG A O 1
ATOM 2361 N N . ASP A 1 301 ? -40.791 7.195 9.699 1.00 98.06 301 ASP A N 1
ATOM 2362 C CA . ASP A 1 301 ? -40.621 7.289 11.147 1.00 98.06 301 ASP A CA 1
ATOM 2363 C C . ASP A 1 301 ? -39.140 7.356 11.556 1.00 98.06 301 ASP A C 1
ATOM 2365 O O . ASP A 1 301 ? -38.780 8.210 12.366 1.00 98.06 301 ASP A O 1
ATOM 2369 N N . ILE A 1 302 ? -38.273 6.531 10.960 1.00 98.50 302 ILE A N 1
ATOM 2370 C CA . ILE A 1 302 ? -36.820 6.549 11.200 1.00 98.50 302 ILE A CA 1
ATOM 2371 C C . ILE A 1 302 ? -36.195 7.865 10.711 1.00 98.50 302 ILE A C 1
ATOM 2373 O O . ILE A 1 302 ? -35.456 8.493 11.464 1.00 98.50 302 ILE A O 1
ATOM 2377 N N . VAL A 1 303 ? -36.541 8.343 9.512 1.00 98.19 303 VAL A N 1
ATOM 2378 C CA . VAL A 1 303 ? -36.073 9.630 8.960 1.00 98.19 303 VAL A CA 1
ATOM 2379 C C . VAL A 1 303 ? -36.440 10.788 9.888 1.00 98.19 303 VAL A C 1
ATOM 2381 O O . VAL A 1 303 ? -35.595 11.615 10.229 1.00 98.19 303 VAL A O 1
ATOM 2384 N N . ARG A 1 304 ? -37.686 10.830 10.380 1.00 95.12 304 ARG A N 1
ATOM 2385 C CA . ARG A 1 304 ? -38.104 11.834 11.370 1.00 95.12 304 ARG A CA 1
ATOM 2386 C C . ARG A 1 304 ? -37.314 11.706 12.676 1.00 95.12 304 ARG A C 1
ATOM 2388 O O . ARG A 1 304 ? -36.930 12.721 13.252 1.00 95.12 304 ARG A O 1
ATOM 2395 N N . TYR A 1 305 ? -37.081 10.480 13.140 1.00 96.00 305 TYR A N 1
ATOM 2396 C CA . TYR A 1 305 ? -36.333 10.202 14.366 1.00 96.00 305 TYR A CA 1
ATOM 2397 C C . TYR A 1 305 ? -34.867 10.659 14.278 1.00 96.00 305 TYR A C 1
ATOM 2399 O O . TYR A 1 305 ? -34.351 11.241 15.236 1.00 96.00 305 TYR A O 1
ATOM 2407 N N . ALA A 1 306 ? -34.223 10.440 13.129 1.00 96.88 306 ALA A N 1
ATOM 2408 C CA . ALA A 1 306 ? -32.866 10.888 12.822 1.00 96.88 306 ALA A CA 1
ATOM 2409 C C . ALA A 1 306 ? -32.778 12.420 12.714 1.00 96.88 306 ALA A C 1
ATOM 2411 O O . ALA A 1 306 ? -31.888 13.033 13.304 1.00 96.88 306 ALA A O 1
ATOM 2412 N N . ALA A 1 307 ? -33.751 13.061 12.058 1.00 93.75 307 ALA A N 1
ATOM 2413 C CA . ALA A 1 307 ? -33.781 14.515 11.905 1.00 93.75 307 ALA A CA 1
ATOM 2414 C C . ALA A 1 307 ? -33.845 15.260 13.254 1.00 93.75 307 ALA A C 1
ATOM 2416 O O . ALA A 1 307 ? -33.158 16.264 13.434 1.00 93.75 307 ALA A O 1
ATOM 2417 N N . GLU A 1 308 ? -34.608 14.752 14.233 1.00 91.25 308 GLU A N 1
ATOM 2418 C CA . GLU A 1 308 ? -34.653 15.313 15.600 1.00 91.25 308 GLU A CA 1
ATOM 2419 C C . GLU A 1 308 ? -33.303 15.221 16.340 1.00 91.25 308 GLU A C 1
ATOM 2421 O O . GLU A 1 308 ? -33.078 15.951 17.307 1.00 91.25 308 GLU A O 1
ATOM 2426 N N . ARG A 1 309 ? -32.403 14.350 15.873 1.00 94.25 309 ARG A N 1
ATOM 2427 C CA . ARG A 1 309 ? -31.047 14.123 16.394 1.00 94.25 309 ARG A CA 1
ATOM 2428 C C . ARG A 1 309 ? -29.955 14.809 15.576 1.00 94.25 309 ARG A C 1
ATOM 2430 O O . ARG A 1 309 ? -28.784 14.668 15.906 1.00 94.25 309 ARG A O 1
ATOM 2437 N N . GLY A 1 310 ? -30.325 15.553 14.534 1.00 93.88 310 GLY A N 1
ATOM 2438 C CA . GLY A 1 310 ? -29.370 16.204 13.640 1.00 93.88 310 GLY A CA 1
ATOM 2439 C C . GLY A 1 310 ? -28.663 15.253 12.669 1.00 93.88 310 GLY A C 1
ATOM 2440 O O . GLY A 1 310 ? -27.613 15.619 12.149 1.00 93.88 310 GLY A O 1
ATOM 2441 N N . ILE A 1 311 ? -29.231 14.069 12.417 1.00 97.69 311 ILE A N 1
ATOM 2442 C CA . ILE A 1 311 ? -28.663 13.044 11.534 1.00 97.69 311 ILE A CA 1
ATOM 2443 C C . ILE A 1 311 ? -29.402 13.041 10.191 1.00 97.69 311 ILE A C 1
ATOM 2445 O O . ILE A 1 311 ? -30.637 13.004 10.148 1.00 97.69 311 ILE A O 1
ATOM 2449 N N . ASP A 1 312 ? -28.639 13.050 9.099 1.00 97.44 312 ASP A N 1
ATOM 2450 C CA . ASP A 1 312 ? -29.154 12.779 7.757 1.00 97.44 312 ASP A CA 1
ATOM 2451 C C . ASP A 1 312 ? -29.035 11.292 7.444 1.00 97.44 312 ASP A C 1
ATOM 2453 O O . ASP A 1 312 ? -28.001 10.689 7.728 1.00 97.44 312 ASP A O 1
ATOM 2457 N N . ILE A 1 313 ? -30.060 10.721 6.815 1.00 98.50 313 ILE A N 1
ATOM 2458 C CA . ILE A 1 313 ? -30.016 9.343 6.323 1.00 98.50 313 ILE A CA 1
ATOM 2459 C C . ILE A 1 313 ? -29.713 9.368 4.833 1.00 98.50 313 ILE A C 1
ATOM 2461 O O . ILE A 1 313 ? -30.470 9.958 4.063 1.00 98.50 313 ILE A O 1
ATOM 2465 N N . ILE A 1 314 ? -28.620 8.723 4.445 1.00 98.38 314 ILE A N 1
ATOM 2466 C CA . ILE A 1 314 ? -28.182 8.586 3.062 1.00 98.38 314 ILE A CA 1
ATOM 2467 C C . ILE A 1 314 ? -28.566 7.173 2.616 1.00 98.38 314 ILE A C 1
ATOM 2469 O O . ILE A 1 314 ? -27.924 6.221 3.057 1.00 98.38 314 ILE A O 1
ATOM 2473 N N . PRO A 1 315 ? -29.647 6.998 1.837 1.00 98.44 315 PRO A N 1
ATOM 2474 C CA . PRO A 1 315 ? -30.038 5.677 1.370 1.00 98.44 315 PRO A CA 1
ATOM 2475 C C . PRO A 1 315 ? -29.099 5.215 0.256 1.00 98.44 315 PRO A C 1
ATOM 2477 O O . PRO A 1 315 ? -28.805 5.990 -0.658 1.00 98.44 315 PRO A O 1
ATOM 2480 N N . GLU A 1 316 ? -28.704 3.950 0.311 1.00 98.31 316 GLU A N 1
ATOM 2481 C CA . GLU A 1 316 ? -28.010 3.268 -0.774 1.00 98.31 316 GLU A CA 1
ATOM 2482 C C . GLU A 1 316 ? -28.878 2.159 -1.350 1.00 98.31 316 GLU A C 1
ATOM 2484 O O . GLU A 1 316 ? -29.394 1.306 -0.620 1.00 98.31 316 GLU A O 1
ATOM 2489 N N . ILE A 1 317 ? -29.032 2.215 -2.671 1.00 97.69 317 ILE A N 1
ATOM 2490 C CA . ILE A 1 317 ? -29.556 1.132 -3.494 1.00 97.69 317 ILE A CA 1
ATOM 2491 C C . ILE A 1 317 ? -28.454 0.823 -4.491 1.00 97.69 317 ILE A C 1
ATOM 2493 O O . ILE A 1 317 ? -28.243 1.630 -5.394 1.00 97.69 317 ILE A O 1
ATOM 2497 N N . ASP A 1 318 ? -27.749 -0.280 -4.287 1.00 93.75 318 ASP A N 1
ATOM 2498 C CA . ASP A 1 318 ? -26.566 -0.606 -5.072 1.00 93.75 318 ASP A CA 1
ATOM 2499 C C . ASP A 1 318 ? -26.939 -1.153 -6.454 1.00 93.75 318 ASP A C 1
ATOM 2501 O O . ASP A 1 318 ? -27.678 -2.136 -6.583 1.00 93.75 318 ASP A O 1
ATOM 2505 N N . VAL A 1 319 ? -26.492 -0.444 -7.493 1.00 93.38 319 VAL A N 1
ATOM 2506 C CA . VAL A 1 319 ? -26.687 -0.777 -8.903 1.00 93.38 319 VAL A CA 1
ATOM 2507 C C . VAL A 1 319 ? -25.492 -0.293 -9.742 1.00 93.38 319 VAL A C 1
ATOM 2509 O O . VAL A 1 319 ? -24.936 0.773 -9.485 1.00 93.38 319 VAL A O 1
ATOM 2512 N N . PRO A 1 320 ? -25.130 -0.992 -10.836 1.00 91.31 320 PRO A N 1
ATOM 2513 C CA . PRO A 1 320 ? -25.784 -2.180 -11.390 1.00 91.31 320 PRO A CA 1
ATOM 2514 C C . PRO A 1 320 ? -25.286 -3.513 -10.800 1.00 91.31 320 PRO A C 1
ATOM 2516 O O . PRO A 1 320 ? -25.843 -4.553 -11.162 1.00 91.31 320 PRO A O 1
ATOM 2519 N N . GLY A 1 321 ? -24.251 -3.489 -9.950 1.00 87.88 321 GLY A N 1
ATOM 2520 C CA . GLY A 1 321 ? -23.761 -4.630 -9.166 1.00 87.88 321 GLY A CA 1
ATOM 2521 C C . GLY A 1 321 ? -24.705 -4.999 -8.017 1.00 87.88 321 GLY A C 1
ATOM 2522 O O . GLY A 1 321 ? -25.802 -4.448 -7.931 1.00 87.88 321 GLY A O 1
ATOM 2523 N N . HIS A 1 322 ? -24.324 -5.990 -7.202 1.00 88.69 322 HIS A N 1
ATOM 2524 C CA . HIS A 1 322 ? -25.003 -6.374 -5.946 1.00 88.69 322 HIS A CA 1
ATOM 2525 C C . HIS A 1 322 ? -26.542 -6.451 -6.002 1.00 88.69 322 HIS A C 1
ATOM 2527 O O . HIS A 1 322 ? -27.274 -6.132 -5.066 1.00 88.69 322 HIS A O 1
ATOM 2533 N N . SER A 1 323 ? -27.072 -6.888 -7.143 1.00 91.62 323 SER A N 1
ATOM 2534 C CA . SER A 1 323 ? -28.489 -6.752 -7.484 1.00 91.62 323 SER A CA 1
ATOM 2535 C C . SER A 1 323 ? -29.230 -8.090 -7.552 1.00 91.62 323 SER A C 1
ATOM 2537 O O . SER A 1 323 ? -30.384 -8.141 -8.001 1.00 91.62 323 SER A O 1
ATOM 2539 N N . LEU A 1 324 ? -28.619 -9.196 -7.107 1.00 90.69 324 LEU A N 1
ATOM 2540 C CA . LEU A 1 324 ? -29.180 -10.538 -7.289 1.00 90.69 324 LEU A CA 1
ATOM 2541 C C . LEU A 1 324 ? -30.544 -10.720 -6.603 1.00 90.69 324 LEU A C 1
ATOM 2543 O O . LEU A 1 324 ? -31.405 -11.426 -7.142 1.00 90.69 324 LEU A O 1
ATOM 2547 N N . ALA A 1 325 ? -30.799 -10.049 -5.474 1.00 92.19 325 ALA A N 1
ATOM 2548 C CA . ALA A 1 325 ? -32.101 -10.081 -4.801 1.00 92.19 325 ALA A CA 1
ATOM 2549 C C . ALA A 1 325 ? -33.227 -9.487 -5.671 1.00 92.19 325 ALA A C 1
ATOM 2551 O O . ALA A 1 325 ? -34.349 -10.013 -5.694 1.00 92.19 325 ALA A O 1
ATOM 2552 N N . ALA A 1 326 ? -32.934 -8.422 -6.426 1.00 94.31 326 ALA A N 1
ATOM 2553 C CA . ALA A 1 326 ? -33.870 -7.824 -7.373 1.00 94.31 326 ALA A CA 1
ATOM 2554 C C . ALA A 1 326 ? -34.019 -8.694 -8.628 1.00 94.31 326 ALA A C 1
ATOM 2556 O O . ALA A 1 326 ? -35.139 -9.040 -9.017 1.00 94.31 326 ALA A O 1
ATOM 2557 N N . ILE A 1 327 ? -32.895 -9.110 -9.216 1.00 93.12 327 ILE A N 1
ATOM 2558 C CA . ILE A 1 327 ? -32.840 -9.899 -10.452 1.00 93.12 327 ILE A CA 1
ATOM 2559 C C . ILE A 1 327 ? -33.554 -11.249 -10.287 1.00 93.12 327 ILE A C 1
ATOM 2561 O O . ILE A 1 327 ? -34.356 -11.630 -11.134 1.00 93.12 327 ILE A O 1
ATOM 2565 N N . SER A 1 328 ? -33.372 -11.942 -9.160 1.00 90.12 328 SER A N 1
ATOM 2566 C CA . SER A 1 328 ? -34.032 -13.233 -8.894 1.00 90.12 328 SER A CA 1
ATOM 2567 C C . SER A 1 328 ? -35.564 -13.141 -8.870 1.00 90.12 328 SER A C 1
ATOM 2569 O O . SER A 1 328 ? -36.258 -14.137 -9.083 1.00 90.12 328 SER A O 1
ATOM 2571 N N . ASN A 1 329 ? -36.111 -11.948 -8.616 1.00 93.38 329 ASN A N 1
ATOM 2572 C CA . ASN A 1 329 ? -37.551 -11.692 -8.573 1.00 93.38 329 ASN A CA 1
ATOM 2573 C C . ASN A 1 329 ? -38.083 -11.009 -9.840 1.00 93.38 329 ASN A C 1
ATOM 2575 O O . ASN A 1 329 ? -39.262 -11.166 -10.169 1.00 93.38 329 ASN A O 1
ATOM 2579 N N . TYR A 1 330 ? -37.212 -10.319 -10.576 1.00 94.31 330 TYR A N 1
ATOM 2580 C CA . TYR A 1 330 ? -37.480 -9.724 -11.881 1.00 94.31 330 TYR A CA 1
ATOM 2581 C C . TYR A 1 330 ? -36.360 -10.101 -12.868 1.00 94.31 330 TYR A C 1
ATOM 2583 O O . TYR A 1 330 ? -35.523 -9.262 -13.194 1.00 94.31 330 TYR A O 1
ATOM 2591 N N . PRO A 1 331 ? -36.343 -11.345 -13.393 1.00 91.12 331 PRO A N 1
ATOM 2592 C CA . PRO A 1 331 ? -35.211 -11.857 -14.182 1.00 91.12 331 PRO A CA 1
ATOM 2593 C C . PRO A 1 331 ? -34.897 -11.063 -15.454 1.00 91.12 331 PRO A C 1
ATOM 2595 O O . PRO A 1 331 ? -33.777 -11.096 -15.948 1.00 91.12 331 PRO A O 1
ATOM 2598 N N . TRP A 1 332 ? -35.868 -10.304 -15.971 1.00 92.50 332 TRP A N 1
ATOM 2599 C CA . TRP A 1 332 ? -35.680 -9.422 -17.126 1.00 92.50 332 TRP A CA 1
ATOM 2600 C C . TRP A 1 332 ? -34.705 -8.259 -16.868 1.00 92.50 332 TRP A C 1
ATOM 2602 O O . TRP A 1 332 ? -34.298 -7.609 -17.830 1.00 92.50 332 TRP A O 1
ATOM 2612 N N . LEU A 1 333 ? -34.318 -8.017 -15.608 1.00 93.62 333 LEU A N 1
ATOM 2613 C CA . LEU A 1 333 ? -33.284 -7.052 -15.232 1.00 93.62 333 LEU A CA 1
ATOM 2614 C C . LEU A 1 333 ? -31.868 -7.484 -15.649 1.00 93.62 333 LEU A C 1
ATOM 2616 O O . LEU A 1 333 ? -31.013 -6.623 -15.832 1.00 93.62 333 LEU A O 1
ATOM 2620 N N . ALA A 1 334 ? -31.608 -8.785 -15.814 1.00 92.00 334 ALA A N 1
ATOM 2621 C CA . ALA A 1 334 ? -30.312 -9.310 -16.249 1.00 92.00 334 ALA A CA 1
ATOM 2622 C C . ALA A 1 334 ? -30.174 -9.318 -17.782 1.00 92.00 334 ALA A C 1
ATOM 2624 O O . ALA A 1 334 ? -31.147 -9.111 -18.511 1.00 92.00 334 ALA A O 1
ATOM 2625 N N . CYS A 1 335 ? -28.958 -9.546 -18.292 1.00 88.19 335 CYS A N 1
ATOM 2626 C CA . CYS A 1 335 ? -28.707 -9.664 -19.735 1.00 88.19 335 CYS A CA 1
ATOM 2627 C C . CYS A 1 335 ? -29.416 -10.892 -20.322 1.00 88.19 335 CYS A C 1
ATOM 2629 O O . CYS A 1 335 ? -30.211 -10.750 -21.254 1.00 88.19 335 CYS A O 1
ATOM 2631 N N . ASP A 1 336 ? -29.182 -12.045 -19.695 1.00 79.62 336 ASP A N 1
ATOM 2632 C CA . ASP A 1 336 ? -29.700 -13.363 -20.057 1.00 79.62 336 ASP A CA 1
ATOM 2633 C C . ASP A 1 336 ? -30.473 -13.986 -18.876 1.00 79.62 336 ASP A C 1
ATOM 2635 O O . ASP A 1 336 ? -30.452 -13.468 -17.761 1.00 79.62 336 ASP A O 1
ATOM 2639 N N . GLU A 1 337 ? -31.165 -15.107 -19.106 1.00 66.12 337 GLU A N 1
ATOM 2640 C CA . GLU A 1 337 ? -31.913 -15.827 -18.055 1.00 66.12 337 GLU A CA 1
ATOM 2641 C C . GLU A 1 337 ? -31.012 -16.637 -17.095 1.00 66.12 337 GLU A C 1
ATOM 2643 O O . GLU A 1 337 ? -31.516 -17.194 -16.118 1.00 66.12 337 GLU A O 1
ATOM 2648 N N . ASP A 1 338 ? -29.702 -16.730 -17.360 1.00 64.94 338 ASP A N 1
ATOM 2649 C CA . ASP A 1 338 ? -28.755 -17.458 -16.507 1.00 64.94 338 ASP A CA 1
ATOM 2650 C C . ASP A 1 338 ? -28.279 -16.565 -15.351 1.00 64.94 338 ASP A C 1
ATOM 2652 O O . ASP A 1 338 ? -27.421 -15.696 -15.505 1.00 64.94 338 ASP A O 1
ATOM 2656 N N . LEU A 1 339 ? -28.895 -16.755 -14.184 1.00 68.00 339 LEU A N 1
ATOM 2657 C CA . LEU A 1 339 ? -28.663 -15.970 -12.969 1.00 68.00 339 LEU A CA 1
ATOM 2658 C C . LEU A 1 339 ? -27.528 -16.576 -12.132 1.00 68.00 339 LEU A C 1
ATOM 2660 O O . LEU A 1 339 ? -27.721 -16.955 -10.973 1.00 68.00 339 LEU A O 1
ATOM 2664 N N . SER A 1 340 ? -26.359 -16.743 -12.746 1.00 61.34 340 SER A N 1
ATOM 2665 C CA . SER A 1 340 ? -25.191 -17.347 -12.107 1.00 61.34 340 SER A CA 1
ATOM 2666 C C . SER A 1 340 ? -24.354 -16.328 -11.332 1.00 61.34 340 SER A C 1
ATOM 2668 O O . SER A 1 340 ? -24.334 -15.139 -11.644 1.00 61.34 340 SER A O 1
ATOM 2670 N N . TRP A 1 341 ? -23.593 -16.825 -10.358 1.00 62.97 341 TRP A N 1
ATOM 2671 C CA . TRP A 1 341 ? -22.410 -16.121 -9.867 1.00 62.97 341 TRP A CA 1
ATOM 2672 C C . TRP A 1 341 ? -21.334 -16.150 -10.960 1.00 62.97 341 TRP A C 1
ATOM 2674 O O . TRP A 1 341 ? -21.089 -17.206 -11.550 1.00 62.97 341 TRP A O 1
ATOM 2684 N N . GLY A 1 342 ? -20.746 -14.992 -11.258 1.00 57.59 342 GLY A N 1
ATOM 2685 C CA . GLY A 1 342 ? -19.582 -14.849 -12.124 1.00 57.59 342 GLY A CA 1
ATOM 2686 C C . GLY A 1 342 ? -18.311 -15.372 -11.452 1.00 57.59 342 GLY A C 1
ATOM 2687 O O . GLY A 1 342 ? -18.362 -16.163 -10.509 1.00 57.59 342 GLY A O 1
ATOM 2688 N N . LYS A 1 343 ? -17.136 -14.960 -11.943 1.00 50.66 343 LYS A N 1
ATOM 2689 C CA . LYS A 1 343 ? -15.861 -15.456 -11.384 1.00 50.66 343 LYS A CA 1
ATOM 2690 C C . LYS A 1 343 ? -15.594 -14.898 -9.979 1.00 50.66 343 LYS A C 1
ATOM 2692 O O . LYS A 1 343 ? -14.939 -15.570 -9.188 1.00 50.66 343 LYS A O 1
ATOM 2697 N N . LEU A 1 344 ? -16.080 -13.687 -9.705 1.00 52.81 344 LEU A N 1
ATOM 2698 C CA . LEU A 1 344 ? -15.847 -12.960 -8.454 1.00 52.81 344 LEU A CA 1
ATOM 2699 C C . LEU A 1 344 ? -17.156 -12.446 -7.831 1.00 52.81 344 LEU A C 1
ATOM 2701 O O . LEU A 1 344 ? -17.343 -12.619 -6.632 1.00 52.81 344 LEU A O 1
ATOM 2705 N N . PHE A 1 345 ? -18.093 -11.930 -8.639 1.00 72.81 345 PHE A N 1
ATOM 2706 C CA . PHE A 1 345 ? -19.332 -11.298 -8.157 1.00 72.81 345 PHE A CA 1
ATOM 2707 C C . PHE A 1 345 ? -20.588 -11.843 -8.840 1.00 72.81 345 PHE A C 1
ATOM 2709 O O . PHE A 1 345 ? -20.513 -12.657 -9.765 1.00 72.81 345 PHE A O 1
ATOM 2716 N N . SER A 1 346 ? -21.762 -11.452 -8.347 1.00 78.62 346 SER A N 1
ATOM 2717 C CA . SER A 1 346 ? -23.045 -11.886 -8.898 1.00 78.62 346 SER A CA 1
ATOM 2718 C C . SER A 1 346 ? -23.317 -11.274 -10.281 1.00 78.62 346 SER A C 1
ATOM 2720 O O . SER A 1 346 ? -22.659 -10.329 -10.719 1.00 78.62 346 SER A O 1
ATOM 2722 N N . CYS A 1 347 ? -24.287 -11.831 -11.013 1.00 83.38 347 CYS A N 1
ATOM 2723 C CA . CYS A 1 347 ? -24.715 -11.256 -12.287 1.00 83.38 347 CYS A CA 1
ATOM 2724 C C . CYS A 1 347 ? -25.272 -9.831 -12.081 1.00 83.38 347 CYS A C 1
ATOM 2726 O O . CYS A 1 347 ? -26.268 -9.688 -11.365 1.00 83.38 347 CYS A O 1
ATOM 2728 N N . PRO A 1 348 ? -24.734 -8.799 -12.762 1.00 90.31 348 PRO A N 1
ATOM 2729 C CA . PRO A 1 348 ? -25.239 -7.436 -12.633 1.00 90.31 348 PRO A CA 1
ATOM 2730 C C . PRO A 1 348 ? -26.515 -7.200 -13.452 1.00 90.31 348 PRO A C 1
ATOM 2732 O O . PRO A 1 348 ? -26.885 -7.986 -14.337 1.00 90.31 348 PRO A O 1
ATOM 2735 N N . MET A 1 349 ? -27.167 -6.061 -13.203 1.00 93.25 349 MET A N 1
ATOM 2736 C CA . MET A 1 349 ? -28.244 -5.552 -14.055 1.00 93.25 349 MET A CA 1
ATOM 2737 C C . MET A 1 349 ? -27.739 -5.262 -15.482 1.00 93.25 349 MET A C 1
ATOM 2739 O O . MET A 1 349 ? -26.550 -5.052 -15.719 1.00 93.25 349 MET A O 1
ATOM 2743 N N . CYS A 1 350 ? -28.644 -5.262 -16.463 1.00 94.19 350 CYS A N 1
ATOM 2744 C CA . CYS A 1 350 ? -28.336 -5.028 -17.874 1.00 94.19 350 CYS A CA 1
ATOM 2745 C C . CYS A 1 350 ? -28.515 -3.544 -18.257 1.00 94.19 350 CYS A C 1
ATOM 2747 O O . CYS A 1 350 ? -29.635 -3.137 -18.574 1.00 94.19 350 CYS A O 1
ATOM 2749 N N . PRO A 1 351 ? -27.442 -2.730 -18.323 1.00 94.25 351 PRO A N 1
ATOM 2750 C CA . PRO A 1 351 ? -27.540 -1.320 -18.719 1.00 94.25 351 PRO A CA 1
ATOM 2751 C C . PRO A 1 351 ? -27.930 -1.130 -20.196 1.00 94.25 351 PRO A C 1
ATOM 2753 O O . PRO A 1 351 ? -28.298 -0.035 -20.612 1.00 94.25 351 PRO A O 1
ATOM 2756 N N . GLY A 1 352 ? -27.880 -2.192 -21.010 1.00 93.94 352 GLY A N 1
ATOM 2757 C CA . GLY A 1 352 ? -28.302 -2.155 -22.410 1.00 93.94 352 GLY A CA 1
ATOM 2758 C C . GLY A 1 352 ? -29.811 -1.978 -22.619 1.00 93.94 352 GLY A C 1
ATOM 2759 O O . GLY A 1 352 ? -30.220 -1.510 -23.683 1.00 93.94 352 GLY A O 1
ATOM 2760 N N . LYS A 1 353 ? -30.637 -2.325 -21.623 1.00 94.94 353 LYS A N 1
ATOM 2761 C CA . LYS A 1 353 ? -32.105 -2.340 -21.726 1.00 94.94 353 LYS A CA 1
ATOM 2762 C C . LYS A 1 353 ? -32.716 -1.056 -21.165 1.00 94.94 353 LYS A C 1
ATOM 2764 O O . LYS A 1 353 ? -32.497 -0.713 -20.005 1.00 94.94 353 LYS A O 1
ATOM 2769 N N . ASP A 1 354 ? -33.550 -0.384 -21.957 1.00 95.44 354 ASP A N 1
ATOM 2770 C CA . ASP A 1 354 ? -34.260 0.828 -21.518 1.00 95.44 354 ASP A CA 1
ATOM 2771 C C . ASP A 1 354 ? -35.179 0.547 -20.314 1.00 95.44 354 ASP A C 1
ATOM 2773 O O . ASP A 1 354 ? -35.331 1.389 -19.429 1.00 95.44 354 ASP A O 1
ATOM 2777 N N . GLU A 1 355 ? -35.756 -0.655 -20.239 1.00 96.00 355 GLU A N 1
ATOM 2778 C CA . GLU A 1 355 ? -36.606 -1.087 -19.129 1.00 96.00 355 GLU A CA 1
ATOM 2779 C C . GLU A 1 355 ? -35.843 -1.161 -17.797 1.00 96.00 355 GLU A C 1
ATOM 2781 O O . GLU A 1 355 ? -36.442 -0.936 -16.744 1.00 96.00 355 GLU A O 1
ATOM 2786 N N . VAL A 1 356 ? -34.532 -1.435 -17.822 1.00 96.25 356 VAL A N 1
ATOM 2787 C CA . VAL A 1 356 ? -33.680 -1.444 -16.620 1.00 96.25 356 VAL A CA 1
ATOM 2788 C C . VAL A 1 356 ? -33.443 -0.018 -16.128 1.00 96.25 356 VAL A C 1
ATOM 2790 O O . VAL A 1 356 ? -33.617 0.257 -14.943 1.00 96.25 356 VAL A O 1
ATOM 2793 N N . LEU A 1 357 ? -33.160 0.925 -17.030 1.00 96.31 357 LEU A N 1
ATOM 2794 C CA . LEU A 1 357 ? -33.079 2.347 -16.672 1.00 96.31 357 LEU A CA 1
ATOM 2795 C C . LEU A 1 357 ? -34.412 2.848 -16.107 1.00 96.31 357 LEU A C 1
ATOM 2797 O O . LEU A 1 357 ? -34.438 3.587 -15.121 1.00 96.31 357 LEU A O 1
ATOM 2801 N N . GLU A 1 358 ? -35.537 2.437 -16.704 1.00 97.56 358 GLU A N 1
ATOM 2802 C CA . GLU A 1 358 ? -36.860 2.768 -16.180 1.00 97.56 358 GLU A CA 1
ATOM 2803 C C . GLU A 1 358 ? -37.075 2.160 -14.789 1.00 97.56 358 GLU A C 1
ATOM 2805 O O . GLU A 1 358 ? -37.595 2.835 -13.899 1.00 97.56 358 GLU A O 1
ATOM 2810 N N . PHE A 1 359 ? -36.671 0.907 -14.567 1.00 98.06 359 PHE A N 1
ATOM 2811 C CA . PHE A 1 359 ? -36.721 0.264 -13.256 1.00 98.06 359 PHE A CA 1
ATOM 2812 C C . PHE A 1 359 ? -35.971 1.082 -12.201 1.00 98.06 359 PHE A C 1
ATOM 2814 O O . PHE A 1 359 ? -36.591 1.484 -11.212 1.00 98.06 359 PHE A O 1
ATOM 2821 N N . CYS A 1 360 ? -34.700 1.411 -12.444 1.00 97.88 360 CYS A N 1
ATOM 2822 C CA . CYS A 1 360 ? -33.874 2.194 -11.523 1.00 97.88 360 CYS A CA 1
ATOM 2823 C C . CYS A 1 360 ? -34.497 3.569 -11.240 1.00 97.88 360 CYS A C 1
ATOM 2825 O O . CYS A 1 360 ? -34.695 3.935 -10.082 1.00 97.88 360 CYS A O 1
ATOM 2827 N N . ARG A 1 361 ? -34.921 4.304 -12.279 1.00 98.12 361 ARG A N 1
ATOM 2828 C CA . ARG A 1 361 ? -35.582 5.617 -12.124 1.00 98.12 361 ARG A CA 1
ATOM 2829 C C . ARG A 1 361 ? -36.864 5.532 -11.298 1.00 98.12 361 ARG A C 1
ATOM 2831 O O . ARG A 1 361 ? -37.144 6.417 -10.490 1.00 98.12 361 ARG A O 1
ATOM 2838 N N . ASN A 1 362 ? -37.650 4.473 -11.481 1.00 98.19 362 ASN A N 1
ATOM 2839 C CA . ASN A 1 362 ? -38.868 4.240 -10.709 1.00 98.19 362 ASN A CA 1
ATOM 2840 C C . ASN A 1 362 ? -38.565 3.956 -9.231 1.00 98.19 362 ASN A C 1
ATOM 2842 O O . ASN A 1 362 ? -39.237 4.515 -8.367 1.00 98.19 362 ASN A O 1
ATOM 2846 N N . VAL A 1 363 ? -37.556 3.125 -8.945 1.00 98.25 363 VAL A N 1
ATOM 2847 C CA . VAL A 1 363 ? -37.096 2.862 -7.574 1.00 98.25 363 VAL A CA 1
ATOM 2848 C C . VAL A 1 363 ? -36.643 4.169 -6.927 1.00 98.25 363 VAL A C 1
ATOM 2850 O O . VAL A 1 363 ? -37.215 4.567 -5.914 1.00 98.25 363 VAL A O 1
ATOM 2853 N N . TYR A 1 364 ? -35.706 4.896 -7.543 1.00 98.19 364 TYR A N 1
ATOM 2854 C CA . TYR A 1 364 ? -35.189 6.146 -6.981 1.00 98.19 364 TYR A CA 1
ATOM 2855 C C . TYR A 1 364 ? -36.249 7.243 -6.847 1.00 98.19 364 TYR A C 1
ATOM 2857 O O . TYR A 1 364 ? -36.182 8.027 -5.907 1.00 98.19 364 TYR A O 1
ATOM 2865 N N . SER A 1 365 ? -37.274 7.271 -7.706 1.00 98.12 365 SER A N 1
ATOM 2866 C CA . SER A 1 365 ? -38.414 8.183 -7.526 1.00 98.12 365 SER A CA 1
ATOM 2867 C C . SER A 1 365 ? -39.113 7.954 -6.183 1.00 98.12 365 SER A C 1
ATOM 2869 O O . SER A 1 365 ? -39.371 8.914 -5.461 1.00 98.12 365 SER A O 1
ATOM 2871 N N . GLU A 1 366 ? -39.373 6.693 -5.812 1.00 98.44 366 GLU A N 1
ATOM 2872 C CA . GLU A 1 366 ? -39.945 6.369 -4.498 1.00 98.44 366 GLU A CA 1
ATOM 2873 C C . GLU A 1 366 ? -38.940 6.650 -3.362 1.00 98.44 366 GLU A C 1
ATOM 2875 O O . GLU A 1 366 ? -39.337 7.164 -2.318 1.00 98.44 366 GLU A O 1
ATOM 2880 N N . ILE A 1 367 ? -37.636 6.414 -3.563 1.00 98.06 367 ILE A N 1
ATOM 2881 C CA . ILE A 1 367 ? -36.587 6.775 -2.586 1.00 98.06 367 ILE A CA 1
ATOM 2882 C C . ILE A 1 367 ? -36.584 8.286 -2.310 1.00 98.06 367 ILE A C 1
ATOM 2884 O O . ILE A 1 367 ? -36.598 8.706 -1.153 1.00 98.06 367 ILE A O 1
ATOM 2888 N N . PHE A 1 368 ? -36.633 9.130 -3.342 1.00 97.56 368 PHE A N 1
ATOM 2889 C CA . PHE A 1 368 ? -36.608 10.586 -3.179 1.00 97.56 368 PHE A CA 1
ATOM 2890 C C . PHE A 1 368 ? -37.822 11.128 -2.416 1.00 97.56 368 PHE A C 1
ATOM 2892 O O . PHE A 1 368 ? -37.717 12.193 -1.804 1.00 97.56 368 PHE A O 1
ATOM 2899 N N . GLU A 1 369 ? -38.956 10.420 -2.423 1.00 96.75 369 GLU A N 1
ATOM 2900 C CA . GLU A 1 369 ? -40.130 10.762 -1.610 1.00 96.75 369 GLU A CA 1
ATOM 2901 C C . GLU A 1 369 ? -39.950 10.421 -0.121 1.00 96.75 369 GLU A C 1
ATOM 2903 O O . GLU A 1 369 ? -40.580 11.045 0.739 1.00 96.75 369 GLU A O 1
ATOM 2908 N N . LEU A 1 370 ? -39.119 9.426 0.197 1.00 97.81 370 LEU A N 1
ATOM 2909 C CA . LEU A 1 370 ? -38.889 8.943 1.562 1.00 97.81 370 LEU A CA 1
ATOM 2910 C C . LEU A 1 370 ? -37.748 9.687 2.258 1.00 97.81 370 LEU A C 1
ATOM 2912 O O . LEU A 1 370 ? -37.841 9.962 3.456 1.00 97.81 370 LEU A O 1
ATOM 2916 N N . PHE A 1 371 ? -36.701 10.036 1.510 1.00 97.38 371 PHE A N 1
ATOM 2917 C CA . PHE A 1 371 ? -35.478 10.634 2.037 1.00 97.38 371 PHE A CA 1
ATOM 2918 C C . PHE A 1 371 ? -35.344 12.086 1.550 1.00 97.38 371 PHE A C 1
ATOM 2920 O O . PHE A 1 371 ? -35.056 12.335 0.380 1.00 97.38 371 PHE A O 1
ATOM 2927 N N . PRO A 1 372 ? -35.555 13.091 2.421 1.00 94.25 372 PRO A N 1
ATOM 2928 C CA . PRO A 1 372 ? -35.581 14.496 2.017 1.00 94.25 372 PRO A CA 1
ATOM 2929 C C . PRO A 1 372 ? -34.187 15.121 1.825 1.00 94.25 372 PRO A C 1
ATOM 2931 O O . PRO A 1 372 ? -34.110 16.314 1.540 1.00 94.25 372 PRO A O 1
ATOM 2934 N N . TYR A 1 373 ? -33.106 14.354 1.961 1.00 94.00 373 TYR A N 1
ATOM 2935 C CA . TYR A 1 373 ? -31.728 14.849 2.028 1.00 94.00 373 TYR A CA 1
ATOM 2936 C C . TYR A 1 373 ? -31.073 15.040 0.652 1.00 94.00 373 TYR A C 1
ATOM 2938 O O . TYR A 1 373 ? -31.524 14.493 -0.350 1.00 94.00 373 TYR A O 1
ATOM 2946 N N . GLU A 1 374 ? -30.022 15.860 0.594 1.00 91.69 374 GLU A N 1
ATOM 2947 C CA . GLU A 1 374 ? -29.333 16.209 -0.658 1.00 91.69 374 GLU A CA 1
ATOM 2948 C C . GLU A 1 374 ? -28.707 14.988 -1.345 1.00 91.69 374 GLU A C 1
ATOM 2950 O O . GLU A 1 374 ? -28.818 14.871 -2.559 1.00 91.69 374 GLU A O 1
ATOM 2955 N N . TYR A 1 375 ? -28.103 14.077 -0.580 1.00 95.50 375 TYR A N 1
ATOM 2956 C CA . TYR A 1 375 ? -27.326 12.958 -1.111 1.00 95.50 375 TYR A CA 1
ATOM 2957 C C . TYR A 1 375 ? -28.110 11.643 -1.134 1.00 95.50 375 TYR A C 1
ATOM 2959 O O . TYR A 1 375 ? -28.837 11.332 -0.187 1.00 95.50 375 TYR A O 1
ATOM 2967 N N . VAL A 1 376 ? -27.901 10.858 -2.190 1.00 96.75 376 VAL A N 1
ATOM 2968 C CA . VAL A 1 376 ? -28.357 9.468 -2.338 1.00 96.75 376 VAL A CA 1
ATOM 2969 C C . VAL A 1 376 ? -27.205 8.652 -2.925 1.00 96.75 376 VAL A C 1
ATOM 2971 O O . VAL A 1 376 ? -26.534 9.126 -3.843 1.00 96.75 376 VAL A O 1
ATOM 2974 N N . HIS A 1 377 ? -26.963 7.458 -2.387 1.00 97.38 377 HIS A N 1
ATOM 2975 C CA . HIS A 1 377 ? -25.871 6.588 -2.820 1.00 97.38 377 HIS A CA 1
ATOM 2976 C C . HIS A 1 377 ? -26.367 5.598 -3.885 1.00 97.38 377 HIS A C 1
ATOM 2978 O O . HIS A 1 377 ? -27.440 5.003 -3.734 1.00 97.38 377 HIS A O 1
ATOM 2984 N N . VAL A 1 378 ? -25.610 5.458 -4.972 1.00 94.88 378 VAL A N 1
ATOM 2985 C CA . VAL A 1 378 ? -25.920 4.547 -6.089 1.00 94.88 378 VAL A CA 1
ATOM 2986 C C . VAL A 1 378 ? -25.200 3.198 -5.969 1.00 94.88 378 VAL A C 1
ATOM 2988 O O . VAL A 1 378 ? -25.556 2.269 -6.681 1.00 94.88 378 VAL A O 1
ATOM 2991 N N . GLY A 1 379 ? -24.201 3.103 -5.087 1.00 92.38 379 GLY A N 1
ATOM 2992 C CA . GLY A 1 379 ? -23.272 1.975 -5.028 1.00 92.38 379 GLY A CA 1
ATOM 2993 C C . GLY A 1 379 ? -22.285 2.040 -6.187 1.00 92.38 379 GLY A C 1
ATOM 2994 O O . GLY A 1 379 ? -21.571 3.043 -6.325 1.00 92.38 379 GLY A O 1
ATOM 2995 N N . GLY A 1 380 ? -22.304 1.022 -7.045 1.00 87.19 380 GLY A N 1
ATOM 2996 C CA . GLY A 1 380 ? -21.513 0.975 -8.279 1.00 87.19 380 GLY A CA 1
ATOM 2997 C C . GLY A 1 380 ? -20.163 0.268 -8.139 1.00 87.19 380 GLY A C 1
ATOM 2998 O O . GLY A 1 380 ? -19.319 0.398 -9.026 1.00 87.19 380 GLY A O 1
ATOM 2999 N N . ASP A 1 381 ? -19.971 -0.475 -7.059 1.00 80.00 381 ASP A N 1
ATOM 3000 C CA . ASP A 1 381 ? -18.814 -1.311 -6.769 1.00 80.00 381 ASP A CA 1
ATOM 3001 C C . ASP A 1 381 ? -18.930 -2.712 -7.397 1.00 80.00 381 ASP A C 1
ATOM 3003 O O . ASP A 1 381 ? -19.994 -3.154 -7.838 1.00 80.00 381 ASP A O 1
ATOM 3007 N N . GLU A 1 382 ? -17.776 -3.377 -7.524 1.00 77.56 382 GLU A N 1
ATOM 3008 C CA . GLU A 1 382 ? -17.653 -4.827 -7.763 1.00 77.56 382 GLU A CA 1
ATOM 3009 C C . GLU A 1 382 ? -18.497 -5.416 -8.929 1.00 77.56 382 GLU A C 1
ATOM 3011 O O . GLU A 1 382 ? -18.958 -6.560 -8.917 1.00 77.56 382 GLU A O 1
ATOM 3016 N N . VAL A 1 383 ? -18.674 -4.659 -10.018 1.00 84.44 383 VAL A N 1
ATOM 3017 C CA . VAL A 1 383 ? -19.523 -5.073 -11.151 1.00 84.44 383 VAL A CA 1
ATOM 3018 C C . VAL A 1 383 ? -18.826 -6.091 -12.075 1.00 84.44 383 VAL A C 1
ATOM 3020 O O . VAL A 1 383 ? -17.915 -5.745 -12.832 1.00 84.44 383 VAL A O 1
ATOM 3023 N N . ASP A 1 384 ? -19.311 -7.342 -12.125 1.00 83.69 384 ASP A N 1
ATOM 3024 C CA . ASP A 1 384 ? -18.847 -8.347 -13.105 1.00 83.69 384 ASP A CA 1
ATOM 3025 C C . ASP A 1 384 ? -19.442 -8.101 -14.508 1.00 83.69 384 ASP A C 1
ATOM 3027 O O . ASP A 1 384 ? -20.532 -8.554 -14.864 1.00 83.69 384 ASP A O 1
ATOM 3031 N N . MET A 1 385 ? -18.688 -7.398 -15.354 1.00 85.94 385 MET A N 1
ATOM 3032 C CA . MET A 1 385 ? -19.125 -6.993 -16.698 1.00 85.94 385 MET A CA 1
ATOM 3033 C C . MET A 1 385 ? -19.017 -8.090 -17.768 1.00 85.94 385 MET A C 1
ATOM 3035 O O . MET A 1 385 ? -19.260 -7.816 -18.949 1.00 85.94 385 MET A O 1
ATOM 3039 N N . SER A 1 386 ? -18.632 -9.321 -17.413 1.00 85.06 386 SER A N 1
ATOM 3040 C CA . SER A 1 386 ? -18.410 -10.398 -18.391 1.00 85.06 386 SER A CA 1
ATOM 3041 C C . SER A 1 386 ? -19.636 -10.635 -19.281 1.00 85.06 386 SER A C 1
ATOM 3043 O O . SER A 1 386 ? -19.512 -10.681 -20.508 1.00 85.06 386 SER A O 1
ATOM 3045 N N . ASN A 1 387 ? -20.834 -10.639 -18.695 1.00 84.50 387 ASN A N 1
ATOM 3046 C CA . ASN A 1 387 ? -22.099 -10.834 -19.410 1.00 84.50 387 ASN A CA 1
ATOM 3047 C C . ASN A 1 387 ? -22.433 -9.691 -20.389 1.00 84.50 387 ASN A C 1
ATOM 3049 O O . ASN A 1 387 ? -23.121 -9.901 -21.391 1.00 84.50 387 ASN A O 1
ATOM 3053 N N . TRP A 1 388 ? -21.927 -8.476 -20.157 1.00 90.81 388 TRP A N 1
ATOM 3054 C CA . TRP A 1 388 ? -22.181 -7.332 -21.042 1.00 90.81 388 TRP A CA 1
ATOM 3055 C C . TRP A 1 388 ? -21.417 -7.436 -22.366 1.00 90.81 388 TRP A C 1
ATOM 3057 O O . TRP A 1 388 ? -21.840 -6.861 -23.372 1.00 90.81 388 TRP A O 1
ATOM 3067 N N . THR A 1 389 ? -20.316 -8.193 -22.390 1.00 88.38 389 THR A N 1
ATOM 3068 C CA . THR A 1 389 ? -19.516 -8.416 -23.606 1.00 88.38 389 THR A CA 1
ATOM 3069 C C . THR A 1 389 ? -20.252 -9.263 -24.646 1.00 88.38 389 THR A C 1
ATOM 3071 O O . THR A 1 389 ? -20.080 -9.052 -25.845 1.00 88.38 389 THR A O 1
ATOM 3074 N N . SER A 1 390 ? -21.108 -10.189 -24.203 1.00 87.69 390 SER A N 1
ATOM 3075 C CA . SER A 1 390 ? -21.899 -11.071 -25.070 1.00 87.69 390 SER A CA 1
ATOM 3076 C C . SER A 1 390 ? -23.351 -10.623 -25.256 1.00 87.69 390 SER A C 1
ATOM 3078 O O . SER A 1 390 ? -23.996 -11.056 -26.212 1.00 87.69 390 SER A O 1
ATOM 3080 N N . CYS A 1 391 ? -23.875 -9.758 -24.384 1.00 90.62 391 CYS A N 1
ATOM 3081 C CA . CYS A 1 391 ? -25.259 -9.291 -24.446 1.00 90.62 391 CYS A CA 1
ATOM 3082 C C . CYS A 1 391 ? -25.517 -8.370 -25.650 1.00 90.62 391 CYS A C 1
ATOM 3084 O O . CYS A 1 391 ? -24.915 -7.301 -25.771 1.00 90.62 391 CYS A O 1
ATOM 3086 N N . SER A 1 392 ? -26.478 -8.727 -26.510 1.00 92.94 392 SER A N 1
ATOM 3087 C CA . SER A 1 392 ? -26.816 -7.929 -27.696 1.00 92.94 392 SER A CA 1
ATOM 3088 C C . SER A 1 392 ? -27.322 -6.523 -27.371 1.00 92.94 392 SER A C 1
ATOM 3090 O O . SER A 1 392 ? -27.029 -5.599 -28.126 1.00 92.94 392 SER A O 1
ATOM 3092 N N . ASP A 1 393 ? -28.053 -6.349 -26.267 1.00 94.81 393 ASP A N 1
ATOM 3093 C CA . ASP A 1 393 ? -28.573 -5.040 -25.851 1.00 94.81 393 ASP A CA 1
ATOM 3094 C C . ASP A 1 393 ? -27.444 -4.139 -25.330 1.00 94.81 393 ASP A C 1
ATOM 3096 O O . ASP A 1 393 ? -27.354 -2.975 -25.719 1.00 94.81 393 ASP A O 1
ATOM 3100 N N . CYS A 1 394 ? -26.517 -4.682 -24.529 1.00 94.94 394 CYS A N 1
ATOM 3101 C CA . CYS A 1 394 ? -25.336 -3.942 -24.071 1.00 94.94 394 CYS A CA 1
ATOM 3102 C C . CYS A 1 394 ? -24.419 -3.563 -25.240 1.00 94.94 394 CYS A C 1
ATOM 3104 O O . CYS A 1 394 ? -24.006 -2.411 -25.345 1.00 94.94 394 CYS A O 1
ATOM 3106 N N . GLN A 1 395 ? -24.147 -4.492 -26.163 1.00 95.06 395 GLN A N 1
ATOM 3107 C CA . GLN A 1 395 ? -23.344 -4.204 -27.358 1.00 95.06 395 GLN A CA 1
ATOM 3108 C C . GLN A 1 395 ? -24.016 -3.165 -28.263 1.00 95.06 395 GLN A C 1
ATOM 3110 O O . GLN A 1 395 ? -23.349 -2.297 -28.829 1.00 95.06 395 GLN A O 1
ATOM 3115 N N . LYS A 1 396 ? -25.350 -3.210 -28.368 1.00 95.00 396 LYS A N 1
ATOM 3116 C CA . LYS A 1 396 ? -26.115 -2.179 -29.063 1.00 95.00 396 LYS A CA 1
ATOM 3117 C C . LYS A 1 396 ? -25.959 -0.817 -28.384 1.00 95.00 396 LYS A C 1
ATOM 3119 O O . LYS A 1 396 ? -25.695 0.151 -29.089 1.00 95.00 396 LYS A O 1
ATOM 3124 N N . ARG A 1 397 ? -26.069 -0.740 -27.054 1.00 96.38 397 ARG A N 1
ATOM 3125 C CA . ARG A 1 397 ? -25.883 0.511 -26.305 1.00 96.38 397 ARG A CA 1
ATOM 3126 C C . ARG A 1 397 ? -24.482 1.088 -26.486 1.00 96.38 397 ARG A C 1
ATOM 3128 O O . ARG A 1 397 ? -24.358 2.263 -26.805 1.00 96.38 397 ARG A O 1
ATOM 3135 N N . ILE A 1 398 ? -23.452 0.250 -26.367 1.00 93.88 398 ILE A N 1
ATOM 3136 C CA . ILE A 1 398 ? -22.051 0.626 -26.615 1.00 93.88 398 ILE A CA 1
ATOM 3137 C C . ILE A 1 398 ? -21.907 1.257 -28.005 1.00 93.88 398 ILE A C 1
ATOM 3139 O O . ILE A 1 398 ? -21.319 2.326 -28.144 1.00 93.88 398 ILE A O 1
ATOM 3143 N N . SER A 1 399 ? -22.501 0.639 -29.032 1.00 94.31 399 SER A N 1
ATOM 3144 C CA . SER A 1 399 ? -22.458 1.173 -30.395 1.00 94.31 399 SER A CA 1
ATOM 3145 C C . SER A 1 399 ? -23.269 2.458 -30.585 1.00 94.31 399 SER A C 1
ATOM 3147 O O . SER A 1 399 ? -22.848 3.303 -31.373 1.00 94.31 399 SER A O 1
ATOM 3149 N N . ASP A 1 400 ? -24.444 2.581 -29.964 1.00 94.94 400 ASP A N 1
ATOM 3150 C CA . ASP A 1 400 ? -25.332 3.737 -30.137 1.00 94.94 400 ASP A CA 1
ATOM 3151 C C . ASP A 1 400 ? -24.763 4.994 -29.460 1.00 94.94 400 ASP A C 1
ATOM 3153 O O . ASP A 1 400 ? -24.839 6.081 -30.033 1.00 94.94 400 ASP A O 1
ATOM 3157 N N . GLU A 1 401 ? -24.166 4.835 -28.276 1.00 93.00 401 GLU A N 1
ATOM 3158 C CA . GLU A 1 401 ? -23.613 5.928 -27.460 1.00 93.00 401 GLU A CA 1
ATOM 3159 C C . GLU A 1 401 ? -22.127 6.205 -27.760 1.00 93.00 401 GLU A C 1
ATOM 3161 O O . GLU A 1 401 ? -21.549 7.154 -27.235 1.00 93.00 401 GLU A O 1
ATOM 3166 N N . GLY A 1 402 ? -21.496 5.402 -28.628 1.00 92.69 402 GLY A N 1
ATOM 3167 C CA . GLY A 1 402 ? -20.098 5.579 -29.031 1.00 92.69 402 GLY A CA 1
ATOM 3168 C C . GLY A 1 402 ? -19.094 5.277 -27.916 1.00 92.69 402 GLY A C 1
ATOM 3169 O O . GLY A 1 402 ? -18.113 6.000 -27.770 1.00 92.69 402 GLY A O 1
ATOM 3170 N N . LEU A 1 403 ? -19.358 4.236 -27.124 1.00 89.69 403 LEU A N 1
ATOM 3171 C CA . LEU A 1 403 ? -18.520 3.809 -26.003 1.00 89.69 403 LEU A CA 1
ATOM 3172 C C . LEU A 1 403 ? -17.473 2.787 -26.470 1.00 89.69 403 LEU A C 1
ATOM 3174 O O . LEU A 1 403 ? -17.741 1.973 -27.353 1.00 89.69 403 LEU A O 1
ATOM 3178 N N . ASP A 1 404 ? -16.300 2.783 -25.838 1.00 86.44 404 ASP A N 1
ATOM 3179 C CA . ASP A 1 404 ? -15.174 1.938 -26.266 1.00 86.44 404 ASP A CA 1
ATOM 3180 C C . ASP A 1 404 ? -15.064 0.606 -25.496 1.00 86.44 404 ASP A C 1
ATOM 3182 O O . ASP A 1 404 ? -14.290 -0.274 -25.879 1.00 86.44 404 ASP A O 1
ATOM 3186 N N . SER A 1 405 ? -15.809 0.430 -24.395 1.00 85.56 405 SER A N 1
ATOM 3187 C CA . SER A 1 405 ? -15.697 -0.753 -23.528 1.00 85.56 405 SER A CA 1
ATOM 3188 C C . SER A 1 405 ? -16.925 -0.983 -22.623 1.00 85.56 405 SER A C 1
ATOM 3190 O O . SER A 1 405 ? -17.728 -0.071 -22.422 1.00 85.56 405 SER A O 1
ATOM 3192 N N . PRO A 1 406 ? -17.073 -2.181 -22.017 1.00 86.00 406 PRO A N 1
ATOM 3193 C CA . PRO A 1 406 ? -18.044 -2.419 -20.943 1.00 86.00 406 PRO A CA 1
ATOM 3194 C C . PRO A 1 406 ? -17.835 -1.531 -19.706 1.00 86.00 406 PRO A C 1
ATOM 3196 O O . PRO A 1 406 ? -18.812 -1.124 -19.090 1.00 86.00 406 PRO A O 1
ATOM 3199 N N . ALA A 1 407 ? -16.591 -1.168 -19.376 1.00 84.00 407 ALA A N 1
ATOM 3200 C CA . ALA A 1 407 ? -16.316 -0.234 -18.282 1.00 84.00 407 ALA A CA 1
ATOM 3201 C C . ALA A 1 407 ? -16.873 1.164 -18.595 1.00 84.00 407 ALA A C 1
ATOM 3203 O O . ALA A 1 407 ? -17.545 1.769 -17.765 1.00 84.00 407 ALA A O 1
ATOM 3204 N N . ALA A 1 408 ? -16.712 1.630 -19.840 1.00 85.25 408 ALA A N 1
ATOM 3205 C CA . ALA A 1 408 ? -17.349 2.862 -20.302 1.00 85.25 408 ALA A CA 1
ATOM 3206 C C . ALA A 1 408 ? -18.889 2.767 -20.284 1.00 85.25 408 ALA A C 1
ATOM 3208 O O . ALA A 1 408 ? -19.561 3.772 -20.066 1.00 85.25 408 ALA A O 1
ATOM 3209 N N . LEU A 1 409 ? -19.460 1.568 -20.465 1.00 90.50 409 LEU A N 1
ATOM 3210 C CA . LEU A 1 409 ? -20.901 1.331 -20.325 1.00 90.50 409 LEU A CA 1
ATOM 3211 C C . LEU A 1 409 ? -21.386 1.457 -18.873 1.00 90.50 409 LEU A C 1
ATOM 3213 O O . LEU A 1 409 ? -22.466 2.009 -18.662 1.00 90.50 409 LEU A O 1
ATOM 3217 N N . GLN A 1 410 ? -20.604 1.010 -17.883 1.00 89.12 410 GLN A N 1
ATOM 3218 C CA . GLN A 1 410 ? -20.916 1.277 -16.473 1.00 89.12 410 GLN A CA 1
ATOM 3219 C C . GLN A 1 410 ? -20.914 2.779 -16.201 1.00 89.12 410 GLN A C 1
ATOM 3221 O O . GLN A 1 410 ? -21.887 3.298 -15.663 1.00 89.12 410 GLN A O 1
ATOM 3226 N N . SER A 1 411 ? -19.865 3.495 -16.606 1.00 85.69 411 SER A N 1
ATOM 3227 C CA . SER A 1 411 ? -19.783 4.938 -16.360 1.00 85.69 411 SER A CA 1
ATOM 3228 C C . SER A 1 411 ? -20.882 5.718 -17.071 1.00 85.69 411 SER A C 1
ATOM 3230 O O . SER A 1 411 ? -21.448 6.636 -16.486 1.00 85.69 411 SER A O 1
ATOM 3232 N N . TRP A 1 412 ? -21.270 5.305 -18.280 1.00 89.88 412 TRP A N 1
ATOM 3233 C CA . TRP A 1 412 ? -22.453 5.845 -18.947 1.00 89.88 412 TRP A CA 1
ATOM 3234 C C . TRP A 1 412 ? -23.735 5.611 -18.132 1.00 89.88 412 TRP A C 1
ATOM 3236 O O . TRP A 1 412 ? -24.514 6.541 -17.936 1.00 89.88 412 TRP A O 1
ATOM 3246 N N . PHE A 1 413 ? -23.942 4.400 -17.605 1.00 92.31 413 PHE A N 1
ATOM 3247 C CA . PHE A 1 413 ? -25.101 4.091 -16.761 1.00 92.31 413 PHE A CA 1
ATOM 3248 C C . PHE A 1 413 ? -25.126 4.939 -15.478 1.00 92.31 413 PHE A C 1
ATOM 3250 O O . PHE A 1 413 ? -26.178 5.464 -15.112 1.00 92.31 413 PHE A O 1
ATOM 3257 N N . ILE A 1 414 ? -23.976 5.114 -14.820 1.00 90.69 414 ILE A N 1
ATOM 3258 C CA . ILE A 1 414 ? -23.853 5.979 -13.638 1.00 90.69 414 ILE A CA 1
ATOM 3259 C C . ILE A 1 414 ? -24.134 7.441 -14.007 1.00 90.69 414 ILE A C 1
ATOM 3261 O O . ILE A 1 414 ? -24.870 8.108 -13.282 1.00 90.69 414 ILE A O 1
ATOM 3265 N N . GLY A 1 415 ? -23.658 7.916 -15.163 1.00 89.69 415 GLY A N 1
ATOM 3266 C CA . GLY A 1 415 ? -23.983 9.246 -15.687 1.00 89.69 415 GLY A CA 1
ATOM 3267 C C . GLY A 1 415 ? -25.486 9.449 -15.918 1.00 89.69 415 GLY A C 1
ATOM 3268 O O . GLY A 1 415 ? -26.046 10.462 -15.505 1.00 89.69 415 GLY A O 1
ATOM 3269 N N . GLU A 1 416 ? -26.181 8.455 -16.477 1.00 91.94 416 GLU A N 1
ATOM 3270 C CA . GLU A 1 416 ? -27.644 8.492 -16.639 1.00 91.94 416 GLU A CA 1
ATOM 3271 C C . GLU A 1 416 ? -28.388 8.556 -15.293 1.00 91.94 416 GLU A C 1
ATOM 3273 O O . GLU A 1 416 ? -29.449 9.187 -15.189 1.00 91.94 416 GLU A O 1
ATOM 3278 N N . MET A 1 417 ? -27.867 7.887 -14.257 1.00 93.38 417 MET A N 1
ATOM 3279 C CA . MET A 1 417 ? -28.416 7.979 -12.902 1.00 93.38 417 MET A CA 1
ATOM 3280 C C . MET A 1 417 ? -28.122 9.344 -12.281 1.00 93.38 417 MET A C 1
ATOM 3282 O O . MET A 1 417 ? -29.024 9.949 -11.703 1.00 93.38 417 MET A O 1
ATOM 3286 N N . GLU A 1 418 ? -26.915 9.878 -12.447 1.00 91.12 418 GLU A N 1
ATOM 3287 C CA . GLU A 1 418 ? -26.547 11.197 -11.939 1.00 91.12 418 GLU A CA 1
ATOM 3288 C C . GLU A 1 418 ? -27.404 12.315 -12.545 1.00 91.12 418 GLU A C 1
ATOM 3290 O O . GLU A 1 418 ? -27.920 13.168 -11.813 1.00 91.12 418 GLU A O 1
ATOM 3295 N N . ASP A 1 419 ? -27.626 12.286 -13.859 1.00 91.75 419 ASP A N 1
ATOM 3296 C CA . ASP A 1 419 ? -28.505 13.232 -14.547 1.00 91.75 419 ASP A CA 1
ATOM 3297 C C . ASP A 1 419 ? -29.931 13.159 -13.990 1.00 91.75 419 ASP A C 1
ATOM 3299 O O . ASP A 1 419 ? -30.576 14.185 -13.737 1.00 91.75 419 ASP A O 1
ATOM 3303 N N . PHE A 1 420 ? -30.425 11.944 -13.732 1.00 94.94 420 PHE A N 1
ATOM 3304 C CA . PHE A 1 420 ? -31.734 11.741 -13.119 1.00 94.94 420 PHE A CA 1
ATOM 3305 C C . PHE A 1 420 ? -31.794 12.276 -11.681 1.00 94.94 420 PHE A C 1
ATOM 3307 O O . PHE A 1 420 ? -32.781 12.919 -11.307 1.00 94.94 420 PHE A O 1
ATOM 3314 N N . PHE A 1 421 ? -30.756 12.055 -10.875 1.00 94.44 421 PHE A N 1
ATOM 3315 C CA . PHE A 1 421 ? -30.667 12.556 -9.502 1.00 94.44 421 PHE A CA 1
ATOM 3316 C C . PHE A 1 421 ? -30.654 14.086 -9.504 1.00 94.44 421 PHE A C 1
ATOM 3318 O O . PHE A 1 421 ? -31.478 14.716 -8.834 1.00 94.44 421 PHE A O 1
ATOM 3325 N N . THR A 1 422 ? -29.809 14.683 -10.342 1.00 92.38 422 THR A N 1
ATOM 3326 C CA . THR A 1 422 ? -29.672 16.134 -10.489 1.00 92.38 422 THR A CA 1
ATOM 3327 C C . THR A 1 422 ? -30.976 16.774 -10.966 1.00 92.38 422 THR A C 1
ATOM 3329 O O . THR A 1 422 ? -31.416 17.778 -10.398 1.00 92.38 422 THR A O 1
ATOM 3332 N N . ALA A 1 423 ? -31.669 16.169 -11.939 1.00 94.25 423 ALA A N 1
ATOM 3333 C CA . ALA A 1 423 ? -32.979 16.634 -12.402 1.00 94.25 423 ALA A CA 1
ATOM 3334 C C . ALA A 1 423 ? -34.056 16.620 -11.299 1.00 94.25 423 ALA A C 1
ATOM 3336 O O . ALA A 1 423 ? -35.022 17.383 -11.371 1.00 94.25 423 ALA A O 1
ATOM 3337 N N . ASN A 1 424 ? -33.877 15.794 -10.264 1.00 95.00 424 ASN A N 1
ATOM 3338 C CA . ASN A 1 424 ? -34.750 15.706 -9.093 1.00 95.00 424 ASN A CA 1
ATOM 3339 C C . ASN A 1 424 ? -34.187 16.432 -7.854 1.00 95.00 424 ASN A C 1
ATOM 3341 O O . ASN A 1 424 ? -34.725 16.284 -6.756 1.00 95.00 424 ASN A O 1
ATOM 3345 N N . GLY A 1 425 ? -33.139 17.249 -8.017 1.00 93.31 425 GLY A N 1
ATOM 3346 C CA . GLY A 1 425 ? -32.553 18.049 -6.939 1.00 93.31 425 GLY A CA 1
ATOM 3347 C C . GLY A 1 425 ? -31.761 17.236 -5.912 1.00 93.31 425 GLY A C 1
ATOM 3348 O O . GLY A 1 425 ? -31.704 17.631 -4.746 1.00 93.31 425 GLY A O 1
ATOM 3349 N N . ARG A 1 426 ? -31.189 16.102 -6.327 1.00 94.06 426 ARG A N 1
ATOM 3350 C CA . ARG A 1 426 ? -30.328 15.229 -5.518 1.00 94.06 426 ARG A CA 1
ATOM 3351 C C . ARG A 1 426 ? -28.897 15.233 -6.055 1.00 94.06 426 ARG A C 1
ATOM 3353 O O . ARG A 1 426 ? -28.687 15.485 -7.237 1.00 94.06 426 ARG A O 1
ATOM 3360 N N . LYS A 1 427 ? -27.938 14.920 -5.187 1.00 93.19 427 LYS A N 1
ATOM 3361 C CA . LYS A 1 427 ? -26.542 14.633 -5.524 1.00 93.19 427 LYS A CA 1
ATOM 3362 C C . LYS A 1 427 ? -26.259 13.146 -5.378 1.00 93.19 427 LYS A C 1
ATOM 3364 O O . LYS A 1 427 ? -26.701 12.525 -4.409 1.00 93.19 427 LYS A O 1
ATOM 3369 N N . LEU A 1 428 ? -25.521 12.604 -6.336 1.00 93.38 428 LEU A N 1
ATOM 3370 C CA . LEU A 1 428 ? -25.114 11.208 -6.352 1.00 93.38 428 LEU A CA 1
ATOM 3371 C C . LEU A 1 428 ? -23.827 11.018 -5.541 1.00 93.38 428 LEU A C 1
ATOM 3373 O O . LEU A 1 428 ? -22.889 11.808 -5.662 1.00 93.38 428 LEU A O 1
ATOM 3377 N N . ILE A 1 429 ? -23.803 9.956 -4.737 1.00 95.00 429 ILE A N 1
ATOM 3378 C CA . ILE A 1 429 ? -22.578 9.377 -4.182 1.00 95.00 429 ILE A CA 1
ATOM 3379 C C . ILE A 1 429 ? -22.400 7.982 -4.786 1.00 95.00 429 ILE A C 1
ATOM 3381 O O . ILE A 1 429 ? -23.386 7.255 -4.908 1.00 95.00 429 ILE A O 1
ATOM 3385 N N . GLY A 1 430 ? -21.176 7.619 -5.159 1.00 93.50 430 GLY A N 1
ATOM 3386 C CA . GLY A 1 430 ? -20.815 6.250 -5.532 1.00 93.50 430 GLY A CA 1
ATOM 3387 C C . GLY A 1 430 ? -19.456 5.853 -4.962 1.00 93.50 430 GLY A C 1
ATOM 3388 O O . GLY A 1 430 ? -18.662 6.727 -4.589 1.00 93.50 430 GLY A O 1
ATOM 3389 N N . TRP A 1 431 ? -19.205 4.546 -4.896 1.00 92.31 431 TRP A N 1
ATOM 3390 C CA . TRP A 1 431 ? -17.900 3.990 -4.526 1.00 92.31 431 TRP A CA 1
ATOM 3391 C C . TRP A 1 431 ? -16.836 4.332 -5.578 1.00 92.31 431 TRP A C 1
ATOM 3393 O O . TRP A 1 431 ? -17.170 4.571 -6.736 1.00 92.31 431 TRP A O 1
ATOM 3403 N N . ASP A 1 432 ? -15.564 4.430 -5.187 1.00 87.12 432 ASP A N 1
ATOM 3404 C CA . ASP A 1 432 ? -14.478 4.973 -6.025 1.00 87.12 432 ASP A CA 1
ATOM 3405 C C . ASP A 1 432 ? -14.302 4.337 -7.416 1.00 87.12 432 ASP A C 1
ATOM 3407 O O . ASP A 1 432 ? -13.790 5.001 -8.323 1.00 87.12 432 ASP A O 1
ATOM 3411 N N . GLU A 1 433 ? -14.824 3.137 -7.651 1.00 83.38 433 GLU A N 1
ATOM 3412 C CA . GLU A 1 433 ? -14.889 2.493 -8.960 1.00 83.38 433 GLU A CA 1
ATOM 3413 C C . GLU A 1 433 ? -15.576 3.360 -10.020 1.00 83.38 433 GLU A C 1
ATOM 3415 O O . GLU A 1 433 ? -15.212 3.298 -11.201 1.00 83.38 433 GLU A O 1
ATOM 3420 N N . ILE A 1 434 ? -16.515 4.229 -9.621 1.00 81.38 434 ILE A N 1
ATOM 3421 C CA . ILE A 1 434 ? -17.190 5.142 -10.552 1.00 81.38 434 ILE A CA 1
ATOM 3422 C C . ILE A 1 434 ? -16.222 6.133 -11.226 1.00 81.38 434 ILE A C 1
ATOM 3424 O O . ILE A 1 434 ? -16.555 6.687 -12.275 1.00 81.38 434 ILE A O 1
ATOM 3428 N N . ILE A 1 435 ? -15.004 6.317 -10.691 1.00 81.06 435 ILE A N 1
ATOM 3429 C CA . ILE A 1 435 ? -13.946 7.132 -11.312 1.00 81.06 435 ILE A CA 1
ATOM 3430 C C . ILE A 1 435 ? -13.495 6.539 -12.653 1.00 81.06 435 ILE A C 1
ATOM 3432 O O . ILE A 1 435 ? -13.210 7.288 -13.591 1.00 81.06 435 ILE A O 1
ATOM 3436 N N . GLY A 1 436 ? -13.436 5.207 -12.761 1.00 64.19 436 GLY A N 1
ATOM 3437 C CA . GLY A 1 436 ? -12.709 4.486 -13.813 1.00 64.19 436 GLY A CA 1
ATOM 3438 C C . GLY A 1 436 ? -13.148 4.758 -15.257 1.00 64.19 436 GLY A C 1
ATOM 3439 O O . GLY A 1 436 ? -12.369 4.512 -16.177 1.00 64.19 436 GLY A O 1
ATOM 3440 N N . GLY A 1 437 ? -14.349 5.297 -15.487 1.00 60.06 437 GLY A N 1
ATOM 3441 C CA . GLY A 1 437 ? -14.798 5.721 -16.823 1.00 60.06 437 GLY A CA 1
ATOM 3442 C C . GLY A 1 437 ? -15.247 7.179 -16.918 1.00 60.06 437 GLY A C 1
ATOM 3443 O O . GLY A 1 437 ? -15.933 7.541 -17.873 1.00 60.06 437 GLY A O 1
ATOM 3444 N N . GLY A 1 438 ? -14.801 8.019 -15.979 1.00 64.00 438 GLY A N 1
ATOM 3445 C CA . GLY A 1 438 ? -14.985 9.468 -15.994 1.00 64.00 438 GLY A CA 1
ATOM 3446 C C . GLY A 1 438 ? -16.146 9.938 -15.121 1.00 64.00 438 GLY A C 1
ATOM 3447 O O . GLY A 1 438 ? -17.281 9.498 -15.280 1.00 64.00 438 GLY A O 1
ATOM 3448 N N . LEU A 1 439 ? -15.856 10.879 -14.221 1.00 66.31 439 LEU A N 1
ATOM 3449 C CA . LEU A 1 439 ? -16.851 11.529 -13.369 1.00 66.31 439 LEU A CA 1
ATOM 3450 C C . LEU A 1 439 ? -17.395 12.794 -14.021 1.00 66.31 439 LEU A C 1
ATOM 3452 O O . LEU A 1 439 ? -16.656 13.539 -14.676 1.00 66.31 439 LEU A O 1
ATOM 3456 N N . SER A 1 440 ? -18.662 13.106 -13.761 1.00 62.97 440 SER A N 1
ATOM 3457 C CA . SER A 1 440 ? -19.128 14.474 -13.948 1.00 62.97 440 SER A CA 1
ATOM 3458 C C . SER A 1 440 ? -18.671 15.336 -12.760 1.00 62.97 440 SER A C 1
ATOM 3460 O O . SER A 1 440 ? -18.501 14.859 -11.638 1.00 62.97 440 SER A O 1
ATOM 3462 N N . GLY A 1 441 ? -18.476 16.639 -12.981 1.00 62.75 441 GLY A N 1
ATOM 3463 C CA . GLY A 1 441 ? -18.026 17.570 -11.937 1.00 62.75 441 GLY A CA 1
ATOM 3464 C C . GLY A 1 441 ? -19.021 17.803 -10.786 1.00 62.75 441 GLY A C 1
ATOM 3465 O O . GLY A 1 441 ? -18.791 18.706 -9.983 1.00 62.75 441 GLY A O 1
ATOM 3466 N N . THR A 1 442 ? -20.139 17.069 -10.725 1.00 70.81 442 THR A N 1
ATOM 3467 C CA . THR A 1 442 ? -21.140 17.136 -9.645 1.00 70.81 442 THR A CA 1
ATOM 3468 C C . THR A 1 442 ? -21.190 15.898 -8.753 1.00 70.81 442 THR A C 1
ATOM 3470 O O . THR A 1 442 ? -21.873 15.942 -7.726 1.00 70.81 442 THR A O 1
ATOM 3473 N N . SER A 1 443 ? -20.467 14.833 -9.105 1.00 80.44 443 SER A N 1
ATOM 3474 C CA . SER A 1 443 ? -20.442 13.587 -8.341 1.00 80.44 443 SER A CA 1
ATOM 3475 C C . SER A 1 443 ? -19.636 13.734 -7.050 1.00 80.44 443 SER A C 1
ATOM 3477 O O . SER A 1 443 ? -18.647 14.468 -6.986 1.00 80.44 443 SER A O 1
ATOM 3479 N N . THR A 1 444 ? -20.042 13.006 -6.013 1.00 91.12 444 THR A N 1
ATOM 3480 C CA . THR A 1 444 ? -19.256 12.814 -4.789 1.00 91.12 444 THR A CA 1
ATOM 3481 C C . THR A 1 444 ? -18.756 11.375 -4.754 1.00 91.12 444 THR A C 1
ATOM 3483 O O . THR A 1 444 ? -19.525 10.449 -5.005 1.00 91.12 444 THR A O 1
ATOM 3486 N N . VAL A 1 445 ? -17.481 11.177 -4.431 1.00 93.38 445 VAL A N 1
ATOM 3487 C CA . VAL A 1 445 ? -16.874 9.842 -4.358 1.00 93.38 445 VAL A CA 1
ATOM 3488 C C . VAL A 1 445 ? -16.717 9.413 -2.909 1.00 93.38 445 VAL A C 1
ATOM 3490 O O . VAL A 1 445 ? -16.212 10.171 -2.076 1.00 93.38 445 VAL A O 1
ATOM 3493 N N . MET A 1 446 ? -17.110 8.175 -2.627 1.00 95.38 446 MET A N 1
ATOM 3494 C CA . MET A 1 446 ? -16.803 7.484 -1.385 1.00 95.38 446 MET A CA 1
ATOM 3495 C C . MET A 1 446 ? -15.625 6.525 -1.612 1.00 95.38 446 MET A C 1
ATOM 3497 O O . MET A 1 446 ? -15.749 5.536 -2.325 1.00 95.38 446 MET A O 1
ATOM 3501 N N . TRP A 1 447 ? -14.463 6.848 -1.042 1.00 94.06 447 TRP A N 1
ATOM 3502 C CA . TRP A 1 447 ? -13.211 6.122 -1.283 1.00 94.06 447 TRP A CA 1
ATOM 3503 C C . TRP A 1 447 ? -13.005 4.987 -0.282 1.00 94.06 447 TRP A C 1
ATOM 3505 O O . TRP A 1 447 ? -12.852 5.248 0.915 1.00 94.06 447 TRP A O 1
ATOM 3515 N N . TRP A 1 448 ? -12.953 3.748 -0.773 1.00 89.44 448 TRP A N 1
ATOM 3516 C CA . TRP A 1 448 ? -12.752 2.545 0.035 1.00 89.44 448 TRP A CA 1
ATOM 3517 C C . TRP A 1 448 ? -11.510 1.734 -0.371 1.00 89.44 448 TRP A C 1
ATOM 3519 O O . TRP A 1 448 ? -10.915 1.080 0.494 1.00 89.44 448 TRP A O 1
ATOM 3529 N N . GLN A 1 449 ? -11.064 1.816 -1.631 1.00 81.75 449 GLN A N 1
ATOM 3530 C CA . GLN A 1 449 ? -9.900 1.081 -2.131 1.00 81.75 449 GLN A CA 1
ATOM 3531 C C . GLN A 1 449 ? -8.576 1.741 -1.710 1.00 81.75 449 GLN A C 1
ATOM 3533 O O . GLN A 1 449 ? -7.911 2.446 -2.474 1.00 81.75 449 GLN A O 1
ATOM 3538 N N . GLY A 1 450 ? -8.170 1.527 -0.455 1.00 77.81 450 GLY A N 1
ATOM 3539 C CA . GLY A 1 450 ? -6.975 2.152 0.127 1.00 77.81 450 GLY A CA 1
ATOM 3540 C C . GLY A 1 450 ? -5.654 1.814 -0.584 1.00 77.81 450 GLY A C 1
ATOM 3541 O O . GLY A 1 450 ? -4.697 2.580 -0.486 1.00 77.81 450 GLY A O 1
ATOM 3542 N N . TRP A 1 451 ? -5.596 0.698 -1.317 1.00 72.06 451 TRP A N 1
ATOM 3543 C CA . TRP A 1 451 ? -4.404 0.230 -2.039 1.00 72.06 451 TRP A CA 1
ATOM 3544 C C . TRP A 1 451 ? -4.230 0.872 -3.427 1.00 72.06 451 TRP A C 1
ATOM 3546 O O . TRP A 1 451 ? -3.158 0.769 -4.022 1.00 72.06 451 TRP A O 1
ATOM 3556 N N . THR A 1 452 ? -5.244 1.578 -3.936 1.00 76.00 452 THR A N 1
ATOM 3557 C CA . THR A 1 452 ? -5.241 2.273 -5.238 1.00 76.00 452 THR A CA 1
ATOM 3558 C C . THR A 1 452 ? -5.567 3.765 -5.075 1.00 76.00 452 THR A C 1
ATOM 3560 O O . THR A 1 452 ? -6.538 4.262 -5.640 1.00 76.00 452 THR A O 1
ATOM 3563 N N . PRO A 1 453 ? -4.755 4.555 -4.344 1.00 82.56 453 PRO A N 1
ATOM 3564 C CA . PRO A 1 453 ? -5.092 5.954 -4.063 1.00 82.56 453 PRO A CA 1
ATOM 3565 C C . PRO A 1 453 ? -5.021 6.893 -5.283 1.00 82.56 453 PRO A C 1
ATOM 3567 O O . PRO A 1 453 ? -5.603 7.977 -5.255 1.00 82.56 453 PRO A O 1
ATOM 3570 N N . GLY A 1 454 ? -4.309 6.510 -6.352 1.00 85.00 454 GLY A N 1
ATOM 3571 C CA . GLY A 1 454 ? -4.034 7.365 -7.519 1.00 85.00 454 GLY A CA 1
ATOM 3572 C C . GLY A 1 454 ? -5.280 8.008 -8.151 1.00 85.00 454 GLY A C 1
ATOM 3573 O O . GLY A 1 454 ? -5.355 9.238 -8.187 1.00 85.00 454 GLY A O 1
ATOM 3574 N N . PRO A 1 455 ? -6.289 7.221 -8.582 1.00 83.25 455 PRO A N 1
ATOM 3575 C CA . PRO A 1 455 ? -7.519 7.752 -9.177 1.00 83.25 455 PRO A CA 1
ATOM 3576 C C . PRO A 1 455 ? -8.262 8.755 -8.283 1.00 83.25 455 PRO A C 1
ATOM 3578 O O . PRO A 1 455 ? -8.807 9.742 -8.773 1.00 83.25 455 PRO A O 1
ATOM 3581 N N . VAL A 1 456 ? -8.256 8.547 -6.963 1.00 87.25 456 VAL A N 1
ATOM 3582 C CA . VAL A 1 456 ? -8.933 9.436 -6.006 1.00 87.25 456 VAL A CA 1
ATOM 3583 C C . VAL A 1 456 ? -8.175 10.746 -5.819 1.00 87.25 456 VAL A C 1
ATOM 3585 O O . VAL A 1 456 ? -8.800 11.806 -5.750 1.00 87.25 456 VAL A O 1
ATOM 3588 N N . VAL A 1 457 ? -6.840 10.707 -5.797 1.00 88.38 457 VAL A N 1
ATOM 3589 C CA . VAL A 1 457 ? -6.006 11.919 -5.772 1.00 88.38 457 VAL A CA 1
ATOM 3590 C C . VAL A 1 457 ? -6.252 12.769 -7.021 1.00 88.38 457 VAL A C 1
ATOM 3592 O O . VAL A 1 457 ? -6.427 13.986 -6.918 1.00 88.38 457 VAL A O 1
ATOM 3595 N N . GLU A 1 458 ? -6.348 12.138 -8.191 1.00 86.12 458 GLU A N 1
ATOM 3596 C CA . GLU A 1 458 ? -6.674 12.816 -9.450 1.00 86.12 458 GLU A CA 1
ATOM 3597 C C . GLU A 1 458 ? -8.092 13.409 -9.440 1.00 86.12 458 GLU A C 1
ATOM 3599 O O . GLU A 1 458 ? -8.277 14.582 -9.781 1.00 86.12 458 GLU A O 1
ATOM 3604 N N . ALA A 1 459 ? -9.091 12.642 -8.987 1.00 85.62 459 ALA A N 1
ATOM 3605 C CA . ALA A 1 459 ? -10.475 13.100 -8.886 1.00 85.62 459 ALA A CA 1
ATOM 3606 C C . ALA A 1 459 ? -10.618 14.293 -7.924 1.00 85.62 459 ALA A C 1
ATOM 3608 O O . ALA A 1 459 ? -11.293 15.277 -8.247 1.00 85.62 459 ALA A O 1
ATOM 3609 N N . ALA A 1 460 ? -9.947 14.249 -6.770 1.00 88.31 460 ALA A N 1
ATOM 3610 C CA . ALA A 1 460 ? -9.939 15.340 -5.802 1.00 88.31 460 ALA A CA 1
ATOM 3611 C C . ALA A 1 460 ? -9.269 16.604 -6.360 1.00 88.31 460 ALA A C 1
ATOM 3613 O O . ALA A 1 460 ? -9.782 17.707 -6.154 1.00 88.31 460 ALA A O 1
ATOM 3614 N N . ALA A 1 461 ? -8.161 16.454 -7.099 1.00 85.62 461 ALA A N 1
ATOM 3615 C CA . ALA A 1 461 ? -7.477 17.556 -7.777 1.00 85.62 461 ALA A CA 1
ATOM 3616 C C . ALA A 1 461 ? -8.339 18.187 -8.887 1.00 85.62 461 ALA A C 1
ATOM 3618 O O . ALA A 1 461 ? -8.232 19.387 -9.150 1.00 85.62 461 ALA A O 1
ATOM 3619 N N . ALA A 1 462 ? -9.234 17.404 -9.497 1.00 83.88 462 ALA A N 1
ATOM 3620 C CA . ALA A 1 462 ? -10.250 17.884 -10.433 1.00 83.88 462 ALA A CA 1
ATOM 3621 C C . ALA A 1 462 ? -11.451 18.577 -9.747 1.00 83.88 462 ALA A C 1
ATOM 3623 O O . ALA A 1 462 ? -12.324 19.106 -10.437 1.00 83.88 462 ALA A O 1
ATOM 3624 N N . GLY A 1 463 ? -11.482 18.629 -8.409 1.00 85.56 463 GLY A N 1
ATOM 3625 C CA . GLY A 1 463 ? -12.521 19.293 -7.616 1.00 85.56 463 GLY A CA 1
ATOM 3626 C C . GLY A 1 463 ? -13.678 18.390 -7.181 1.00 85.56 463 GLY A C 1
ATOM 3627 O O . GLY A 1 463 ? -14.682 18.907 -6.694 1.00 85.56 463 GLY A O 1
ATOM 3628 N N . THR A 1 464 ? -13.552 17.071 -7.348 1.00 88.75 464 THR A N 1
ATOM 3629 C CA . THR A 1 464 ? -14.535 16.089 -6.862 1.00 88.75 464 THR A CA 1
ATOM 3630 C C . THR A 1 464 ? -14.538 16.068 -5.337 1.00 88.75 464 THR A C 1
ATOM 3632 O O . THR A 1 464 ? -13.477 16.020 -4.715 1.00 88.75 464 THR A O 1
ATOM 3635 N N . GLU A 1 465 ? -15.721 16.087 -4.722 1.00 92.31 465 GLU A N 1
ATOM 3636 C CA . GLU A 1 465 ? -15.856 15.955 -3.269 1.00 92.31 465 GLU A CA 1
ATOM 3637 C C . GLU A 1 465 ? -15.587 14.501 -2.843 1.00 92.31 465 GLU A C 1
ATOM 3639 O O . GLU A 1 465 ? -16.182 13.577 -3.398 1.00 92.31 465 GLU A O 1
ATOM 3644 N N . ILE A 1 466 ? -14.716 14.303 -1.848 1.00 93.94 466 ILE A N 1
ATOM 3645 C CA . ILE A 1 466 ? -14.287 12.981 -1.370 1.00 93.94 466 ILE A CA 1
ATOM 3646 C C . ILE A 1 466 ? -14.802 12.725 0.049 1.00 93.94 466 ILE A C 1
ATOM 3648 O O . ILE A 1 466 ? -14.644 13.562 0.944 1.00 93.94 466 ILE A O 1
ATOM 3652 N N . ILE A 1 467 ? -15.373 11.544 0.269 1.00 96.50 467 ILE A N 1
ATOM 3653 C CA . ILE A 1 467 ? -15.669 10.974 1.586 1.00 96.50 467 ILE A CA 1
ATOM 3654 C C . ILE A 1 467 ? -14.729 9.786 1.780 1.00 96.50 467 ILE A C 1
ATOM 3656 O O . ILE A 1 467 ? -14.765 8.840 0.999 1.00 96.50 467 ILE A O 1
ATOM 3660 N N . ALA A 1 468 ? -13.874 9.833 2.798 1.00 96.19 468 ALA A N 1
ATOM 3661 C CA . ALA A 1 468 ? -12.866 8.799 3.009 1.00 96.19 468 ALA A CA 1
ATOM 3662 C C . ALA A 1 468 ? -13.382 7.682 3.932 1.00 96.19 468 ALA A C 1
ATOM 3664 O O . ALA A 1 468 ? -13.804 7.941 5.062 1.00 96.19 468 ALA A O 1
ATOM 3665 N N . CYS A 1 469 ? -13.309 6.440 3.459 1.00 95.81 469 CYS A N 1
ATOM 3666 C CA . CYS A 1 469 ? -13.556 5.224 4.236 1.00 95.81 469 CYS A CA 1
ATOM 3667 C C . CYS A 1 469 ? -12.701 4.022 3.760 1.00 95.81 469 CYS A C 1
ATOM 3669 O O . CYS A 1 469 ? -13.250 2.942 3.524 1.00 95.81 469 CYS A O 1
ATOM 3671 N N . PRO A 1 470 ? -11.371 4.176 3.603 1.00 92.25 470 PRO A N 1
ATOM 3672 C CA . PRO A 1 470 ? -10.495 3.103 3.141 1.00 92.25 470 PRO A CA 1
ATOM 3673 C C . PRO A 1 470 ? -10.607 1.861 4.028 1.00 92.25 470 PRO A C 1
ATOM 3675 O O . PRO A 1 470 ? -10.577 1.960 5.261 1.00 92.25 470 PRO A O 1
ATOM 3678 N N . ASN A 1 471 ? -10.738 0.694 3.397 1.00 84.69 471 ASN A N 1
ATOM 3679 C CA . ASN A 1 471 ? -11.138 -0.544 4.066 1.00 84.69 471 ASN A CA 1
ATOM 3680 C C . ASN A 1 471 ? -10.232 -0.949 5.235 1.00 84.69 471 ASN A C 1
ATOM 3682 O O . ASN A 1 471 ? -10.736 -1.261 6.307 1.00 84.69 471 ASN A O 1
ATOM 3686 N N . ALA A 1 472 ? -8.912 -0.853 5.077 1.00 81.19 472 ALA A N 1
ATOM 3687 C CA . ALA A 1 472 ? -7.939 -1.248 6.095 1.00 81.19 472 ALA A CA 1
ATOM 3688 C C . ALA A 1 472 ? -8.062 -0.472 7.421 1.00 81.19 472 ALA A C 1
ATOM 3690 O O . ALA A 1 472 ? -7.494 -0.892 8.425 1.00 81.19 472 ALA A O 1
ATOM 3691 N N . VAL A 1 473 ? -8.773 0.663 7.433 1.00 90.19 473 VAL A N 1
ATOM 3692 C CA . VAL A 1 473 ? -8.910 1.525 8.617 1.00 90.19 473 VAL A CA 1
ATOM 3693 C C . VAL A 1 473 ? -10.364 1.703 9.041 1.00 90.19 473 VAL A C 1
ATOM 3695 O O . VAL A 1 473 ? -10.664 1.666 10.231 1.00 90.19 473 VAL A O 1
ATOM 3698 N N . PHE A 1 474 ? -11.281 1.906 8.094 1.00 95.44 474 PHE A N 1
ATOM 3699 C CA . PHE A 1 474 ? -12.660 2.293 8.402 1.00 95.44 474 PHE A CA 1
ATOM 3700 C C . PHE A 1 474 ? -13.689 1.174 8.224 1.00 95.44 474 PHE A C 1
ATOM 3702 O O . PHE A 1 474 ? -14.865 1.395 8.526 1.00 95.44 474 PHE A O 1
ATOM 3709 N N . TYR A 1 475 ? -13.294 -0.021 7.774 1.00 94.12 475 TYR A N 1
ATOM 3710 C CA . TYR A 1 475 ? -14.193 -1.176 7.777 1.00 94.12 475 TYR A CA 1
ATOM 3711 C C . TYR A 1 475 ? -14.125 -1.859 9.138 1.00 94.12 475 TYR A C 1
ATOM 3713 O O . TYR A 1 475 ? -13.348 -2.782 9.366 1.00 94.12 475 TYR A O 1
ATOM 3721 N N . LEU A 1 476 ? -14.999 -1.434 10.047 1.00 94.88 476 LEU A N 1
ATOM 3722 C CA . LEU A 1 476 ? -15.080 -2.005 11.393 1.00 94.88 476 LEU A CA 1
ATOM 3723 C C . LEU A 1 476 ? -15.623 -3.450 11.383 1.00 94.88 476 LEU A C 1
ATOM 3725 O O . LEU A 1 476 ? -15.624 -4.141 12.401 1.00 94.88 476 LEU A O 1
ATOM 3729 N N . SER A 1 477 ? -16.084 -3.949 10.232 1.00 89.38 477 SER A N 1
ATOM 3730 C CA . SER A 1 477 ? -16.395 -5.367 10.038 1.00 89.38 477 SER A CA 1
ATOM 3731 C C . SER A 1 477 ? -15.146 -6.260 10.077 1.00 89.38 477 SER A C 1
ATOM 3733 O O . SER A 1 477 ? -15.261 -7.420 10.490 1.00 89.38 477 SER A O 1
ATOM 3735 N N . TYR A 1 478 ? -13.959 -5.737 9.745 1.00 86.00 478 TYR A N 1
ATOM 3736 C CA . TYR A 1 478 ? -12.699 -6.488 9.763 1.00 86.00 478 TYR A CA 1
ATOM 3737 C C . TYR A 1 478 ? -12.252 -6.848 11.192 1.00 86.00 478 TYR A C 1
ATOM 3739 O O . TYR A 1 478 ? -12.791 -6.319 12.172 1.00 86.00 478 TYR A O 1
ATOM 3747 N N . PRO A 1 479 ? -11.343 -7.826 11.357 1.00 80.25 479 PRO A N 1
ATOM 3748 C CA . PRO A 1 479 ? -10.680 -8.057 12.635 1.00 80.25 479 PRO A CA 1
ATOM 3749 C C . PRO A 1 479 ? -9.938 -6.794 13.085 1.00 80.25 479 PRO A C 1
ATOM 3751 O O . PRO A 1 479 ? -9.175 -6.217 12.320 1.00 80.25 479 PRO A O 1
ATOM 3754 N N . GLU A 1 480 ? -10.186 -6.366 14.320 1.00 82.38 480 GLU A N 1
ATOM 3755 C CA . GLU A 1 480 ? -9.488 -5.237 14.940 1.00 82.38 480 GLU A CA 1
ATOM 3756 C C . GLU A 1 480 ? -8.383 -5.760 15.866 1.00 82.38 480 GLU A C 1
ATOM 3758 O O . GLU A 1 480 ? -8.524 -6.825 16.476 1.00 82.38 480 GLU A O 1
ATOM 3763 N N . ASP A 1 481 ? -7.329 -4.966 16.011 1.00 79.81 481 ASP A N 1
ATOM 3764 C CA . ASP A 1 481 ? -6.178 -5.176 16.889 1.00 79.81 481 ASP A CA 1
ATOM 3765 C C . ASP A 1 481 ? -5.895 -3.924 17.749 1.00 79.81 481 ASP A C 1
ATOM 3767 O O . ASP A 1 481 ? -6.634 -2.932 17.726 1.00 79.81 481 ASP A O 1
ATOM 3771 N N . SER A 1 482 ? -4.784 -3.937 18.487 1.00 80.00 482 SER A N 1
ATOM 3772 C CA . SER A 1 482 ? -4.392 -2.836 19.374 1.00 80.00 482 SER A CA 1
ATOM 3773 C C . SER A 1 482 ? -4.043 -1.529 18.647 1.00 80.00 482 SER A C 1
ATOM 3775 O O . SER A 1 482 ? -4.068 -0.466 19.269 1.00 80.00 482 SER A O 1
ATOM 3777 N N . LYS A 1 483 ? -3.745 -1.571 17.342 1.00 83.38 483 LYS A N 1
ATOM 3778 C CA . LYS A 1 483 ? -3.394 -0.394 16.529 1.00 83.38 483 LYS A CA 1
ATOM 3779 C C . LYS A 1 483 ? -4.609 0.219 15.837 1.00 83.38 483 LYS A C 1
ATOM 3781 O O . LYS A 1 483 ? -4.582 1.401 15.498 1.00 83.38 483 LYS A O 1
ATOM 3786 N N . SER A 1 484 ? -5.680 -0.552 15.661 1.00 87.75 484 SER A N 1
ATOM 3787 C CA . SER A 1 484 ? -6.864 -0.181 14.877 1.00 87.75 484 SER A CA 1
ATOM 3788 C C . SER A 1 484 ? -7.469 1.170 15.291 1.00 87.75 484 SER A C 1
ATOM 3790 O O . SER A 1 484 ? -7.704 2.032 14.444 1.00 87.75 484 SER A O 1
ATOM 3792 N N . LEU A 1 485 ? -7.623 1.430 16.597 1.00 91.75 485 LEU A N 1
ATOM 3793 C CA . LEU A 1 485 ? -8.119 2.726 17.086 1.00 91.75 485 LEU A CA 1
ATOM 3794 C C . LEU A 1 485 ? -7.181 3.892 16.760 1.00 91.75 485 LEU A C 1
ATOM 3796 O O . LEU A 1 485 ? -7.651 4.979 16.419 1.00 91.75 485 LEU A O 1
ATOM 3800 N N . GLY A 1 486 ? -5.869 3.668 16.855 1.00 91.12 486 GLY A N 1
ATOM 3801 C CA . GLY A 1 486 ? -4.858 4.664 16.515 1.00 91.12 486 GLY A CA 1
ATOM 3802 C C . GLY A 1 486 ? -4.861 5.028 15.042 1.00 91.12 486 GLY A C 1
ATOM 3803 O O . GLY A 1 486 ? -4.841 6.211 14.700 1.00 91.12 486 GLY A O 1
ATOM 3804 N N . ASN A 1 487 ? -4.992 4.014 14.189 1.00 91.62 487 ASN A N 1
ATOM 3805 C CA . ASN A 1 487 ? -5.063 4.184 12.743 1.00 91.62 487 ASN A CA 1
ATOM 3806 C C . ASN A 1 487 ? -6.277 5.024 12.329 1.00 91.62 487 ASN A C 1
ATOM 3808 O O . ASN A 1 487 ? -6.151 5.869 11.448 1.00 91.62 487 ASN A O 1
ATOM 3812 N N . ILE A 1 488 ? -7.428 4.848 12.991 1.00 95.75 488 ILE A N 1
ATOM 3813 C CA . ILE A 1 488 ? -8.610 5.696 12.777 1.00 95.75 488 ILE A CA 1
ATOM 3814 C C . ILE A 1 488 ? -8.343 7.120 13.276 1.00 95.75 488 ILE A C 1
ATOM 3816 O O . ILE A 1 488 ? -8.572 8.084 12.552 1.00 95.75 488 ILE A O 1
ATOM 3820 N N . TYR A 1 489 ? -7.872 7.264 14.516 1.00 95.00 489 TYR A N 1
ATOM 3821 C CA . TYR A 1 489 ? -7.771 8.555 15.202 1.00 95.00 489 TYR A CA 1
ATOM 3822 C C . TYR A 1 489 ? -6.911 9.590 14.467 1.00 95.00 489 TYR A C 1
ATOM 3824 O O . TYR A 1 489 ? -7.246 10.774 14.494 1.00 95.00 489 TYR A O 1
ATOM 3832 N N . ASP A 1 490 ? -5.817 9.155 13.836 1.00 92.19 490 ASP A N 1
ATOM 3833 C CA . ASP A 1 490 ? -4.813 10.017 13.194 1.00 92.19 490 ASP A CA 1
ATOM 3834 C C . ASP A 1 490 ? -4.879 9.999 11.649 1.00 92.19 490 ASP A C 1
ATOM 3836 O O . ASP A 1 490 ? -4.001 10.558 10.986 1.00 92.19 490 ASP A O 1
ATOM 3840 N N . TYR A 1 491 ? -5.914 9.391 11.053 1.00 93.75 491 TYR A N 1
ATOM 3841 C CA . TYR A 1 491 ? -5.952 9.125 9.607 1.00 93.75 491 TYR A CA 1
ATOM 3842 C C . TYR A 1 491 ? -5.921 10.381 8.720 1.00 93.75 491 TYR A C 1
ATOM 3844 O O . TYR A 1 491 ? -5.461 10.342 7.577 1.00 93.75 491 TYR A O 1
ATOM 3852 N N . ASP A 1 492 ? -6.364 11.533 9.229 1.00 91.12 492 ASP A N 1
ATOM 3853 C CA . ASP A 1 492 ? -6.288 12.796 8.492 1.00 91.12 492 ASP A CA 1
ATOM 3854 C C . ASP A 1 492 ? -4.845 13.234 8.195 1.00 91.12 492 ASP A C 1
ATOM 3856 O O . ASP A 1 492 ? -4.612 13.929 7.205 1.00 91.12 492 ASP A O 1
ATOM 3860 N N . ARG A 1 493 ? -3.864 12.781 8.988 1.00 90.31 493 ARG A N 1
ATOM 3861 C CA . ARG A 1 493 ? -2.436 12.992 8.705 1.00 90.31 493 ARG A CA 1
ATOM 3862 C C . ARG A 1 493 ? -1.971 12.160 7.515 1.00 90.31 493 ARG A C 1
ATOM 3864 O O . ARG A 1 493 ? -1.336 12.705 6.618 1.00 90.31 493 ARG A O 1
ATOM 3871 N N . THR A 1 494 ? -2.345 10.880 7.477 1.00 88.25 494 THR A N 1
ATOM 3872 C CA . THR A 1 494 ? -2.067 9.983 6.344 1.00 88.25 494 THR A CA 1
ATOM 3873 C C . THR A 1 494 ? -2.673 10.534 5.056 1.00 88.25 494 THR A C 1
ATOM 3875 O O . THR A 1 494 ? -2.008 10.584 4.023 1.00 88.25 494 THR A O 1
ATOM 3878 N N . MET A 1 495 ? -3.907 11.037 5.128 1.00 88.88 495 MET A N 1
ATOM 3879 C CA . MET A 1 495 ? -4.533 11.749 4.015 1.00 88.88 495 MET A CA 1
ATOM 3880 C C . MET A 1 495 ? -3.736 12.995 3.618 1.00 88.88 495 MET A C 1
ATOM 3882 O O . MET A 1 495 ? -3.410 13.168 2.449 1.00 88.88 495 MET A O 1
ATOM 3886 N N . ALA A 1 496 ? -3.374 13.862 4.564 1.00 88.81 496 ALA A N 1
ATOM 3887 C CA . ALA A 1 496 ? -2.634 15.079 4.241 1.00 88.81 496 ALA A CA 1
ATOM 3888 C C . ALA A 1 496 ? -1.303 14.784 3.524 1.00 88.81 496 ALA A C 1
ATOM 3890 O O . ALA A 1 496 ? -0.946 15.507 2.596 1.00 88.81 496 ALA A O 1
ATOM 3891 N N . GLU A 1 497 ? -0.595 13.720 3.904 1.00 87.81 497 GLU A N 1
ATOM 3892 C CA . GLU A 1 497 ? 0.615 13.265 3.210 1.00 87.81 497 GLU A CA 1
ATOM 3893 C C . GLU A 1 497 ? 0.309 12.789 1.784 1.00 87.81 497 GLU A C 1
ATOM 3895 O O . GLU A 1 497 ? 0.962 13.237 0.838 1.00 87.81 497 GLU A O 1
ATOM 3900 N N . LEU A 1 498 ? -0.730 11.966 1.615 1.00 86.25 498 LEU A N 1
ATOM 3901 C CA . LEU A 1 498 ? -1.155 11.439 0.316 1.00 86.25 498 LEU A CA 1
ATOM 3902 C C . LEU A 1 498 ? -1.550 12.546 -0.678 1.00 86.25 498 LEU A C 1
ATOM 3904 O O . LEU A 1 498 ? -1.178 12.496 -1.848 1.00 86.25 498 LEU A O 1
ATOM 3908 N N . PHE A 1 499 ? -2.271 13.568 -0.212 1.00 85.31 499 PHE A N 1
ATOM 3909 C CA . PHE A 1 499 ? -2.738 14.691 -1.035 1.00 85.31 499 PHE A CA 1
ATOM 3910 C C . PHE A 1 499 ? -1.727 15.853 -1.123 1.00 85.31 499 PHE A C 1
ATOM 3912 O O . PHE A 1 499 ? -2.065 16.935 -1.612 1.00 85.31 499 PHE A O 1
ATOM 3919 N N . GLY A 1 500 ? -0.495 15.690 -0.623 1.00 81.12 500 GLY A N 1
ATOM 3920 C CA . GLY A 1 500 ? 0.523 16.750 -0.634 1.00 81.12 500 GLY A CA 1
ATOM 3921 C C . GLY A 1 500 ? 0.120 18.011 0.151 1.00 81.12 500 GLY A C 1
ATOM 3922 O O . GLY A 1 500 ? 0.557 19.118 -0.171 1.00 81.12 500 GLY A O 1
ATOM 3923 N N . GLY A 1 501 ? -0.742 17.853 1.160 1.00 71.62 501 GLY A N 1
ATOM 3924 C CA . GLY A 1 501 ? -1.270 18.899 2.038 1.00 71.62 501 GLY A CA 1
ATOM 3925 C C . GLY A 1 501 ? -2.596 19.535 1.598 1.00 71.62 501 GLY A C 1
ATOM 3926 O O . GLY A 1 501 ? -3.118 20.380 2.326 1.00 71.62 501 GLY A O 1
ATOM 3927 N N . GLY A 1 502 ? -3.155 19.171 0.438 1.00 76.62 502 GLY A N 1
ATOM 3928 C CA . GLY A 1 502 ? -4.416 19.724 -0.074 1.00 76.62 502 GLY A CA 1
ATOM 3929 C C . GLY A 1 502 ? -5.654 18.928 0.353 1.00 76.62 502 GLY A C 1
ATOM 3930 O O . GLY A 1 502 ? -6.052 18.009 -0.350 1.00 76.62 502 GLY A O 1
ATOM 3931 N N . MET A 1 503 ? -6.298 19.306 1.463 1.00 86.50 503 MET A N 1
ATOM 3932 C CA . MET A 1 503 ? -7.463 18.591 2.029 1.00 86.50 503 MET A CA 1
ATOM 3933 C C . MET A 1 503 ? -8.832 19.226 1.705 1.00 86.50 503 MET A C 1
ATOM 3935 O O . MET A 1 503 ? -9.856 18.728 2.162 1.00 86.50 503 MET A O 1
ATOM 3939 N N . ASP A 1 504 ? -8.885 20.302 0.910 1.00 88.00 504 ASP A N 1
ATOM 3940 C CA . ASP A 1 504 ? -10.113 21.092 0.679 1.00 88.00 504 ASP A CA 1
ATOM 3941 C C . ASP A 1 504 ? -11.273 20.285 0.056 1.00 88.00 504 ASP A C 1
ATOM 3943 O O . ASP A 1 504 ? -12.444 20.582 0.304 1.00 88.00 504 ASP A O 1
ATOM 3947 N N . SER A 1 505 ? -10.955 19.264 -0.746 1.00 89.69 505 SER A N 1
ATOM 3948 C CA . SER A 1 505 ? -11.938 18.379 -1.387 1.00 89.69 505 SER A CA 1
ATOM 3949 C C . SER A 1 505 ? -12.477 17.288 -0.446 1.00 89.69 505 SER A C 1
ATOM 3951 O O . SER A 1 505 ? -13.477 16.646 -0.766 1.00 89.69 505 SER A O 1
ATOM 3953 N N . VAL A 1 506 ? -11.851 17.070 0.718 1.00 93.31 506 VAL A N 1
ATOM 3954 C CA . VAL A 1 506 ? -12.229 16.021 1.678 1.00 93.31 506 VAL A CA 1
ATOM 3955 C C . VAL A 1 506 ? -13.353 16.525 2.586 1.00 93.31 506 VAL A C 1
ATOM 3957 O O . VAL A 1 506 ? -13.174 17.421 3.407 1.00 93.31 506 VAL A O 1
ATOM 3960 N N . LYS A 1 507 ? -14.544 15.933 2.465 1.00 95.06 507 LYS A N 1
ATOM 3961 C CA . LYS A 1 507 ? -15.737 16.322 3.240 1.00 95.06 507 LYS A CA 1
ATOM 3962 C C . LYS A 1 507 ? -15.726 15.781 4.668 1.00 95.06 507 LYS A C 1
ATOM 3964 O O . LYS A 1 507 ? -16.397 16.352 5.536 1.00 95.06 507 LYS A O 1
ATOM 3969 N N . GLY A 1 508 ? -15.003 14.687 4.884 1.00 96.19 508 GLY A N 1
ATOM 3970 C CA . GLY A 1 508 ? -14.848 13.998 6.158 1.00 96.19 508 GLY A CA 1
ATOM 3971 C C . GLY A 1 508 ? -14.738 12.486 5.978 1.00 96.19 508 GLY A C 1
ATOM 3972 O O . GLY A 1 508 ? -14.462 12.001 4.878 1.00 96.19 508 GLY A O 1
ATOM 3973 N N . PHE A 1 509 ? -14.967 11.757 7.069 1.00 97.75 509 PHE A N 1
ATOM 3974 C CA . PHE A 1 509 ? -14.697 10.323 7.166 1.00 97.75 509 PHE A CA 1
ATOM 3975 C C . PHE A 1 509 ? -15.954 9.531 7.515 1.00 97.75 509 PHE A C 1
ATOM 3977 O O . PHE A 1 509 ? -16.908 10.063 8.101 1.00 97.75 509 PHE A O 1
ATOM 3984 N N . GLN A 1 510 ? -15.954 8.249 7.162 1.00 97.94 510 GLN A N 1
ATOM 3985 C CA . GLN A 1 510 ? -17.049 7.336 7.455 1.00 97.94 510 GLN A CA 1
ATOM 3986 C C . GLN A 1 510 ? -16.528 5.962 7.866 1.00 97.94 510 GLN A C 1
ATOM 3988 O O . GLN A 1 510 ? -15.669 5.414 7.191 1.00 97.94 510 GLN A O 1
ATOM 3993 N N . ALA A 1 511 ? -17.088 5.401 8.941 1.00 97.81 511 ALA A N 1
ATOM 3994 C CA . ALA A 1 511 ? -16.887 3.999 9.305 1.00 97.81 511 ALA A CA 1
ATOM 3995 C C . ALA A 1 511 ? -18.000 3.115 8.741 1.00 97.81 511 ALA A C 1
ATOM 3997 O O . ALA A 1 511 ? -19.177 3.467 8.845 1.00 97.81 511 ALA A O 1
ATOM 3998 N N . ASN A 1 512 ? -17.625 1.950 8.216 1.00 97.25 512 ASN A N 1
ATOM 3999 C CA . ASN A 1 512 ? -18.527 0.999 7.583 1.00 97.25 512 ASN A CA 1
ATOM 4000 C C . ASN A 1 512 ? -18.575 -0.314 8.370 1.00 97.25 512 ASN A C 1
ATOM 4002 O O . ASN A 1 512 ? -17.539 -0.863 8.745 1.00 97.25 512 ASN A O 1
ATOM 4006 N N . VAL A 1 513 ? -19.784 -0.830 8.599 1.00 97.50 513 VAL A N 1
ATOM 4007 C CA . VAL A 1 513 ? -20.003 -2.194 9.092 1.00 97.50 513 VAL A CA 1
ATOM 4008 C C . VAL A 1 513 ? -20.822 -2.956 8.062 1.00 97.50 513 VAL A C 1
ATOM 4010 O O . VAL A 1 513 ? -22.047 -2.825 7.997 1.00 97.50 513 VAL A O 1
ATOM 4013 N N . TRP A 1 514 ? -20.113 -3.780 7.295 1.00 96.12 514 TRP A N 1
ATOM 4014 C CA . TRP A 1 514 ? -20.683 -4.859 6.495 1.00 96.12 514 TRP A CA 1
ATOM 4015 C C . TRP A 1 514 ? -21.092 -6.023 7.396 1.00 96.12 514 TRP A C 1
ATOM 4017 O O . TRP A 1 514 ? -20.442 -6.295 8.415 1.00 96.12 514 TRP A O 1
ATOM 4027 N N . SER A 1 515 ? -22.216 -6.665 7.082 1.00 96.31 515 SER A N 1
ATOM 4028 C CA . SER A 1 515 ? -22.918 -7.508 8.046 1.00 96.31 515 SER A CA 1
ATOM 4029 C C . SER A 1 515 ? -22.788 -9.012 7.808 1.00 96.31 515 SER A C 1
ATOM 4031 O O . SER A 1 515 ? -23.511 -9.770 8.444 1.00 96.31 515 SER A O 1
ATOM 4033 N N . GLU A 1 516 ? -21.846 -9.505 6.996 1.00 92.38 516 GLU A N 1
ATOM 4034 C CA . GLU A 1 516 ? -21.648 -10.944 6.717 1.00 92.38 516 GLU A CA 1
ATOM 4035 C C . GLU A 1 516 ? -21.487 -11.777 7.995 1.00 92.38 516 GLU A C 1
ATOM 4037 O O . GLU A 1 516 ? -22.019 -12.880 8.088 1.00 92.38 516 GLU A O 1
ATOM 4042 N N . GLN A 1 517 ? -20.784 -11.232 8.992 1.00 92.81 517 GLN A N 1
ATOM 4043 C CA . GLN A 1 517 ? -20.545 -11.860 10.298 1.00 92.81 517 GLN A CA 1
ATOM 4044 C C . GLN A 1 517 ? -21.175 -11.077 11.462 1.00 92.81 517 GLN A C 1
ATOM 4046 O O . GLN A 1 517 ? -20.694 -11.129 12.599 1.00 92.81 517 GLN A O 1
ATOM 4051 N N . VAL A 1 518 ? -22.243 -10.320 11.186 1.00 96.12 518 VAL A N 1
ATOM 4052 C CA . VAL A 1 518 ? -22.906 -9.435 12.157 1.00 96.12 518 VAL A CA 1
ATOM 4053 C C . VAL A 1 518 ? -24.413 -9.736 12.215 1.00 96.12 518 VAL A C 1
ATOM 4055 O O . VAL A 1 518 ? -25.231 -8.928 11.788 1.00 96.12 518 VAL A O 1
ATOM 4058 N N . PRO A 1 519 ? -24.825 -10.900 12.749 1.00 95.88 519 PRO A N 1
ATOM 4059 C CA . PRO A 1 519 ? -26.214 -11.352 12.650 1.00 95.88 519 PRO A CA 1
ATOM 4060 C C . PRO A 1 519 ? -27.175 -10.711 13.659 1.00 95.88 519 PRO A C 1
ATOM 4062 O O . PRO A 1 519 ? -28.391 -10.862 13.531 1.00 95.88 519 PRO A O 1
ATOM 4065 N N . SER A 1 520 ? -26.654 -10.053 14.699 1.00 95.44 520 SER A N 1
ATOM 4066 C CA . SER A 1 520 ? -27.434 -9.597 15.852 1.00 95.44 520 SER A CA 1
ATOM 4067 C C . SER A 1 520 ? -27.058 -8.183 16.295 1.00 95.44 520 SER A C 1
ATOM 4069 O O . SER A 1 520 ? -25.950 -7.704 16.040 1.00 95.44 520 SER A O 1
ATOM 4071 N N . ARG A 1 521 ? -27.951 -7.534 17.058 1.00 94.12 521 ARG A N 1
ATOM 4072 C CA . ARG A 1 521 ? -27.672 -6.256 17.739 1.00 94.12 521 ARG A CA 1
ATOM 4073 C C . ARG A 1 521 ? -26.375 -6.290 18.548 1.00 94.12 521 ARG A C 1
ATOM 4075 O O . ARG A 1 521 ? -25.627 -5.318 18.518 1.00 94.12 521 ARG A O 1
ATOM 4082 N N . GLY A 1 522 ? -26.142 -7.363 19.310 1.00 92.88 522 GLY A N 1
ATOM 4083 C CA . GLY A 1 522 ? -24.959 -7.488 20.166 1.00 92.88 522 GLY A CA 1
ATOM 4084 C C . GLY A 1 522 ? -23.681 -7.383 19.343 1.00 92.88 522 GLY A C 1
ATOM 4085 O O . GLY A 1 522 ? -22.832 -6.538 19.624 1.00 92.88 522 GLY A O 1
ATOM 4086 N N . ARG A 1 523 ? -23.625 -8.134 18.235 1.00 93.69 523 ARG A N 1
ATOM 4087 C CA . ARG A 1 523 ? -22.482 -8.116 17.321 1.00 93.69 523 ARG A CA 1
ATOM 4088 C C . ARG A 1 523 ? -22.336 -6.787 16.581 1.00 93.69 523 ARG A C 1
ATOM 4090 O O . ARG A 1 523 ? -21.215 -6.323 16.418 1.00 93.69 523 ARG A O 1
ATOM 4097 N N . MET A 1 524 ? -23.442 -6.156 16.181 1.00 96.06 524 MET A N 1
ATOM 4098 C CA . MET A 1 524 ? -23.429 -4.837 15.531 1.00 96.06 524 MET A CA 1
ATOM 4099 C C . MET A 1 524 ? -22.790 -3.780 16.429 1.00 96.06 524 MET A C 1
ATOM 4101 O O . MET A 1 524 ? -21.875 -3.079 16.011 1.00 96.06 524 MET A O 1
ATOM 4105 N N . LEU A 1 525 ? -23.239 -3.683 17.682 1.00 95.38 525 LEU A N 1
ATOM 4106 C CA . LEU A 1 525 ? -22.672 -2.725 18.629 1.00 95.38 525 LEU A CA 1
ATOM 4107 C C . LEU A 1 525 ? -21.220 -3.070 18.983 1.00 95.38 525 LEU A C 1
ATOM 4109 O O . LEU A 1 525 ? -20.394 -2.165 19.037 1.00 95.38 525 LEU A O 1
ATOM 4113 N N . TYR A 1 526 ? -20.896 -4.360 19.128 1.00 93.31 526 TYR A N 1
ATOM 4114 C CA . TYR A 1 526 ? -19.522 -4.816 19.344 1.00 93.31 526 TYR A CA 1
ATOM 4115 C C . TYR A 1 526 ? -18.569 -4.339 18.243 1.00 93.31 526 TYR A C 1
ATOM 4117 O O . TYR A 1 526 ? -17.464 -3.918 18.556 1.00 93.31 526 TYR A O 1
ATOM 4125 N N . LYS A 1 527 ? -18.997 -4.388 16.974 1.00 94.69 527 LYS A N 1
ATOM 4126 C CA . LYS A 1 527 ? -18.195 -3.915 15.839 1.00 94.69 527 LYS A CA 1
ATOM 4127 C C . LYS A 1 527 ? -18.099 -2.394 15.763 1.00 94.69 527 LYS A C 1
ATOM 4129 O O . LYS A 1 527 ? -17.068 -1.867 15.382 1.00 94.69 527 LYS A O 1
ATOM 4134 N N . PHE A 1 528 ? -19.147 -1.663 16.136 1.00 97.00 528 PHE A N 1
ATOM 4135 C CA . PHE A 1 528 ? -19.093 -0.199 16.109 1.00 97.00 528 PHE A CA 1
ATOM 4136 C C . PHE A 1 528 ? -18.266 0.408 17.247 1.00 97.00 528 PHE A C 1
ATOM 4138 O O . PHE A 1 528 ? -17.659 1.462 17.064 1.00 97.00 528 PHE A O 1
ATOM 4145 N N . PHE A 1 529 ? -18.268 -0.193 18.436 1.00 95.31 529 PHE A N 1
ATOM 4146 C CA . PHE A 1 529 ? -17.669 0.405 19.628 1.00 95.31 529 PHE A CA 1
ATOM 4147 C C . PHE A 1 529 ? -16.451 -0.395 20.092 1.00 95.31 529 PHE A C 1
ATOM 4149 O O . PHE A 1 529 ? -16.587 -1.596 20.314 1.00 95.31 529 PHE A O 1
ATOM 4156 N N . PRO A 1 530 ? -15.297 0.253 20.342 1.00 94.06 530 PRO A N 1
ATOM 4157 C CA . PRO A 1 530 ? -15.092 1.704 20.472 1.00 94.06 530 PRO A CA 1
ATOM 4158 C C . PRO A 1 530 ? -14.738 2.471 19.181 1.00 94.06 530 PRO A C 1
ATOM 4160 O O . PRO A 1 530 ? -14.600 3.690 19.262 1.00 94.06 530 PRO A O 1
ATOM 4163 N N . GLY A 1 531 ? -14.623 1.830 18.011 1.00 96.44 531 GLY A N 1
ATOM 4164 C CA . GLY A 1 531 ? -14.193 2.479 16.757 1.00 96.44 531 GLY A CA 1
ATOM 4165 C C . GLY A 1 531 ? -14.912 3.798 16.425 1.00 96.44 531 GLY A C 1
ATOM 4166 O O . GLY A 1 531 ? -14.273 4.802 16.110 1.00 96.44 531 GLY A O 1
ATOM 4167 N N . LEU A 1 532 ? -16.236 3.866 16.611 1.00 97.75 532 LEU A N 1
ATOM 4168 C CA . LEU A 1 532 ? -17.023 5.085 16.382 1.00 97.75 532 LEU A CA 1
ATOM 4169 C C . LEU A 1 532 ? -16.653 6.266 17.295 1.00 97.75 532 LEU A C 1
ATOM 4171 O O . LEU A 1 532 ? -16.879 7.412 16.910 1.00 97.75 532 LEU A O 1
ATOM 4175 N N . LEU A 1 533 ? -16.080 6.031 18.481 1.00 97.62 533 LEU A N 1
ATOM 4176 C CA . LEU A 1 533 ? -15.593 7.111 19.353 1.00 97.62 533 LEU A CA 1
ATOM 4177 C C . LEU A 1 533 ? -14.328 7.745 18.769 1.00 97.62 533 LEU A C 1
ATOM 4179 O O . LEU A 1 533 ? -14.177 8.964 18.847 1.00 97.62 533 LEU A O 1
ATOM 4183 N N . ALA A 1 534 ? -13.461 6.941 18.144 1.00 97.50 534 ALA A N 1
ATOM 4184 C CA . ALA A 1 534 ? -12.282 7.439 17.442 1.00 97.50 534 ALA A CA 1
ATOM 4185 C C . ALA A 1 534 ? -12.685 8.223 16.183 1.00 97.50 534 ALA A C 1
ATOM 4187 O O . ALA A 1 534 ? -12.211 9.340 15.993 1.00 97.50 534 ALA A O 1
ATOM 4188 N N . VAL A 1 535 ? -13.638 7.712 15.388 1.00 98.19 535 VAL A N 1
ATOM 4189 C CA . VAL A 1 535 ? -14.202 8.443 14.230 1.00 98.19 535 VAL A CA 1
ATOM 4190 C C . VAL A 1 535 ? -14.848 9.759 14.663 1.00 98.19 535 VAL A C 1
ATOM 4192 O O . VAL A 1 535 ? -14.650 10.794 14.027 1.00 98.19 535 VAL A O 1
ATOM 4195 N N . SER A 1 536 ? -15.611 9.731 15.758 1.00 98.06 536 SER A N 1
ATOM 4196 C CA . SER A 1 536 ? -16.231 10.918 16.345 1.00 98.06 536 SER A CA 1
ATOM 4197 C C . SER A 1 536 ? -15.188 11.976 16.698 1.00 98.06 536 SER A C 1
ATOM 4199 O O . SER A 1 536 ? -15.383 13.145 16.378 1.00 98.06 536 SER A O 1
ATOM 4201 N N . GLU A 1 537 ? -14.095 11.595 17.363 1.00 97.75 537 GLU A N 1
ATOM 4202 C CA . GLU A 1 537 ? -13.033 12.542 17.700 1.00 97.75 537 GLU A CA 1
ATOM 4203 C C . GLU A 1 537 ? -12.303 13.059 16.455 1.00 97.75 537 GLU A C 1
ATOM 4205 O O . GLU A 1 537 ? -12.184 14.275 16.305 1.00 97.75 537 GLU A O 1
ATOM 4210 N N . LEU A 1 538 ? -11.889 12.168 15.547 1.00 97.12 538 LEU A N 1
ATOM 4211 C CA . LEU A 1 538 ? -11.246 12.514 14.273 1.00 97.12 538 LEU A CA 1
ATOM 4212 C C . LEU A 1 538 ? -12.042 13.582 13.520 1.00 97.12 538 LEU A C 1
ATOM 4214 O O . LEU A 1 538 ? -11.482 14.572 13.054 1.00 97.12 538 LEU A O 1
ATOM 4218 N N . CYS A 1 539 ? -13.355 13.382 13.390 1.00 96.81 539 CYS A N 1
ATOM 4219 C CA . CYS A 1 539 ? -14.166 14.247 12.547 1.00 96.81 539 CYS A CA 1
ATOM 4220 C C . CYS A 1 539 ? -14.631 15.538 13.241 1.00 96.81 539 CYS A C 1
ATOM 4222 O O . CYS A 1 539 ? -15.135 16.447 12.575 1.00 96.81 539 CYS A O 1
ATOM 4224 N N . TRP A 1 540 ? -14.550 15.604 14.571 1.00 96.69 540 TRP A N 1
ATOM 4225 C CA . TRP A 1 540 ? -15.079 16.720 15.353 1.00 96.69 540 TRP A CA 1
ATOM 4226 C C . TRP A 1 540 ? -13.983 17.623 15.906 1.00 96.69 540 TRP A C 1
ATOM 4228 O O . TRP A 1 540 ? -14.076 18.839 15.759 1.00 96.69 540 TRP A O 1
ATOM 4238 N N . SER A 1 541 ? -12.981 17.050 16.571 1.00 94.19 541 SER A N 1
ATOM 4239 C CA . SER A 1 541 ? -11.970 17.801 17.309 1.00 94.19 541 SER A CA 1
ATOM 4240 C C . SER A 1 541 ? -10.859 18.276 16.379 1.00 94.19 541 SER A C 1
ATOM 4242 O O . SER A 1 541 ? -10.296 17.491 15.614 1.00 94.19 541 SER A O 1
ATOM 4244 N N . SER A 1 542 ? -10.485 19.553 16.490 1.00 86.75 542 SER A N 1
ATOM 4245 C CA . SER A 1 542 ? -9.405 20.091 15.664 1.00 86.75 542 SER A CA 1
ATOM 4246 C C . SER A 1 542 ? -8.081 19.353 15.931 1.00 86.75 542 SER A C 1
ATOM 4248 O O . SER A 1 542 ? -7.823 18.924 17.065 1.00 86.75 542 SER A O 1
ATOM 4250 N N . PRO A 1 543 ? -7.198 19.218 14.923 1.00 85.75 543 PRO A N 1
ATOM 4251 C CA . PRO A 1 543 ? -5.894 18.576 15.102 1.00 85.75 543 PRO A CA 1
ATOM 4252 C C . PRO A 1 543 ? -5.055 19.177 16.244 1.00 85.75 543 PRO A C 1
ATOM 4254 O O . PRO A 1 543 ? -4.254 18.477 16.854 1.00 85.75 543 PRO A O 1
ATOM 4257 N N . GLU A 1 544 ? -5.256 20.461 16.567 1.00 83.50 544 GLU A N 1
ATOM 4258 C CA . GLU A 1 544 ? -4.515 21.182 17.612 1.00 83.50 544 GLU A CA 1
ATOM 4259 C C . GLU A 1 544 ? -4.868 20.748 19.044 1.00 83.50 544 GLU A C 1
ATOM 4261 O O . GLU A 1 544 ? -4.067 20.947 19.959 1.00 83.50 544 GLU A O 1
ATOM 4266 N N . VAL A 1 545 ? -6.064 20.186 19.259 1.00 83.88 545 VAL A N 1
ATOM 4267 C CA . VAL A 1 545 ? -6.538 19.759 20.590 1.00 83.88 545 VAL A CA 1
ATOM 4268 C C . VAL A 1 545 ? -6.567 18.239 20.759 1.00 83.88 545 VAL A C 1
ATOM 4270 O O . VAL A 1 545 ? -6.800 17.762 21.872 1.00 83.88 545 VAL A O 1
ATOM 4273 N N . ARG A 1 546 ? -6.328 17.478 19.683 1.00 89.62 546 ARG A N 1
ATOM 4274 C CA . ARG A 1 546 ? -6.275 16.012 19.699 1.00 89.62 546 ARG A CA 1
ATOM 4275 C C . ARG A 1 546 ? -4.970 15.499 20.323 1.00 89.62 546 ARG A C 1
ATOM 4277 O O . ARG A 1 546 ? -3.883 16.011 20.070 1.00 89.62 546 ARG A O 1
ATOM 4284 N N . SER A 1 547 ? -5.091 14.469 21.155 1.00 90.94 547 SER A N 1
ATOM 4285 C CA . SER A 1 547 ? -3.992 13.738 21.787 1.00 90.94 547 SER A CA 1
ATOM 4286 C C . SER A 1 547 ? -4.455 12.316 22.081 1.00 90.94 547 SER A C 1
ATOM 4288 O O . SER A 1 547 ? -5.420 12.130 22.824 1.00 90.94 547 SER A O 1
ATOM 4290 N N . MET A 1 548 ? -3.748 11.322 21.537 1.00 89.62 548 MET A N 1
ATOM 4291 C CA . MET A 1 548 ? -4.106 9.912 21.714 1.00 89.62 548 MET A CA 1
ATOM 4292 C C . MET A 1 548 ? -4.148 9.518 23.194 1.00 89.62 548 MET A C 1
ATOM 4294 O O . MET A 1 548 ? -5.145 8.991 23.669 1.00 89.62 548 MET A O 1
ATOM 4298 N N . THR A 1 549 ? -3.114 9.871 23.961 1.00 90.06 549 THR A N 1
ATOM 4299 C CA . THR A 1 549 ? -3.036 9.542 25.393 1.00 90.06 549 THR A CA 1
ATOM 4300 C C . THR A 1 549 ? -4.193 10.144 26.201 1.00 90.06 549 THR A C 1
ATOM 4302 O O . THR A 1 549 ? -4.679 9.543 27.155 1.00 90.06 549 THR A O 1
ATOM 4305 N N . ASP A 1 550 ? -4.648 11.345 25.833 1.00 90.56 550 ASP A N 1
ATOM 4306 C CA . ASP A 1 550 ? -5.807 11.988 26.464 1.00 90.56 550 ASP A CA 1
ATOM 4307 C C . ASP A 1 550 ? -7.126 11.325 26.043 1.00 90.56 550 ASP A C 1
ATOM 4309 O O . ASP A 1 550 ? -8.010 11.122 26.876 1.00 90.56 550 ASP A O 1
ATOM 4313 N N . PHE A 1 551 ? -7.249 10.958 24.766 1.00 93.69 551 PHE A N 1
ATOM 4314 C CA . PHE A 1 551 ? -8.398 10.229 24.242 1.00 93.69 551 PHE A CA 1
ATOM 4315 C C . PHE A 1 551 ? -8.551 8.857 24.907 1.00 93.69 551 PHE A C 1
ATOM 4317 O O . PHE A 1 551 ? -9.640 8.542 25.378 1.00 93.69 551 PHE A O 1
ATOM 4324 N N . GLU A 1 552 ? -7.475 8.081 25.038 1.00 89.75 552 GLU A N 1
ATOM 4325 C CA . GLU A 1 552 ? -7.475 6.784 25.728 1.00 89.75 552 GLU A CA 1
ATOM 4326 C C . GLU A 1 552 ? -7.898 6.910 27.196 1.00 89.75 552 GLU A C 1
ATOM 4328 O O . GLU A 1 552 ? -8.656 6.076 27.697 1.00 89.75 552 GLU A O 1
ATOM 4333 N N . ALA A 1 553 ? -7.459 7.972 27.883 1.00 88.75 553 ALA A N 1
ATOM 4334 C CA . ALA A 1 553 ? -7.864 8.245 29.259 1.00 88.75 553 ALA A CA 1
ATOM 4335 C C . ALA A 1 553 ? -9.370 8.540 29.363 1.00 88.75 553 ALA A C 1
ATOM 4337 O O . ALA A 1 553 ? -10.052 7.945 30.198 1.00 88.75 553 ALA A O 1
ATOM 4338 N N . ARG A 1 554 ? -9.913 9.396 28.483 1.00 92.50 554 ARG A N 1
ATOM 4339 C CA . ARG A 1 554 ? -11.361 9.678 28.421 1.00 92.50 554 ARG A CA 1
ATOM 4340 C C . ARG A 1 554 ? -12.173 8.456 28.001 1.00 92.50 554 ARG A C 1
ATOM 4342 O O . ARG A 1 554 ? -13.268 8.232 28.514 1.00 92.50 554 ARG A O 1
ATOM 4349 N N . LEU A 1 555 ? -11.632 7.631 27.108 1.00 91.56 555 LEU A N 1
ATOM 4350 C CA . LEU A 1 555 ? -12.269 6.406 26.635 1.00 91.56 555 LEU A CA 1
ATOM 4351 C C . LEU A 1 555 ? -12.565 5.441 27.795 1.00 91.56 555 LEU A C 1
ATOM 4353 O O . LEU A 1 555 ? -13.620 4.808 27.794 1.00 91.56 555 LEU A O 1
ATOM 4357 N N . GLN A 1 556 ? -11.710 5.396 28.828 1.00 87.00 556 GLN A N 1
ATOM 4358 C CA . GLN A 1 556 ? -11.964 4.596 30.035 1.00 87.00 556 GLN A CA 1
ATOM 4359 C C . GLN A 1 556 ? -13.251 5.005 30.766 1.00 87.00 556 GLN A C 1
ATOM 4361 O O . GLN A 1 556 ? -14.002 4.137 31.212 1.00 87.00 556 GLN A O 1
ATOM 4366 N N . GLU A 1 557 ? -13.536 6.305 30.870 1.00 88.12 557 GLU A N 1
ATOM 4367 C CA . GLU A 1 557 ? -14.776 6.796 31.486 1.00 88.12 557 GLU A CA 1
ATOM 4368 C C . GLU A 1 557 ? -15.983 6.533 30.564 1.00 88.12 557 GLU A C 1
ATOM 4370 O O . GLU A 1 557 ? -17.061 6.143 31.019 1.00 88.12 557 GLU A O 1
ATOM 4375 N N . HIS A 1 558 ? -15.793 6.631 29.244 1.00 91.56 558 HIS A N 1
ATOM 4376 C CA . HIS A 1 558 ? -16.844 6.330 28.271 1.00 91.56 558 HIS A CA 1
ATOM 4377 C C . HIS A 1 558 ? -17.216 4.844 28.190 1.00 91.56 558 HIS A C 1
ATOM 4379 O O . HIS A 1 558 ? -18.381 4.551 27.921 1.00 91.56 558 HIS A O 1
ATOM 4385 N N . TYR A 1 559 ? -16.318 3.902 28.497 1.00 87.94 559 TYR A N 1
ATOM 4386 C CA . TYR A 1 559 ? -16.711 2.498 28.687 1.00 87.94 559 TYR A CA 1
ATOM 4387 C C . TYR A 1 559 ? -17.743 2.341 29.814 1.00 87.94 559 TYR A C 1
ATOM 4389 O O . TYR A 1 559 ? -18.700 1.582 29.665 1.00 87.94 559 TYR A O 1
ATOM 4397 N N . GLY A 1 560 ? -17.621 3.123 30.894 1.00 84.56 560 GLY A N 1
ATOM 4398 C CA . GLY A 1 560 ? -18.626 3.185 31.960 1.00 84.56 560 GLY A CA 1
ATOM 4399 C C . GLY A 1 560 ? -19.984 3.695 31.466 1.00 84.56 560 GLY A C 1
ATOM 4400 O O . GLY A 1 560 ? -21.028 3.131 31.808 1.00 84.56 560 GLY A O 1
ATOM 4401 N N . ILE A 1 561 ? -19.984 4.699 30.581 1.00 89.06 561 ILE A N 1
ATOM 4402 C CA . ILE A 1 561 ? -21.212 5.179 29.929 1.00 89.06 561 ILE A CA 1
ATOM 4403 C C . ILE A 1 561 ? -21.830 4.074 29.067 1.00 89.06 561 ILE A C 1
ATOM 4405 O O . ILE A 1 561 ? -23.018 3.785 29.218 1.00 89.06 561 ILE A O 1
ATOM 4409 N N . LEU A 1 562 ? -21.049 3.425 28.200 1.00 90.75 562 LEU A N 1
ATOM 4410 C CA . LEU A 1 562 ? -21.535 2.348 27.331 1.00 90.75 562 LEU A CA 1
ATOM 4411 C C . LEU A 1 562 ? -22.114 1.180 28.148 1.00 90.75 562 LEU A C 1
ATOM 4413 O O . LEU A 1 562 ? -23.195 0.681 27.830 1.00 90.75 562 LEU A O 1
ATOM 4417 N N . ASP A 1 563 ? -21.470 0.817 29.260 1.00 86.12 563 ASP A N 1
ATOM 4418 C CA . ASP A 1 563 ? -21.981 -0.159 30.228 1.00 86.12 563 ASP A CA 1
ATOM 4419 C C . ASP A 1 563 ? -23.336 0.249 30.822 1.00 86.12 563 ASP A C 1
ATOM 4421 O O . ASP A 1 563 ? -24.252 -0.578 30.920 1.00 86.12 563 ASP A O 1
ATOM 4425 N N . SER A 1 564 ? -23.481 1.520 31.213 1.00 83.12 564 SER A N 1
ATOM 4426 C CA . SER A 1 564 ? -24.724 2.050 31.790 1.00 83.12 564 SER A CA 1
ATOM 4427 C C . SER A 1 564 ? -25.883 2.021 30.786 1.00 83.12 564 SER A C 1
ATOM 4429 O O . SER A 1 564 ? -27.024 1.748 31.161 1.00 83.12 564 SER A O 1
ATOM 4431 N N . LEU A 1 565 ? -25.570 2.211 29.500 1.00 88.50 565 LEU A N 1
ATOM 4432 C CA . LEU A 1 565 ? -26.517 2.173 28.388 1.00 88.50 565 LEU A CA 1
ATOM 4433 C C . LEU A 1 565 ? -26.776 0.753 27.854 1.00 88.50 565 LEU A C 1
ATOM 4435 O O . LEU A 1 565 ? -27.675 0.569 27.038 1.00 88.50 565 LEU A O 1
ATOM 4439 N N . GLY A 1 566 ? -26.033 -0.264 28.309 1.00 88.00 566 GLY A N 1
ATOM 4440 C CA . GLY A 1 566 ? -26.168 -1.639 27.813 1.00 88.00 566 GLY A CA 1
ATOM 4441 C C . GLY A 1 566 ? -25.649 -1.833 26.383 1.00 88.00 566 GLY A C 1
ATOM 4442 O O . GLY A 1 566 ? -26.184 -2.659 25.632 1.00 88.00 566 GLY A O 1
ATOM 4443 N N . VAL A 1 567 ? -24.633 -1.061 25.998 1.00 90.75 567 VAL A N 1
ATOM 4444 C CA . VAL A 1 567 ? -23.953 -1.156 24.703 1.00 90.75 567 VAL A CA 1
ATOM 4445 C C . VAL A 1 567 ? -22.793 -2.139 24.827 1.00 90.75 567 VAL A C 1
ATOM 4447 O O . VAL A 1 567 ? -21.877 -1.929 25.620 1.00 90.75 567 VAL A O 1
ATOM 4450 N N . GLY A 1 568 ? -22.848 -3.225 24.052 1.00 88.56 568 GLY A N 1
ATOM 4451 C CA . GLY A 1 568 ? -21.713 -4.132 23.890 1.00 88.56 568 GLY A CA 1
ATOM 4452 C C . GLY A 1 568 ? -20.631 -3.454 23.056 1.00 88.56 568 GLY A C 1
ATOM 4453 O O . GLY A 1 568 ? -20.950 -2.789 22.077 1.00 88.56 568 GLY A O 1
ATOM 4454 N N . TYR A 1 569 ? -19.376 -3.604 23.460 1.00 90.38 569 TYR A N 1
ATOM 4455 C CA . TYR A 1 569 ? -18.216 -3.020 22.794 1.00 90.38 569 TYR A CA 1
ATOM 4456 C C . TYR A 1 569 ? -17.061 -4.024 22.814 1.00 90.38 569 TYR A C 1
ATOM 4458 O O . TYR A 1 569 ? -16.992 -4.864 23.722 1.00 90.38 569 TYR A O 1
ATOM 4466 N N . ARG A 1 570 ? -16.156 -3.928 21.837 1.00 90.00 570 ARG A N 1
ATOM 4467 C CA . ARG A 1 570 ? -14.890 -4.659 21.828 1.00 90.00 570 ARG A CA 1
ATOM 4468 C C . ARG A 1 570 ? -14.017 -4.191 22.988 1.00 90.00 570 ARG A C 1
ATOM 4470 O O . ARG A 1 570 ? -13.752 -3.001 23.146 1.00 90.00 570 ARG A O 1
ATOM 4477 N N . MET A 1 571 ? -13.617 -5.126 23.845 1.00 87.69 571 MET A N 1
ATOM 4478 C CA . MET A 1 571 ? -12.736 -4.816 24.973 1.00 87.69 571 MET A CA 1
ATOM 4479 C C . MET A 1 571 ? -11.319 -4.515 24.467 1.00 87.69 571 MET A C 1
ATOM 4481 O O . MET A 1 571 ? -10.939 -5.050 23.428 1.00 87.69 571 MET A O 1
ATOM 4485 N N . PRO A 1 572 ? -10.535 -3.693 25.187 1.00 85.69 572 PRO A N 1
ATOM 4486 C CA . PRO A 1 572 ? -9.125 -3.495 24.868 1.00 85.69 572 PRO A CA 1
ATOM 4487 C C . PRO A 1 572 ? -8.366 -4.822 24.815 1.00 85.69 572 PRO A C 1
ATOM 4489 O O . PRO A 1 572 ? -8.608 -5.700 25.651 1.00 85.69 572 PRO A O 1
ATOM 4492 N N . ASP A 1 573 ? -7.450 -4.936 23.853 1.00 88.00 573 ASP A N 1
ATOM 4493 C CA . ASP A 1 573 ? -6.569 -6.093 23.749 1.00 88.00 573 ASP A CA 1
ATOM 4494 C C . ASP A 1 573 ? -5.656 -6.211 24.967 1.00 88.00 573 ASP A C 1
ATOM 4496 O O . ASP A 1 573 ? -5.211 -5.210 25.529 1.00 88.00 573 ASP A O 1
ATOM 4500 N N . ILE A 1 574 ? -5.371 -7.451 25.355 1.00 90.94 574 ILE A N 1
ATOM 4501 C CA . ILE A 1 574 ? -4.373 -7.764 26.377 1.00 90.94 574 ILE A CA 1
ATOM 4502 C C . ILE A 1 574 ? -3.037 -8.113 25.724 1.00 90.94 574 ILE A C 1
ATOM 4504 O O . ILE A 1 574 ? -3.000 -8.654 24.619 1.00 90.94 574 ILE A O 1
ATOM 4508 N N . GLY A 1 575 ? -1.944 -7.815 26.423 1.00 90.81 575 GLY A N 1
ATOM 4509 C CA . GLY A 1 575 ? -0.583 -8.041 25.940 1.00 90.81 575 GLY A CA 1
ATOM 4510 C C . GLY A 1 575 ? 0.269 -8.891 26.881 1.00 90.81 575 GLY A C 1
ATOM 4511 O O . GLY A 1 575 ? -0.236 -9.546 27.797 1.00 90.81 575 GLY A O 1
ATOM 4512 N N . GLY A 1 576 ? 1.583 -8.839 26.650 1.00 90.31 576 GLY A N 1
ATOM 4513 C CA . GLY A 1 576 ? 2.612 -9.451 27.499 1.00 90.31 576 GLY A CA 1
ATOM 4514 C C . GLY A 1 576 ? 3.033 -10.871 27.100 1.00 90.31 576 GLY A C 1
ATOM 4515 O O . GLY A 1 576 ? 3.851 -11.487 27.781 1.00 90.31 576 GLY A O 1
ATOM 4516 N N . PHE A 1 577 ? 2.529 -11.377 25.973 1.00 93.00 577 PHE A N 1
ATOM 4517 C CA . PHE A 1 577 ? 2.899 -12.671 25.399 1.00 93.00 577 PHE A CA 1
ATOM 4518 C C . PHE A 1 577 ? 2.840 -12.637 23.863 1.00 93.00 577 PHE A C 1
ATOM 4520 O O . PHE A 1 577 ? 2.155 -11.799 23.279 1.00 93.00 577 PHE A O 1
ATOM 4527 N N . CYS A 1 578 ? 3.562 -13.552 23.217 1.00 93.69 578 CYS A N 1
ATOM 4528 C CA . CYS A 1 578 ? 3.457 -13.856 21.784 1.00 93.69 578 CYS A CA 1
ATOM 4529 C C . CYS A 1 578 ? 2.503 -15.037 21.543 1.00 93.69 578 CYS A C 1
ATOM 4531 O O . CYS A 1 578 ? 2.114 -15.717 22.495 1.00 93.69 578 CYS A O 1
ATOM 4533 N N . ASP A 1 579 ? 2.164 -15.347 20.293 1.00 94.69 579 ASP A N 1
ATOM 4534 C CA . ASP A 1 579 ? 1.437 -16.583 19.963 1.00 94.69 579 ASP A CA 1
ATOM 4535 C C . ASP A 1 579 ? 2.283 -17.809 20.331 1.00 94.69 579 ASP A C 1
ATOM 4537 O O . ASP A 1 579 ? 1.772 -18.781 20.890 1.00 94.69 579 ASP A O 1
ATOM 4541 N N . ILE A 1 580 ? 3.601 -17.723 20.109 1.00 96.19 580 ILE A N 1
ATOM 4542 C CA . ILE A 1 580 ? 4.588 -18.729 20.513 1.00 96.19 580 ILE A CA 1
ATOM 4543 C C . ILE A 1 580 ? 5.725 -18.051 21.291 1.00 96.19 580 ILE A C 1
ATOM 4545 O O . ILE A 1 580 ? 6.518 -17.293 20.739 1.00 96.19 580 ILE A O 1
ATOM 4549 N N . ASN A 1 581 ? 5.839 -18.342 22.584 1.00 96.38 581 ASN A N 1
ATOM 4550 C CA . ASN A 1 581 ? 6.849 -17.803 23.497 1.00 96.38 581 ASN A CA 1
ATOM 4551 C C . ASN A 1 581 ? 7.942 -18.844 23.719 1.00 96.38 581 ASN A C 1
ATOM 4553 O O . ASN A 1 581 ? 7.660 -19.982 24.101 1.00 96.38 581 ASN A O 1
ATOM 4557 N N . ALA A 1 582 ? 9.198 -18.452 23.533 1.00 95.44 582 ALA A N 1
ATOM 4558 C CA . ALA A 1 582 ? 10.338 -19.318 23.785 1.00 95.44 582 ALA A CA 1
ATOM 4559 C C . ALA A 1 582 ? 10.866 -19.086 25.197 1.00 95.44 582 ALA A C 1
ATOM 4561 O O . ALA A 1 582 ? 10.907 -17.958 25.685 1.00 95.44 582 ALA A O 1
ATOM 4562 N N . PHE A 1 583 ? 11.334 -20.147 25.849 1.00 95.69 583 PHE A N 1
ATOM 4563 C CA . PHE A 1 583 ? 12.069 -20.019 27.104 1.00 95.69 583 PHE A CA 1
ATOM 4564 C C . PHE A 1 583 ? 13.121 -21.115 27.259 1.00 95.69 583 PHE A C 1
ATOM 4566 O O . PHE A 1 583 ? 12.960 -22.219 26.752 1.00 95.69 583 PHE A O 1
ATOM 4573 N N . VAL A 1 584 ? 14.201 -20.829 27.989 1.00 93.25 584 VAL A N 1
ATOM 4574 C CA . VAL A 1 584 ? 15.306 -21.789 28.190 1.00 93.25 584 VAL A CA 1
ATOM 4575 C C . VAL A 1 584 ? 15.160 -22.546 29.517 1.00 93.25 584 VAL A C 1
ATOM 4577 O O . VAL A 1 584 ? 15.232 -23.779 29.564 1.00 93.25 584 VAL A O 1
ATOM 4580 N N . ASP A 1 585 ? 14.894 -21.813 30.603 1.00 90.19 585 ASP A N 1
ATOM 4581 C CA . ASP A 1 585 ? 14.810 -22.368 31.962 1.00 90.19 585 ASP A CA 1
ATOM 4582 C C . ASP A 1 585 ? 13.411 -22.239 32.572 1.00 90.19 585 ASP A C 1
ATOM 4584 O O . ASP A 1 585 ? 12.787 -23.228 32.955 1.00 90.19 585 ASP A O 1
ATOM 4588 N N . THR A 1 586 ? 12.911 -21.014 32.713 1.00 93.19 586 THR A N 1
ATOM 4589 C CA . THR A 1 586 ? 11.593 -20.708 33.282 1.00 93.19 586 THR A CA 1
ATOM 4590 C C . THR A 1 586 ? 11.094 -19.417 32.658 1.00 93.19 586 THR A C 1
ATOM 4592 O O . THR A 1 586 ? 11.879 -18.488 32.471 1.00 93.19 586 THR A O 1
ATOM 4595 N N . ALA A 1 587 ? 9.802 -19.361 32.368 1.00 94.56 587 ALA A N 1
ATOM 4596 C CA . ALA A 1 587 ? 9.115 -18.160 31.916 1.00 94.56 587 ALA A CA 1
ATOM 4597 C C . ALA A 1 587 ? 7.911 -17.864 32.809 1.00 94.56 587 ALA A C 1
ATOM 4599 O O . ALA A 1 587 ? 7.569 -18.646 33.701 1.00 94.56 587 ALA A O 1
ATOM 4600 N N . PHE A 1 588 ? 7.277 -16.725 32.572 1.00 94.25 588 PHE A N 1
ATOM 4601 C CA . PHE A 1 588 ? 6.024 -16.356 33.205 1.00 94.25 588 PHE A CA 1
ATOM 4602 C C . PHE A 1 588 ? 5.045 -15.928 32.121 1.00 94.25 588 PHE A C 1
ATOM 4604 O O . PHE A 1 588 ? 5.408 -15.155 31.240 1.00 94.25 588 PHE A O 1
ATOM 4611 N N . LEU A 1 589 ? 3.808 -16.412 32.203 1.00 95.50 589 LEU A N 1
ATOM 4612 C CA . LEU A 1 589 ? 2.701 -15.758 31.525 1.00 95.50 589 LEU A CA 1
ATOM 4613 C C . LEU A 1 589 ? 2.395 -14.479 32.306 1.00 95.50 589 LEU A C 1
ATOM 4615 O O . LEU A 1 589 ? 1.836 -14.537 33.407 1.00 95.50 589 LEU A O 1
ATOM 4619 N N . GLU A 1 590 ? 2.795 -13.344 31.742 1.00 94.00 590 GLU A N 1
ATOM 4620 C CA . GLU A 1 590 ? 2.479 -12.010 32.237 1.00 94.00 590 GLU A CA 1
ATOM 4621 C C . GLU A 1 590 ? 1.453 -11.381 31.302 1.00 94.00 590 GLU A C 1
ATOM 4623 O O . GLU A 1 590 ? 1.764 -11.041 30.172 1.00 94.00 590 GLU A O 1
ATOM 4628 N N . VAL A 1 591 ? 0.212 -11.240 31.763 1.00 94.00 591 VAL A N 1
ATOM 4629 C CA . VAL A 1 591 ? -0.824 -10.530 31.008 1.00 94.00 591 VAL A CA 1
ATOM 4630 C C . VAL A 1 591 ? -0.765 -9.045 31.358 1.00 94.00 591 VAL A C 1
ATOM 4632 O O . VAL A 1 591 ? -0.936 -8.678 32.528 1.00 94.00 591 VAL A O 1
ATOM 4635 N N . THR A 1 592 ? -0.529 -8.204 30.354 1.00 91.06 592 THR A N 1
ATOM 4636 C CA . THR A 1 592 ? -0.493 -6.738 30.460 1.00 91.06 592 THR A CA 1
ATOM 4637 C C . THR A 1 592 ? -1.740 -6.101 29.852 1.00 91.06 592 THR A C 1
ATOM 4639 O O . THR A 1 592 ? -2.585 -6.784 29.275 1.00 91.06 592 THR A O 1
ATOM 4642 N N . ASP A 1 593 ? -1.876 -4.784 30.034 1.00 84.75 593 ASP A N 1
ATOM 4643 C CA . ASP A 1 593 ? -2.892 -3.954 29.365 1.00 84.75 593 ASP A CA 1
ATOM 4644 C C . ASP A 1 593 ? -4.344 -4.360 29.654 1.00 84.75 593 ASP A C 1
ATOM 4646 O O . ASP A 1 593 ? -5.274 -4.053 28.913 1.00 84.75 593 ASP A O 1
ATOM 4650 N N . ILE A 1 594 ? -4.563 -5.008 30.802 1.00 84.94 594 ILE A N 1
ATOM 4651 C CA . ILE A 1 594 ? -5.898 -5.373 31.270 1.00 84.94 594 ILE A CA 1
ATOM 4652 C C . ILE A 1 594 ? -6.693 -4.088 31.531 1.00 84.94 594 ILE A C 1
ATOM 4654 O O . ILE A 1 594 ? -6.491 -3.399 32.536 1.00 84.94 594 ILE A O 1
ATOM 4658 N N . GLY A 1 595 ? -7.608 -3.781 30.611 1.00 77.06 595 GLY A N 1
ATOM 4659 C CA . GLY A 1 595 ? -8.463 -2.602 30.673 1.00 77.06 595 GLY A CA 1
ATOM 4660 C C . GLY A 1 595 ? -9.294 -2.523 31.957 1.00 77.06 595 GLY A C 1
ATOM 4661 O O . GLY A 1 595 ? -9.623 -3.526 32.601 1.00 77.06 595 GLY A O 1
ATOM 4662 N N . THR A 1 596 ? -9.684 -1.306 32.339 1.00 74.75 596 THR A N 1
ATOM 4663 C CA . THR A 1 596 ? -10.448 -1.084 33.571 1.00 74.75 596 THR A CA 1
ATOM 4664 C C . THR A 1 596 ? -11.782 -1.831 33.528 1.00 74.75 596 THR A C 1
ATOM 4666 O O . THR A 1 596 ? -12.630 -1.574 32.682 1.00 74.75 596 THR A O 1
ATOM 4669 N N . GLY A 1 597 ? -12.020 -2.725 34.492 1.00 76.62 597 GLY A N 1
ATOM 4670 C CA . GLY A 1 597 ? -13.266 -3.499 34.553 1.00 76.62 597 GLY A CA 1
ATOM 4671 C C . GLY A 1 597 ? -13.297 -4.754 33.678 1.00 76.62 597 GLY A C 1
ATOM 4672 O O . GLY A 1 597 ? -14.323 -5.435 33.679 1.00 76.62 597 GLY A O 1
ATOM 4673 N N . VAL A 1 598 ? -12.197 -5.080 32.999 1.00 87.69 598 VAL A N 1
ATOM 4674 C CA . VAL A 1 598 ? -11.998 -6.359 32.314 1.00 87.69 598 VAL A CA 1
ATOM 4675 C C . VAL A 1 598 ? -11.410 -7.371 33.297 1.00 87.69 598 VAL A C 1
ATOM 4677 O O . VAL A 1 598 ? -10.557 -7.043 34.122 1.00 87.69 598 VAL A O 1
ATOM 4680 N N . ARG A 1 599 ? -11.889 -8.612 33.232 1.00 92.00 599 ARG A N 1
ATOM 4681 C CA . ARG A 1 599 ? -11.354 -9.763 33.968 1.00 92.00 599 ARG A CA 1
ATOM 4682 C C . ARG A 1 599 ? -10.880 -10.802 32.967 1.00 92.00 599 ARG A C 1
ATOM 4684 O O . ARG A 1 599 ? -11.550 -11.028 31.963 1.00 92.00 599 ARG A O 1
ATOM 4691 N N . VAL A 1 600 ? -9.751 -11.438 33.251 1.00 95.31 600 VAL A N 1
ATOM 4692 C CA . VAL A 1 600 ? -9.128 -12.418 32.357 1.00 95.31 600 VAL A CA 1
ATOM 4693 C C . VAL A 1 600 ? -9.184 -13.786 33.018 1.00 95.31 600 VAL A C 1
ATOM 4695 O O . VAL A 1 600 ? -8.766 -13.939 34.164 1.00 95.31 600 VAL A O 1
ATOM 4698 N N . PHE A 1 601 ? -9.706 -14.776 32.304 1.00 95.81 601 PHE A N 1
ATOM 4699 C CA . PHE A 1 601 ? -9.773 -16.164 32.755 1.00 95.81 601 PHE A CA 1
ATOM 4700 C C . PHE A 1 601 ? -8.985 -17.048 31.807 1.00 95.81 601 PHE A C 1
ATOM 4702 O O . PHE A 1 601 ? -8.956 -16.767 30.610 1.00 95.81 601 PHE A O 1
ATOM 4709 N N . TYR A 1 602 ? -8.364 -18.106 32.322 1.00 96.94 602 TYR A N 1
ATOM 4710 C CA . TYR A 1 602 ? -7.507 -18.969 31.521 1.00 96.94 602 TYR A CA 1
ATOM 4711 C C . TYR A 1 602 ? -7.677 -20.462 31.827 1.00 96.94 602 TYR A C 1
ATOM 4713 O O . TYR A 1 602 ? -8.181 -20.864 32.879 1.00 96.94 602 TYR A O 1
ATOM 4721 N N . THR A 1 603 ? -7.241 -21.280 30.874 1.00 96.62 603 THR A N 1
ATOM 4722 C CA . THR A 1 603 ? -7.144 -22.744 30.941 1.00 96.62 603 THR A CA 1
ATOM 4723 C C . THR A 1 603 ? -5.828 -23.190 30.300 1.00 96.62 603 THR A C 1
ATOM 4725 O O . THR A 1 603 ? -5.232 -22.454 29.510 1.00 96.62 603 THR A O 1
ATOM 4728 N N . THR A 1 604 ? -5.369 -24.397 30.643 1.00 95.19 604 THR A N 1
ATOM 4729 C CA . THR A 1 604 ? -4.121 -24.989 30.116 1.00 95.19 604 THR A CA 1
ATOM 4730 C C . THR A 1 604 ? -4.319 -26.333 29.409 1.00 95.19 604 THR A C 1
ATOM 4732 O O . THR A 1 604 ? -3.365 -27.051 29.123 1.00 95.19 604 THR A O 1
ATOM 4735 N N . ASP A 1 605 ? -5.573 -26.710 29.152 1.00 90.81 605 ASP A N 1
ATOM 4736 C CA . ASP A 1 605 ? -5.967 -27.979 28.525 1.00 90.81 605 ASP A CA 1
ATOM 4737 C C . ASP A 1 605 ? -6.615 -27.795 27.139 1.00 90.81 605 ASP A C 1
ATOM 4739 O O . ASP A 1 605 ? -7.128 -28.750 26.554 1.00 90.81 605 ASP A O 1
ATOM 4743 N N . GLY A 1 606 ? -6.606 -26.560 26.625 1.00 85.94 606 GLY A N 1
ATOM 4744 C CA . GLY A 1 606 ? -7.205 -26.173 25.347 1.00 85.94 606 GLY A CA 1
ATOM 4745 C C . GLY A 1 606 ? -8.719 -25.927 25.383 1.00 85.94 606 GLY A C 1
ATOM 4746 O O . GLY A 1 606 ? -9.294 -25.567 24.353 1.00 85.94 606 GLY A O 1
ATOM 4747 N N . SER A 1 607 ? -9.390 -26.100 26.529 1.00 91.50 607 SER A N 1
ATOM 4748 C CA . SER A 1 607 ? -10.809 -25.740 26.670 1.00 91.50 607 SER A CA 1
ATOM 4749 C C . SER A 1 607 ? -11.008 -24.218 26.679 1.00 91.50 607 SER A C 1
ATOM 4751 O O . SER A 1 607 ? -10.139 -23.477 27.125 1.00 91.50 607 SER A O 1
ATOM 4753 N N . ILE A 1 608 ? -12.146 -23.718 26.183 1.00 92.44 608 ILE A N 1
ATOM 4754 C CA . ILE A 1 608 ? -12.441 -22.273 26.197 1.00 92.44 608 ILE A CA 1
ATOM 4755 C C . ILE A 1 608 ? -12.785 -21.846 27.633 1.00 92.44 608 ILE A C 1
ATOM 4757 O O . ILE A 1 608 ? -13.731 -22.405 28.192 1.00 92.44 608 ILE A O 1
ATOM 4761 N N . PRO A 1 609 ? -12.086 -20.852 28.219 1.00 94.19 609 PRO A N 1
ATOM 4762 C CA . PRO A 1 609 ? -12.384 -20.391 29.566 1.00 94.19 609 PRO A CA 1
ATOM 4763 C C . PRO A 1 609 ? -13.796 -19.811 29.688 1.00 94.19 609 PRO A C 1
ATOM 4765 O O . PRO A 1 609 ? -14.278 -19.081 28.813 1.00 94.19 609 PRO A O 1
ATOM 4768 N N . ASP A 1 610 ? -14.435 -20.090 30.818 1.00 91.62 610 ASP A N 1
ATOM 4769 C CA . ASP A 1 610 ? -15.668 -19.453 31.262 1.00 91.62 610 ASP A CA 1
ATOM 4770 C C . ASP A 1 610 ? -15.476 -18.793 32.641 1.00 91.62 610 ASP A C 1
ATOM 4772 O O . ASP A 1 610 ? -14.397 -18.823 33.228 1.00 91.62 610 ASP A O 1
ATOM 4776 N N . MET A 1 611 ? -16.530 -18.180 33.186 1.00 89.88 611 MET A N 1
ATOM 4777 C CA . MET A 1 611 ? -16.473 -17.492 34.488 1.00 89.88 611 MET A CA 1
ATOM 4778 C C . MET A 1 611 ? -16.240 -18.430 35.690 1.00 89.88 611 MET A C 1
ATOM 4780 O O . MET A 1 611 ? -16.169 -17.960 36.828 1.00 89.88 611 MET A O 1
ATOM 4784 N N . THR A 1 612 ? -16.182 -19.746 35.466 1.00 92.06 612 THR A N 1
ATOM 4785 C CA . THR A 1 612 ? -15.839 -20.774 36.458 1.00 92.06 612 THR A CA 1
ATOM 4786 C C . THR A 1 612 ? -14.407 -21.295 36.313 1.00 92.06 612 THR A C 1
ATOM 4788 O O . THR A 1 612 ? -13.935 -21.995 37.212 1.00 92.06 612 THR A O 1
ATOM 4791 N N . SER A 1 613 ? -13.713 -20.937 35.226 1.00 95.50 613 SER A N 1
ATOM 4792 C CA . SER A 1 613 ? -12.284 -21.193 35.016 1.00 95.50 613 SER A CA 1
ATOM 4793 C C . SER A 1 613 ? -11.407 -20.382 35.982 1.00 95.50 613 SER A C 1
ATOM 4795 O O . SER A 1 613 ? -11.897 -19.602 36.804 1.00 95.50 613 SER A O 1
ATOM 4797 N N . GLU A 1 614 ? -10.090 -20.576 35.916 1.00 95.50 614 GLU A N 1
ATOM 4798 C CA . GLU A 1 614 ? -9.156 -19.872 36.791 1.00 95.50 614 GLU A CA 1
ATOM 4799 C C . GLU A 1 614 ? -8.979 -18.412 36.344 1.00 95.50 614 GLU A C 1
ATOM 4801 O O . GLU A 1 614 ? -8.738 -18.134 35.171 1.00 95.50 614 GLU A O 1
ATOM 4806 N N . GLU A 1 615 ? -9.124 -17.466 37.274 1.00 95.94 615 GLU A N 1
ATOM 4807 C CA . GLU A 1 615 ? -8.944 -16.037 37.002 1.00 95.94 615 GLU A CA 1
ATOM 4808 C C . GLU A 1 615 ? -7.459 -15.659 37.087 1.00 95.94 615 GLU A C 1
ATOM 4810 O O . GLU A 1 615 ? -6.788 -15.932 38.088 1.00 95.94 615 GLU A O 1
ATOM 4815 N N . TYR A 1 616 ? -6.951 -14.979 36.060 1.00 95.62 616 TYR A N 1
ATOM 4816 C CA . TYR A 1 616 ? -5.613 -14.406 36.079 1.00 95.62 616 TYR A CA 1
ATOM 4817 C C . TYR A 1 616 ? -5.575 -13.215 37.044 1.00 95.62 616 TYR A C 1
ATOM 4819 O O . TYR A 1 616 ? -6.215 -12.185 36.835 1.00 95.62 616 TYR A O 1
ATOM 4827 N N . THR A 1 617 ? -4.809 -13.365 38.124 1.00 93.62 617 THR A N 1
ATOM 4828 C CA . THR A 1 617 ? -4.669 -12.346 39.185 1.00 93.62 617 THR A CA 1
ATOM 4829 C C . THR A 1 617 ? -3.219 -11.957 39.474 1.00 93.62 617 THR A C 1
ATOM 4831 O O . THR A 1 617 ? -2.977 -10.953 40.145 1.00 93.62 617 THR A O 1
ATOM 4834 N N . ALA A 1 618 ? -2.259 -12.739 38.979 1.00 93.50 618 ALA A N 1
ATOM 4835 C CA . ALA A 1 618 ? -0.821 -12.517 39.079 1.00 93.50 618 ALA A CA 1
ATOM 4836 C C . ALA A 1 618 ? -0.093 -13.361 38.008 1.00 93.50 618 ALA A C 1
ATOM 4838 O O . ALA A 1 618 ? -0.678 -14.343 37.544 1.00 93.50 618 ALA A O 1
ATOM 4839 N N . PRO A 1 619 ? 1.169 -13.032 37.663 1.00 95.69 619 PRO A N 1
ATOM 4840 C CA . PRO A 1 619 ? 1.981 -13.815 36.731 1.00 95.69 619 PRO A CA 1
ATOM 4841 C C . PRO A 1 619 ? 2.015 -15.316 37.043 1.00 95.69 619 PRO A C 1
ATOM 4843 O O . PRO A 1 619 ? 2.216 -15.714 38.197 1.00 95.69 619 PRO A O 1
ATOM 4846 N N . VAL A 1 620 ? 1.868 -16.152 36.011 1.00 95.69 620 VAL A N 1
ATOM 4847 C CA . VAL A 1 620 ? 1.832 -17.621 36.140 1.00 95.69 620 VAL A CA 1
ATOM 4848 C C . VAL A 1 620 ? 3.166 -18.212 35.691 1.00 95.69 620 VAL A C 1
ATOM 4850 O O . VAL A 1 620 ? 3.572 -18.027 34.550 1.00 95.69 620 VAL A O 1
ATOM 4853 N N . ALA A 1 621 ? 3.860 -18.931 36.577 1.00 94.94 621 ALA A N 1
ATOM 4854 C CA . ALA A 1 621 ? 5.153 -19.542 36.260 1.00 94.94 621 ALA A CA 1
ATOM 4855 C C . ALA A 1 621 ? 5.013 -20.737 35.300 1.00 94.94 621 ALA A C 1
ATOM 4857 O O . ALA A 1 621 ? 4.228 -21.652 35.552 1.00 94.94 621 ALA A O 1
ATOM 4858 N N . VAL A 1 622 ? 5.850 -20.771 34.263 1.00 95.69 622 VAL A N 1
ATOM 4859 C CA . VAL A 1 622 ? 5.904 -21.817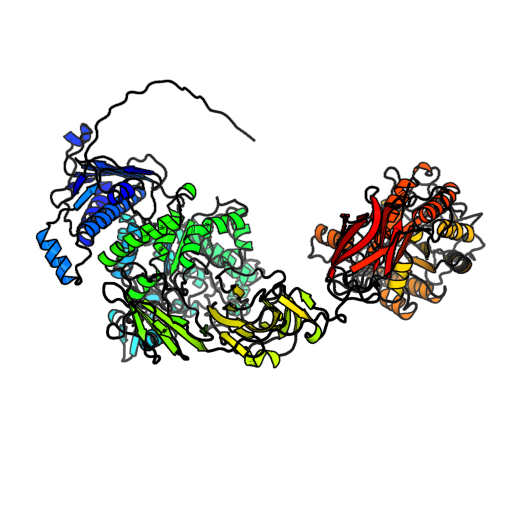 33.238 1.00 95.69 622 VAL A CA 1
ATOM 4860 C C . VAL A 1 622 ? 7.274 -22.493 33.267 1.00 95.69 622 VAL A C 1
ATOM 4862 O O . VAL A 1 622 ? 8.311 -21.845 33.129 1.00 95.69 622 VAL A O 1
ATOM 4865 N N . THR A 1 623 ? 7.287 -23.810 33.484 1.00 94.06 623 THR A N 1
ATOM 4866 C CA . THR A 1 623 ? 8.523 -24.617 33.626 1.00 94.06 623 THR A CA 1
ATOM 4867 C C . THR A 1 623 ? 8.607 -25.791 32.644 1.00 94.06 623 THR A C 1
ATOM 4869 O O . THR A 1 623 ? 9.619 -26.490 32.590 1.00 94.06 623 THR A O 1
ATOM 4872 N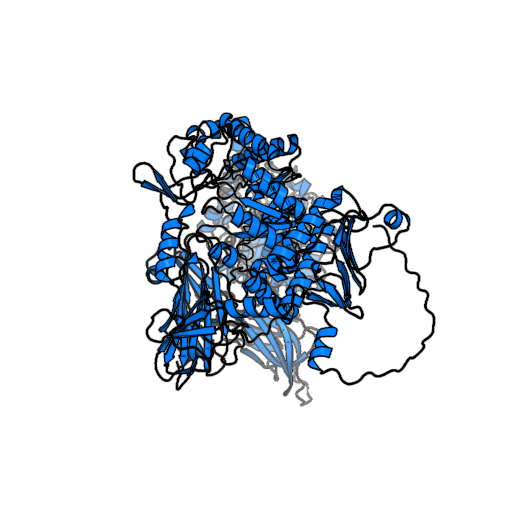 N . SER A 1 624 ? 7.554 -26.005 31.858 1.00 94.12 624 SER A N 1
ATOM 4873 C CA . SER A 1 624 ? 7.443 -27.001 30.792 1.00 94.12 624 SER A CA 1
ATOM 4874 C C . SER A 1 624 ? 6.518 -26.463 29.708 1.00 94.12 624 SER A C 1
ATOM 4876 O O . SER A 1 624 ? 5.764 -25.527 29.980 1.00 94.12 624 SER A O 1
ATOM 4878 N N . ASP A 1 625 ? 6.537 -27.084 28.532 1.00 96.00 625 ASP A N 1
ATOM 4879 C CA . ASP A 1 625 ? 5.653 -26.705 27.431 1.00 96.00 625 ASP A CA 1
ATOM 4880 C C . ASP A 1 625 ? 4.199 -26.631 27.908 1.00 96.00 625 ASP A C 1
ATOM 4882 O O . ASP A 1 625 ? 3.710 -27.549 28.576 1.00 96.00 625 ASP A O 1
ATOM 4886 N N . THR A 1 626 ? 3.551 -25.496 27.656 1.00 96.44 626 THR A N 1
ATOM 4887 C CA . THR A 1 626 ? 2.203 -25.202 28.153 1.00 96.44 626 THR A CA 1
ATOM 4888 C C . THR A 1 626 ? 1.449 -24.368 27.128 1.00 96.44 626 THR A C 1
ATOM 4890 O O . THR A 1 626 ? 1.919 -23.302 26.734 1.00 96.44 626 THR A O 1
ATOM 4893 N N . ASP A 1 627 ? 0.257 -24.830 26.757 1.00 96.19 627 ASP A N 1
ATOM 4894 C CA . ASP A 1 627 ? -0.680 -24.086 25.919 1.00 96.19 627 ASP A CA 1
ATOM 4895 C C . ASP A 1 627 ? -1.678 -23.360 26.819 1.00 96.19 627 ASP A C 1
ATOM 4897 O O . ASP A 1 627 ? -2.377 -24.000 27.603 1.00 96.19 627 ASP A O 1
ATOM 4901 N N . PHE A 1 628 ? -1.779 -22.041 26.705 1.00 96.75 628 PHE A N 1
ATOM 4902 C CA . PHE A 1 628 ? -2.783 -21.245 27.402 1.00 96.75 628 PHE A CA 1
ATOM 4903 C C . PHE A 1 628 ? -3.891 -20.826 26.442 1.00 96.75 628 PHE A C 1
ATOM 4905 O O . PHE A 1 628 ? -3.641 -20.343 25.338 1.00 96.75 628 PHE A O 1
ATOM 4912 N N . THR A 1 629 ? -5.137 -20.960 26.891 1.00 96.31 629 THR A N 1
ATOM 4913 C CA . THR A 1 629 ? -6.280 -20.265 26.289 1.00 96.31 629 THR A CA 1
ATOM 4914 C C . THR A 1 629 ? -6.796 -19.259 27.305 1.00 96.31 629 THR A C 1
ATOM 4916 O O . THR A 1 629 ? -7.087 -19.638 28.436 1.00 96.31 629 THR A O 1
ATOM 4919 N N . LEU A 1 630 ? -6.894 -17.985 26.925 1.00 96.06 630 LEU A N 1
ATOM 4920 C CA . LEU A 1 630 ? -7.398 -16.897 27.758 1.00 96.06 630 LEU A CA 1
ATOM 4921 C C . LEU A 1 630 ? -8.693 -16.338 27.168 1.00 96.06 630 LEU A C 1
ATOM 4923 O O . LEU A 1 630 ? -8.861 -16.312 25.952 1.00 96.06 630 LEU A O 1
ATOM 4927 N N . ARG A 1 631 ? -9.597 -15.853 28.019 1.00 94.19 631 ARG A N 1
ATOM 4928 C CA . ARG A 1 631 ? -10.818 -15.158 27.599 1.00 94.19 631 ARG A CA 1
ATOM 4929 C C . ARG A 1 631 ? -11.098 -13.949 28.477 1.00 94.19 631 ARG A C 1
ATOM 4931 O O . ARG A 1 631 ? -10.979 -14.020 29.704 1.00 94.19 631 ARG A O 1
ATOM 4938 N N . LEU A 1 632 ? -11.507 -12.859 27.835 1.00 93.06 632 LEU A N 1
ATOM 4939 C CA . LEU A 1 632 ? -11.893 -11.621 28.506 1.00 93.06 632 LEU A CA 1
ATOM 4940 C C . LEU A 1 632 ? -13.366 -11.644 28.924 1.00 93.06 632 LEU A C 1
ATOM 4942 O O . LEU A 1 632 ? -14.232 -12.127 28.191 1.00 93.06 632 LEU A O 1
ATOM 4946 N N . PHE A 1 633 ? -13.654 -11.062 30.085 1.00 90.25 633 PHE A N 1
ATOM 4947 C CA . PHE A 1 633 ? -15.008 -10.841 30.579 1.00 90.25 633 PHE A CA 1
ATOM 4948 C C . PHE A 1 633 ? -15.182 -9.420 31.107 1.00 90.25 633 PHE A C 1
ATOM 4950 O O . PHE A 1 633 ? -14.392 -8.939 31.921 1.00 90.25 633 PHE A O 1
ATOM 4957 N N . GLY A 1 634 ? -16.258 -8.764 30.675 1.00 84.19 634 GLY A N 1
ATOM 4958 C CA . GLY A 1 634 ? -16.647 -7.446 31.170 1.00 84.19 634 GLY A CA 1
ATOM 4959 C C . GLY A 1 634 ? -17.311 -7.520 32.547 1.00 84.19 634 GLY A C 1
ATOM 4960 O O . GLY A 1 634 ? -17.647 -8.598 33.049 1.00 84.19 634 GLY A O 1
ATOM 4961 N N . ARG A 1 635 ? -17.566 -6.358 33.160 1.00 74.94 635 ARG A N 1
ATOM 4962 C CA . ARG A 1 635 ? -18.193 -6.255 34.496 1.00 74.94 635 ARG A CA 1
ATOM 4963 C C . ARG A 1 635 ? -19.567 -6.918 34.590 1.00 74.94 635 ARG A C 1
ATOM 4965 O O . ARG A 1 635 ? -19.949 -7.382 35.660 1.00 74.94 635 ARG A O 1
ATOM 4972 N N . ASP A 1 636 ? -20.307 -6.942 33.491 1.00 71.88 636 ASP A N 1
ATOM 4973 C CA . ASP A 1 636 ? -21.636 -7.545 33.377 1.00 71.88 636 ASP A CA 1
ATOM 4974 C C . ASP A 1 636 ? -21.604 -9.011 32.908 1.00 71.88 636 ASP A C 1
ATOM 4976 O O . ASP A 1 636 ? -22.655 -9.607 32.672 1.00 71.88 636 ASP A O 1
ATOM 4980 N N . GLY A 1 637 ? -20.410 -9.601 32.787 1.00 79.19 637 GLY A N 1
ATOM 4981 C CA . GLY A 1 637 ? -20.211 -10.975 32.339 1.00 79.19 637 GLY A CA 1
ATOM 4982 C C . GLY A 1 637 ? -20.270 -11.162 30.824 1.00 79.19 637 GLY A C 1
ATOM 4983 O O . GLY A 1 637 ? -20.259 -12.309 30.374 1.00 79.19 637 GLY A O 1
ATOM 4984 N N . ARG A 1 638 ? -20.326 -10.082 30.027 1.00 83.19 638 ARG A N 1
ATOM 4985 C CA . ARG A 1 638 ? -20.204 -10.191 28.567 1.00 83.19 638 ARG A CA 1
ATOM 4986 C C . ARG A 1 638 ? -18.846 -10.790 28.193 1.00 83.19 638 ARG A C 1
ATOM 4988 O O . ARG A 1 638 ? -17.840 -10.490 28.835 1.00 83.19 638 ARG A O 1
ATOM 4995 N N . GLN A 1 639 ? -18.841 -11.630 27.169 1.00 87.62 639 GLN A N 1
ATOM 4996 C CA . GLN A 1 639 ? -17.655 -12.334 26.689 1.00 87.62 639 GLN A CA 1
ATOM 4997 C C . GLN A 1 639 ? -16.907 -11.462 25.676 1.00 87.62 639 GLN A C 1
ATOM 4999 O O . GLN A 1 639 ? -17.536 -10.903 24.782 1.00 87.62 639 GLN A O 1
ATOM 5004 N N . GLY A 1 640 ? -15.589 -11.350 25.826 1.00 86.88 640 GLY A N 1
ATOM 5005 C CA . GLY A 1 640 ? -14.698 -10.732 24.844 1.00 86.88 640 GLY A CA 1
ATOM 5006 C C . GLY A 1 640 ? -13.877 -11.766 24.072 1.00 86.88 640 GLY A C 1
ATOM 5007 O O . GLY A 1 640 ? -14.215 -12.956 24.057 1.00 86.88 640 GLY A O 1
ATOM 5008 N N . GLU A 1 641 ? -12.796 -11.279 23.464 1.00 87.62 641 GLU A N 1
ATOM 5009 C CA . GLU A 1 641 ? -11.883 -12.054 22.619 1.00 87.62 641 GLU A CA 1
ATOM 5010 C C . GLU A 1 641 ? -11.220 -13.228 23.359 1.00 87.62 641 GLU A C 1
ATOM 5012 O O . GLU A 1 641 ? -11.044 -13.220 24.588 1.00 87.62 641 GLU A O 1
ATOM 5017 N N . ILE A 1 642 ? -10.870 -14.255 22.579 1.00 90.56 642 ILE A N 1
ATOM 5018 C CA . ILE A 1 642 ? -10.131 -15.434 23.036 1.00 90.56 642 ILE A CA 1
ATOM 5019 C C . ILE A 1 642 ? -8.697 -15.331 22.528 1.00 90.56 642 ILE A C 1
ATOM 5021 O O . ILE A 1 642 ? -8.471 -15.333 21.321 1.00 90.56 642 ILE A O 1
ATOM 5025 N N . TYR A 1 643 ? -7.734 -15.355 23.444 1.00 92.31 643 TYR A N 1
ATOM 5026 C CA . TYR A 1 643 ? -6.309 -15.362 23.118 1.00 92.31 643 TYR A CA 1
ATOM 5027 C C . TYR A 1 643 ? -5.758 -16.765 23.322 1.00 92.31 643 TYR A C 1
ATOM 5029 O O . TYR A 1 643 ? -6.111 -17.451 24.286 1.00 92.31 643 TYR A O 1
ATOM 5037 N N . ARG A 1 644 ? -4.895 -17.209 22.412 1.00 93.62 644 ARG A N 1
ATOM 5038 C CA . ARG A 1 644 ? -4.175 -18.476 22.540 1.00 93.62 644 ARG A CA 1
ATOM 5039 C C . ARG A 1 644 ? -2.696 -18.188 22.479 1.00 93.62 644 ARG A C 1
ATOM 5041 O O . ARG A 1 644 ? -2.258 -17.406 21.651 1.00 93.62 644 ARG A O 1
ATOM 5048 N N . THR A 1 645 ? -1.951 -18.811 23.375 1.00 95.69 645 THR A N 1
ATOM 5049 C CA . THR A 1 645 ? -0.511 -18.618 23.442 1.00 95.69 645 THR A CA 1
ATOM 5050 C C . THR A 1 645 ? 0.167 -19.893 23.903 1.00 95.69 645 THR A C 1
ATOM 5052 O O . THR A 1 645 ? -0.328 -20.590 24.791 1.00 95.69 645 THR A O 1
ATOM 5055 N N . GLN A 1 646 ? 1.290 -20.212 23.277 1.00 95.81 646 GLN A N 1
ATOM 5056 C CA . GLN A 1 646 ? 2.103 -21.374 23.590 1.00 95.81 646 GLN A CA 1
ATOM 5057 C C . GLN A 1 646 ? 3.387 -20.915 24.261 1.00 95.81 646 GLN A C 1
ATOM 5059 O O . GLN A 1 646 ? 4.006 -19.942 23.841 1.00 95.81 646 GLN A O 1
ATOM 5064 N N . PHE A 1 647 ? 3.811 -21.627 25.294 1.00 96.62 647 PHE A N 1
ATOM 5065 C CA . PHE A 1 647 ? 5.144 -21.488 25.864 1.00 96.62 647 PHE A CA 1
ATOM 5066 C C . PHE A 1 647 ? 5.910 -22.760 25.551 1.00 96.62 647 PHE A C 1
ATOM 5068 O O . PHE A 1 647 ? 5.505 -23.833 25.990 1.00 96.62 647 PHE A O 1
ATOM 5075 N N . VAL A 1 648 ? 7.009 -22.639 24.812 1.00 95.44 648 VAL A N 1
ATOM 5076 C CA . VAL A 1 648 ? 7.805 -23.766 24.320 1.00 95.44 648 VAL A CA 1
ATOM 5077 C C . VAL A 1 648 ? 9.225 -23.653 24.851 1.00 95.44 648 VAL A C 1
ATOM 5079 O O . VAL A 1 648 ? 9.899 -22.632 24.673 1.00 95.44 648 VAL A O 1
ATOM 5082 N N . ARG A 1 649 ? 9.702 -24.715 25.501 1.00 95.38 649 ARG A N 1
ATOM 5083 C CA . ARG A 1 649 ? 11.077 -24.770 25.979 1.00 95.38 649 ARG A CA 1
ATOM 5084 C C . ARG A 1 649 ? 12.033 -25.003 24.811 1.00 95.38 649 ARG A C 1
ATOM 5086 O O . ARG A 1 649 ? 11.859 -25.949 24.049 1.00 95.38 649 ARG A O 1
ATOM 5093 N N . GLN A 1 650 ? 13.072 -24.181 24.703 1.00 93.88 650 GLN A N 1
ATOM 5094 C CA . GLN A 1 650 ? 14.067 -24.255 23.633 1.00 93.88 650 GLN A CA 1
ATOM 5095 C C . GLN A 1 650 ? 15.498 -24.298 24.180 1.00 93.88 650 GLN A C 1
ATOM 5097 O O . GLN A 1 650 ? 15.804 -23.715 25.222 1.00 93.88 650 GLN A O 1
ATOM 5102 N N . ASP A 1 651 ? 16.378 -24.967 23.436 1.00 93.38 651 ASP A N 1
ATOM 5103 C CA . ASP A 1 651 ? 17.826 -24.810 23.564 1.00 93.38 651 ASP A CA 1
ATOM 5104 C C . ASP A 1 651 ? 18.300 -23.614 22.714 1.00 93.38 651 ASP A C 1
ATOM 5106 O O . ASP A 1 651 ? 17.613 -23.187 21.786 1.00 93.38 651 ASP A O 1
ATOM 5110 N N . TRP A 1 652 ? 19.483 -23.073 23.019 1.00 94.56 652 TRP A N 1
ATOM 5111 C CA . TRP A 1 652 ? 20.092 -21.996 22.229 1.00 94.56 652 TRP A CA 1
ATOM 5112 C C . TRP A 1 652 ? 20.470 -22.488 20.827 1.00 94.56 652 TRP A C 1
ATOM 5114 O O . TRP A 1 652 ? 21.265 -23.423 20.708 1.00 94.56 652 TRP A O 1
ATOM 5124 N N . ALA A 1 653 ? 19.958 -21.833 19.783 1.00 94.00 653 ALA A N 1
ATOM 5125 C CA . ALA A 1 653 ? 20.422 -22.057 18.418 1.00 94.00 653 ALA A CA 1
ATOM 5126 C C . ALA A 1 653 ? 21.788 -21.386 18.213 1.00 94.00 653 ALA A C 1
ATOM 5128 O O . ALA A 1 653 ? 21.981 -20.221 18.568 1.00 94.00 653 ALA A O 1
ATOM 5129 N N . GLU A 1 654 ? 22.746 -22.127 17.662 1.00 94.38 654 GLU A N 1
ATOM 5130 C CA . GLU A 1 654 ? 24.097 -21.629 17.390 1.00 94.38 654 GLU A CA 1
ATOM 5131 C C . GLU A 1 654 ? 24.147 -20.941 16.022 1.00 94.38 654 GLU A C 1
ATOM 5133 O O . GLU A 1 654 ? 23.614 -21.467 15.047 1.00 94.38 654 GLU A O 1
ATOM 5138 N N . ALA A 1 655 ? 24.819 -19.791 15.944 1.00 92.12 655 ALA A N 1
ATOM 5139 C CA . ALA A 1 655 ? 24.972 -19.056 14.695 1.00 92.12 655 ALA A CA 1
ATOM 5140 C C . ALA A 1 655 ? 25.874 -19.793 13.690 1.00 92.12 655 ALA A C 1
ATOM 5142 O O . ALA A 1 655 ? 26.865 -20.443 14.046 1.00 92.12 655 ALA A O 1
ATOM 5143 N N . VAL A 1 656 ? 25.569 -19.629 12.406 1.00 88.38 656 VAL A N 1
ATOM 5144 C CA . VAL A 1 656 ? 26.380 -20.116 11.292 1.00 88.38 656 VAL A CA 1
ATOM 5145 C C . VAL A 1 656 ? 27.650 -19.254 11.178 1.00 88.38 656 VAL A C 1
ATOM 5147 O O . VAL A 1 656 ? 27.555 -18.026 11.118 1.00 88.38 656 VAL A O 1
ATOM 5150 N N . PRO A 1 657 ? 28.860 -19.848 11.119 1.00 78.69 657 PRO A N 1
ATOM 5151 C CA . PRO A 1 657 ? 30.080 -19.086 10.854 1.00 78.69 657 PRO A CA 1
ATOM 5152 C C . PRO A 1 657 ? 30.023 -18.424 9.469 1.00 78.69 657 PRO A C 1
ATOM 5154 O O . PRO A 1 657 ? 29.687 -19.106 8.502 1.00 78.69 657 PRO A O 1
ATOM 5157 N N . GLU A 1 658 ? 30.419 -17.150 9.345 1.00 67.69 658 GLU A N 1
ATOM 5158 C CA . GLU A 1 658 ? 30.411 -16.403 8.065 1.00 67.69 658 GLU A CA 1
ATOM 5159 C C . GLU A 1 658 ? 31.091 -17.180 6.922 1.00 67.69 658 GLU A C 1
ATOM 5161 O O . GLU A 1 658 ? 30.540 -17.307 5.830 1.00 67.69 658 GLU A O 1
ATOM 5166 N N . ASP A 1 659 ? 32.236 -17.810 7.202 1.00 64.88 659 ASP A N 1
ATOM 5167 C CA . ASP A 1 659 ? 32.995 -18.618 6.236 1.00 64.88 659 ASP A CA 1
ATOM 5168 C C . ASP A 1 659 ? 32.223 -19.849 5.716 1.00 64.88 659 ASP A C 1
ATOM 5170 O O . ASP A 1 659 ? 32.552 -20.413 4.671 1.00 64.88 659 ASP A O 1
ATOM 5174 N N . SER A 1 660 ? 31.220 -20.307 6.470 1.00 65.19 660 SER A N 1
ATOM 5175 C CA . SER A 1 660 ? 30.411 -21.495 6.171 1.00 65.19 660 SER A CA 1
ATOM 5176 C C . SER A 1 660 ? 29.129 -21.172 5.398 1.00 65.19 660 SER A C 1
ATOM 5178 O O . SER A 1 660 ? 28.499 -22.101 4.900 1.00 65.19 660 SER A O 1
ATOM 5180 N N . ALA A 1 661 ? 28.778 -19.889 5.227 1.00 61.53 661 ALA A N 1
ATOM 5181 C CA . ALA A 1 661 ? 27.613 -19.448 4.450 1.00 61.53 661 ALA A CA 1
ATOM 5182 C C . ALA A 1 661 ? 27.758 -19.685 2.929 1.00 61.53 661 ALA A C 1
ATOM 5184 O O . ALA A 1 661 ? 26.835 -19.437 2.166 1.00 61.53 661 ALA A O 1
ATOM 5185 N N . GLY A 1 662 ? 28.902 -20.198 2.460 1.00 58.16 662 GLY A N 1
ATOM 5186 C CA . GLY A 1 662 ? 29.042 -20.722 1.098 1.00 58.16 662 GLY A CA 1
ATOM 5187 C C . GLY A 1 662 ? 29.354 -19.691 0.007 1.00 58.16 662 GLY A C 1
ATOM 5188 O O . GLY A 1 662 ? 29.383 -20.061 -1.165 1.00 58.16 662 GLY A O 1
ATOM 5189 N N . GLY A 1 663 ? 29.647 -18.432 0.352 1.00 65.50 663 GLY A N 1
ATOM 5190 C CA . GLY A 1 663 ? 30.057 -17.410 -0.616 1.00 65.50 663 GLY A CA 1
ATOM 5191 C C . GLY A 1 663 ? 30.087 -15.991 -0.046 1.00 65.50 663 GLY A C 1
ATOM 5192 O O . GLY A 1 663 ? 30.079 -15.794 1.164 1.00 65.50 663 GLY A O 1
ATOM 5193 N N . PHE A 1 664 ? 30.160 -14.992 -0.928 1.00 72.25 664 PHE A N 1
ATOM 5194 C CA . PHE A 1 664 ? 30.149 -13.577 -0.548 1.00 72.25 664 PHE A CA 1
ATOM 5195 C C . PHE A 1 664 ? 28.739 -13.162 -0.100 1.00 72.25 664 PHE A C 1
ATOM 5197 O O . PHE A 1 664 ? 27.793 -13.339 -0.866 1.00 72.25 664 PHE A O 1
ATOM 5204 N N . LEU A 1 665 ? 28.597 -12.614 1.111 1.00 78.44 665 LEU A N 1
ATOM 5205 C CA . LEU A 1 665 ? 27.312 -12.120 1.610 1.00 78.44 665 LEU A CA 1
ATOM 5206 C C . LEU A 1 665 ? 26.967 -10.768 0.973 1.00 78.44 665 LEU A C 1
ATOM 5208 O O . LEU A 1 665 ? 27.740 -9.813 1.070 1.00 78.44 665 LEU A O 1
ATOM 5212 N N . ALA A 1 666 ? 25.800 -10.702 0.341 1.00 77.38 666 ALA A N 1
ATOM 5213 C CA . ALA A 1 666 ? 25.174 -9.482 -0.150 1.00 77.38 666 ALA A CA 1
ATOM 5214 C C . ALA A 1 666 ? 23.963 -9.128 0.718 1.00 77.38 666 ALA A C 1
ATOM 5216 O O . ALA A 1 666 ? 23.288 -10.023 1.229 1.00 77.38 666 ALA A O 1
ATOM 5217 N N . ASP A 1 667 ? 23.656 -7.839 0.834 1.00 83.81 667 ASP A N 1
ATOM 5218 C CA . ASP A 1 667 ? 22.503 -7.352 1.598 1.00 83.81 667 ASP A CA 1
ATOM 5219 C C . ASP A 1 667 ? 21.180 -7.823 0.968 1.00 83.81 667 ASP A C 1
ATOM 5221 O O . ASP A 1 667 ? 21.078 -7.970 -0.258 1.00 83.81 667 ASP A O 1
ATOM 5225 N N . GLY A 1 668 ? 20.183 -8.111 1.805 1.00 88.94 668 GLY A N 1
ATOM 5226 C CA . GLY A 1 668 ? 18.850 -8.583 1.420 1.00 88.94 668 GLY A CA 1
ATOM 5227 C C . GLY A 1 668 ? 18.698 -10.109 1.339 1.00 88.94 668 GLY A C 1
ATOM 5228 O O . GLY A 1 668 ? 19.589 -10.870 1.717 1.00 88.94 668 GLY A O 1
ATOM 5229 N N . LEU A 1 669 ? 17.581 -10.578 0.787 1.00 91.94 669 LEU A N 1
ATOM 5230 C CA . LEU A 1 669 ? 17.214 -11.991 0.640 1.00 91.94 669 LEU A CA 1
ATOM 5231 C C . LEU A 1 669 ? 16.996 -12.373 -0.827 1.00 91.94 669 LEU A C 1
ATOM 5233 O O . LEU A 1 669 ? 16.696 -11.534 -1.683 1.00 91.94 669 LEU A O 1
ATOM 5237 N N . ASN A 1 670 ? 17.167 -13.661 -1.124 1.00 90.75 670 ASN A N 1
ATOM 5238 C CA . ASN A 1 670 ? 16.833 -14.229 -2.426 1.00 90.75 670 ASN A CA 1
ATOM 5239 C C . ASN A 1 670 ? 15.368 -14.647 -2.417 1.00 90.75 670 ASN A C 1
ATOM 5241 O O . ASN A 1 670 ? 15.008 -15.550 -1.669 1.00 90.75 670 ASN A O 1
ATOM 5245 N N . ALA A 1 671 ? 14.546 -14.030 -3.260 1.00 93.38 671 ALA A N 1
ATOM 5246 C CA . ALA A 1 671 ? 13.134 -14.359 -3.410 1.00 93.38 671 ALA A CA 1
ATOM 5247 C C . ALA A 1 671 ? 12.914 -15.125 -4.719 1.00 93.38 671 ALA A C 1
ATOM 5249 O O . ALA A 1 671 ? 12.988 -14.560 -5.810 1.00 93.38 671 ALA A O 1
ATOM 5250 N N . VAL A 1 672 ? 12.661 -16.429 -4.633 1.00 93.50 672 VAL A N 1
ATOM 5251 C CA . VAL A 1 672 ? 12.331 -17.256 -5.799 1.00 93.50 672 VAL A CA 1
ATOM 5252 C C . VAL A 1 672 ? 10.828 -17.232 -6.025 1.00 93.50 672 VAL A C 1
ATOM 5254 O O . VAL A 1 672 ? 10.065 -17.566 -5.123 1.00 93.50 672 VAL A O 1
ATOM 5257 N N . ARG A 1 673 ? 10.408 -16.871 -7.239 1.00 93.81 673 ARG A N 1
ATOM 5258 C CA . ARG A 1 673 ? 9.006 -16.829 -7.651 1.00 93.81 673 ARG A CA 1
ATOM 5259 C C . ARG A 1 673 ? 8.611 -18.064 -8.444 1.00 93.81 673 ARG A C 1
ATOM 5261 O O . ARG A 1 673 ? 9.265 -18.443 -9.421 1.00 93.81 673 ARG A O 1
ATOM 5268 N N . TYR A 1 674 ? 7.443 -18.571 -8.099 1.00 93.81 674 TYR A N 1
ATOM 5269 C CA . TYR A 1 674 ? 6.698 -19.612 -8.777 1.00 93.81 674 TYR A CA 1
ATOM 5270 C C . TYR A 1 674 ? 5.325 -19.071 -9.197 1.00 93.81 674 TYR A C 1
ATOM 5272 O O . TYR A 1 674 ? 4.800 -18.132 -8.599 1.00 93.81 674 TYR A O 1
ATOM 5280 N N . ASP A 1 675 ? 4.756 -19.640 -10.254 1.00 91.38 675 ASP A N 1
ATOM 5281 C CA . ASP A 1 675 ? 3.367 -19.393 -10.662 1.00 91.38 675 ASP A CA 1
ATOM 5282 C C . ASP A 1 675 ? 2.462 -20.411 -9.969 1.00 91.38 675 ASP A C 1
ATOM 5284 O O . ASP A 1 675 ? 2.235 -21.507 -10.487 1.00 91.38 675 ASP A O 1
ATOM 5288 N N . TYR A 1 676 ? 2.055 -20.080 -8.742 1.00 92.75 676 TYR A N 1
ATOM 5289 C CA . TYR A 1 676 ? 1.422 -21.005 -7.806 1.00 92.75 676 TYR A CA 1
ATOM 5290 C C . TYR A 1 676 ? -0.041 -20.608 -7.534 1.00 92.75 676 TYR A C 1
ATOM 5292 O O . TYR A 1 676 ? -0.279 -19.608 -6.869 1.00 92.75 676 TYR A O 1
ATOM 5300 N N . PRO A 1 677 ? -1.028 -21.370 -8.046 1.00 88.25 677 PRO A N 1
ATOM 5301 C CA . PRO A 1 677 ? -2.455 -21.117 -7.828 1.00 88.25 677 PRO A CA 1
ATOM 5302 C C . PRO A 1 677 ? -3.062 -21.975 -6.700 1.00 88.25 677 PRO A C 1
ATOM 5304 O O . PRO A 1 677 ? -4.275 -22.164 -6.681 1.00 88.25 677 PRO A O 1
ATOM 5307 N N . GLY A 1 678 ? -2.240 -22.603 -5.853 1.00 88.56 678 GLY A N 1
ATOM 5308 C CA . GLY A 1 678 ? -2.719 -23.472 -4.773 1.00 88.56 678 GLY A CA 1
ATOM 5309 C C . GLY A 1 678 ? -2.873 -22.734 -3.442 1.00 88.56 678 GLY A C 1
ATOM 5310 O O . GLY A 1 678 ? -2.543 -21.562 -3.350 1.00 88.56 678 GLY A O 1
ATOM 5311 N N . GLU A 1 679 ? -3.329 -23.453 -2.415 1.00 89.75 679 GLU A N 1
ATOM 5312 C CA . GLU A 1 679 ? -3.690 -22.892 -1.101 1.00 89.75 679 GLU A CA 1
ATOM 5313 C C . GLU A 1 679 ? -2.713 -23.294 0.029 1.00 89.75 679 GLU A C 1
ATOM 5315 O O . GLU A 1 679 ? -3.070 -23.224 1.204 1.00 89.75 679 GLU A O 1
ATOM 5320 N N . SER A 1 680 ? -1.504 -23.787 -0.289 1.00 94.19 680 SER A N 1
ATOM 5321 C CA . SER A 1 680 ? -0.505 -24.154 0.728 1.00 94.19 680 SER A CA 1
ATOM 5322 C C . SER A 1 680 ? 0.933 -23.798 0.355 1.00 94.19 680 SER A C 1
ATOM 5324 O O . SER A 1 680 ? 1.500 -24.267 -0.638 1.00 94.19 680 SER A O 1
ATOM 5326 N N . CYS A 1 681 ? 1.615 -23.099 1.262 1.00 94.81 681 CYS A N 1
ATOM 5327 C CA . CYS A 1 681 ? 3.032 -22.770 1.154 1.00 94.81 681 CYS A CA 1
ATOM 5328 C C . CYS A 1 681 ? 3.937 -23.993 0.969 1.00 94.81 681 CYS A C 1
ATOM 5330 O O . CYS A 1 681 ? 5.037 -23.898 0.416 1.00 94.81 681 CYS A O 1
ATOM 5332 N N . ARG A 1 682 ? 3.498 -25.162 1.441 1.00 94.75 682 ARG A N 1
ATOM 5333 C CA . ARG A 1 682 ? 4.270 -26.411 1.384 1.00 94.75 682 ARG A CA 1
ATOM 5334 C C . ARG A 1 682 ? 4.400 -26.956 -0.037 1.00 94.75 682 ARG A C 1
ATOM 5336 O O . ARG A 1 682 ? 5.301 -27.753 -0.291 1.00 94.75 682 ARG A O 1
ATOM 5343 N N . GLU A 1 683 ? 3.552 -26.510 -0.958 1.00 94.50 683 GLU A N 1
ATOM 5344 C CA . GLU A 1 683 ? 3.497 -27.002 -2.336 1.00 94.50 683 GLU A CA 1
ATOM 5345 C C . GLU A 1 683 ? 4.069 -26.014 -3.364 1.00 94.50 683 GLU A C 1
ATOM 5347 O O . GLU A 1 683 ? 4.204 -26.380 -4.534 1.00 94.50 683 GLU A O 1
ATOM 5352 N N . ILE A 1 684 ? 4.460 -24.801 -2.949 1.00 95.25 684 ILE A N 1
ATOM 5353 C CA . ILE A 1 684 ? 4.941 -23.720 -3.834 1.00 95.25 684 ILE A CA 1
ATOM 5354 C C . ILE A 1 684 ? 6.031 -24.201 -4.798 1.00 95.25 684 ILE A C 1
ATOM 5356 O O . ILE A 1 684 ? 5.946 -23.985 -6.004 1.00 95.25 684 ILE A O 1
ATOM 5360 N N . GLU A 1 685 ? 7.040 -24.905 -4.288 1.00 93.81 685 GLU A N 1
ATOM 5361 C CA . GLU A 1 685 ? 8.206 -25.330 -5.077 1.00 93.81 685 GLU A CA 1
ATOM 5362 C C . GLU A 1 685 ? 7.880 -26.406 -6.130 1.00 93.81 685 GLU A C 1
ATOM 5364 O O . GLU A 1 685 ? 8.720 -26.732 -6.968 1.00 93.81 685 GLU A O 1
ATOM 5369 N N . SER A 1 686 ? 6.665 -26.970 -6.110 1.00 93.31 686 SER A N 1
ATOM 5370 C CA . SER A 1 686 ? 6.187 -27.895 -7.146 1.00 93.31 686 SER A CA 1
ATOM 5371 C C . SER A 1 686 ? 5.601 -27.186 -8.376 1.00 93.31 686 SER A C 1
ATOM 5373 O O . SER A 1 686 ? 5.416 -27.822 -9.419 1.00 93.31 686 SER A O 1
ATOM 5375 N N . ALA A 1 687 ? 5.325 -25.882 -8.277 1.00 92.06 687 ALA A N 1
ATOM 5376 C CA . ALA A 1 687 ? 4.808 -25.074 -9.374 1.00 92.06 687 ALA A CA 1
ATOM 5377 C C . ALA A 1 687 ? 5.908 -24.631 -10.360 1.00 92.06 687 ALA A C 1
ATOM 5379 O O . ALA A 1 687 ? 7.104 -24.742 -10.079 1.00 92.06 687 ALA A O 1
ATOM 5380 N N . PRO A 1 688 ? 5.541 -24.130 -11.556 1.00 91.56 688 PRO A N 1
ATOM 5381 C CA . PRO A 1 688 ? 6.514 -23.635 -12.522 1.00 91.56 688 PRO A CA 1
ATOM 5382 C C . PRO A 1 688 ? 7.323 -22.448 -11.979 1.00 91.56 688 PRO A C 1
ATOM 5384 O O . PRO A 1 688 ? 6.758 -21.415 -11.617 1.00 91.56 688 PRO A O 1
ATOM 5387 N N . TYR A 1 689 ? 8.652 -22.577 -11.994 1.00 90.81 689 TYR A N 1
ATOM 5388 C CA . TYR A 1 689 ? 9.589 -21.484 -11.720 1.00 90.81 689 TYR A CA 1
ATOM 5389 C C . TYR A 1 689 ? 9.373 -20.317 -12.695 1.00 90.81 689 TYR A C 1
ATOM 5391 O O . TYR A 1 689 ? 9.233 -20.521 -13.906 1.00 90.81 689 TYR A O 1
ATOM 5399 N N . ARG A 1 690 ? 9.382 -19.086 -12.175 1.00 86.50 690 ARG A N 1
ATOM 5400 C CA . ARG A 1 690 ? 9.210 -17.852 -12.959 1.00 86.50 690 ARG A CA 1
ATOM 5401 C C . ARG A 1 690 ? 10.410 -16.917 -12.905 1.00 86.50 690 ARG A C 1
ATOM 5403 O O . ARG A 1 690 ? 10.651 -16.220 -13.887 1.00 86.50 690 ARG A O 1
ATOM 5410 N N . GLY A 1 691 ? 11.156 -16.897 -11.806 1.00 83.00 691 GLY A N 1
ATOM 5411 C CA . GLY A 1 691 ? 12.318 -16.025 -11.669 1.00 83.00 691 GLY A CA 1
ATOM 5412 C C . GLY A 1 691 ? 12.866 -15.987 -10.250 1.00 83.00 691 GLY A C 1
ATOM 5413 O O . GLY A 1 691 ? 12.242 -16.491 -9.322 1.00 83.00 691 GLY A O 1
ATOM 5414 N N . THR A 1 692 ? 14.025 -15.357 -10.096 1.00 86.62 692 THR A N 1
ATOM 5415 C CA . THR A 1 692 ? 14.645 -15.064 -8.801 1.00 86.62 692 THR A CA 1
ATOM 5416 C C . THR A 1 692 ? 14.843 -13.556 -8.695 1.00 86.62 692 THR A C 1
ATOM 5418 O O . THR A 1 692 ? 15.273 -12.921 -9.659 1.00 86.62 692 THR A O 1
ATOM 5421 N N . TYR A 1 693 ? 14.515 -13.000 -7.536 1.00 87.19 693 TYR A N 1
ATOM 5422 C CA . TYR A 1 693 ? 14.543 -11.577 -7.223 1.00 87.19 693 TYR A CA 1
ATOM 5423 C C . TYR A 1 693 ? 15.411 -11.328 -5.990 1.00 87.19 693 TYR A C 1
ATOM 5425 O O . TYR A 1 693 ? 15.674 -12.241 -5.201 1.00 87.19 693 TYR A O 1
ATOM 5433 N N . ARG A 1 694 ? 15.820 -10.072 -5.819 1.00 85.56 694 ARG A N 1
ATOM 5434 C CA . ARG A 1 694 ? 16.467 -9.567 -4.612 1.00 85.56 694 ARG A CA 1
ATOM 5435 C C . ARG A 1 694 ? 15.492 -8.657 -3.879 1.00 85.56 694 ARG A C 1
ATOM 5437 O O . ARG A 1 694 ? 14.918 -7.777 -4.508 1.00 85.56 694 ARG A O 1
ATOM 5444 N N . VAL A 1 695 ? 15.329 -8.863 -2.580 1.00 89.12 695 VAL A N 1
ATOM 5445 C CA . VAL A 1 695 ? 14.510 -8.004 -1.710 1.00 89.12 695 VAL A CA 1
ATOM 5446 C C . VAL A 1 695 ? 15.333 -7.586 -0.498 1.00 89.12 695 VAL A C 1
ATOM 5448 O O . VAL A 1 695 ? 16.181 -8.353 -0.050 1.00 89.12 695 VAL A O 1
ATOM 5451 N N . ALA A 1 696 ? 15.144 -6.367 0.004 1.00 87.88 696 ALA A N 1
ATOM 5452 C CA . ALA A 1 696 ? 15.898 -5.872 1.160 1.00 87.88 696 ALA A CA 1
ATOM 5453 C C . ALA A 1 696 ? 15.437 -6.518 2.482 1.00 87.88 696 ALA A C 1
ATOM 5455 O O . ALA A 1 696 ? 16.220 -6.629 3.423 1.00 87.88 696 ALA A O 1
ATOM 5456 N N . ASP A 1 697 ? 14.187 -6.977 2.527 1.00 92.25 697 ASP A N 1
ATOM 5457 C CA . ASP A 1 697 ? 13.504 -7.560 3.679 1.00 92.25 697 ASP A CA 1
ATOM 5458 C C . ASP A 1 697 ? 12.501 -8.648 3.241 1.00 92.25 697 ASP A C 1
ATOM 5460 O O . ASP A 1 697 ? 12.511 -9.103 2.094 1.00 92.25 697 ASP A O 1
ATOM 5464 N N . ILE A 1 698 ? 11.665 -9.123 4.170 1.00 94.88 698 ILE A N 1
ATOM 5465 C CA . ILE A 1 698 ? 10.562 -10.039 3.863 1.00 94.88 698 ILE A CA 1
ATOM 5466 C C . ILE A 1 698 ? 9.391 -9.234 3.299 1.00 94.88 698 ILE A C 1
ATOM 5468 O O . ILE A 1 698 ? 8.560 -8.732 4.052 1.00 94.88 698 ILE A O 1
ATOM 5472 N N . SER A 1 699 ? 9.342 -9.125 1.974 1.00 92.81 699 SER A N 1
ATOM 5473 C CA . SER A 1 699 ? 8.302 -8.410 1.230 1.00 92.81 699 SER A CA 1
ATOM 5474 C C . SER A 1 699 ? 8.067 -9.021 -0.154 1.00 92.81 699 SER A C 1
ATOM 5476 O O . SER A 1 699 ? 8.855 -9.835 -0.653 1.00 92.81 699 SER A O 1
ATOM 5478 N N . ILE A 1 700 ? 6.952 -8.644 -0.785 1.00 91.50 700 ILE A N 1
ATOM 5479 C CA . ILE A 1 700 ? 6.665 -9.006 -2.178 1.00 91.50 700 ILE A CA 1
ATOM 5480 C C . ILE A 1 700 ? 7.561 -8.158 -3.099 1.00 91.50 700 ILE A C 1
ATOM 5482 O O . ILE A 1 700 ? 7.543 -6.933 -2.984 1.00 91.50 700 ILE A O 1
ATOM 5486 N N . PRO A 1 701 ? 8.332 -8.761 -4.030 1.00 89.19 701 PRO A N 1
ATOM 5487 C CA . PRO A 1 701 ? 9.167 -7.992 -4.950 1.00 89.19 701 PRO A CA 1
ATOM 5488 C C . PRO A 1 701 ? 8.346 -7.048 -5.843 1.00 89.19 701 PRO A C 1
ATOM 5490 O O . PRO A 1 701 ? 7.255 -7.396 -6.297 1.00 89.19 701 PRO A O 1
ATOM 5493 N N . GLU A 1 702 ? 8.899 -5.879 -6.168 1.00 80.38 702 GLU A N 1
ATOM 5494 C CA . GLU A 1 702 ? 8.224 -4.878 -7.001 1.00 80.38 702 GLU A CA 1
ATOM 5495 C C . GLU A 1 702 ? 7.822 -5.438 -8.384 1.00 80.38 702 GLU A C 1
ATOM 5497 O O . GLU A 1 702 ? 8.575 -6.167 -9.039 1.00 80.38 702 GLU A O 1
ATOM 5502 N N . GLY A 1 703 ? 6.600 -5.125 -8.829 1.00 76.88 703 GLY A N 1
ATOM 5503 C CA . GLY A 1 703 ? 6.044 -5.604 -10.101 1.00 76.88 703 GLY A CA 1
ATOM 5504 C C . GLY A 1 703 ? 5.629 -7.084 -10.115 1.00 76.88 703 GLY A C 1
ATOM 5505 O O . GLY A 1 703 ? 5.252 -7.608 -11.170 1.00 76.88 703 GLY A O 1
ATOM 5506 N N . VAL A 1 704 ? 5.687 -7.784 -8.977 1.00 81.25 704 VAL A N 1
ATOM 5507 C CA . VAL A 1 704 ? 5.145 -9.140 -8.827 1.00 81.25 704 VAL A CA 1
ATOM 5508 C C . VAL A 1 704 ? 3.668 -9.063 -8.439 1.00 81.25 704 VAL A C 1
ATOM 5510 O O . VAL A 1 704 ? 3.311 -8.477 -7.429 1.00 81.25 704 VAL A O 1
ATOM 5513 N N . GLY A 1 705 ? 2.811 -9.688 -9.248 1.00 76.81 705 GLY A N 1
ATOM 5514 C CA . GLY A 1 705 ? 1.373 -9.809 -9.003 1.00 76.81 705 GLY A CA 1
ATOM 5515 C C . GLY A 1 705 ? 0.777 -11.041 -9.691 1.00 76.81 705 GLY A C 1
ATOM 5516 O O . GLY A 1 705 ? 1.486 -11.762 -10.412 1.00 76.81 705 GLY A O 1
ATOM 5517 N N . GLY A 1 706 ? -0.526 -11.257 -9.501 1.00 79.38 706 GLY A N 1
ATOM 5518 C CA . GLY A 1 706 ? -1.261 -12.431 -9.986 1.00 79.38 706 GLY A CA 1
ATOM 5519 C C . GLY A 1 706 ? -1.181 -13.599 -9.001 1.00 79.38 706 GLY A C 1
ATOM 5520 O O . GLY A 1 706 ? -1.168 -13.375 -7.805 1.00 79.38 706 GLY A O 1
ATOM 5521 N N . ASN A 1 707 ? -1.088 -14.838 -9.497 1.00 86.12 707 ASN A N 1
ATOM 5522 C CA . ASN A 1 707 ? -0.831 -16.001 -8.641 1.00 86.12 707 ASN A CA 1
ATOM 5523 C C . ASN A 1 707 ? 0.632 -15.992 -8.181 1.00 86.12 707 ASN A C 1
ATOM 5525 O O . ASN A 1 707 ? 1.551 -16.213 -8.984 1.00 86.12 707 ASN A O 1
ATOM 5529 N N . ILE A 1 708 ? 0.850 -15.709 -6.903 1.00 89.69 708 ILE A N 1
ATOM 5530 C CA . ILE A 1 708 ? 2.173 -15.573 -6.305 1.00 89.69 708 ILE A CA 1
ATOM 5531 C C . ILE A 1 708 ? 2.497 -16.847 -5.525 1.00 89.69 708 ILE A C 1
ATOM 5533 O O . ILE A 1 708 ? 1.735 -17.278 -4.673 1.00 89.69 708 ILE A O 1
ATOM 5537 N N . GLY A 1 709 ? 3.666 -17.432 -5.784 1.00 95.00 709 GLY A N 1
ATOM 5538 C CA . GLY A 1 709 ? 4.341 -18.323 -4.843 1.00 95.00 709 GLY A CA 1
ATOM 5539 C C . GLY A 1 709 ? 5.770 -17.839 -4.645 1.00 95.00 709 GLY A C 1
ATOM 5540 O O . GLY A 1 709 ? 6.533 -17.804 -5.609 1.00 95.00 709 GLY A O 1
ATOM 5541 N N . LEU A 1 710 ? 6.140 -17.446 -3.431 1.00 96.19 710 LEU A N 1
ATOM 5542 C CA . LEU A 1 710 ? 7.468 -16.944 -3.090 1.00 96.19 710 LEU A CA 1
ATOM 5543 C C . LEU A 1 710 ? 8.166 -17.865 -2.095 1.00 96.19 710 LEU A C 1
ATOM 5545 O O . LEU A 1 710 ? 7.570 -18.354 -1.137 1.00 96.19 710 LEU A O 1
ATOM 5549 N N . VAL A 1 711 ? 9.463 -18.058 -2.319 1.00 97.31 711 VAL A N 1
ATOM 5550 C CA . VAL A 1 711 ? 10.393 -18.643 -1.351 1.00 97.31 711 VAL A CA 1
ATOM 5551 C C . VAL A 1 711 ? 11.532 -17.652 -1.152 1.00 97.31 711 VAL A C 1
ATOM 5553 O O . VAL A 1 711 ? 12.403 -17.518 -2.013 1.00 97.31 711 VAL A O 1
ATOM 5556 N N . LEU A 1 712 ? 11.491 -16.926 -0.039 1.00 97.19 712 LEU A N 1
ATOM 5557 C CA . LEU A 1 712 ? 12.523 -15.995 0.393 1.00 97.19 712 LEU A CA 1
ATOM 5558 C C . LEU A 1 712 ? 13.532 -16.758 1.244 1.00 97.19 712 LEU A C 1
ATOM 5560 O O . LEU A 1 712 ? 13.138 -17.459 2.169 1.00 97.19 712 LEU A O 1
ATOM 5564 N N . SER A 1 713 ? 14.819 -16.642 0.938 1.00 94.88 713 SER A N 1
ATOM 5565 C CA . SER A 1 713 ? 15.881 -17.382 1.626 1.00 94.88 713 SER A CA 1
ATOM 5566 C C . SER A 1 713 ? 17.149 -16.550 1.794 1.00 94.88 713 SER A C 1
ATOM 5568 O O . SER A 1 713 ? 17.500 -15.727 0.939 1.00 94.88 713 SER A O 1
ATOM 5570 N N . GLY A 1 714 ? 17.841 -16.774 2.908 1.00 93.81 714 GLY A N 1
ATOM 5571 C CA . GLY A 1 714 ? 19.082 -16.096 3.250 1.00 93.81 714 GLY A CA 1
ATOM 5572 C C . GLY A 1 714 ? 19.432 -16.269 4.723 1.00 93.81 714 GLY A C 1
ATOM 5573 O O . GLY A 1 714 ? 19.213 -17.330 5.306 1.00 93.81 714 GLY A O 1
ATOM 5574 N N . TYR A 1 715 ? 19.964 -15.210 5.318 1.00 93.75 715 TYR A N 1
ATOM 5575 C CA . TYR A 1 715 ? 20.378 -15.158 6.708 1.00 93.75 715 TYR A CA 1
ATOM 5576 C C . TYR A 1 715 ? 19.820 -13.918 7.395 1.00 93.75 715 TYR A C 1
ATOM 5578 O O . TYR A 1 715 ? 19.731 -12.855 6.783 1.00 93.75 715 TYR A O 1
ATOM 5586 N N . VAL A 1 716 ? 19.504 -14.055 8.678 1.00 95.00 716 VAL A N 1
ATOM 5587 C CA . VAL A 1 716 ? 19.226 -12.953 9.599 1.00 95.00 716 VAL A CA 1
ATOM 5588 C C . VAL A 1 716 ? 20.395 -12.823 10.577 1.00 95.00 716 VAL A C 1
ATOM 5590 O O . VAL A 1 716 ? 20.851 -13.817 11.139 1.00 95.00 716 VAL A O 1
ATOM 5593 N N . ASN A 1 717 ? 20.927 -11.616 10.757 1.00 93.50 717 ASN A N 1
ATOM 5594 C CA . ASN A 1 717 ? 22.052 -11.355 11.656 1.00 93.50 717 ASN A CA 1
ATOM 5595 C C . ASN A 1 717 ? 21.563 -10.832 13.008 1.00 93.50 717 ASN A C 1
ATOM 5597 O O . ASN A 1 717 ? 21.015 -9.733 13.086 1.00 93.50 717 ASN A O 1
ATOM 5601 N N . VAL A 1 718 ? 21.804 -11.579 14.084 1.00 93.94 718 VAL A N 1
ATOM 5602 C CA . VAL A 1 718 ? 21.413 -11.168 15.437 1.00 93.94 718 VAL A CA 1
ATOM 5603 C C . VAL A 1 718 ? 22.605 -10.583 16.213 1.00 93.94 718 VAL A C 1
ATOM 5605 O O . VAL A 1 718 ? 23.666 -11.212 16.305 1.00 93.94 718 VAL A O 1
ATOM 5608 N N . PRO A 1 719 ? 22.481 -9.367 16.780 1.00 92.50 719 PRO A N 1
ATOM 5609 C CA . PRO A 1 719 ? 23.622 -8.606 17.304 1.00 92.50 719 PRO A CA 1
ATOM 5610 C C . PRO A 1 719 ? 24.183 -9.126 18.639 1.00 92.50 719 PRO A C 1
ATOM 5612 O O . PRO A 1 719 ? 25.357 -8.876 18.956 1.00 92.50 719 PRO A O 1
ATOM 5615 N N . GLU A 1 720 ? 23.367 -9.841 19.413 1.00 94.88 720 GLU A N 1
ATOM 5616 C CA . GLU A 1 720 ? 23.699 -10.400 20.727 1.00 94.88 720 GLU A CA 1
ATOM 5617 C C . GLU A 1 720 ? 22.917 -11.685 21.038 1.00 94.88 720 GLU A C 1
ATOM 5619 O O . GLU A 1 720 ? 21.928 -11.995 20.379 1.00 94.88 720 GLU A O 1
ATOM 5624 N N . ASP A 1 721 ? 23.362 -12.436 22.047 1.00 96.12 721 ASP A N 1
ATOM 5625 C CA . ASP A 1 721 ? 22.650 -13.623 22.530 1.00 96.12 721 ASP A CA 1
ATOM 5626 C C . ASP A 1 721 ? 21.320 -13.212 23.178 1.00 96.12 721 ASP A C 1
ATOM 5628 O O . ASP A 1 721 ? 21.306 -12.382 24.089 1.00 96.12 721 ASP A O 1
ATOM 5632 N N . GLY A 1 722 ? 20.210 -13.835 22.785 1.00 96.12 722 GLY A N 1
ATOM 5633 C CA . GLY A 1 722 ? 18.924 -13.565 23.419 1.00 96.12 722 GLY A CA 1
ATOM 5634 C C . GLY A 1 722 ? 17.723 -14.259 22.787 1.00 96.12 722 GLY A C 1
ATOM 5635 O O . GLY A 1 722 ? 17.851 -15.047 21.854 1.00 96.12 722 GLY A O 1
ATOM 5636 N N . ILE A 1 723 ? 16.540 -13.980 23.337 1.00 96.38 723 ILE A N 1
ATOM 5637 C CA . ILE A 1 723 ? 15.265 -14.442 22.784 1.00 96.38 723 ILE A CA 1
ATOM 5638 C C . ILE A 1 723 ? 14.707 -13.320 21.915 1.00 96.38 723 ILE A C 1
ATOM 5640 O O . ILE A 1 723 ? 14.338 -12.267 22.430 1.00 96.38 723 ILE A O 1
ATOM 5644 N N . TYR A 1 724 ? 14.682 -13.545 20.607 1.00 97.12 724 TYR A N 1
ATOM 5645 C CA . TYR A 1 724 ? 14.194 -12.577 19.628 1.00 97.12 724 TYR A CA 1
ATOM 5646 C C . TYR A 1 724 ? 12.741 -12.874 19.288 1.00 97.12 724 TYR A C 1
ATOM 5648 O O . TYR A 1 724 ? 12.349 -14.041 19.249 1.00 97.12 724 TYR A O 1
ATOM 5656 N N . THR A 1 725 ? 11.960 -11.825 19.033 1.00 97.12 725 THR A N 1
ATOM 5657 C CA . THR A 1 725 ? 10.554 -11.943 18.622 1.00 97.12 725 THR A CA 1
ATOM 5658 C C . THR A 1 725 ? 10.428 -11.631 17.138 1.00 97.12 725 THR A C 1
ATOM 5660 O O . THR A 1 725 ? 10.827 -10.557 16.699 1.00 97.12 725 THR A O 1
ATOM 5663 N N . PHE A 1 726 ? 9.844 -12.549 16.381 1.00 97.00 726 PHE A N 1
ATOM 5664 C CA . PHE A 1 726 ? 9.531 -12.420 14.964 1.00 97.00 726 PHE A CA 1
ATOM 5665 C C . PHE A 1 726 ? 8.027 -12.210 14.824 1.00 97.00 726 PHE A C 1
ATOM 5667 O O . PHE A 1 726 ? 7.251 -12.968 15.407 1.00 97.00 726 PHE A O 1
ATOM 5674 N N . ARG A 1 727 ? 7.613 -11.197 14.065 1.00 95.56 727 ARG A N 1
ATOM 5675 C CA . ARG A 1 727 ? 6.208 -10.978 13.706 1.00 95.56 727 ARG A CA 1
ATOM 5676 C C . ARG A 1 727 ? 6.072 -11.073 12.202 1.00 95.56 727 ARG A C 1
ATOM 5678 O O . ARG A 1 727 ? 6.685 -10.272 11.501 1.00 95.56 727 ARG A O 1
ATOM 5685 N N . LEU A 1 728 ? 5.329 -12.064 11.727 1.00 95.69 728 LEU A N 1
ATOM 5686 C CA . LEU A 1 728 ? 5.103 -12.315 10.309 1.00 95.69 728 LEU A CA 1
ATOM 5687 C C . LEU A 1 728 ? 3.660 -11.957 9.971 1.00 95.69 728 LEU A C 1
ATOM 5689 O O . LEU A 1 728 ? 2.739 -12.578 10.496 1.00 95.69 728 LEU A O 1
ATOM 5693 N N . LEU A 1 729 ? 3.488 -10.968 9.102 1.00 92.50 729 LEU A N 1
ATOM 5694 C CA . LEU A 1 729 ? 2.208 -10.516 8.575 1.00 92.50 729 LEU A CA 1
ATOM 5695 C C . LEU A 1 729 ? 2.050 -11.044 7.152 1.00 92.50 729 LEU A C 1
ATOM 5697 O O . LEU A 1 729 ? 2.893 -10.757 6.299 1.00 92.50 729 LEU A O 1
ATOM 5701 N N . SER A 1 730 ? 0.975 -11.786 6.893 1.00 89.88 730 SER A N 1
ATOM 5702 C CA . SER A 1 730 ? 0.622 -12.201 5.536 1.00 89.88 730 SER A CA 1
ATOM 5703 C C . SER A 1 730 ? -0.876 -12.130 5.266 1.00 89.88 730 SER A C 1
ATOM 5705 O O . SER A 1 730 ? -1.683 -12.430 6.145 1.00 89.88 730 SER A O 1
ATOM 5707 N N . ASP A 1 731 ? -1.221 -11.728 4.046 1.00 83.94 731 ASP A N 1
ATOM 5708 C CA . ASP A 1 731 ? -2.501 -12.019 3.393 1.00 83.94 731 ASP A CA 1
ATOM 5709 C C . ASP A 1 731 ? -2.357 -13.322 2.609 1.00 83.94 731 ASP A C 1
ATOM 5711 O O . ASP A 1 731 ? -1.360 -13.475 1.906 1.00 83.94 731 ASP A O 1
ATOM 5715 N N . ASP A 1 732 ? -3.299 -14.249 2.746 1.00 89.38 732 ASP A N 1
ATOM 5716 C CA . ASP A 1 732 ? -3.122 -15.670 2.432 1.00 89.38 732 ASP A CA 1
ATOM 5717 C C . ASP A 1 732 ? -1.921 -16.295 3.184 1.00 89.38 732 ASP A C 1
ATOM 5719 O O . ASP A 1 732 ? -1.444 -15.787 4.207 1.00 89.38 732 ASP A O 1
ATOM 5723 N N . GLY A 1 733 ? -1.439 -17.449 2.722 1.00 92.50 733 GLY A N 1
ATOM 5724 C CA . GLY A 1 733 ? -0.571 -18.299 3.524 1.00 92.50 733 GLY A CA 1
ATOM 5725 C C . GLY A 1 733 ? 0.889 -17.850 3.581 1.00 92.50 733 GLY A C 1
ATOM 5726 O O . GLY A 1 733 ? 1.498 -17.515 2.559 1.00 92.50 733 GLY A O 1
ATOM 5727 N N . SER A 1 734 ? 1.504 -17.964 4.763 1.00 96.81 734 SER A N 1
ATOM 5728 C CA . SER A 1 734 ? 2.957 -17.887 4.948 1.00 96.81 734 SER A CA 1
ATOM 5729 C C . SER A 1 734 ? 3.534 -18.879 5.970 1.00 96.81 734 SER A C 1
ATOM 5731 O O . SER A 1 734 ? 2.867 -19.347 6.887 1.00 96.81 734 SER A O 1
ATOM 5733 N N . LEU A 1 735 ? 4.819 -19.216 5.821 1.00 98.12 735 LEU A N 1
ATOM 5734 C CA . LEU A 1 735 ? 5.591 -20.033 6.766 1.00 98.12 735 LEU A CA 1
ATOM 5735 C C . LEU A 1 735 ? 6.951 -19.389 7.024 1.00 98.12 735 LEU A C 1
ATOM 5737 O O . LEU A 1 735 ? 7.649 -19.083 6.059 1.00 98.12 735 LEU A O 1
ATOM 5741 N N . LEU A 1 736 ? 7.373 -19.287 8.288 1.00 98.06 736 LEU A N 1
ATOM 5742 C CA . LEU A 1 736 ? 8.735 -18.889 8.670 1.00 98.06 736 LEU A CA 1
ATOM 5743 C C . LEU A 1 736 ? 9.510 -20.086 9.212 1.00 98.06 736 LEU A C 1
ATOM 5745 O O . LEU A 1 736 ? 9.099 -20.715 10.187 1.00 98.06 736 LEU A O 1
ATOM 5749 N N . TYR A 1 737 ? 10.683 -20.323 8.637 1.00 97.12 737 TYR A N 1
ATOM 5750 C CA . TYR A 1 737 ? 11.678 -21.258 9.138 1.00 97.12 737 TYR A CA 1
ATOM 5751 C C . TYR A 1 737 ? 12.923 -20.501 9.605 1.00 97.12 737 TYR A C 1
ATOM 5753 O O . TYR A 1 737 ? 13.416 -19.622 8.893 1.00 97.12 737 TYR A O 1
ATOM 5761 N N . LEU A 1 738 ? 13.442 -20.882 10.773 1.00 95.75 738 LEU A N 1
ATOM 5762 C CA . LEU A 1 738 ? 14.697 -20.390 11.346 1.00 95.75 738 LEU A CA 1
ATOM 5763 C C . LEU A 1 738 ? 15.604 -21.579 11.659 1.00 95.75 738 LEU A C 1
ATOM 5765 O O . LEU A 1 738 ? 15.192 -22.487 12.380 1.00 95.75 738 LEU A O 1
ATOM 5769 N N . ASP A 1 739 ? 16.814 -21.589 11.098 1.00 92.81 739 ASP A N 1
ATOM 5770 C CA . ASP A 1 739 ? 17.773 -22.705 11.192 1.00 92.81 739 ASP A CA 1
ATOM 5771 C C . ASP A 1 739 ? 17.158 -24.073 10.819 1.00 92.81 739 ASP A C 1
ATOM 5773 O O . ASP A 1 739 ? 17.502 -25.120 11.369 1.00 92.81 739 ASP A O 1
ATOM 5777 N N . GLY A 1 740 ? 16.201 -24.056 9.882 1.00 89.56 740 GLY A N 1
ATOM 5778 C CA . GLY A 1 740 ? 15.449 -25.228 9.423 1.00 89.56 740 GLY A CA 1
ATOM 5779 C C . GLY A 1 740 ? 14.254 -25.630 10.298 1.00 89.56 740 GLY A C 1
ATOM 5780 O O . GLY A 1 740 ? 13.441 -26.447 9.859 1.00 89.56 740 GLY A O 1
ATOM 5781 N N . ASP A 1 741 ? 14.091 -25.043 11.486 1.00 92.31 741 ASP A N 1
ATOM 5782 C CA . ASP A 1 741 ? 12.929 -25.268 12.347 1.00 92.31 741 ASP A CA 1
ATOM 5783 C C . ASP A 1 741 ? 11.765 -24.362 11.935 1.00 92.31 741 ASP A C 1
ATOM 5785 O O . ASP A 1 741 ? 11.945 -23.161 11.733 1.00 92.31 741 ASP A O 1
ATOM 5789 N N . LEU A 1 742 ? 10.551 -24.912 11.874 1.00 95.12 742 LEU A N 1
ATOM 5790 C CA . LEU A 1 742 ? 9.339 -24.120 11.662 1.00 95.12 742 LEU A CA 1
ATOM 5791 C C . LEU A 1 742 ? 9.075 -23.243 12.897 1.00 95.12 742 LEU A C 1
ATOM 5793 O O . LEU A 1 742 ? 8.785 -23.765 13.972 1.00 95.12 742 LEU A O 1
ATOM 5797 N N . ALA A 1 743 ? 9.191 -21.926 12.734 1.00 94.56 743 ALA A N 1
ATOM 5798 C CA . ALA A 1 743 ? 8.992 -20.941 13.794 1.00 94.56 743 ALA A CA 1
ATOM 5799 C C . ALA A 1 743 ? 7.578 -20.341 13.777 1.00 94.56 743 ALA A C 1
ATOM 5801 O O . ALA A 1 743 ? 7.005 -20.138 14.842 1.00 94.56 743 ALA A O 1
ATOM 5802 N N . ILE A 1 744 ? 7.013 -20.083 12.590 1.00 96.62 744 ILE A N 1
ATOM 5803 C CA . ILE A 1 744 ? 5.638 -19.582 12.410 1.00 96.62 744 ILE A CA 1
ATOM 5804 C C . ILE A 1 744 ? 4.946 -20.397 11.318 1.00 96.62 744 ILE A C 1
ATOM 5806 O O . ILE A 1 744 ? 5.497 -20.559 10.227 1.00 96.62 744 ILE A O 1
ATOM 5810 N N . ASP A 1 745 ? 3.733 -20.870 11.613 1.00 95.69 745 ASP A N 1
ATOM 5811 C CA . ASP A 1 745 ? 2.817 -21.494 10.655 1.00 95.69 745 ASP A CA 1
ATOM 5812 C C . ASP A 1 745 ? 1.580 -20.609 10.486 1.00 95.69 745 ASP A C 1
ATOM 5814 O O . ASP A 1 745 ? 0.707 -20.593 11.353 1.00 95.69 745 ASP A O 1
ATOM 5818 N N . ASN A 1 746 ? 1.541 -19.853 9.392 1.00 94.00 746 ASN A N 1
ATOM 5819 C CA . ASN A 1 746 ? 0.416 -19.016 8.988 1.00 94.00 746 ASN A CA 1
ATOM 5820 C C . ASN A 1 746 ? -0.106 -19.500 7.622 1.00 94.00 746 ASN A C 1
ATOM 5822 O O . ASN A 1 746 ? -0.355 -18.697 6.738 1.00 94.00 746 ASN A O 1
ATOM 5826 N N . ASP A 1 747 ? -0.126 -20.818 7.378 1.00 94.31 747 ASP A N 1
ATOM 5827 C CA . ASP A 1 747 ? -0.476 -21.403 6.073 1.00 94.31 747 ASP A CA 1
ATOM 5828 C C . ASP A 1 747 ? -2.001 -21.481 5.846 1.00 94.31 747 ASP A C 1
ATOM 5830 O O . ASP A 1 747 ? -2.779 -21.686 6.781 1.00 94.31 747 ASP A O 1
ATOM 5834 N N . GLY A 1 748 ? -2.419 -21.424 4.579 1.00 88.00 748 GLY A N 1
ATOM 5835 C CA . GLY A 1 748 ? -3.824 -21.438 4.148 1.00 88.00 748 GLY A CA 1
ATOM 5836 C C . GLY A 1 748 ? -4.363 -20.064 3.737 1.00 88.00 748 GLY A C 1
ATOM 5837 O O . GLY A 1 748 ? -3.820 -19.037 4.114 1.00 88.00 748 GLY A O 1
ATOM 5838 N N . GLY A 1 749 ? -5.435 -20.042 2.937 1.00 81.81 749 GLY A N 1
ATOM 5839 C CA . GLY A 1 749 ? -6.050 -18.789 2.478 1.00 81.81 749 GLY A CA 1
ATOM 5840 C C . GLY A 1 749 ? -6.795 -18.065 3.603 1.00 81.81 749 GLY A C 1
ATOM 5841 O O . GLY A 1 749 ? -7.684 -18.645 4.239 1.00 81.81 749 GLY A O 1
ATOM 5842 N N . HIS A 1 750 ? -6.441 -16.808 3.849 1.00 80.88 750 HIS A N 1
ATOM 5843 C CA . HIS A 1 750 ? -7.009 -15.969 4.901 1.00 80.88 750 HIS A CA 1
ATOM 5844 C C . HIS A 1 750 ? -6.751 -14.490 4.608 1.00 80.88 750 HIS A C 1
ATOM 5846 O O . HIS A 1 750 ? -5.806 -14.154 3.919 1.00 80.88 750 HIS A O 1
ATOM 5852 N N . THR A 1 751 ? -7.559 -13.599 5.180 1.00 73.50 751 THR A N 1
ATOM 5853 C CA . THR A 1 751 ? -7.286 -12.149 5.162 1.00 73.50 751 THR A CA 1
ATOM 5854 C C . THR A 1 751 ? -5.984 -11.822 5.911 1.00 73.50 751 THR A C 1
ATOM 5856 O O . THR A 1 751 ? -5.507 -12.688 6.647 1.00 73.50 751 THR A O 1
ATOM 5859 N N . PRO A 1 752 ? -5.441 -10.591 5.850 1.00 80.69 752 PRO A N 1
ATOM 5860 C CA . PRO A 1 752 ? -4.186 -10.258 6.521 1.00 80.69 752 PRO A CA 1
ATOM 5861 C C . PRO A 1 752 ? -4.192 -10.597 8.021 1.00 80.69 752 PRO A C 1
ATOM 5863 O O . PRO A 1 752 ? -5.019 -10.081 8.775 1.00 80.69 752 PRO A O 1
ATOM 5866 N N . ILE A 1 753 ? -3.274 -11.467 8.451 1.00 83.44 753 ILE A N 1
ATOM 5867 C CA . ILE A 1 753 ? -3.086 -11.889 9.848 1.00 83.44 753 ILE A CA 1
ATOM 5868 C C . ILE A 1 753 ? -1.597 -11.795 10.195 1.00 83.44 753 ILE A C 1
ATOM 5870 O O . ILE A 1 753 ? -0.745 -12.235 9.421 1.00 83.44 753 ILE A O 1
ATOM 5874 N N . GLU A 1 754 ? -1.287 -11.231 11.365 1.00 90.31 754 GLU A N 1
ATOM 5875 C CA . GLU A 1 754 ? 0.056 -11.250 11.956 1.00 90.31 754 GLU A CA 1
ATOM 5876 C C . GLU A 1 754 ? 0.154 -12.378 12.988 1.00 90.31 754 GLU A C 1
ATOM 5878 O O . GLU A 1 754 ? -0.683 -12.467 13.885 1.00 90.31 754 GLU A O 1
ATOM 5883 N N . ILE A 1 755 ? 1.187 -13.216 12.879 1.00 93.25 755 ILE A N 1
ATOM 5884 C CA . ILE A 1 755 ? 1.535 -14.226 13.886 1.00 93.25 755 ILE A CA 1
ATOM 5885 C C . ILE A 1 755 ? 2.890 -13.878 14.496 1.00 93.25 755 ILE A C 1
ATOM 5887 O O . ILE A 1 755 ? 3.826 -13.478 13.799 1.00 93.25 755 ILE A O 1
ATOM 5891 N N . THR A 1 756 ? 3.009 -14.057 15.810 1.00 95.38 756 THR A N 1
ATOM 5892 C CA . THR A 1 756 ? 4.203 -13.713 16.581 1.00 95.38 756 THR A CA 1
ATOM 5893 C C . THR A 1 756 ? 4.858 -14.944 17.208 1.00 95.38 756 THR A C 1
ATOM 5895 O O . THR A 1 756 ? 4.220 -15.737 17.900 1.00 95.38 756 THR A O 1
ATOM 5898 N N . ALA A 1 757 ? 6.165 -15.102 17.011 1.00 96.94 757 ALA A N 1
ATOM 5899 C CA . ALA A 1 757 ? 6.923 -16.202 17.596 1.00 96.94 757 ALA A CA 1
ATOM 5900 C C . ALA A 1 757 ? 8.279 -15.757 18.132 1.00 96.94 757 ALA A C 1
ATOM 5902 O O . ALA A 1 757 ? 8.952 -14.902 17.561 1.00 96.94 757 ALA A O 1
ATOM 5903 N N . GLN A 1 758 ? 8.707 -16.387 19.217 1.00 96.88 758 GLN A N 1
ATOM 5904 C CA . GLN A 1 758 ? 10.017 -16.186 19.814 1.00 96.88 758 GLN A CA 1
ATOM 5905 C C . GLN A 1 758 ? 10.975 -17.345 19.523 1.00 96.88 758 GLN A C 1
ATOM 5907 O O . GLN A 1 758 ? 10.575 -18.512 19.456 1.00 96.88 758 GLN A O 1
ATOM 5912 N N . LYS A 1 759 ? 12.270 -17.031 19.410 1.00 96.50 759 LYS A N 1
ATOM 5913 C CA . LYS A 1 759 ? 13.350 -18.017 19.241 1.00 96.50 759 LYS A CA 1
ATOM 5914 C C . LYS A 1 759 ? 14.572 -17.630 20.076 1.00 96.50 759 LYS A C 1
ATOM 5916 O O . LYS A 1 759 ? 14.966 -16.464 20.090 1.00 96.50 759 LYS A O 1
ATOM 5921 N N . ALA A 1 760 ? 15.171 -18.599 20.771 1.00 96.38 760 ALA A N 1
ATOM 5922 C CA . ALA A 1 760 ? 16.413 -18.406 21.527 1.00 96.38 760 ALA A CA 1
ATOM 5923 C C . ALA A 1 760 ? 17.646 -18.548 20.611 1.00 96.38 760 ALA A C 1
ATOM 5925 O O . ALA A 1 760 ? 17.954 -19.649 20.154 1.00 96.38 760 ALA A O 1
ATOM 5926 N N . LEU A 1 761 ? 18.359 -17.446 20.362 1.00 96.62 761 LEU A N 1
ATOM 5927 C CA . LEU A 1 761 ? 19.438 -17.349 19.370 1.00 96.62 761 LEU A CA 1
ATOM 5928 C C . LEU A 1 761 ? 20.754 -16.871 20.001 1.00 96.62 761 LEU A C 1
ATOM 5930 O O . LEU A 1 761 ? 20.764 -15.987 20.863 1.00 96.62 761 LEU A O 1
ATOM 5934 N N . ARG A 1 762 ? 21.880 -17.447 19.570 1.00 96.25 762 ARG A N 1
ATOM 5935 C CA . ARG A 1 762 ? 23.226 -16.915 19.839 1.00 96.25 762 ARG A CA 1
ATOM 5936 C C . ARG A 1 762 ? 23.557 -15.788 18.868 1.00 96.25 762 ARG A C 1
ATOM 5938 O O . ARG A 1 762 ? 23.057 -15.753 17.760 1.00 96.25 762 ARG A O 1
ATOM 5945 N N . LYS A 1 763 ? 24.462 -14.893 19.246 1.00 95.00 763 LYS A N 1
ATOM 5946 C CA . LYS A 1 763 ? 24.973 -13.835 18.372 1.00 95.00 763 LYS A CA 1
ATOM 5947 C C . LYS A 1 763 ? 25.533 -14.390 17.051 1.00 95.00 763 LYS A C 1
ATOM 5949 O O . LYS A 1 763 ? 26.461 -15.200 17.081 1.00 95.00 763 LYS A O 1
ATOM 5954 N N . GLY A 1 764 ? 25.086 -13.840 15.919 1.00 92.88 764 GLY A N 1
ATOM 5955 C CA . GLY A 1 764 ? 25.632 -14.107 14.582 1.00 92.88 764 GLY A CA 1
ATOM 5956 C C . GLY A 1 764 ? 24.561 -14.340 13.511 1.00 92.88 764 GLY A C 1
ATOM 5957 O O . GLY A 1 764 ? 23.427 -13.893 13.649 1.00 92.88 764 GLY A O 1
ATOM 5958 N N . LEU A 1 765 ? 24.931 -15.016 12.420 1.00 93.00 765 LEU A N 1
ATOM 5959 C CA . LEU A 1 765 ? 24.034 -15.308 11.298 1.00 93.00 765 LEU A CA 1
ATOM 5960 C C . LEU A 1 765 ? 23.199 -16.564 11.558 1.00 93.00 765 LEU A C 1
ATOM 5962 O O . LEU A 1 765 ? 23.753 -17.614 11.870 1.00 93.00 765 LEU A O 1
ATOM 5966 N N . HIS A 1 766 ? 21.893 -16.474 11.340 1.00 95.00 766 HIS A N 1
ATOM 5967 C CA . HIS A 1 766 ? 20.950 -17.592 11.394 1.00 95.00 766 HIS A CA 1
ATOM 5968 C C . HIS A 1 766 ? 20.263 -17.764 10.048 1.00 95.00 766 HIS A C 1
ATOM 5970 O O . HIS A 1 766 ? 19.957 -16.774 9.385 1.00 95.00 766 HIS A O 1
ATOM 5976 N N . GLU A 1 767 ? 20.041 -19.005 9.622 1.00 94.62 767 GLU A N 1
ATOM 5977 C CA . GLU A 1 767 ? 19.365 -19.271 8.352 1.00 94.62 767 GLU A CA 1
ATOM 5978 C C . GLU A 1 767 ? 17.890 -18.884 8.471 1.00 94.62 767 GLU A C 1
ATOM 5980 O O . GLU A 1 767 ? 17.218 -19.262 9.431 1.00 94.62 767 GLU A O 1
ATOM 5985 N N . ILE A 1 768 ? 17.381 -18.149 7.484 1.00 96.44 768 ILE A N 1
ATOM 5986 C CA . ILE A 1 768 ? 15.973 -17.765 7.414 1.00 96.44 768 ILE A CA 1
ATOM 5987 C C . ILE A 1 768 ? 15.378 -18.184 6.076 1.00 96.44 768 ILE A C 1
ATOM 5989 O O . ILE A 1 768 ? 15.955 -17.941 5.013 1.00 96.44 768 ILE A O 1
ATOM 5993 N N . THR A 1 769 ? 14.201 -18.805 6.130 1.00 97.50 769 THR A N 1
ATOM 5994 C CA . THR A 1 769 ? 13.381 -19.079 4.948 1.00 97.50 769 THR A CA 1
ATOM 5995 C C . THR A 1 769 ? 11.936 -18.688 5.212 1.00 97.50 769 THR A C 1
ATOM 5997 O O . THR A 1 769 ? 11.337 -19.166 6.173 1.00 97.50 769 THR A O 1
ATOM 6000 N N . VAL A 1 770 ? 11.356 -17.872 4.332 1.00 98.06 770 VAL A N 1
ATOM 6001 C CA . VAL A 1 770 ? 9.923 -17.564 4.331 1.00 98.06 770 VAL A CA 1
ATOM 6002 C C . VAL A 1 770 ? 9.290 -18.093 3.057 1.00 98.06 770 VAL A C 1
ATOM 6004 O O . VAL A 1 770 ? 9.763 -17.821 1.955 1.00 98.06 770 VAL A O 1
ATOM 6007 N N . LYS A 1 771 ? 8.215 -18.861 3.203 1.00 98.06 771 LYS A N 1
ATOM 6008 C CA . LYS A 1 771 ? 7.371 -19.295 2.086 1.00 98.06 771 LYS A CA 1
ATOM 6009 C C . LYS A 1 771 ? 6.067 -18.517 2.136 1.00 98.06 771 LYS A C 1
ATOM 6011 O O . LYS A 1 771 ? 5.547 -18.338 3.228 1.00 98.06 771 LYS A O 1
ATOM 6016 N N . TYR A 1 772 ? 5.563 -18.070 0.993 1.00 97.25 772 TYR A N 1
ATOM 6017 C CA . TYR A 1 772 ? 4.373 -17.221 0.911 1.00 97.25 772 TYR A CA 1
ATOM 6018 C C . TYR A 1 772 ? 3.600 -17.475 -0.383 1.00 97.25 772 TYR A C 1
ATOM 6020 O O . TYR A 1 772 ? 4.231 -17.632 -1.431 1.00 97.25 772 TYR A O 1
ATOM 6028 N N . PHE A 1 773 ? 2.270 -17.497 -0.339 1.00 95.06 773 PHE A N 1
ATOM 6029 C CA . PHE A 1 773 ? 1.448 -17.452 -1.549 1.00 95.06 773 PHE A CA 1
ATOM 6030 C C . PHE A 1 773 ? 0.324 -16.427 -1.437 1.00 95.06 773 PHE A C 1
ATOM 6032 O O . PHE A 1 773 ? -0.087 -16.104 -0.333 1.00 95.06 773 PHE A O 1
ATOM 6039 N N . ASP A 1 774 ? -0.155 -15.955 -2.588 1.00 90.25 774 ASP A N 1
ATOM 6040 C CA . ASP A 1 774 ? -1.298 -15.044 -2.697 1.00 90.25 774 ASP A CA 1
ATOM 6041 C C . ASP A 1 774 ? -1.987 -15.161 -4.065 1.00 90.25 774 ASP A C 1
ATOM 6043 O O . ASP A 1 774 ? -1.363 -15.547 -5.067 1.00 90.25 774 ASP A O 1
ATOM 6047 N N . HIS A 1 775 ? -3.274 -14.809 -4.100 1.00 79.50 775 HIS A N 1
ATOM 6048 C CA . HIS A 1 775 ? -4.094 -14.800 -5.309 1.00 79.50 775 HIS A CA 1
ATOM 6049 C C . HIS A 1 775 ? -4.536 -13.410 -5.794 1.00 79.50 775 HIS A C 1
ATOM 6051 O O . HIS A 1 775 ? -4.909 -13.305 -6.968 1.00 79.50 775 HIS A O 1
ATOM 6057 N N . ASN A 1 776 ? -4.521 -12.364 -4.953 1.00 66.75 776 ASN A N 1
ATOM 6058 C CA . ASN A 1 776 ? -5.248 -11.113 -5.221 1.00 66.75 776 ASN A CA 1
ATOM 6059 C C . ASN A 1 776 ? -4.482 -9.811 -4.888 1.00 66.75 776 ASN A C 1
ATOM 6061 O O . ASN A 1 776 ? -5.108 -8.769 -4.704 1.00 66.75 776 ASN A O 1
ATOM 6065 N N . GLY A 1 777 ? -3.146 -9.820 -4.914 1.00 61.31 777 GLY A N 1
ATOM 6066 C CA . GLY A 1 777 ? -2.327 -8.609 -4.727 1.00 61.31 777 GLY A CA 1
ATOM 6067 C C . GLY A 1 777 ? -1.908 -8.376 -3.276 1.00 61.31 777 GLY A C 1
ATOM 6068 O O . GLY A 1 777 ? -1.839 -7.229 -2.841 1.00 61.31 777 GLY A O 1
ATOM 6069 N N . GLY A 1 778 ? -1.667 -9.476 -2.566 1.00 70.56 778 GLY A N 1
ATOM 6070 C CA . GLY A 1 778 ? -1.596 -9.592 -1.117 1.00 70.56 778 GLY A CA 1
ATOM 6071 C C . GLY A 1 778 ? -0.484 -8.818 -0.412 1.00 70.56 778 GLY A C 1
ATOM 6072 O O . GLY A 1 778 ? 0.314 -8.082 -0.991 1.00 70.56 778 GLY A O 1
ATOM 6073 N N . LEU A 1 779 ? -0.468 -8.981 0.907 1.00 83.19 779 LEU A N 1
ATOM 6074 C CA . LEU A 1 779 ? 0.423 -8.316 1.849 1.00 83.19 779 LEU A CA 1
ATOM 6075 C C . LEU A 1 779 ? 1.422 -9.332 2.412 1.00 83.19 779 LEU A C 1
ATOM 6077 O O . LEU A 1 779 ? 1.021 -10.406 2.850 1.00 83.19 779 LEU A O 1
ATOM 6081 N N . LEU A 1 780 ? 2.708 -8.983 2.458 1.00 92.94 780 LEU A N 1
ATOM 6082 C CA . LEU A 1 780 ? 3.738 -9.751 3.162 1.00 92.94 780 LEU A CA 1
ATOM 6083 C C . LEU A 1 780 ? 4.691 -8.785 3.864 1.00 92.94 780 LEU A C 1
ATOM 6085 O O . LEU A 1 780 ? 5.228 -7.879 3.226 1.00 92.94 780 LEU A O 1
ATOM 6089 N N . GLY A 1 781 ? 4.919 -9.000 5.156 1.00 94.06 781 GLY A N 1
ATOM 6090 C CA . GLY A 1 781 ? 5.850 -8.214 5.957 1.00 94.06 781 GLY A CA 1
ATOM 6091 C C . GLY A 1 781 ? 6.386 -9.005 7.142 1.00 94.06 781 GLY A C 1
ATOM 6092 O O . GLY A 1 781 ? 5.705 -9.881 7.673 1.00 94.06 781 GLY A O 1
ATOM 6093 N N . MET A 1 782 ? 7.602 -8.688 7.590 1.00 95.12 782 MET A N 1
ATOM 6094 C CA . MET A 1 782 ? 8.132 -9.231 8.840 1.00 95.12 782 MET A CA 1
ATOM 6095 C C . MET A 1 782 ? 8.908 -8.179 9.630 1.00 95.12 782 MET A C 1
ATOM 6097 O O . MET A 1 782 ? 9.778 -7.506 9.078 1.00 95.12 782 MET A O 1
ATOM 6101 N N . SER A 1 783 ? 8.639 -8.091 10.932 1.00 95.31 783 SER A N 1
ATOM 6102 C CA . SER A 1 783 ? 9.417 -7.289 11.884 1.00 95.31 783 SER A CA 1
ATOM 6103 C C . SER A 1 783 ? 10.105 -8.188 12.911 1.00 95.31 783 SER A C 1
ATOM 6105 O O . SER A 1 783 ? 9.603 -9.258 13.271 1.00 95.31 783 SER A O 1
ATOM 6107 N N . VAL A 1 784 ? 11.289 -7.770 13.365 1.00 95.88 784 VAL A N 1
ATOM 6108 C CA . VAL A 1 784 ? 12.106 -8.516 14.330 1.00 95.88 784 VAL A CA 1
ATOM 6109 C C . VAL A 1 784 ? 12.432 -7.608 15.505 1.00 95.88 784 VAL A C 1
ATOM 6111 O O . VAL A 1 784 ? 12.921 -6.499 15.314 1.00 95.88 784 VAL A O 1
ATOM 6114 N N . TYR A 1 785 ? 12.191 -8.090 16.720 1.00 95.75 785 TYR A N 1
ATOM 6115 C CA . TYR A 1 785 ? 12.449 -7.357 17.955 1.00 95.75 785 TYR A CA 1
ATOM 6116 C C . TYR A 1 785 ? 13.540 -8.041 18.776 1.00 95.75 785 TYR A C 1
ATOM 6118 O O . TYR A 1 785 ? 13.553 -9.269 18.923 1.00 95.75 785 TYR A O 1
ATOM 6126 N N . SER A 1 786 ? 14.443 -7.231 19.324 1.00 94.00 786 SER A N 1
ATOM 6127 C CA . SER A 1 786 ? 15.493 -7.653 20.249 1.00 94.00 786 SER A CA 1
ATOM 6128 C C . SER A 1 786 ? 14.927 -8.078 21.613 1.00 94.00 786 SER A C 1
ATOM 6130 O O . SER A 1 786 ? 13.765 -7.799 21.924 1.00 94.00 786 SER A O 1
ATOM 6132 N N . PRO A 1 787 ? 15.736 -8.738 22.466 1.00 92.31 787 PRO A N 1
ATOM 6133 C CA . PRO A 1 787 ? 15.292 -9.214 23.780 1.00 92.31 787 PRO A CA 1
ATOM 6134 C C . PRO A 1 787 ? 14.793 -8.119 24.736 1.00 92.31 787 PRO A C 1
ATOM 6136 O O . PRO A 1 787 ? 14.059 -8.413 25.676 1.00 92.31 787 PRO A O 1
ATOM 6139 N N . ASP A 1 788 ? 15.200 -6.866 24.529 1.00 90.06 788 ASP A N 1
ATOM 6140 C CA . ASP A 1 788 ? 14.740 -5.694 25.281 1.00 90.06 788 ASP A CA 1
ATOM 6141 C C . ASP A 1 788 ? 13.488 -5.026 24.677 1.00 90.06 788 ASP A C 1
ATOM 6143 O O . ASP A 1 788 ? 12.982 -4.051 25.236 1.00 90.06 788 ASP A O 1
ATOM 6147 N N . GLY A 1 789 ? 12.965 -5.563 23.569 1.00 86.12 789 GLY A N 1
ATOM 6148 C CA . GLY A 1 789 ? 11.743 -5.109 22.909 1.00 86.12 789 GLY A CA 1
ATOM 6149 C C . GLY A 1 789 ? 11.935 -4.003 21.869 1.00 86.12 789 GLY A C 1
ATOM 6150 O O . GLY A 1 789 ? 10.936 -3.455 21.403 1.00 86.12 789 GLY A O 1
ATOM 6151 N N . ALA A 1 790 ? 13.171 -3.658 21.490 1.00 91.38 790 ALA A N 1
ATOM 6152 C CA . ALA A 1 790 ? 13.423 -2.707 20.406 1.00 91.38 790 ALA A CA 1
ATOM 6153 C C . ALA A 1 790 ? 13.294 -3.376 19.025 1.00 91.38 790 ALA A C 1
ATOM 6155 O O . ALA A 1 790 ? 13.743 -4.501 18.819 1.00 91.38 790 ALA A O 1
ATOM 6156 N N . GLU A 1 791 ? 12.682 -2.688 18.062 1.00 93.00 791 GLU A N 1
ATOM 6157 C CA . GLU A 1 791 ? 12.610 -3.175 16.680 1.00 93.00 791 GLU A CA 1
ATOM 6158 C C . GLU A 1 791 ? 13.976 -3.042 15.996 1.00 93.00 791 GLU A C 1
ATOM 6160 O O . GLU A 1 791 ? 14.618 -1.989 16.069 1.00 93.00 791 GLU A O 1
ATOM 6165 N N . LEU A 1 792 ? 14.427 -4.106 15.334 1.00 91.12 792 LEU A N 1
ATOM 6166 C CA . LEU A 1 792 ? 15.656 -4.103 14.552 1.00 91.12 792 LEU A CA 1
ATOM 6167 C C . LEU A 1 792 ? 15.374 -3.564 13.140 1.00 91.12 792 LEU A C 1
ATOM 6169 O O . LEU A 1 792 ? 14.465 -4.066 12.477 1.00 91.12 792 LEU A O 1
ATOM 6173 N N . PRO A 1 793 ? 16.149 -2.582 12.643 1.00 87.12 793 PRO A N 1
ATOM 6174 C CA . PRO A 1 793 ? 15.987 -2.081 11.281 1.00 87.12 793 PRO A CA 1
ATOM 6175 C C . PRO A 1 793 ? 16.357 -3.167 10.264 1.00 87.12 793 PRO A C 1
ATOM 6177 O O . PRO A 1 793 ? 17.292 -3.929 10.491 1.00 87.12 793 PRO A O 1
ATOM 6180 N N . SER A 1 794 ? 15.663 -3.216 9.125 1.00 83.69 794 SER A N 1
ATOM 6181 C CA . SER A 1 794 ? 15.929 -4.201 8.064 1.00 83.69 794 SER A CA 1
ATOM 6182 C C . SER A 1 794 ? 17.299 -4.026 7.393 1.00 83.69 794 SER A C 1
ATOM 6184 O O . SER A 1 794 ? 17.902 -5.005 6.945 1.00 83.69 794 SER A O 1
ATOM 6186 N N . GLU A 1 795 ? 17.822 -2.798 7.344 1.00 80.81 795 GLU A N 1
ATOM 6187 C CA . GLU A 1 795 ? 19.133 -2.489 6.767 1.00 80.81 795 GLU A CA 1
ATOM 6188 C C . GLU A 1 795 ? 20.260 -3.203 7.535 1.00 80.81 795 GLU A C 1
ATOM 6190 O O . GLU A 1 795 ? 20.475 -2.972 8.725 1.00 80.81 795 GLU A O 1
ATOM 6195 N N . GLY A 1 796 ? 20.983 -4.095 6.851 1.00 79.44 796 GLY A N 1
ATOM 6196 C CA . GLY A 1 796 ? 22.037 -4.915 7.459 1.00 79.44 796 GLY A CA 1
ATOM 6197 C C . GLY A 1 796 ? 21.530 -6.026 8.391 1.00 79.44 796 GLY A C 1
ATOM 6198 O O . GLY A 1 796 ? 22.336 -6.684 9.047 1.00 79.44 796 GLY A O 1
ATOM 6199 N N . LEU A 1 797 ? 20.215 -6.255 8.463 1.00 89.00 797 LEU A N 1
ATOM 6200 C CA . LEU A 1 797 ? 19.640 -7.385 9.196 1.00 89.00 797 LEU A CA 1
ATOM 6201 C C . LEU A 1 797 ? 19.620 -8.651 8.337 1.00 89.00 797 LEU A C 1
ATOM 6203 O O . LEU A 1 797 ? 19.929 -9.732 8.839 1.00 89.00 797 LEU A O 1
ATOM 6207 N N . TYR A 1 798 ? 19.286 -8.512 7.051 1.00 90.75 798 TYR A N 1
ATOM 6208 C CA . TYR A 1 798 ? 19.140 -9.632 6.125 1.00 90.75 798 TYR A CA 1
ATOM 6209 C C . TYR A 1 798 ? 20.284 -9.726 5.117 1.00 90.75 798 TYR A C 1
ATOM 6211 O O . TYR A 1 798 ? 20.691 -8.728 4.520 1.00 90.75 798 TYR A O 1
ATOM 6219 N N . TYR A 1 799 ? 20.749 -10.951 4.880 1.00 87.31 799 TYR A N 1
ATOM 6220 C CA . TYR A 1 799 ? 21.837 -11.258 3.955 1.00 87.31 799 TYR A CA 1
ATOM 6221 C C . TYR A 1 799 ? 21.526 -12.475 3.094 1.00 87.31 799 TYR A C 1
ATOM 6223 O O . TYR A 1 799 ? 20.763 -13.357 3.472 1.00 87.31 799 TYR A O 1
ATOM 6231 N N . SER A 1 800 ? 22.191 -12.598 1.950 1.00 84.25 800 SER A N 1
ATOM 6232 C CA . SER A 1 800 ? 22.243 -13.866 1.224 1.00 84.25 800 SER A CA 1
ATOM 6233 C C . SER A 1 800 ? 23.600 -14.087 0.577 1.00 84.25 800 SER A C 1
ATOM 6235 O O . SER A 1 800 ? 24.401 -13.165 0.464 1.00 84.25 800 SER A O 1
ATOM 6237 N N . VAL A 1 801 ? 23.794 -15.283 0.036 1.00 77.44 801 VAL A N 1
ATOM 6238 C CA . VAL A 1 801 ? 24.922 -15.596 -0.834 1.00 77.44 801 VAL A CA 1
ATOM 6239 C C . VAL A 1 801 ? 24.731 -14.954 -2.211 1.00 77.44 801 VAL A C 1
ATOM 6241 O O . VAL A 1 801 ? 23.774 -15.265 -2.921 1.00 77.44 801 VAL A O 1
ATOM 6244 N N . ALA A 1 802 ? 25.649 -14.068 -2.594 1.00 66.69 802 ALA A N 1
ATOM 6245 C CA . ALA A 1 802 ? 25.680 -13.454 -3.916 1.00 66.69 802 ALA A CA 1
ATOM 6246 C C . ALA A 1 802 ? 25.977 -14.490 -5.013 1.00 66.69 802 ALA A C 1
ATOM 6248 O O . ALA A 1 802 ? 26.894 -15.301 -4.857 1.00 66.69 802 ALA A O 1
ATOM 6249 N N . ASP A 1 803 ? 25.263 -14.409 -6.141 1.00 66.81 803 ASP A N 1
ATOM 6250 C CA . ASP A 1 803 ? 25.566 -15.158 -7.365 1.00 66.81 803 ASP A CA 1
ATOM 6251 C C . ASP A 1 803 ? 26.369 -14.279 -8.349 1.00 66.81 803 ASP A C 1
ATOM 6253 O O . ASP A 1 803 ? 25.812 -13.383 -8.982 1.00 66.81 803 ASP A O 1
ATOM 6257 N N . PRO A 1 804 ? 27.683 -14.506 -8.528 1.00 59.12 804 PRO A N 1
ATOM 6258 C CA . PRO A 1 804 ? 28.492 -13.729 -9.465 1.00 59.12 804 PRO A CA 1
ATOM 6259 C C . PRO A 1 804 ? 28.175 -14.018 -10.945 1.00 59.12 804 PRO A C 1
ATOM 6261 O O . PRO A 1 804 ? 28.706 -13.334 -11.829 1.00 59.12 804 PRO A O 1
ATOM 6264 N N . GLU A 1 805 ? 27.394 -15.059 -11.260 1.00 60.22 805 GLU A N 1
ATOM 6265 C CA . GLU A 1 805 ? 27.002 -15.382 -12.637 1.00 60.22 805 GLU A CA 1
ATOM 6266 C C . GLU A 1 805 ? 25.851 -14.518 -13.160 1.00 60.22 805 GLU A C 1
ATOM 6268 O O . GLU A 1 805 ? 25.700 -14.413 -14.377 1.00 60.22 805 GLU A O 1
ATOM 6273 N N . SER A 1 806 ? 25.105 -13.833 -12.288 1.00 69.50 806 SER A N 1
ATOM 6274 C CA . SER A 1 806 ? 23.952 -13.018 -12.688 1.00 69.50 806 SER A CA 1
ATOM 6275 C C . SER A 1 806 ? 24.299 -11.607 -13.183 1.00 69.50 806 SER A C 1
ATOM 6277 O O . SER A 1 806 ? 23.431 -10.938 -13.742 1.00 69.50 806 SER A O 1
ATOM 6279 N N . LEU A 1 807 ? 25.537 -11.131 -12.993 1.00 83.81 807 LEU A N 1
ATOM 6280 C CA . LEU A 1 807 ? 25.945 -9.790 -13.433 1.00 83.81 807 LEU A CA 1
ATOM 6281 C C . LEU A 1 807 ? 26.115 -9.730 -14.960 1.00 83.81 807 LEU A C 1
ATOM 6283 O O . LEU A 1 807 ? 26.749 -10.627 -15.530 1.00 83.81 807 LEU A O 1
ATOM 6287 N N . PRO A 1 808 ? 25.641 -8.663 -15.637 1.00 90.31 808 PRO A N 1
ATOM 6288 C CA . PRO A 1 808 ? 25.924 -8.465 -17.053 1.00 90.31 808 PRO A CA 1
ATOM 6289 C C . PRO A 1 808 ? 27.431 -8.338 -17.271 1.00 90.31 808 PRO A C 1
ATOM 6291 O O . PRO A 1 808 ? 28.140 -7.688 -16.499 1.00 90.31 808 PRO A O 1
ATOM 6294 N N . ARG A 1 809 ? 27.928 -8.948 -18.348 1.00 91.88 809 ARG A N 1
ATOM 6295 C CA . ARG A 1 809 ? 29.353 -8.934 -18.696 1.00 91.88 809 ARG A CA 1
ATOM 6296 C C . ARG A 1 809 ? 29.556 -8.325 -20.079 1.00 91.88 809 ARG A C 1
ATOM 6298 O O . ARG A 1 809 ? 28.755 -8.603 -20.975 1.00 91.88 809 ARG A O 1
ATOM 6305 N N . PRO A 1 810 ? 30.627 -7.544 -20.281 1.00 94.44 810 PRO A N 1
ATOM 6306 C CA . PRO A 1 810 ? 30.971 -7.046 -21.601 1.00 94.44 810 PRO A CA 1
ATOM 6307 C C . PRO A 1 810 ? 31.361 -8.186 -22.543 1.00 94.44 810 PRO A C 1
ATOM 6309 O O . PRO A 1 810 ? 32.062 -9.126 -22.165 1.00 94.44 810 PRO A O 1
ATOM 6312 N N . SER A 1 811 ? 30.994 -8.045 -23.814 1.00 92.56 811 SER A N 1
ATOM 6313 C CA . SER A 1 811 ? 31.638 -8.786 -24.901 1.00 92.56 811 SER A CA 1
ATOM 6314 C C . SER A 1 811 ? 33.103 -8.355 -25.084 1.00 92.56 811 SER A C 1
ATOM 6316 O O . SER A 1 811 ? 33.533 -7.302 -24.604 1.00 92.56 811 SER A O 1
ATOM 6318 N N . ALA A 1 812 ? 33.881 -9.134 -25.843 1.00 92.50 812 ALA A N 1
ATOM 6319 C CA . ALA A 1 812 ? 35.262 -8.777 -26.176 1.00 92.50 812 ALA A CA 1
ATOM 6320 C C . ALA A 1 812 ? 35.359 -7.410 -26.884 1.00 92.50 812 ALA A C 1
ATOM 6322 O O . ALA A 1 812 ? 36.262 -6.623 -26.593 1.00 92.50 812 ALA A O 1
ATOM 6323 N N . SER A 1 813 ? 34.406 -7.095 -27.765 1.00 92.88 813 SER A N 1
ATOM 6324 C CA . SER A 1 813 ? 34.344 -5.815 -28.477 1.00 92.88 813 SER A CA 1
ATOM 6325 C C . SER A 1 813 ? 33.991 -4.646 -27.558 1.00 92.88 813 SER A C 1
ATOM 6327 O O . SER A 1 813 ? 34.549 -3.563 -27.715 1.00 92.88 813 SER A O 1
ATOM 6329 N N . GLN A 1 814 ? 33.133 -4.862 -26.556 1.00 95.62 814 GLN A N 1
ATOM 6330 C CA . GLN A 1 814 ? 32.789 -3.849 -25.550 1.00 95.62 814 GLN A CA 1
ATOM 6331 C C . GLN A 1 814 ? 33.904 -3.632 -24.517 1.00 95.62 814 GLN A C 1
ATOM 6333 O O . GLN A 1 814 ? 34.116 -2.508 -24.071 1.00 95.62 814 GLN A O 1
ATOM 6338 N N . LEU A 1 815 ? 34.682 -4.661 -24.171 1.00 94.69 815 LEU A N 1
ATOM 6339 C CA . LEU A 1 815 ? 35.932 -4.463 -23.421 1.00 94.69 815 LEU A CA 1
ATOM 6340 C C . LEU A 1 815 ? 36.927 -3.638 -24.239 1.00 94.69 815 LEU A C 1
ATOM 6342 O O . LEU A 1 815 ? 37.495 -2.665 -23.756 1.00 94.69 815 LEU A O 1
ATOM 6346 N N . ALA A 1 816 ? 37.078 -3.981 -25.517 1.00 94.50 816 ALA A N 1
ATOM 6347 C CA . ALA A 1 816 ? 37.939 -3.261 -26.442 1.00 94.50 816 ALA A CA 1
ATOM 6348 C C . ALA A 1 816 ? 37.492 -1.809 -26.709 1.00 94.50 816 ALA A C 1
ATOM 6350 O O . ALA A 1 816 ? 38.315 -1.024 -27.192 1.00 94.50 816 ALA A O 1
ATOM 6351 N N . TRP A 1 817 ? 36.218 -1.490 -26.453 1.00 95.62 817 TRP A N 1
ATOM 6352 C CA . TRP A 1 817 ? 35.638 -0.145 -26.426 1.00 95.62 817 TRP A CA 1
ATOM 6353 C C . TRP A 1 817 ? 36.074 0.621 -25.185 1.00 95.62 817 TRP A C 1
ATOM 6355 O O . TRP A 1 817 ? 36.677 1.679 -25.321 1.00 95.62 817 TRP A O 1
ATOM 6365 N N . HIS A 1 818 ? 35.879 0.039 -24.003 1.00 95.38 818 HIS A N 1
ATOM 6366 C CA . HIS A 1 818 ? 36.342 0.610 -22.739 1.00 95.38 818 HIS A CA 1
ATOM 6367 C C . HIS A 1 818 ? 37.847 0.909 -22.751 1.00 95.38 818 HIS A C 1
ATOM 6369 O O . HIS A 1 818 ? 38.265 2.040 -22.510 1.00 95.38 818 HIS A O 1
ATOM 6375 N N . ASP A 1 819 ? 38.664 -0.057 -23.181 1.00 94.81 819 ASP A N 1
ATOM 6376 C CA . ASP A 1 819 ? 40.119 0.098 -23.334 1.00 94.81 819 ASP A CA 1
ATOM 6377 C C . ASP A 1 819 ? 40.526 1.188 -24.336 1.00 94.81 819 ASP A C 1
ATOM 6379 O O . ASP A 1 819 ? 41.682 1.628 -24.363 1.00 94.81 819 ASP A O 1
ATOM 6383 N N . ALA A 1 820 ? 39.613 1.580 -25.225 1.00 95.12 820 ALA A N 1
ATOM 6384 C CA . ALA A 1 820 ? 39.894 2.592 -26.221 1.00 95.12 820 ALA A CA 1
ATOM 6385 C C . ALA A 1 820 ? 39.989 3.983 -25.589 1.00 95.12 820 ALA A C 1
ATOM 6387 O O . ALA A 1 820 ? 40.835 4.760 -26.036 1.00 95.12 820 ALA A O 1
ATOM 6388 N N . GLU A 1 821 ? 39.156 4.264 -24.577 1.00 95.12 821 GLU A N 1
ATOM 6389 C CA . GLU A 1 821 ? 38.928 5.542 -23.874 1.00 95.12 821 GLU A CA 1
ATOM 6390 C C . GLU A 1 821 ? 38.529 6.729 -24.769 1.00 95.12 821 GLU A C 1
ATOM 6392 O O . GLU A 1 821 ? 37.642 7.508 -24.424 1.00 95.12 821 GLU A O 1
ATOM 6397 N N . MET A 1 822 ? 39.182 6.882 -25.922 1.00 96.88 822 MET A N 1
ATOM 6398 C CA . MET A 1 822 ? 38.980 7.945 -26.887 1.00 96.88 822 MET A CA 1
ATOM 6399 C C . MET A 1 822 ? 39.111 7.447 -28.335 1.00 96.88 822 MET A C 1
ATOM 6401 O O . MET A 1 822 ? 40.060 6.746 -28.715 1.00 96.88 822 MET A O 1
ATOM 6405 N N . GLY A 1 823 ? 38.180 7.889 -29.172 1.00 97.38 823 GLY A N 1
ATOM 6406 C CA . GLY A 1 823 ? 38.206 7.776 -30.624 1.00 97.38 823 GLY A CA 1
ATOM 6407 C C . GLY A 1 823 ? 37.913 9.105 -31.305 1.00 97.38 823 GLY A C 1
ATOM 6408 O O . GLY A 1 823 ? 37.640 10.121 -30.667 1.00 97.38 823 GLY A O 1
ATOM 6409 N N . VAL A 1 824 ? 37.976 9.099 -32.632 1.00 97.56 824 VAL A N 1
ATOM 6410 C CA . VAL A 1 824 ? 37.630 10.264 -33.456 1.00 97.56 824 VAL A CA 1
ATOM 6411 C C . VAL A 1 824 ? 36.675 9.872 -34.570 1.00 97.56 824 VAL A C 1
ATOM 6413 O O . VAL A 1 824 ? 36.689 8.726 -35.021 1.00 97.56 824 VAL A O 1
ATOM 6416 N N . ILE A 1 825 ? 35.899 10.827 -35.066 1.00 96.81 825 ILE A N 1
ATOM 6417 C CA . ILE A 1 825 ? 35.081 10.668 -36.268 1.00 96.81 825 ILE A CA 1
ATOM 6418 C C . ILE A 1 825 ? 35.387 11.777 -37.270 1.00 96.81 825 ILE A C 1
ATOM 6420 O O . ILE A 1 825 ? 35.308 12.958 -36.949 1.00 96.81 825 ILE A O 1
ATOM 6424 N N . PHE A 1 826 ? 35.735 11.390 -38.495 1.00 97.31 826 PHE A N 1
ATOM 6425 C CA . PHE A 1 826 ? 35.959 12.306 -39.607 1.00 97.31 826 PHE A CA 1
ATOM 6426 C C . PHE A 1 826 ? 34.666 12.489 -40.397 1.00 97.31 826 PHE A C 1
ATOM 6428 O O . PHE A 1 826 ? 34.168 11.556 -41.042 1.00 97.31 826 PHE A O 1
ATOM 6435 N N . HIS A 1 827 ? 34.147 13.708 -40.361 1.00 93.88 827 HIS A N 1
ATOM 6436 C CA . HIS A 1 827 ? 32.993 14.126 -41.145 1.00 93.88 827 HIS A CA 1
ATOM 6437 C C . HIS A 1 827 ? 33.477 14.781 -42.433 1.00 93.88 827 HIS A C 1
ATOM 6439 O O . HIS A 1 827 ? 34.160 15.805 -42.419 1.00 93.88 827 HIS A O 1
ATOM 6445 N N . TYR A 1 828 ? 33.174 14.135 -43.555 1.00 94.00 828 TYR A N 1
ATOM 6446 C CA . TYR A 1 828 ? 33.627 14.553 -44.867 1.00 94.00 828 TYR A CA 1
ATOM 6447 C C . TYR A 1 828 ? 32.560 14.223 -45.901 1.00 94.00 828 TYR A C 1
ATOM 6449 O O . TYR A 1 828 ? 32.181 13.070 -46.071 1.00 94.00 828 TYR A O 1
ATOM 6457 N N . ASP A 1 829 ? 32.049 15.244 -46.575 1.00 91.94 829 ASP A N 1
ATOM 6458 C CA . ASP A 1 829 ? 30.982 15.108 -47.564 1.00 91.94 829 ASP A CA 1
ATOM 6459 C C . ASP A 1 829 ? 31.065 16.267 -48.575 1.00 91.94 829 ASP A C 1
ATOM 6461 O O . ASP A 1 829 ? 31.898 17.164 -48.436 1.00 91.94 829 ASP A O 1
ATOM 6465 N N . LEU A 1 830 ? 30.207 16.264 -49.597 1.00 91.50 830 LEU A N 1
ATOM 6466 C CA . LEU A 1 830 ? 30.127 17.276 -50.654 1.00 91.50 830 LEU A CA 1
ATOM 6467 C C . LEU A 1 830 ? 30.061 18.708 -50.118 1.00 91.50 830 LEU A C 1
ATOM 6469 O O . LEU A 1 830 ? 30.640 19.604 -50.726 1.00 91.50 830 LEU A O 1
ATOM 6473 N N . HIS A 1 831 ? 29.393 18.910 -48.981 1.00 89.00 831 HIS A N 1
ATOM 6474 C CA . HIS A 1 831 ? 29.200 20.232 -48.395 1.00 89.00 831 HIS A CA 1
ATOM 6475 C C . HIS A 1 831 ? 30.518 20.936 -48.035 1.00 89.00 831 HIS A C 1
ATOM 6477 O O . HIS A 1 831 ? 30.625 22.147 -48.149 1.00 89.00 831 HIS A O 1
ATOM 6483 N N . VAL A 1 832 ? 31.577 20.185 -47.718 1.00 91.50 832 VAL A N 1
ATOM 6484 C CA . VAL A 1 832 ? 32.898 20.768 -47.418 1.00 91.50 832 VAL A CA 1
ATOM 6485 C C . VAL A 1 832 ? 33.450 21.598 -48.596 1.00 91.50 832 VAL A C 1
ATOM 6487 O O . VAL A 1 832 ? 34.310 22.456 -48.408 1.00 91.50 832 VAL A O 1
ATOM 6490 N N . PHE A 1 833 ? 32.953 21.369 -49.816 1.00 91.75 833 PHE A N 1
ATOM 6491 C CA . PHE A 1 833 ? 33.465 21.954 -51.056 1.00 91.75 833 PHE A CA 1
ATOM 6492 C C . PHE A 1 833 ? 32.593 23.065 -51.651 1.00 91.75 833 PHE A C 1
ATOM 6494 O O . PHE A 1 833 ? 33.027 23.709 -52.607 1.00 91.75 833 PHE A O 1
ATOM 6501 N N . ASP A 1 834 ? 31.374 23.285 -51.151 1.00 86.50 834 ASP A N 1
ATOM 6502 C CA . ASP A 1 834 ? 30.463 24.278 -51.743 1.00 86.50 834 ASP A CA 1
ATOM 6503 C C . ASP A 1 834 ? 30.755 25.717 -51.280 1.00 86.50 834 ASP A C 1
ATOM 6505 O O . ASP A 1 834 ? 30.365 26.676 -51.949 1.00 86.50 834 ASP A O 1
ATOM 6509 N N . GLY A 1 835 ? 31.528 25.875 -50.199 1.00 82.06 835 GLY A N 1
ATOM 6510 C CA . GLY A 1 835 ? 31.896 27.174 -49.635 1.00 82.06 835 GLY A CA 1
ATOM 6511 C C . GLY A 1 835 ? 30.742 27.880 -48.918 1.00 82.06 835 GLY A C 1
ATOM 6512 O O . GLY A 1 835 ? 30.864 29.065 -48.591 1.00 82.06 835 GLY A O 1
ATOM 6513 N N . GLU A 1 836 ? 29.634 27.178 -48.686 1.00 82.50 836 GLU A N 1
ATOM 6514 C CA . GLU A 1 836 ? 28.501 27.634 -47.896 1.00 82.50 836 GLU A CA 1
ATOM 6515 C C . GLU A 1 836 ? 28.659 27.203 -46.430 1.00 82.50 836 GLU A C 1
ATOM 6517 O O . GLU A 1 836 ? 29.512 26.391 -46.083 1.00 82.50 836 GLU A O 1
ATOM 6522 N N . LYS A 1 837 ? 27.860 27.800 -45.540 1.00 82.62 837 LYS A N 1
ATOM 6523 C CA . LYS A 1 837 ? 27.803 27.361 -44.141 1.00 82.62 837 LYS A CA 1
ATOM 6524 C C . LYS A 1 837 ? 26.889 26.160 -44.011 1.00 82.62 837 LYS A C 1
ATOM 6526 O O . LYS A 1 837 ? 25.826 26.146 -44.641 1.00 82.62 837 LYS A O 1
ATOM 6531 N N . TYR A 1 838 ? 27.247 25.226 -43.141 1.00 83.75 838 TYR A N 1
ATOM 6532 C CA . TYR A 1 838 ? 26.428 24.046 -42.940 1.00 83.75 838 TYR A CA 1
ATOM 6533 C C . TYR A 1 838 ? 25.119 24.428 -42.265 1.00 83.75 838 TYR A C 1
ATOM 6535 O O . TYR A 1 838 ? 25.044 25.244 -41.347 1.00 83.75 838 TYR A O 1
ATOM 6543 N N . SER A 1 839 ? 24.037 23.858 -42.780 1.00 81.88 839 SER A N 1
ATOM 6544 C CA . SER A 1 839 ? 22.716 23.982 -42.199 1.00 81.88 839 SER A CA 1
ATOM 6545 C C . SER A 1 839 ? 22.059 22.620 -42.250 1.00 81.88 839 SER A C 1
ATOM 6547 O O . SER A 1 839 ? 21.456 22.244 -43.253 1.00 81.88 839 SER A O 1
ATOM 6549 N N . GLN A 1 840 ? 22.124 21.897 -41.134 1.00 80.00 840 GLN A N 1
ATOM 6550 C CA . GLN A 1 840 ? 21.567 20.550 -41.011 1.00 80.00 840 GLN A CA 1
ATOM 6551 C C . GLN A 1 840 ? 20.132 20.446 -41.573 1.00 80.00 840 GLN A C 1
ATOM 6553 O O . GLN A 1 840 ? 19.810 19.519 -42.307 1.00 80.00 840 GLN A O 1
ATOM 6558 N N . GLY A 1 841 ? 19.263 21.431 -41.313 1.00 81.81 841 GLY A N 1
ATOM 6559 C CA . GLY A 1 841 ? 17.902 21.444 -41.867 1.00 81.81 841 GLY A CA 1
ATOM 6560 C C . GLY A 1 841 ? 17.838 21.587 -43.395 1.00 81.81 841 GLY A C 1
ATOM 6561 O O . GLY A 1 841 ? 17.007 20.945 -44.031 1.00 81.81 841 GLY A O 1
ATOM 6562 N N . SER A 1 842 ? 18.710 22.406 -43.993 1.00 83.88 842 SER A N 1
ATOM 6563 C CA . SER A 1 842 ? 18.753 22.617 -45.447 1.00 83.88 842 SER A CA 1
ATOM 6564 C C . SER A 1 842 ? 19.434 21.454 -46.170 1.00 83.88 842 SER A C 1
ATOM 6566 O O . SER A 1 842 ? 18.882 20.912 -47.128 1.00 83.88 842 SER A O 1
ATOM 6568 N N . ASN A 1 843 ? 20.609 21.031 -45.696 1.00 84.94 843 ASN A N 1
ATOM 6569 C CA . ASN A 1 843 ? 21.440 20.012 -46.340 1.00 84.94 843 ASN A CA 1
ATOM 6570 C C . ASN A 1 843 ? 20.789 18.613 -46.330 1.00 84.94 843 ASN A C 1
ATOM 6572 O O . ASN A 1 843 ? 21.014 17.835 -47.259 1.00 84.94 843 ASN A O 1
ATOM 6576 N N . ARG A 1 844 ? 19.913 18.313 -45.355 1.00 87.38 844 ARG A N 1
ATOM 6577 C CA . ARG A 1 844 ? 19.100 17.075 -45.317 1.00 87.38 844 ARG A CA 1
ATOM 6578 C C . ARG A 1 844 ? 18.050 16.975 -46.419 1.00 87.38 844 ARG A C 1
ATOM 6580 O O . ARG A 1 844 ? 17.531 15.886 -46.661 1.00 87.38 844 ARG A O 1
ATOM 6587 N N . ILE A 1 845 ? 17.691 18.094 -47.046 1.00 84.44 845 ILE A N 1
ATOM 6588 C CA . ILE A 1 845 ? 16.547 18.176 -47.964 1.00 84.44 845 ILE A CA 1
ATOM 6589 C C . ILE A 1 845 ? 16.984 18.612 -49.362 1.00 84.44 845 ILE A C 1
ATOM 6591 O O . ILE A 1 845 ? 16.465 18.101 -50.350 1.00 84.44 845 ILE A O 1
ATOM 6595 N N . ASN A 1 846 ? 17.964 19.508 -49.459 1.00 85.94 846 ASN A N 1
ATOM 6596 C CA . ASN A 1 846 ? 18.436 20.043 -50.728 1.00 85.94 846 ASN A CA 1
ATOM 6597 C C . ASN A 1 846 ? 19.702 19.301 -51.190 1.00 85.94 846 ASN A C 1
ATOM 6599 O O . ASN A 1 846 ? 20.712 19.329 -50.483 1.00 85.94 846 ASN A O 1
ATOM 6603 N N . PRO A 1 847 ? 19.686 18.636 -52.360 1.00 86.44 847 PRO A N 1
ATOM 6604 C CA . PRO A 1 847 ? 20.882 18.007 -52.902 1.00 86.44 847 PRO A CA 1
ATOM 6605 C C . PRO A 1 847 ? 21.859 19.049 -53.456 1.00 86.44 847 PRO A C 1
ATOM 6607 O O . PRO A 1 847 ? 21.458 20.059 -54.032 1.00 86.44 847 PRO A O 1
ATOM 6610 N N . VAL A 1 848 ? 23.155 18.758 -53.350 1.00 87.06 848 VAL A N 1
ATOM 6611 C CA . VAL A 1 848 ? 24.214 19.527 -54.019 1.00 87.06 848 VAL A CA 1
ATOM 6612 C C . VAL A 1 848 ? 24.098 19.337 -55.538 1.00 87.06 848 VAL A C 1
ATOM 6614 O O . VAL A 1 848 ? 24.114 18.204 -56.020 1.00 87.06 848 VAL A O 1
ATOM 6617 N N . GLU A 1 849 ? 23.989 20.433 -56.299 1.00 84.69 849 GLU A N 1
ATOM 6618 C CA . GLU A 1 849 ? 23.687 20.380 -57.742 1.00 84.69 849 GLU A CA 1
ATOM 6619 C C . GLU A 1 849 ? 24.784 19.703 -58.587 1.00 84.69 849 GLU A C 1
ATOM 6621 O O . GLU A 1 849 ? 24.473 18.900 -59.470 1.00 84.69 849 GLU A O 1
ATOM 6626 N N . ASP A 1 850 ? 26.064 20.010 -58.336 1.00 89.56 850 ASP A N 1
ATOM 6627 C CA . ASP A 1 850 ? 27.200 19.392 -59.036 1.00 89.56 850 ASP A CA 1
ATOM 6628 C C . ASP A 1 850 ? 28.099 18.637 -58.060 1.00 89.56 850 ASP A C 1
ATOM 6630 O O . ASP A 1 850 ? 28.985 19.198 -57.431 1.00 89.56 850 ASP A O 1
ATOM 6634 N N . TYR A 1 851 ? 27.941 17.320 -58.003 1.00 89.06 851 TYR A N 1
ATOM 6635 C CA . TYR A 1 851 ? 28.793 16.440 -57.202 1.00 89.06 851 TYR A CA 1
ATOM 6636 C C . TYR A 1 851 ? 30.282 16.473 -57.589 1.00 89.06 851 TYR A C 1
ATOM 6638 O O . TYR A 1 851 ? 31.117 16.000 -56.822 1.00 89.06 851 TYR A O 1
ATOM 6646 N N . ASN A 1 852 ? 30.661 17.031 -58.750 1.00 92.94 852 ASN A N 1
ATOM 6647 C CA . ASN A 1 852 ? 32.074 17.208 -59.109 1.00 92.94 852 ASN A CA 1
ATOM 6648 C C . ASN A 1 852 ? 32.763 18.356 -58.362 1.00 92.94 852 ASN A C 1
ATOM 6650 O O . ASN A 1 852 ? 33.972 18.507 -58.545 1.00 92.94 852 ASN A O 1
ATOM 6654 N N . ILE A 1 853 ? 32.050 19.124 -57.526 1.00 92.75 853 ILE A N 1
ATOM 6655 C CA . ILE A 1 853 ? 32.700 20.047 -56.582 1.00 92.75 853 ILE A CA 1
ATOM 6656 C C . ILE A 1 853 ? 33.609 19.300 -55.602 1.00 92.75 853 ILE A C 1
ATOM 6658 O O . ILE A 1 853 ? 34.592 19.862 -55.134 1.00 92.75 853 ILE A O 1
ATOM 6662 N N . PHE A 1 854 ? 33.332 18.015 -55.349 1.00 94.19 854 PHE A N 1
ATOM 6663 C CA . PHE A 1 854 ? 34.183 17.161 -54.533 1.00 94.19 854 PHE A CA 1
ATOM 6664 C C . PHE A 1 854 ? 35.515 16.901 -55.239 1.00 94.19 854 PHE A C 1
ATOM 6666 O O . PHE A 1 854 ? 35.637 16.035 -56.117 1.00 94.19 854 PHE A O 1
ATOM 6673 N N . PHE A 1 855 ? 36.530 17.671 -54.856 1.00 94.38 855 PHE A N 1
ATOM 6674 C CA . PHE A 1 855 ? 37.837 17.651 -55.497 1.00 94.38 855 PHE A CA 1
ATOM 6675 C C . PHE A 1 855 ? 38.970 17.944 -54.499 1.00 94.38 855 PHE A C 1
ATOM 6677 O O . PHE A 1 855 ? 39.579 19.007 -54.555 1.00 94.38 855 PHE A O 1
ATOM 6684 N N . PRO A 1 856 ? 39.302 17.010 -53.591 1.00 95.06 856 PRO A N 1
ATOM 6685 C CA . PRO A 1 856 ? 40.392 17.233 -52.647 1.00 95.06 856 PRO A CA 1
ATOM 6686 C C . PRO A 1 856 ? 41.744 17.103 -53.354 1.00 95.06 856 PRO A C 1
ATOM 6688 O O . PRO A 1 856 ? 42.188 15.995 -53.690 1.00 95.06 856 PRO A O 1
ATOM 6691 N N . GLU A 1 857 ? 42.391 18.233 -53.641 1.00 93.44 857 GLU A N 1
ATOM 6692 C CA . GLU A 1 857 ? 43.645 18.284 -54.409 1.00 93.44 857 GLU A CA 1
ATOM 6693 C C . GLU A 1 857 ? 44.817 17.611 -53.684 1.00 93.44 857 GLU A C 1
ATOM 6695 O O . GLU A 1 857 ? 45.729 17.066 -54.320 1.00 93.44 857 GLU A O 1
ATOM 6700 N N . HIS A 1 858 ? 44.788 17.620 -52.353 1.00 96.06 858 HIS A N 1
ATOM 6701 C CA . HIS A 1 858 ? 45.902 17.259 -51.483 1.00 96.06 858 HIS A CA 1
ATOM 6702 C C . HIS A 1 858 ? 45.534 16.212 -50.426 1.00 96.06 858 HIS A C 1
ATOM 6704 O O . HIS A 1 858 ? 46.235 16.104 -49.425 1.00 96.06 858 HIS A O 1
ATOM 6710 N N . LEU A 1 859 ? 44.494 15.401 -50.676 1.00 96.50 859 LEU A N 1
ATOM 6711 C CA . LEU A 1 859 ? 44.011 14.371 -49.746 1.00 96.50 859 LEU A CA 1
ATOM 6712 C C . LEU A 1 859 ? 45.148 13.564 -49.090 1.00 96.50 859 LEU A C 1
ATOM 6714 O O . LEU A 1 859 ? 45.852 12.813 -49.777 1.00 96.50 859 LEU A O 1
ATOM 6718 N N . ASP A 1 860 ? 45.251 13.654 -47.761 1.00 97.56 860 ASP A N 1
ATOM 6719 C CA . ASP A 1 860 ? 46.229 12.922 -46.947 1.00 97.56 860 ASP A CA 1
ATOM 6720 C C . ASP A 1 860 ? 45.568 12.273 -45.717 1.00 97.56 860 ASP A C 1
ATOM 6722 O O . ASP A 1 860 ? 45.578 12.800 -44.602 1.00 97.56 860 ASP A O 1
ATOM 6726 N N . THR A 1 861 ? 45.041 11.060 -45.900 1.00 98.06 861 THR A N 1
ATOM 6727 C CA . THR A 1 861 ? 44.473 10.264 -44.799 1.00 98.06 861 THR A CA 1
ATOM 6728 C C . THR A 1 861 ? 45.531 9.817 -43.782 1.00 98.06 861 THR A C 1
ATOM 6730 O O . THR A 1 861 ? 45.196 9.520 -42.635 1.00 98.06 861 THR A O 1
ATOM 6733 N N . ASP A 1 862 ? 46.822 9.797 -44.142 1.00 98.38 862 ASP A N 1
ATOM 6734 C CA . ASP A 1 862 ? 47.900 9.512 -43.193 1.00 98.38 862 ASP A CA 1
ATOM 6735 C C . ASP A 1 862 ? 48.125 10.689 -42.234 1.00 98.38 862 ASP A C 1
ATOM 6737 O O . ASP A 1 862 ? 48.509 10.475 -41.082 1.00 98.38 862 ASP A O 1
ATOM 6741 N N . GLN A 1 863 ? 47.917 11.933 -42.677 1.00 97.94 863 GLN A N 1
ATOM 6742 C CA . GLN A 1 863 ? 47.913 13.100 -41.791 1.00 97.94 863 GLN A CA 1
ATOM 6743 C C . GLN A 1 863 ? 46.766 12.999 -40.783 1.00 97.94 863 GLN A C 1
ATOM 6745 O O . GLN A 1 863 ? 47.018 13.103 -39.585 1.00 97.94 863 GLN A O 1
ATOM 6750 N N . TRP A 1 864 ? 45.548 12.716 -41.250 1.00 98.19 864 TRP A N 1
ATOM 6751 C CA . TRP A 1 864 ? 44.354 12.613 -40.404 1.00 98.19 864 TRP A CA 1
ATOM 6752 C C . TRP A 1 864 ? 44.565 11.640 -39.237 1.00 98.19 864 TRP A C 1
ATOM 6754 O O . TRP A 1 864 ? 44.401 11.995 -38.069 1.00 98.19 864 TRP A O 1
ATOM 6764 N N . ILE A 1 865 ? 45.019 10.420 -39.545 1.00 98.50 865 ILE A N 1
ATOM 6765 C CA . ILE A 1 865 ? 45.231 9.375 -38.538 1.00 98.50 865 ILE A CA 1
ATOM 6766 C C . ILE A 1 865 ? 46.415 9.686 -37.618 1.00 98.50 865 ILE A C 1
ATOM 6768 O O . ILE A 1 865 ? 46.360 9.370 -36.429 1.00 98.50 865 ILE A O 1
ATOM 6772 N N . ARG A 1 866 ? 47.484 10.320 -38.120 1.00 98.06 866 ARG A N 1
ATOM 6773 C CA . ARG A 1 866 ? 48.598 10.750 -37.259 1.00 98.06 866 ARG A CA 1
ATOM 6774 C C . ARG A 1 866 ? 48.158 11.806 -36.247 1.00 98.06 866 ARG A C 1
ATOM 6776 O O . ARG A 1 866 ? 48.557 11.688 -35.092 1.00 98.06 866 ARG A O 1
ATOM 6783 N N . SER A 1 867 ? 47.334 12.773 -36.651 1.00 98.00 867 SER A N 1
ATOM 6784 C CA . SER A 1 867 ? 46.796 13.800 -35.749 1.00 98.00 867 SER A CA 1
ATOM 6785 C C . SER A 1 867 ? 45.873 13.193 -34.691 1.00 98.00 867 SER A C 1
ATOM 6787 O O . SER A 1 867 ? 46.046 13.455 -33.506 1.00 98.00 867 SER A O 1
ATOM 6789 N N . ALA A 1 868 ? 44.968 12.293 -35.089 1.00 98.00 868 ALA A N 1
ATOM 6790 C CA . ALA A 1 868 ? 44.114 11.565 -34.148 1.00 98.00 868 ALA A CA 1
ATOM 6791 C C . ALA A 1 868 ? 44.932 10.746 -33.133 1.00 98.00 868 ALA A C 1
ATOM 6793 O O . ALA A 1 868 ? 44.690 10.794 -31.927 1.00 98.00 868 ALA A O 1
ATOM 6794 N N . LYS A 1 869 ? 45.964 10.038 -33.609 1.00 97.50 869 LYS A N 1
ATOM 6795 C CA . LYS A 1 869 ? 46.885 9.292 -32.746 1.00 97.50 869 LYS A CA 1
ATOM 6796 C C . LYS A 1 869 ? 47.637 10.202 -31.775 1.00 97.50 869 LYS A C 1
ATOM 6798 O O . LYS A 1 869 ? 47.886 9.786 -30.648 1.00 97.50 869 LYS A O 1
ATOM 6803 N N . ALA A 1 870 ? 48.013 11.406 -32.209 1.00 97.06 870 ALA A N 1
ATOM 6804 C CA . ALA A 1 870 ? 48.724 12.371 -31.377 1.00 97.06 870 ALA A CA 1
ATOM 6805 C C . ALA A 1 870 ? 47.878 12.858 -30.191 1.00 97.06 870 ALA A C 1
ATOM 6807 O O . ALA A 1 870 ? 48.451 13.094 -29.134 1.00 97.06 870 ALA A O 1
ATOM 6808 N N . ALA A 1 871 ? 46.548 12.915 -30.334 1.00 96.31 871 ALA A N 1
ATOM 6809 C CA . ALA A 1 871 ? 45.634 13.167 -29.217 1.00 96.31 871 ALA A CA 1
ATOM 6810 C C . ALA A 1 871 ? 45.498 11.979 -28.255 1.00 96.31 871 ALA A C 1
ATOM 6812 O O . ALA A 1 871 ? 45.107 12.169 -27.113 1.00 96.31 871 ALA A O 1
ATOM 6813 N N . GLY A 1 872 ? 45.841 10.761 -28.685 1.00 96.19 872 GLY A N 1
ATOM 6814 C CA . GLY A 1 872 ? 45.703 9.536 -27.891 1.00 96.19 872 GLY A CA 1
ATOM 6815 C C . GLY A 1 872 ? 44.601 8.588 -28.371 1.00 96.19 872 GLY A C 1
ATOM 6816 O O . GLY A 1 872 ? 44.436 7.521 -27.779 1.00 96.19 872 GLY A O 1
ATOM 6817 N N . ALA A 1 873 ? 43.897 8.921 -29.460 1.00 97.81 873 ALA A N 1
ATOM 6818 C CA . ALA A 1 873 ? 42.799 8.111 -29.982 1.00 97.81 873 ALA A CA 1
ATOM 6819 C C . ALA A 1 873 ? 43.246 6.693 -30.388 1.00 97.81 873 ALA A C 1
ATOM 6821 O O . ALA A 1 873 ? 44.306 6.501 -30.998 1.00 97.81 873 ALA A O 1
ATOM 6822 N N . LYS A 1 874 ? 42.415 5.690 -30.079 1.00 97.81 874 LYS A N 1
ATOM 6823 C CA . LYS A 1 874 ? 42.680 4.264 -30.367 1.00 97.81 874 LYS A CA 1
ATOM 6824 C C . LYS A 1 874 ? 41.889 3.722 -31.552 1.00 97.81 874 LYS A C 1
ATOM 6826 O O . LYS A 1 874 ? 42.276 2.713 -32.148 1.00 97.81 874 LYS A O 1
ATOM 6831 N N . PHE A 1 875 ? 40.819 4.405 -31.933 1.00 98.19 875 PHE A N 1
ATOM 6832 C CA . PHE A 1 875 ? 40.035 4.106 -33.123 1.00 98.19 875 PHE A CA 1
ATOM 6833 C C . PHE A 1 875 ? 39.657 5.389 -33.855 1.00 98.19 875 PHE A C 1
ATOM 6835 O O . PHE A 1 875 ? 39.730 6.489 -33.307 1.00 98.19 875 PHE A O 1
ATOM 6842 N N . ALA A 1 876 ? 39.286 5.232 -35.119 1.00 98.25 876 ALA A N 1
ATOM 6843 C CA . ALA A 1 876 ? 38.802 6.323 -35.943 1.00 98.25 876 ALA A CA 1
ATOM 6844 C C . ALA A 1 876 ? 37.633 5.850 -36.802 1.00 98.25 876 ALA A C 1
ATOM 6846 O O . ALA A 1 876 ? 37.674 4.748 -37.355 1.00 98.25 876 ALA A O 1
ATOM 6847 N N . LEU A 1 877 ? 36.640 6.718 -36.958 1.00 97.88 877 LEU A N 1
ATOM 6848 C CA . LEU A 1 877 ? 35.482 6.532 -37.819 1.00 97.88 877 LEU A CA 1
ATOM 6849 C C . LEU A 1 877 ? 35.564 7.479 -39.016 1.00 97.88 877 LEU A C 1
ATOM 6851 O O . LEU A 1 877 ? 36.016 8.614 -38.881 1.00 97.88 877 LEU A O 1
ATOM 6855 N N . LEU A 1 878 ? 35.110 7.024 -40.179 1.00 97.94 878 LEU A N 1
ATOM 6856 C CA . LEU A 1 878 ? 34.916 7.870 -41.356 1.00 97.94 878 LEU A CA 1
ATOM 6857 C C . LEU A 1 878 ? 33.454 7.807 -41.785 1.00 97.94 878 LEU A C 1
ATOM 6859 O O . LEU A 1 878 ? 32.901 6.716 -41.923 1.00 97.94 878 LEU A O 1
ATOM 6863 N N . THR A 1 879 ? 32.866 8.967 -42.054 1.00 95.62 879 THR A N 1
ATOM 6864 C CA . THR A 1 879 ? 31.580 9.114 -42.753 1.00 95.62 879 THR A CA 1
ATOM 6865 C C . THR A 1 879 ? 31.665 8.519 -44.162 1.00 95.62 879 THR A C 1
ATOM 6867 O O . THR A 1 879 ? 32.031 9.177 -45.126 1.00 95.62 879 THR A O 1
ATOM 6870 N N . ALA A 1 880 ? 31.363 7.225 -44.304 1.00 96.50 880 ALA A N 1
ATOM 6871 C CA . ALA A 1 880 ? 31.357 6.552 -45.603 1.00 96.50 880 ALA A CA 1
ATOM 6872 C C . ALA A 1 880 ? 30.275 7.145 -46.519 1.00 96.50 880 ALA A C 1
ATOM 6874 O O . ALA A 1 880 ? 30.482 7.265 -47.725 1.00 96.50 880 ALA A O 1
ATOM 6875 N N . THR A 1 881 ? 29.143 7.516 -45.923 1.00 93.50 881 THR A N 1
ATOM 6876 C CA . THR A 1 881 ? 28.091 8.372 -46.481 1.00 93.50 881 THR A CA 1
ATOM 6877 C C . THR A 1 881 ? 27.426 9.115 -45.325 1.00 93.50 881 THR A C 1
ATOM 6879 O O . THR A 1 881 ? 27.347 8.576 -44.219 1.00 93.50 881 THR A O 1
ATOM 6882 N N . HIS A 1 882 ? 26.928 10.320 -45.585 1.00 91.38 882 HIS A N 1
ATOM 6883 C CA . HIS A 1 882 ? 26.166 11.135 -44.636 1.00 91.38 882 HIS A CA 1
ATOM 6884 C C . HIS A 1 882 ? 24.813 11.529 -45.269 1.00 91.38 882 HIS A C 1
ATOM 6886 O O . HIS A 1 882 ? 24.307 10.835 -46.153 1.00 91.38 882 HIS A O 1
ATOM 6892 N N . GLU A 1 883 ? 24.227 12.636 -44.824 1.00 88.56 883 GLU A N 1
ATOM 6893 C CA . GLU A 1 883 ? 22.909 13.153 -45.214 1.00 88.56 883 GLU A CA 1
ATOM 6894 C C . GLU A 1 883 ? 22.745 13.480 -46.713 1.00 88.56 883 GLU A C 1
ATOM 6896 O O . GLU A 1 883 ? 21.621 13.442 -47.221 1.00 88.56 883 GLU A O 1
ATOM 6901 N N . THR A 1 884 ? 23.827 13.752 -47.459 1.00 89.81 884 THR A N 1
ATOM 6902 C CA . THR A 1 884 ? 23.731 13.988 -48.916 1.00 89.81 884 THR A CA 1
ATOM 6903 C C . THR A 1 884 ? 23.484 12.705 -49.717 1.00 89.81 884 THR A C 1
ATOM 6905 O O . THR A 1 884 ? 23.078 12.754 -50.880 1.00 89.81 884 THR A O 1
ATOM 6908 N N . GLY A 1 885 ? 23.754 11.544 -49.111 1.00 90.56 885 GLY A N 1
ATOM 6909 C CA . GLY A 1 885 ? 23.747 10.246 -49.779 1.00 90.56 885 GLY A CA 1
ATOM 6910 C C . GLY A 1 885 ? 24.979 9.953 -50.644 1.00 90.56 885 GLY A C 1
ATOM 6911 O O . GLY A 1 885 ? 24.996 8.922 -51.329 1.00 90.56 885 GLY A O 1
ATOM 6912 N N . PHE A 1 886 ? 25.986 10.835 -50.661 1.00 94.56 886 PHE A N 1
ATOM 6913 C CA . PHE A 1 886 ? 27.210 10.633 -51.433 1.00 94.56 886 PHE A CA 1
ATOM 6914 C C . PHE A 1 886 ? 28.139 9.607 -50.774 1.00 94.56 886 PHE A C 1
ATOM 6916 O O . PHE A 1 886 ? 28.510 9.724 -49.609 1.00 94.56 886 PHE A O 1
ATOM 6923 N N . GLY A 1 887 ? 28.541 8.587 -51.536 1.00 95.75 887 GLY A N 1
ATOM 6924 C CA . GLY A 1 887 ? 29.424 7.530 -51.043 1.00 95.75 887 GLY A CA 1
ATOM 6925 C C . GLY A 1 887 ? 30.912 7.806 -51.278 1.00 95.75 887 GLY A C 1
ATOM 6926 O O . GLY A 1 887 ? 31.357 7.866 -52.427 1.00 95.75 887 GLY A O 1
ATOM 6927 N N . LEU A 1 888 ? 31.718 7.818 -50.212 1.00 97.06 888 LEU A N 1
ATOM 6928 C CA . LEU A 1 888 ? 33.184 7.976 -50.246 1.00 97.06 888 LEU A CA 1
ATOM 6929 C C . LEU A 1 888 ? 33.962 6.706 -50.654 1.00 97.06 888 LEU A C 1
ATOM 6931 O O . LEU A 1 888 ? 35.181 6.601 -50.464 1.00 97.06 888 LEU A O 1
ATOM 6935 N N . TRP A 1 889 ? 33.274 5.728 -51.246 1.00 97.12 889 TRP A N 1
ATOM 6936 C CA . TRP A 1 889 ? 33.837 4.443 -51.650 1.00 97.12 889 TRP A CA 1
ATOM 6937 C C . TRP A 1 889 ? 33.428 4.025 -53.066 1.00 97.12 889 TRP A C 1
ATOM 6939 O O . TRP A 1 889 ? 32.634 4.673 -53.745 1.00 97.12 889 TRP A O 1
ATOM 6949 N N . GLN A 1 890 ? 33.993 2.914 -53.534 1.00 96.06 890 GLN A N 1
ATOM 6950 C CA . GLN A 1 890 ? 33.685 2.334 -54.841 1.00 96.06 890 GLN A CA 1
ATOM 6951 C C . GLN A 1 890 ? 32.469 1.393 -54.748 1.00 96.06 890 GLN A C 1
ATOM 6953 O O . GLN A 1 890 ? 32.625 0.171 -54.642 1.00 96.06 890 GLN A O 1
ATOM 6958 N N . SER A 1 891 ? 31.257 1.954 -54.807 1.00 95.69 891 SER A N 1
ATOM 6959 C CA . SER A 1 891 ? 30.009 1.183 -54.687 1.00 95.69 891 SER A CA 1
ATOM 6960 C C . SER A 1 891 ? 29.512 0.617 -56.018 1.00 95.69 891 SER A C 1
ATOM 6962 O O . SER A 1 891 ? 29.591 1.277 -57.055 1.00 95.69 891 SER A O 1
ATOM 6964 N N . ASP A 1 892 ? 29.003 -0.617 -56.021 1.00 93.88 892 ASP A N 1
ATOM 6965 C CA . ASP A 1 892 ? 28.260 -1.203 -57.150 1.00 93.88 892 ASP A CA 1
ATOM 6966 C C . ASP A 1 892 ? 26.739 -0.989 -57.013 1.00 93.88 892 ASP A C 1
ATOM 6968 O O . ASP A 1 892 ? 25.980 -1.321 -57.926 1.00 93.88 892 ASP A O 1
ATOM 6972 N N . VAL A 1 893 ? 26.295 -0.433 -55.879 1.00 93.38 893 VAL A N 1
ATOM 6973 C CA . VAL A 1 893 ? 24.884 -0.240 -55.513 1.00 93.38 893 VAL A CA 1
ATOM 6974 C C . VAL A 1 893 ? 24.512 1.242 -55.485 1.00 93.38 893 VAL A C 1
ATOM 6976 O O . VAL A 1 893 ? 23.469 1.599 -56.027 1.00 93.38 893 VAL A O 1
ATOM 6979 N N . ASN A 1 894 ? 25.367 2.095 -54.911 1.00 93.00 894 ASN A N 1
ATOM 6980 C CA . ASN A 1 894 ? 25.229 3.548 -54.902 1.00 93.00 894 ASN A CA 1
ATOM 6981 C C . ASN A 1 894 ? 25.846 4.152 -56.178 1.00 93.00 894 ASN A C 1
ATOM 6983 O O . ASN A 1 894 ? 27.073 4.222 -56.282 1.00 93.00 894 ASN A O 1
ATOM 6987 N N . PRO A 1 895 ? 25.043 4.603 -57.162 1.00 87.50 895 PRO A N 1
ATOM 6988 C CA . PRO A 1 895 ? 25.577 5.270 -58.349 1.00 87.50 895 PRO A CA 1
ATOM 6989 C C . PRO A 1 895 ? 26.146 6.663 -58.030 1.00 87.50 895 PRO A C 1
ATOM 6991 O O . PRO A 1 895 ? 26.939 7.188 -58.809 1.00 87.50 895 PRO A O 1
ATOM 6994 N N . TYR A 1 896 ? 25.763 7.242 -56.891 1.00 91.44 896 TYR A N 1
ATOM 6995 C CA . TYR A 1 896 ? 26.197 8.534 -56.380 1.00 91.44 896 TYR A CA 1
ATOM 6996 C C . TYR A 1 896 ? 27.349 8.365 -55.382 1.00 91.44 896 TYR A C 1
ATOM 6998 O O . TYR A 1 896 ? 27.224 8.570 -54.177 1.00 91.44 896 TYR A O 1
ATOM 7006 N N . CYS A 1 897 ? 28.490 7.917 -55.897 1.00 94.88 897 CYS A N 1
ATOM 7007 C CA . CYS A 1 897 ? 29.696 7.670 -55.110 1.00 94.88 897 CYS A CA 1
ATOM 7008 C C . CYS A 1 897 ? 30.957 8.106 -55.868 1.00 94.88 897 CYS A C 1
ATOM 7010 O O . CYS A 1 897 ? 30.880 8.634 -56.981 1.00 94.88 897 CYS A O 1
ATOM 7012 N N . MET A 1 898 ? 32.137 7.808 -55.318 1.00 95.56 898 MET A N 1
ATOM 7013 C CA . MET A 1 898 ? 33.444 8.131 -55.911 1.00 95.56 898 MET A CA 1
ATOM 7014 C C . MET A 1 898 ? 33.607 7.727 -57.387 1.00 95.56 898 MET A C 1
ATOM 7016 O O . MET A 1 898 ? 34.399 8.345 -58.098 1.00 95.56 898 MET A O 1
ATOM 7020 N N . LYS A 1 899 ? 32.866 6.719 -57.875 1.00 94.38 899 LYS A N 1
ATOM 7021 C CA . LYS A 1 899 ? 32.854 6.305 -59.293 1.00 94.38 899 LYS A CA 1
ATOM 7022 C C . LYS A 1 899 ? 32.322 7.372 -60.248 1.00 94.38 899 LYS A C 1
ATOM 7024 O O . LYS A 1 899 ? 32.712 7.377 -61.414 1.00 94.38 899 LYS A O 1
ATOM 7029 N N . ALA A 1 900 ? 31.432 8.239 -59.773 1.00 93.25 900 ALA A N 1
ATOM 7030 C CA . ALA A 1 900 ? 30.810 9.282 -60.580 1.00 93.25 900 ALA A CA 1
ATOM 7031 C C . ALA A 1 900 ? 31.726 10.503 -60.785 1.00 93.25 900 ALA A C 1
ATOM 7033 O O . ALA A 1 900 ? 31.517 11.274 -61.721 1.00 93.25 900 ALA A O 1
ATOM 7034 N N . LEU A 1 901 ? 32.749 10.679 -59.942 1.00 94.69 901 LEU A N 1
ATOM 7035 C CA . LEU A 1 901 ? 33.587 11.876 -59.934 1.00 94.69 901 LEU A CA 1
ATOM 7036 C C . LEU A 1 901 ? 34.589 11.932 -61.094 1.00 94.69 901 LEU A C 1
ATOM 7038 O O . LEU A 1 901 ? 35.207 10.938 -61.475 1.00 94.69 901 LEU A O 1
ATOM 7042 N N . LYS A 1 902 ? 34.875 13.150 -61.568 1.00 94.25 902 LYS A N 1
ATOM 7043 C CA . LYS A 1 902 ? 36.063 13.429 -62.399 1.00 94.25 902 LYS A CA 1
ATOM 7044 C C . LYS A 1 902 ? 37.369 13.324 -61.607 1.00 94.25 902 LYS A C 1
ATOM 7046 O O . LYS A 1 902 ? 38.412 13.000 -62.183 1.00 94.25 902 LYS A O 1
ATOM 7051 N N . TRP A 1 903 ? 37.325 13.577 -60.299 1.00 94.38 903 TRP A N 1
ATOM 7052 C CA . TRP A 1 903 ? 38.481 13.455 -59.414 1.00 94.38 903 TRP A CA 1
ATOM 7053 C C . TRP A 1 903 ? 39.079 12.041 -59.488 1.00 94.38 903 TRP A C 1
ATOM 7055 O O . TRP A 1 903 ? 38.371 11.034 -59.429 1.00 94.38 903 TRP A O 1
ATOM 7065 N N . LYS A 1 904 ? 40.397 11.962 -59.718 1.00 93.56 904 LYS A N 1
ATOM 7066 C CA . LYS A 1 904 ? 41.137 10.712 -59.996 1.00 93.56 904 LYS A CA 1
ATOM 7067 C C . LYS A 1 904 ? 40.482 9.810 -61.068 1.00 93.56 904 LYS A C 1
ATOM 7069 O O . LYS A 1 904 ? 40.647 8.590 -61.034 1.00 93.56 904 LYS A O 1
ATOM 7074 N N . ASN A 1 905 ? 39.780 10.389 -62.048 1.00 93.94 905 ASN A N 1
ATOM 7075 C CA . ASN A 1 905 ? 39.041 9.667 -63.094 1.00 93.94 905 ASN A CA 1
ATOM 7076 C C . ASN A 1 905 ? 38.051 8.620 -62.537 1.00 93.94 905 ASN A C 1
ATOM 7078 O O . ASN A 1 905 ? 37.971 7.512 -63.075 1.00 93.94 905 ASN A O 1
ATOM 7082 N N . GLY A 1 906 ? 37.377 8.926 -61.425 1.00 93.12 906 GLY A N 1
ATOM 7083 C CA . GLY A 1 906 ? 36.384 8.049 -60.795 1.00 93.12 906 GLY A CA 1
ATOM 7084 C C . GLY A 1 906 ? 36.967 6.821 -60.089 1.00 93.12 906 GLY A C 1
ATOM 7085 O O . GLY A 1 906 ? 36.236 5.909 -59.714 1.00 93.12 906 GLY A O 1
ATOM 7086 N N . LYS A 1 907 ? 38.296 6.748 -59.922 1.00 95.19 907 LYS A N 1
ATOM 7087 C CA . LYS A 1 907 ? 38.993 5.586 -59.332 1.00 95.19 907 LYS A CA 1
ATOM 7088 C C . LYS A 1 907 ? 39.382 5.770 -57.862 1.00 95.19 907 LYS A C 1
ATOM 7090 O O . LYS A 1 907 ? 40.089 4.923 -57.321 1.00 95.19 907 LYS A O 1
ATOM 7095 N N . GLY A 1 908 ? 38.994 6.881 -57.238 1.00 94.69 908 GLY A N 1
ATOM 7096 C CA . GLY A 1 908 ? 39.285 7.151 -55.828 1.00 94.69 908 GLY A CA 1
ATOM 7097 C C . GLY A 1 908 ? 38.473 6.265 -54.878 1.00 94.69 908 GLY A C 1
ATOM 7098 O O . GLY A 1 908 ? 37.335 5.925 -55.177 1.00 94.69 908 GLY A O 1
ATOM 7099 N N . ASP A 1 909 ? 39.039 5.893 -53.733 1.00 97.12 909 ASP A N 1
ATOM 7100 C CA . ASP A 1 909 ? 38.367 5.084 -52.705 1.00 97.12 909 ASP A CA 1
ATOM 7101 C C . ASP A 1 909 ? 38.866 5.554 -51.332 1.00 97.12 909 ASP A C 1
ATOM 7103 O O . ASP A 1 909 ? 39.866 5.048 -50.820 1.00 97.12 909 ASP A O 1
ATOM 7107 N N . ILE A 1 910 ? 38.221 6.588 -50.780 1.00 97.50 910 ILE A N 1
ATOM 7108 C CA . ILE A 1 910 ? 38.686 7.242 -49.547 1.00 97.50 910 ILE A CA 1
ATOM 7109 C C . ILE A 1 910 ? 38.505 6.305 -48.357 1.00 97.50 910 ILE A C 1
ATOM 7111 O O . ILE A 1 910 ? 39.397 6.231 -47.518 1.00 97.50 910 ILE A O 1
ATOM 7115 N N . VAL A 1 911 ? 37.430 5.508 -48.328 1.00 98.12 911 VAL A N 1
ATOM 7116 C CA . VAL A 1 911 ? 37.246 4.461 -47.309 1.00 98.12 911 VAL A CA 1
ATOM 7117 C C . VAL A 1 911 ? 38.437 3.494 -47.294 1.00 98.12 911 VAL A C 1
ATOM 7119 O O . VAL A 1 911 ? 38.971 3.187 -46.228 1.00 98.12 911 VAL A O 1
ATOM 7122 N N . ARG A 1 912 ? 38.935 3.056 -48.460 1.00 97.94 912 ARG A N 1
ATOM 7123 C CA . ARG A 1 912 ? 40.133 2.197 -48.530 1.00 97.94 912 ARG A CA 1
ATOM 7124 C C . ARG A 1 912 ? 41.388 2.884 -48.013 1.00 97.94 912 ARG A C 1
ATOM 7126 O O . ARG A 1 912 ? 42.173 2.243 -47.312 1.00 97.94 912 ARG A O 1
ATOM 7133 N N . ASP A 1 913 ? 41.608 4.129 -48.423 1.00 97.88 913 ASP A N 1
ATOM 7134 C CA . ASP A 1 913 ? 42.797 4.895 -48.049 1.00 97.88 913 ASP A CA 1
ATOM 7135 C C . ASP A 1 913 ? 42.799 5.159 -46.532 1.00 97.88 913 ASP A C 1
ATOM 7137 O O . ASP A 1 913 ? 43.778 4.838 -45.859 1.00 97.88 913 ASP A O 1
ATOM 7141 N N . PHE A 1 914 ? 41.656 5.556 -45.968 1.00 98.50 914 PHE A N 1
ATOM 7142 C CA . PHE A 1 914 ? 41.424 5.708 -44.532 1.00 98.50 914 PHE A CA 1
ATOM 7143 C C . PHE A 1 914 ? 41.683 4.418 -43.744 1.00 98.50 914 PHE A C 1
ATOM 7145 O O . PHE A 1 914 ? 42.515 4.405 -42.837 1.00 98.50 914 PHE A O 1
ATOM 7152 N N . VAL A 1 915 ? 41.051 3.300 -44.126 1.00 98.38 915 VAL A N 1
ATOM 7153 C CA . VAL A 1 915 ? 41.229 2.002 -43.447 1.00 98.38 915 VAL A CA 1
ATOM 7154 C C . VAL A 1 915 ? 42.698 1.561 -43.473 1.00 98.38 915 VAL A C 1
ATOM 7156 O O . VAL A 1 915 ? 43.213 1.007 -42.496 1.00 98.38 915 VAL A O 1
ATOM 7159 N N . ARG A 1 916 ? 43.410 1.817 -44.579 1.00 98.19 916 ARG A N 1
ATOM 7160 C CA . ARG A 1 916 ? 44.852 1.549 -44.681 1.00 98.19 916 ARG A CA 1
ATOM 7161 C C . ARG A 1 916 ? 45.664 2.442 -43.752 1.00 98.19 916 ARG A C 1
ATOM 7163 O O . ARG A 1 916 ? 46.558 1.919 -43.089 1.00 98.19 916 ARG A O 1
ATOM 7170 N N . SER A 1 917 ? 45.363 3.736 -43.682 1.00 98.56 917 SER A N 1
ATOM 7171 C CA . SER A 1 917 ? 46.024 4.674 -42.770 1.00 98.56 917 SER A CA 1
ATOM 7172 C C . SER A 1 917 ? 45.796 4.283 -41.305 1.00 98.56 917 SER A C 1
ATOM 7174 O O . SER A 1 917 ? 46.767 4.183 -40.555 1.00 98.56 917 SER A O 1
ATOM 7176 N N . CYS A 1 918 ? 44.564 3.942 -40.907 1.00 98.50 918 CYS A N 1
ATOM 7177 C CA . CYS A 1 918 ? 44.248 3.421 -39.570 1.00 98.50 918 CYS A CA 1
ATOM 7178 C C . CYS A 1 918 ? 45.154 2.238 -39.214 1.00 98.50 918 CYS A C 1
ATOM 7180 O O . CYS A 1 918 ? 45.923 2.300 -38.253 1.00 98.50 918 CYS A O 1
ATOM 7182 N N . ARG A 1 919 ? 45.161 1.200 -40.061 1.00 97.50 919 ARG A N 1
ATOM 7183 C CA . ARG A 1 919 ? 45.980 -0.007 -39.859 1.00 97.50 919 ARG A CA 1
ATOM 7184 C C . ARG A 1 919 ? 47.480 0.295 -39.849 1.00 97.50 919 ARG A C 1
ATOM 7186 O O . ARG A 1 919 ? 48.208 -0.268 -39.038 1.00 97.50 919 ARG A O 1
ATOM 7193 N N . LYS A 1 920 ? 47.949 1.205 -40.710 1.00 98.00 920 LYS A N 1
ATOM 7194 C CA . LYS A 1 920 ? 49.357 1.629 -40.789 1.00 98.00 920 LYS A CA 1
ATOM 7195 C C . LYS A 1 920 ? 49.842 2.273 -39.490 1.00 98.00 920 LYS A C 1
ATOM 7197 O O . LYS A 1 920 ? 50.987 2.049 -39.101 1.00 98.00 920 LYS A O 1
ATOM 7202 N N . TYR A 1 921 ? 48.998 3.064 -38.830 1.00 97.94 921 TYR A N 1
ATOM 7203 C CA . TYR A 1 921 ? 49.359 3.779 -37.603 1.00 97.94 921 TYR A CA 1
ATOM 7204 C C . TYR A 1 921 ? 48.840 3.120 -36.318 1.00 97.94 921 TYR A C 1
ATOM 7206 O O . TYR A 1 921 ? 49.166 3.601 -35.230 1.00 97.94 921 TYR A O 1
ATOM 7214 N N . GLY A 1 922 ? 48.131 1.994 -36.423 1.00 95.88 922 GLY A N 1
ATOM 7215 C CA . GLY A 1 922 ? 47.662 1.200 -35.286 1.00 95.88 922 GLY A CA 1
ATOM 7216 C C . GLY A 1 922 ? 46.370 1.710 -34.647 1.00 95.88 922 GLY A C 1
ATOM 7217 O O . GLY A 1 922 ? 46.151 1.446 -33.471 1.00 95.88 922 GLY A O 1
ATOM 7218 N N . LEU A 1 923 ? 45.544 2.446 -35.394 1.00 97.69 923 LEU A N 1
ATOM 7219 C CA . LEU A 1 923 ? 44.179 2.791 -34.995 1.00 97.69 923 LEU A CA 1
ATOM 7220 C C . LEU A 1 923 ? 43.213 1.746 -35.558 1.00 97.69 923 LEU A C 1
ATOM 7222 O O . LEU A 1 923 ? 43.386 1.281 -36.690 1.00 97.69 923 LEU A O 1
ATOM 7226 N N . LYS A 1 924 ? 42.183 1.391 -34.790 1.00 97.56 924 LYS A N 1
ATOM 7227 C CA . LYS A 1 924 ? 41.128 0.492 -35.268 1.00 97.56 924 LYS A CA 1
ATOM 7228 C C . LYS A 1 924 ? 40.163 1.272 -36.188 1.00 97.56 924 LYS A C 1
ATOM 7230 O O . LYS A 1 924 ? 39.691 2.332 -35.780 1.00 97.56 924 LYS A O 1
ATOM 7235 N N . PRO A 1 925 ? 39.905 0.822 -37.429 1.00 97.88 925 PRO A N 1
ATOM 7236 C CA . PRO A 1 925 ? 39.033 1.540 -38.357 1.00 97.88 925 PRO A CA 1
ATOM 7237 C C . PRO A 1 925 ? 37.558 1.211 -38.107 1.00 97.88 925 PRO A C 1
ATOM 7239 O O . PRO A 1 925 ? 37.215 0.043 -37.963 1.00 97.88 925 PRO A O 1
ATOM 7242 N N . GLY A 1 926 ? 36.681 2.206 -38.136 1.00 97.44 926 GLY A N 1
ATOM 7243 C CA . GLY A 1 926 ? 35.232 2.017 -38.205 1.00 97.44 926 GLY A CA 1
ATOM 7244 C C . GLY A 1 926 ? 34.594 2.955 -39.224 1.00 97.44 926 GLY A C 1
ATOM 7245 O O . GLY A 1 926 ? 35.267 3.814 -39.801 1.00 97.44 926 GLY A O 1
ATOM 7246 N N . LEU A 1 927 ? 33.306 2.762 -39.484 1.00 97.62 927 LEU A N 1
ATOM 7247 C CA . LEU A 1 927 ? 32.579 3.501 -40.513 1.00 97.62 927 LEU A CA 1
ATOM 7248 C C . LEU A 1 927 ? 31.293 4.083 -39.951 1.00 97.62 927 LEU A C 1
ATOM 7250 O O . LEU A 1 927 ? 30.555 3.408 -39.243 1.00 97.62 927 LEU A O 1
ATOM 7254 N N . TYR A 1 928 ? 31.020 5.322 -40.328 1.00 96.06 928 TYR A N 1
ATOM 7255 C CA . TYR A 1 928 ? 29.737 5.966 -40.128 1.00 96.06 928 TYR A CA 1
ATOM 7256 C C . TYR A 1 928 ? 28.929 5.883 -41.425 1.00 96.06 928 TYR A C 1
ATOM 7258 O O . TYR A 1 928 ? 29.451 6.174 -42.507 1.00 96.06 928 TYR A O 1
ATOM 7266 N N . VAL A 1 929 ? 27.667 5.472 -41.329 1.00 95.06 929 VAL A N 1
ATOM 7267 C CA . VAL A 1 929 ? 26.794 5.196 -42.472 1.00 95.06 929 VAL A CA 1
ATOM 7268 C C . VAL A 1 929 ? 25.451 5.905 -42.295 1.00 95.06 929 VAL A C 1
ATOM 7270 O O . VAL A 1 929 ? 24.611 5.509 -41.487 1.00 95.06 929 VAL A O 1
ATOM 7273 N N . GLY A 1 930 ? 25.224 6.940 -43.102 1.00 92.00 930 GLY A N 1
ATOM 7274 C CA . GLY A 1 930 ? 23.938 7.621 -43.221 1.00 92.00 930 GLY A CA 1
ATOM 7275 C C . GLY A 1 930 ? 22.905 6.786 -43.984 1.00 92.00 930 GLY A C 1
ATOM 7276 O O . GLY A 1 930 ? 23.006 6.614 -45.198 1.00 92.00 930 GLY A O 1
ATOM 7277 N N . ILE A 1 931 ? 21.898 6.281 -43.268 1.00 90.94 931 ILE A N 1
ATOM 7278 C CA . ILE A 1 931 ? 20.718 5.593 -43.834 1.00 90.94 931 ILE A CA 1
ATOM 7279 C C . ILE A 1 931 ? 19.405 6.335 -43.545 1.00 90.94 931 ILE A C 1
ATOM 7281 O O . ILE A 1 931 ? 18.399 6.099 -44.218 1.00 90.94 931 ILE A O 1
ATOM 7285 N N . ARG A 1 932 ? 19.430 7.252 -42.572 1.00 89.94 932 ARG A N 1
ATOM 7286 C CA . ARG A 1 932 ? 18.286 8.019 -42.071 1.00 89.94 932 ARG A CA 1
ATOM 7287 C C . ARG A 1 932 ? 17.874 9.166 -42.992 1.00 89.94 932 ARG A C 1
ATOM 7289 O O . ARG A 1 932 ? 16.680 9.421 -43.154 1.00 89.94 932 ARG A O 1
ATOM 7296 N N . TRP A 1 933 ? 18.850 9.827 -43.606 1.00 90.56 933 TRP A N 1
ATOM 7297 C CA . TRP A 1 933 ? 18.666 10.986 -44.479 1.00 90.56 933 TRP A CA 1
ATOM 7298 C C . TRP A 1 933 ? 19.377 10.764 -45.810 1.00 90.56 933 TRP A C 1
ATOM 7300 O O . TRP A 1 933 ? 20.469 10.197 -45.846 1.00 90.56 933 TRP A O 1
ATOM 7310 N N . ASN A 1 934 ? 18.756 11.209 -46.901 1.00 92.19 934 ASN A N 1
ATOM 7311 C CA . ASN A 1 934 ? 19.373 11.205 -48.225 1.00 92.19 934 ASN A CA 1
ATOM 7312 C C . ASN A 1 934 ? 18.736 12.299 -49.088 1.00 92.19 934 ASN A C 1
ATOM 7314 O O . ASN A 1 934 ? 17.651 12.094 -49.645 1.00 92.19 934 ASN A O 1
ATOM 7318 N N . SER A 1 935 ? 19.395 13.454 -49.195 1.00 90.00 935 SER A N 1
ATOM 7319 C CA . SER A 1 935 ? 18.840 14.606 -49.917 1.00 90.00 935 SER A CA 1
ATOM 7320 C C . SER A 1 935 ? 18.719 14.373 -51.426 1.00 90.00 935 SER A C 1
ATOM 7322 O O . SER A 1 935 ? 17.780 14.864 -52.048 1.00 90.00 935 SER A O 1
ATOM 7324 N N . LEU A 1 936 ? 19.587 13.549 -52.027 1.00 89.31 936 LEU A N 1
ATOM 7325 C CA . LEU A 1 936 ? 19.482 13.191 -53.446 1.00 89.31 936 LEU A CA 1
ATOM 7326 C C . LEU A 1 936 ? 18.248 12.331 -53.752 1.00 89.31 936 LEU A C 1
ATOM 7328 O O . LEU A 1 936 ? 17.615 12.491 -54.796 1.00 89.31 936 LEU A O 1
ATOM 7332 N N . LEU A 1 937 ? 17.928 11.385 -52.868 1.00 90.06 937 LEU A N 1
ATOM 7333 C CA . LEU A 1 937 ? 16.829 10.436 -53.052 1.00 90.06 937 LEU A CA 1
ATOM 7334 C C . LEU A 1 937 ? 15.516 10.888 -52.395 1.00 90.06 937 LEU A C 1
ATOM 7336 O O . LEU A 1 937 ? 14.519 10.167 -52.515 1.00 90.06 937 LEU A O 1
ATOM 7340 N N . GLY A 1 938 ? 15.498 12.051 -51.736 1.00 89.81 938 GLY A N 1
ATOM 7341 C CA . GLY A 1 938 ? 14.335 12.589 -51.025 1.00 89.81 938 GLY A CA 1
ATOM 7342 C C . GLY A 1 938 ? 13.900 11.696 -49.862 1.00 89.81 938 GLY A C 1
ATOM 7343 O O . GLY A 1 938 ? 12.727 11.320 -49.777 1.00 89.81 938 GLY A O 1
ATOM 7344 N N . ILE A 1 939 ? 14.860 11.267 -49.035 1.00 90.94 939 ILE A N 1
ATOM 7345 C CA . ILE A 1 939 ? 14.607 10.467 -47.831 1.00 90.94 939 ILE A CA 1
ATOM 7346 C C . ILE A 1 939 ? 14.695 11.359 -46.597 1.00 90.94 939 ILE A C 1
ATOM 7348 O O . ILE A 1 939 ? 15.741 11.952 -46.322 1.00 90.94 939 ILE A O 1
ATOM 7352 N N . HIS A 1 940 ? 13.608 11.386 -45.828 1.00 89.69 940 HIS A N 1
ATOM 7353 C CA . HIS A 1 940 ? 13.472 12.153 -44.600 1.00 89.69 940 HIS A CA 1
ATOM 7354 C C . HIS A 1 940 ? 13.140 11.229 -43.436 1.00 89.69 940 HIS A C 1
ATOM 7356 O O . HIS A 1 940 ? 12.064 10.634 -43.417 1.00 89.69 940 HIS A O 1
ATOM 7362 N N . ASN A 1 941 ? 14.051 11.114 -42.466 1.00 89.00 941 ASN A N 1
ATOM 7363 C CA . ASN A 1 941 ? 13.888 10.264 -41.287 1.00 89.00 941 ASN A CA 1
ATOM 7364 C C . ASN A 1 941 ? 13.412 8.847 -41.662 1.00 89.00 941 ASN A C 1
ATOM 7366 O O . ASN A 1 941 ? 12.315 8.434 -41.299 1.00 89.00 941 ASN A O 1
ATOM 7370 N N . PHE A 1 942 ? 14.215 8.151 -42.469 1.00 89.94 942 PHE A N 1
ATOM 7371 C CA . PHE A 1 942 ? 13.951 6.822 -43.041 1.00 89.94 942 PHE A CA 1
ATOM 7372 C C . PHE A 1 942 ? 12.829 6.753 -44.088 1.00 89.94 942 PHE A C 1
ATOM 7374 O O . PHE A 1 942 ? 12.743 5.747 -44.790 1.00 89.94 942 PHE A O 1
ATOM 7381 N N . LYS A 1 943 ? 12.004 7.793 -44.266 1.00 90.75 943 LYS A N 1
ATOM 7382 C CA . LYS A 1 943 ? 10.841 7.786 -45.166 1.00 90.75 943 LYS A CA 1
ATOM 7383 C C . LYS A 1 943 ? 11.132 8.436 -46.522 1.00 90.75 943 LYS A C 1
ATOM 7385 O O . LYS A 1 943 ? 11.591 9.572 -46.589 1.00 90.75 943 LYS A O 1
ATOM 7390 N N . ALA A 1 944 ? 10.777 7.759 -47.610 1.00 90.75 944 ALA A N 1
ATOM 7391 C CA . ALA A 1 944 ? 10.738 8.341 -48.948 1.00 90.75 944 ALA A CA 1
ATOM 7392 C C . ALA A 1 944 ? 9.575 9.336 -49.098 1.00 90.75 944 ALA A C 1
ATOM 7394 O O . ALA A 1 944 ? 8.440 9.039 -48.727 1.00 90.75 944 ALA A O 1
ATOM 7395 N N . GLU A 1 945 ? 9.848 10.504 -49.680 1.00 86.19 945 GLU A N 1
ATOM 7396 C CA . GLU A 1 945 ? 8.842 11.545 -49.909 1.00 86.19 945 GLU A CA 1
ATOM 7397 C C . GLU A 1 945 ? 7.704 11.086 -50.853 1.00 86.19 945 GLU A C 1
ATOM 7399 O O . GLU A 1 945 ? 7.951 10.476 -51.903 1.00 86.19 945 GLU A O 1
ATOM 7404 N N . GLY A 1 946 ? 6.460 11.434 -50.497 1.00 84.75 946 GLY A N 1
ATOM 7405 C CA . GLY A 1 946 ? 5.232 11.161 -51.257 1.00 84.75 946 GLY A CA 1
ATOM 7406 C C . GLY A 1 946 ? 4.294 10.137 -50.600 1.00 84.75 946 GLY A C 1
ATOM 7407 O O . GLY A 1 946 ? 4.634 9.524 -49.591 1.00 84.75 946 GLY A O 1
ATOM 7408 N N . ASP A 1 947 ? 3.120 9.934 -51.211 1.00 85.94 947 ASP A N 1
ATOM 7409 C CA . ASP A 1 947 ? 2.077 8.998 -50.758 1.00 85.94 947 ASP A CA 1
ATOM 7410 C C . ASP A 1 947 ? 1.642 8.028 -51.883 1.00 85.94 947 ASP A C 1
ATOM 7412 O O . ASP A 1 947 ? 1.878 8.267 -53.071 1.00 85.94 947 ASP A O 1
ATOM 7416 N N . GLY A 1 948 ? 0.982 6.922 -51.517 1.00 89.44 948 GLY A N 1
ATOM 7417 C CA . GLY A 1 948 ? 0.439 5.921 -52.450 1.00 89.44 948 GLY A CA 1
ATOM 7418 C C . GLY A 1 948 ? 1.421 4.815 -52.870 1.00 89.44 948 GLY A C 1
ATOM 7419 O O . GLY A 1 948 ? 2.535 4.707 -52.357 1.00 89.44 948 GLY A O 1
ATOM 7420 N N . GLU A 1 949 ? 1.010 3.964 -53.820 1.00 88.69 949 GLU A N 1
ATOM 7421 C CA . GLU A 1 949 ? 1.760 2.751 -54.214 1.00 88.69 949 GLU A CA 1
ATOM 7422 C C . GLU A 1 949 ? 3.182 3.039 -54.720 1.00 88.69 949 GLU A C 1
ATOM 7424 O O . GLU A 1 949 ? 4.108 2.271 -54.460 1.00 88.69 949 GLU A O 1
ATOM 7429 N N . PHE A 1 950 ? 3.384 4.160 -55.418 1.00 88.00 950 PHE A N 1
ATOM 7430 C CA . PHE A 1 950 ? 4.703 4.546 -55.920 1.00 88.00 950 PHE A CA 1
ATOM 7431 C C . PHE A 1 950 ? 5.675 4.897 -54.783 1.00 88.00 950 PHE A C 1
ATOM 7433 O O . PHE A 1 950 ? 6.829 4.463 -54.807 1.00 88.00 950 PHE A O 1
ATOM 7440 N N . ALA A 1 951 ? 5.210 5.639 -53.772 1.00 87.94 951 ALA A N 1
ATOM 7441 C CA . ALA A 1 951 ? 6.009 5.974 -52.596 1.00 87.94 951 ALA A CA 1
ATOM 7442 C C . ALA A 1 951 ? 6.341 4.716 -51.776 1.00 87.94 951 ALA A C 1
ATOM 7444 O O . ALA A 1 951 ? 7.496 4.514 -51.405 1.00 87.94 951 ALA A O 1
ATOM 7445 N N . ALA A 1 952 ? 5.376 3.805 -51.603 1.00 89.06 952 ALA A N 1
ATOM 7446 C CA . ALA A 1 952 ? 5.604 2.511 -50.956 1.00 89.06 952 ALA A CA 1
ATOM 7447 C C . ALA A 1 952 ? 6.642 1.652 -51.708 1.00 89.06 952 ALA A C 1
ATOM 7449 O O . ALA A 1 952 ? 7.543 1.073 -51.097 1.00 89.06 952 ALA A O 1
ATOM 7450 N N . GLY A 1 953 ? 6.576 1.614 -53.044 1.00 93.31 953 GLY A N 1
ATOM 7451 C CA . GLY A 1 953 ? 7.573 0.933 -53.876 1.00 93.31 953 GLY A CA 1
ATOM 7452 C C . GLY A 1 953 ? 8.976 1.542 -53.755 1.00 93.31 953 GLY A C 1
ATOM 7453 O O . GLY A 1 953 ? 9.960 0.804 -53.653 1.00 93.31 953 GLY A O 1
ATOM 7454 N N . ARG A 1 954 ? 9.078 2.881 -53.709 1.00 94.12 954 ARG A N 1
ATOM 7455 C CA . ARG A 1 954 ? 10.339 3.601 -53.452 1.00 94.12 954 ARG A CA 1
ATOM 7456 C C . ARG A 1 954 ? 10.903 3.290 -52.071 1.00 94.12 954 ARG A C 1
ATOM 7458 O O . ARG A 1 954 ? 12.095 3.018 -51.976 1.00 94.12 954 ARG A O 1
ATOM 7465 N N . GLN A 1 955 ? 10.060 3.266 -51.041 1.00 93.56 955 GLN A N 1
ATOM 7466 C CA . GLN A 1 955 ? 10.467 2.924 -49.679 1.00 93.56 955 GLN A CA 1
ATOM 7467 C C . GLN A 1 955 ? 11.104 1.530 -49.623 1.00 93.56 955 GLN A C 1
ATOM 7469 O O . GLN A 1 955 ? 12.221 1.373 -49.136 1.00 93.56 955 GLN A O 1
ATOM 7474 N N . GLN A 1 956 ? 10.441 0.518 -50.193 1.00 92.25 956 GLN A N 1
ATOM 7475 C CA . GLN A 1 956 ? 10.974 -0.850 -50.228 1.00 92.25 956 GLN A CA 1
ATOM 7476 C C . GLN A 1 956 ? 12.271 -0.961 -51.035 1.00 92.25 956 GLN A C 1
ATOM 7478 O O . GLN A 1 956 ? 13.153 -1.754 -50.706 1.00 92.25 956 GLN A O 1
ATOM 7483 N N . TRP A 1 957 ? 12.385 -0.203 -52.128 1.00 94.31 957 TRP A N 1
ATOM 7484 C CA . TRP A 1 957 ? 13.624 -0.148 -52.895 1.00 94.31 957 TRP A CA 1
ATOM 7485 C C . TRP A 1 957 ? 14.758 0.486 -52.082 1.00 94.31 957 TRP A C 1
ATOM 7487 O O . TRP A 1 957 ? 15.859 -0.059 -52.088 1.00 94.31 957 TRP A O 1
ATOM 7497 N N . TYR A 1 958 ? 14.481 1.571 -51.352 1.00 93.56 958 TYR A N 1
ATOM 7498 C CA . TYR A 1 958 ? 15.468 2.259 -50.522 1.00 93.56 958 TYR A CA 1
ATOM 7499 C C . TYR A 1 958 ? 15.973 1.381 -49.368 1.00 93.56 958 TYR A C 1
ATOM 7501 O O . TYR A 1 958 ? 17.175 1.340 -49.126 1.00 93.56 958 TYR A O 1
ATOM 7509 N N . ARG A 1 959 ? 15.102 0.583 -48.731 1.00 93.31 959 ARG A N 1
ATOM 7510 C CA . ARG A 1 959 ? 15.536 -0.403 -47.720 1.00 93.31 959 ARG A CA 1
ATOM 7511 C C . ARG A 1 959 ? 16.567 -1.384 -48.271 1.00 93.31 959 ARG A C 1
ATOM 7513 O O . ARG A 1 959 ? 17.694 -1.433 -47.787 1.00 93.31 959 ARG A O 1
ATOM 7520 N N . ARG A 1 960 ? 16.231 -2.058 -49.379 1.00 94.19 960 ARG A N 1
ATOM 7521 C CA . ARG A 1 960 ? 17.148 -2.988 -50.067 1.00 94.19 960 ARG A CA 1
ATOM 7522 C C . ARG A 1 960 ? 18.424 -2.307 -50.549 1.00 94.19 960 ARG A C 1
ATOM 7524 O O . ARG A 1 960 ? 19.473 -2.940 -50.650 1.00 94.19 960 ARG A O 1
ATOM 7531 N N . TYR A 1 961 ? 18.330 -1.036 -50.923 1.00 94.69 961 TYR A N 1
ATOM 7532 C CA . TYR A 1 961 ? 19.477 -0.227 -51.302 1.00 94.69 961 TYR A CA 1
ATOM 7533 C C . TYR A 1 961 ? 20.428 -0.032 -50.110 1.00 94.69 961 TYR A C 1
ATOM 7535 O O . TYR A 1 961 ? 21.610 -0.351 -50.241 1.00 94.69 961 TYR A O 1
ATOM 7543 N N . CYS A 1 962 ? 19.918 0.383 -48.947 1.00 94.62 962 CYS A N 1
ATOM 7544 C CA . CYS A 1 962 ? 20.691 0.524 -47.710 1.00 94.62 962 CYS A CA 1
ATOM 7545 C C . CYS A 1 962 ? 21.299 -0.802 -47.241 1.00 94.62 962 CYS A C 1
ATOM 7547 O O . CYS A 1 962 ? 22.506 -0.858 -47.019 1.00 94.62 962 CYS A O 1
ATOM 7549 N N . GLU A 1 963 ? 20.508 -1.875 -47.176 1.00 95.44 963 GLU A N 1
ATOM 7550 C CA . GLU A 1 963 ? 20.970 -3.222 -46.804 1.00 95.44 963 GLU A CA 1
ATOM 7551 C C . GLU A 1 963 ? 22.168 -3.652 -47.660 1.00 95.44 963 GLU A C 1
ATOM 7553 O O . GLU A 1 963 ? 23.221 -4.022 -47.144 1.00 95.44 963 GLU A O 1
ATOM 7558 N N . ARG A 1 964 ? 22.062 -3.504 -48.988 1.00 96.31 964 ARG A N 1
ATOM 7559 C CA . ARG A 1 964 ? 23.145 -3.864 -49.910 1.00 96.31 964 ARG A CA 1
ATOM 7560 C C . ARG A 1 964 ? 24.367 -2.952 -49.791 1.00 96.31 964 ARG A C 1
ATOM 7562 O O . ARG A 1 964 ? 25.479 -3.447 -49.961 1.00 96.31 964 ARG A O 1
ATOM 7569 N N . MET A 1 965 ? 24.197 -1.654 -49.520 1.00 95.62 965 MET A N 1
ATOM 7570 C CA . MET A 1 965 ? 25.332 -0.761 -49.235 1.00 95.62 965 MET A CA 1
ATOM 7571 C C . MET A 1 965 ? 26.076 -1.204 -47.972 1.00 95.62 965 MET A C 1
ATOM 7573 O O . MET A 1 965 ? 27.302 -1.294 -47.991 1.00 95.62 965 MET A O 1
ATOM 7577 N N . VAL A 1 966 ? 25.346 -1.532 -46.903 1.00 96.12 966 VAL A N 1
ATOM 7578 C CA . VAL A 1 966 ? 25.935 -2.041 -45.658 1.00 96.12 966 VAL A CA 1
ATOM 7579 C C . VAL A 1 966 ? 26.669 -3.356 -45.918 1.00 96.12 966 VAL A C 1
ATOM 7581 O O . VAL A 1 966 ? 27.825 -3.483 -45.523 1.00 96.12 966 VAL A O 1
ATOM 7584 N N . THR A 1 967 ? 26.090 -4.287 -46.689 1.00 97.19 967 THR A N 1
ATOM 7585 C CA . THR A 1 967 ? 26.787 -5.520 -47.099 1.00 97.19 967 THR A CA 1
ATOM 7586 C C . THR A 1 967 ? 28.105 -5.226 -47.825 1.00 97.19 967 THR A C 1
ATOM 7588 O O . THR A 1 967 ? 29.116 -5.876 -47.559 1.00 97.19 967 THR A O 1
ATOM 7591 N N . GLU A 1 968 ? 28.141 -4.248 -48.738 1.00 96.25 968 GLU A N 1
ATOM 7592 C CA . GLU A 1 968 ? 29.385 -3.878 -49.426 1.00 96.25 968 GLU A CA 1
ATOM 7593 C C . GLU A 1 968 ? 30.456 -3.370 -48.459 1.00 96.25 968 GLU A C 1
ATOM 7595 O O . GLU A 1 968 ? 31.617 -3.771 -48.564 1.00 96.25 968 GLU A O 1
ATOM 7600 N N . LEU A 1 969 ? 30.077 -2.491 -47.532 1.00 96.62 969 LEU A N 1
ATOM 7601 C CA . LEU A 1 969 ? 31.001 -1.908 -46.563 1.00 96.62 969 LEU A CA 1
ATOM 7602 C C . LEU A 1 969 ? 31.535 -2.974 -45.596 1.00 96.62 969 LEU A C 1
ATOM 7604 O O . LEU A 1 969 ? 32.748 -3.044 -45.389 1.00 96.62 969 LEU A O 1
ATOM 7608 N N . CYS A 1 970 ? 30.669 -3.867 -45.110 1.00 96.75 970 CYS A N 1
ATOM 7609 C CA . CYS A 1 970 ? 31.045 -4.975 -44.230 1.00 96.75 970 CYS A CA 1
ATOM 7610 C C . CYS A 1 970 ? 31.950 -6.017 -44.907 1.00 96.75 970 CYS A C 1
ATOM 7612 O O . CYS A 1 970 ? 32.683 -6.719 -44.221 1.00 96.75 970 CYS A O 1
ATOM 7614 N N . THR A 1 971 ? 31.941 -6.142 -46.238 1.00 96.12 971 THR A N 1
ATOM 7615 C CA . THR A 1 971 ? 32.675 -7.220 -46.935 1.00 96.12 971 THR A CA 1
ATOM 7616 C C . THR A 1 971 ? 33.928 -6.755 -47.681 1.00 96.12 971 THR A C 1
ATOM 7618 O O . THR A 1 971 ? 34.852 -7.545 -47.882 1.00 96.12 971 THR A O 1
ATOM 7621 N N . LYS A 1 972 ? 34.012 -5.484 -48.105 1.00 95.44 972 LYS A N 1
ATOM 7622 C CA . LYS A 1 972 ? 35.096 -5.002 -48.991 1.00 95.44 972 LYS A CA 1
ATOM 7623 C C . LYS A 1 972 ? 36.343 -4.483 -48.262 1.00 95.44 972 LYS A C 1
ATOM 7625 O O . LYS A 1 972 ? 37.404 -4.399 -48.889 1.00 95.44 972 LYS A O 1
ATOM 7630 N N . TYR A 1 973 ? 36.245 -4.132 -46.977 1.00 95.81 973 TYR A N 1
ATOM 7631 C CA . TYR A 1 973 ? 37.287 -3.367 -46.271 1.00 95.81 973 TYR A CA 1
ATOM 7632 C C . TYR A 1 973 ? 38.005 -4.134 -45.144 1.00 95.81 973 TYR A C 1
ATOM 7634 O O . TYR A 1 973 ? 38.955 -3.612 -44.551 1.00 95.81 973 TYR A O 1
ATOM 7642 N N . GLY A 1 974 ? 37.670 -5.412 -44.941 1.00 94.19 974 GLY A N 1
ATOM 7643 C CA . GLY A 1 974 ? 38.189 -6.253 -43.853 1.00 94.19 974 GLY A CA 1
ATOM 7644 C C . GLY A 1 974 ? 37.561 -5.889 -42.508 1.00 94.19 974 GLY A C 1
ATOM 7645 O O . GLY A 1 974 ? 36.561 -5.183 -42.483 1.00 94.19 974 GLY A O 1
ATOM 7646 N N . ASP A 1 975 ? 38.163 -6.343 -41.412 1.00 94.62 975 ASP A N 1
ATOM 7647 C CA . ASP A 1 975 ? 37.587 -6.179 -40.072 1.00 94.62 975 ASP A CA 1
ATOM 7648 C C . ASP A 1 975 ? 37.460 -4.699 -39.681 1.00 94.62 975 ASP A C 1
ATOM 7650 O O . ASP A 1 975 ? 38.413 -3.915 -39.856 1.00 94.62 975 ASP A O 1
ATOM 7654 N N . LEU A 1 976 ? 36.280 -4.348 -39.164 1.00 96.88 976 LEU A N 1
ATOM 7655 C CA . LEU A 1 976 ? 35.900 -3.025 -38.676 1.00 96.88 976 LEU A CA 1
ATOM 7656 C C . LEU A 1 976 ? 35.665 -3.064 -37.164 1.00 96.88 976 LEU A C 1
ATOM 7658 O O . LEU A 1 976 ? 35.120 -4.019 -36.624 1.00 96.88 976 LEU A O 1
ATOM 7662 N N . PHE A 1 977 ? 36.048 -1.993 -36.478 1.00 96.50 977 PHE A N 1
ATOM 7663 C CA . PHE A 1 977 ? 35.858 -1.844 -35.037 1.00 96.50 977 PHE A CA 1
ATOM 7664 C C . PHE A 1 977 ? 34.418 -1.511 -34.662 1.00 96.50 977 PHE A C 1
ATOM 7666 O O . PHE A 1 977 ? 33.889 -2.054 -33.701 1.00 96.50 977 PHE A O 1
ATOM 7673 N N . MET A 1 978 ? 33.801 -0.617 -35.432 1.00 95.31 978 MET A N 1
ATOM 7674 C CA . MET A 1 978 ? 32.446 -0.133 -35.203 1.00 95.31 978 MET A CA 1
ATOM 7675 C C . MET A 1 978 ? 31.798 0.242 -36.533 1.00 95.31 978 MET A C 1
ATOM 7677 O O . MET A 1 978 ? 32.463 0.793 -37.422 1.00 95.31 978 MET A O 1
ATOM 7681 N N . ILE A 1 979 ? 30.495 -0.007 -36.627 1.00 94.31 979 ILE A N 1
ATOM 7682 C CA . ILE A 1 979 ? 29.625 0.616 -37.619 1.00 94.31 979 ILE A CA 1
ATOM 7683 C C . ILE A 1 979 ? 28.626 1.505 -36.881 1.00 94.31 979 ILE A C 1
ATOM 7685 O O . ILE A 1 979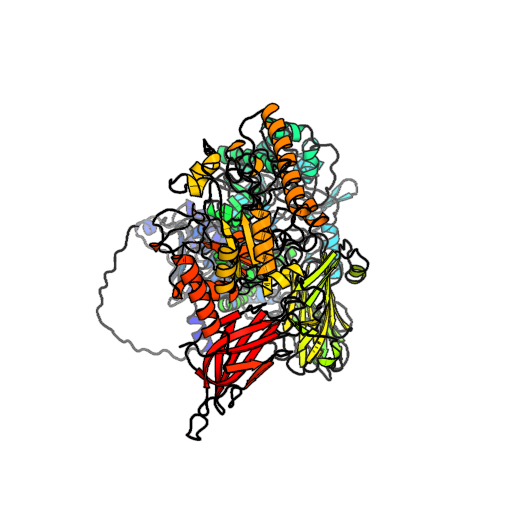 ? 27.830 1.043 -36.063 1.00 94.31 979 ILE A O 1
ATOM 7689 N N . TRP A 1 980 ? 28.695 2.799 -37.177 1.00 93.31 980 TRP A N 1
ATOM 7690 C CA . TRP A 1 980 ? 27.837 3.828 -36.608 1.00 93.31 980 TRP A CA 1
ATOM 7691 C C . TRP A 1 980 ? 26.760 4.213 -37.624 1.00 93.31 980 TRP A C 1
ATOM 7693 O O . TRP A 1 980 ? 27.081 4.676 -38.716 1.00 93.31 980 TRP A O 1
ATOM 7703 N N . PHE A 1 981 ? 25.483 4.075 -37.266 1.00 91.50 981 PHE A N 1
ATOM 7704 C CA . PHE A 1 981 ? 24.362 4.584 -38.067 1.00 91.50 981 PHE A CA 1
ATOM 7705 C C . PHE A 1 981 ? 23.870 5.929 -37.526 1.00 91.50 981 PHE A C 1
ATOM 7707 O O . PHE A 1 981 ? 23.705 6.077 -36.318 1.00 91.50 981 PHE A O 1
ATOM 7714 N N . ASP A 1 982 ? 23.667 6.910 -38.406 1.00 84.19 982 ASP A N 1
ATOM 7715 C CA . ASP A 1 982 ? 23.235 8.270 -38.042 1.00 84.19 982 ASP A CA 1
ATOM 7716 C C . ASP A 1 982 ? 21.933 8.282 -37.215 1.00 84.19 982 ASP A C 1
ATOM 7718 O O . ASP A 1 982 ? 20.845 8.044 -37.748 1.00 84.19 982 ASP A O 1
ATOM 7722 N N . GLY A 1 983 ? 22.048 8.556 -35.910 1.00 76.44 983 GLY A N 1
ATOM 7723 C CA . GLY A 1 983 ? 20.937 8.504 -34.956 1.00 76.44 983 GLY A CA 1
ATOM 7724 C C . GLY A 1 983 ? 20.274 7.126 -34.814 1.00 76.44 983 GLY A C 1
ATOM 7725 O O . GLY A 1 983 ? 19.107 7.077 -34.425 1.00 76.44 983 GLY A O 1
ATOM 7726 N N . GLY A 1 984 ? 20.991 6.053 -35.168 1.00 84.19 984 GLY A N 1
ATOM 7727 C CA . GLY A 1 984 ? 20.541 4.662 -35.090 1.00 84.19 984 GLY A CA 1
ATOM 7728 C C . GLY A 1 984 ? 19.993 4.089 -36.395 1.00 84.19 984 GLY A C 1
ATOM 7729 O O . GLY A 1 984 ? 19.687 4.805 -37.351 1.00 84.19 984 GLY A O 1
ATOM 7730 N N . ALA A 1 985 ? 19.886 2.762 -36.449 1.00 82.88 985 ALA A N 1
ATOM 7731 C CA . ALA A 1 985 ? 19.054 2.094 -37.443 1.00 82.88 985 ALA A CA 1
ATOM 7732 C C . ALA A 1 985 ? 17.634 1.967 -36.863 1.00 82.88 985 ALA A C 1
ATOM 7734 O O . ALA A 1 985 ? 17.467 1.461 -35.762 1.00 82.88 985 ALA A O 1
ATOM 7735 N N . ASP A 1 986 ? 16.621 2.491 -37.553 1.00 80.75 986 ASP A N 1
ATOM 7736 C CA . ASP A 1 986 ? 15.218 2.452 -37.098 1.00 80.75 986 ASP A CA 1
ATOM 7737 C C . ASP A 1 986 ? 14.668 1.015 -36.998 1.00 80.75 986 ASP A C 1
ATOM 7739 O O . ASP A 1 986 ? 15.345 0.050 -37.359 1.00 80.75 986 ASP A O 1
ATOM 7743 N N . ASP A 1 987 ? 13.423 0.873 -36.541 1.00 82.88 987 ASP A N 1
ATOM 7744 C CA . ASP A 1 987 ? 12.724 -0.411 -36.475 1.00 82.88 987 ASP A CA 1
ATOM 7745 C C . ASP A 1 987 ? 12.664 -1.106 -37.859 1.00 82.88 987 ASP A C 1
ATOM 7747 O O . ASP A 1 987 ? 12.118 -0.520 -38.810 1.00 82.88 987 ASP A O 1
ATOM 7751 N N . PRO A 1 988 ? 13.205 -2.338 -38.008 1.00 79.31 988 PRO A N 1
ATOM 7752 C CA . PRO A 1 988 ? 13.102 -3.100 -39.252 1.00 79.31 988 PRO A CA 1
ATOM 7753 C C . PRO A 1 988 ? 11.653 -3.489 -39.605 1.00 79.31 988 PRO A C 1
ATOM 7755 O O . PRO A 1 988 ? 11.318 -3.554 -40.796 1.00 79.31 988 PRO A O 1
ATOM 7758 N N . ASP A 1 989 ? 10.778 -3.666 -38.607 1.00 81.69 989 ASP A N 1
ATOM 7759 C CA . ASP A 1 989 ? 9.333 -3.862 -38.798 1.00 81.69 989 ASP A CA 1
ATOM 7760 C C . ASP A 1 989 ? 8.626 -2.536 -39.152 1.00 81.69 989 ASP A C 1
ATOM 7762 O O . ASP A 1 989 ? 7.558 -2.525 -39.774 1.00 81.69 989 ASP A O 1
ATOM 7766 N N . GLY A 1 990 ? 9.266 -1.410 -38.817 1.00 83.12 990 GLY A N 1
ATOM 7767 C CA . GLY A 1 990 ? 8.883 -0.039 -39.146 1.00 83.12 990 GLY A CA 1
ATOM 7768 C C . GLY A 1 990 ? 9.292 0.381 -40.557 1.00 83.12 990 GLY A C 1
ATOM 7769 O O . GLY A 1 990 ? 9.026 -0.335 -41.521 1.00 83.12 990 GLY A O 1
ATOM 7770 N N . LEU A 1 991 ? 9.876 1.581 -40.723 1.00 82.00 991 LEU A N 1
ATOM 7771 C CA . LEU A 1 991 ? 10.318 2.124 -42.023 1.00 82.00 991 LEU A CA 1
ATOM 7772 C C . LEU A 1 991 ? 11.804 1.884 -42.333 1.00 82.00 991 LEU A C 1
ATOM 7774 O O . LEU A 1 991 ? 12.184 1.998 -43.510 1.00 82.00 991 LEU A O 1
ATOM 7778 N N . GLY A 1 992 ? 12.594 1.512 -41.325 1.00 84.81 992 GLY A N 1
ATOM 7779 C CA . GLY A 1 992 ? 14.037 1.307 -41.397 1.00 84.81 992 GLY A CA 1
ATOM 7780 C C . GLY A 1 992 ? 14.483 0.101 -42.237 1.00 84.81 992 GLY A C 1
ATOM 7781 O O . GLY A 1 992 ? 13.685 -0.792 -42.534 1.00 84.81 992 GLY A O 1
ATOM 7782 N N . PRO A 1 993 ? 15.753 0.084 -42.686 1.00 88.88 993 PRO A N 1
ATOM 7783 C CA . PRO A 1 993 ? 16.381 -1.092 -43.289 1.00 88.88 993 PRO A CA 1
ATOM 7784 C C . PRO A 1 993 ? 16.852 -2.098 -42.224 1.00 88.88 993 PRO A C 1
ATOM 7786 O O . PRO A 1 993 ? 17.341 -1.700 -41.167 1.00 88.88 993 PRO A O 1
ATOM 7789 N N . ASP A 1 994 ? 16.795 -3.394 -42.539 1.00 91.44 994 ASP A N 1
ATOM 7790 C CA . ASP A 1 994 ? 17.198 -4.462 -41.613 1.00 91.44 994 ASP A CA 1
ATOM 7791 C C . ASP A 1 994 ? 18.706 -4.758 -41.707 1.00 91.44 994 ASP A C 1
ATOM 7793 O O . ASP A 1 994 ? 19.169 -5.610 -42.469 1.00 91.44 994 ASP A O 1
ATOM 7797 N N . VAL A 1 995 ? 19.504 -3.961 -40.991 1.00 92.94 995 VAL A N 1
ATOM 7798 C CA . VAL A 1 995 ? 20.975 -3.951 -41.109 1.00 92.94 995 VAL A CA 1
ATOM 7799 C C . VAL A 1 995 ? 21.705 -4.717 -40.005 1.00 92.94 995 VAL A C 1
ATOM 7801 O O . VAL A 1 995 ? 22.870 -5.067 -40.197 1.00 92.94 995 VAL A O 1
ATOM 7804 N N . GLU A 1 996 ? 21.058 -4.998 -38.871 1.00 92.94 996 GLU A N 1
ATOM 7805 C CA . GLU A 1 996 ? 21.681 -5.710 -37.741 1.00 92.94 996 GLU A CA 1
ATOM 7806 C C . GLU A 1 996 ? 22.136 -7.128 -38.128 1.00 92.94 996 GLU A C 1
ATOM 7808 O O . GLU A 1 996 ? 23.324 -7.418 -37.935 1.00 92.94 996 GLU A O 1
ATOM 7813 N N . PRO A 1 997 ? 21.312 -7.957 -38.807 1.00 93.44 997 PRO A N 1
ATOM 7814 C CA . PRO A 1 997 ? 21.730 -9.299 -39.210 1.00 93.44 997 PRO A CA 1
ATOM 7815 C C . PRO A 1 997 ? 22.923 -9.286 -40.170 1.00 93.44 997 PRO A C 1
ATOM 7817 O O . PRO A 1 997 ? 23.761 -10.184 -40.146 1.00 93.44 997 PRO A O 1
ATOM 7820 N N . ILE A 1 998 ? 23.038 -8.242 -40.999 1.00 95.12 998 ILE A N 1
ATOM 7821 C CA . ILE A 1 998 ? 24.142 -8.075 -41.952 1.00 95.12 998 ILE A CA 1
ATOM 7822 C C . ILE A 1 998 ? 25.448 -7.799 -41.200 1.00 95.12 998 ILE A C 1
ATOM 7824 O O . ILE A 1 998 ? 26.486 -8.379 -41.522 1.00 95.12 998 ILE A O 1
ATOM 7828 N N . VAL A 1 999 ? 25.422 -6.911 -40.202 1.00 94.44 999 VAL A N 1
ATOM 7829 C CA . VAL A 1 999 ? 26.610 -6.636 -39.381 1.00 94.44 999 VAL A CA 1
ATOM 7830 C C . VAL A 1 999 ? 26.994 -7.885 -38.590 1.00 94.44 999 VAL A C 1
ATOM 7832 O O . VAL A 1 999 ? 28.158 -8.272 -38.625 1.00 94.44 999 VAL A O 1
ATOM 7835 N N . ALA A 1 1000 ? 26.031 -8.572 -37.972 1.00 92.38 1000 ALA A N 1
ATOM 7836 C CA . ALA A 1 1000 ? 26.283 -9.803 -37.226 1.00 92.38 1000 ALA A CA 1
ATOM 7837 C C . ALA A 1 1000 ? 26.871 -10.933 -38.097 1.00 92.38 1000 ALA A C 1
ATOM 7839 O O . ALA A 1 1000 ? 27.770 -11.646 -37.653 1.00 92.38 1000 ALA A O 1
ATOM 7840 N N . GLU A 1 1001 ? 26.407 -11.088 -39.343 1.00 95.25 1001 GLU A N 1
ATOM 7841 C CA . GLU A 1 1001 ? 26.896 -12.123 -40.265 1.00 95.25 1001 GLU A CA 1
ATOM 7842 C C . GLU A 1 1001 ? 28.325 -11.844 -40.756 1.00 95.25 1001 GLU A C 1
ATOM 7844 O O . GLU A 1 1001 ? 29.178 -12.735 -40.748 1.00 95.25 1001 GLU A O 1
ATOM 7849 N N . TYR A 1 1002 ? 28.596 -10.617 -41.212 1.00 96.50 1002 TYR A N 1
ATOM 7850 C CA . TYR A 1 1002 ? 29.849 -10.295 -41.907 1.00 96.50 1002 TYR A CA 1
ATOM 7851 C C . TYR A 1 1002 ? 30.919 -9.668 -41.007 1.00 96.50 1002 TYR A C 1
ATOM 7853 O O . TYR A 1 1002 ? 32.092 -9.655 -41.382 1.00 96.50 1002 TYR A O 1
ATOM 7861 N N . GLN A 1 1003 ? 30.534 -9.124 -39.853 1.00 95.56 1003 GLN A N 1
ATOM 7862 C CA . GLN A 1 1003 ? 31.391 -8.396 -38.914 1.00 95.56 1003 GLN A CA 1
ATOM 7863 C C . GLN A 1 1003 ? 31.005 -8.728 -37.449 1.00 95.56 1003 GLN A C 1
ATOM 7865 O O . GLN A 1 1003 ? 30.662 -7.827 -36.686 1.00 95.56 1003 GLN A O 1
ATOM 7870 N N . PRO A 1 1004 ? 31.061 -10.005 -37.020 1.00 90.50 1004 PRO A N 1
ATOM 7871 C CA . PRO A 1 1004 ? 30.543 -10.446 -35.715 1.00 90.50 1004 PRO A CA 1
ATOM 7872 C C . PRO A 1 1004 ? 31.240 -9.811 -34.500 1.00 90.50 1004 PRO A C 1
ATOM 7874 O O . PRO A 1 1004 ? 30.634 -9.689 -33.442 1.00 90.50 1004 PRO A O 1
ATOM 7877 N N . GLU A 1 1005 ? 32.494 -9.378 -34.655 1.00 89.81 1005 GLU A N 1
ATOM 7878 C CA . GLU A 1 1005 ? 33.279 -8.711 -33.603 1.00 89.81 1005 GLU A CA 1
ATOM 7879 C C . GLU A 1 1005 ? 33.195 -7.173 -33.681 1.00 89.81 1005 GLU A C 1
ATOM 7881 O O . GLU A 1 1005 ? 33.918 -6.464 -32.977 1.00 89.81 1005 GLU A O 1
ATOM 7886 N N . CYS A 1 1006 ? 32.358 -6.627 -34.564 1.00 93.62 1006 CYS A N 1
ATOM 7887 C CA . CYS A 1 1006 ? 32.190 -5.190 -34.741 1.00 93.62 1006 CYS A CA 1
ATOM 7888 C C . CYS A 1 1006 ? 31.121 -4.645 -33.794 1.00 93.62 1006 CYS A C 1
ATOM 7890 O O . CYS A 1 1006 ? 30.051 -5.234 -33.657 1.00 93.62 1006 CYS A O 1
ATOM 7892 N N . LEU A 1 1007 ? 31.397 -3.494 -33.178 1.00 95.00 1007 LEU A N 1
ATOM 7893 C CA . LEU A 1 1007 ? 30.419 -2.786 -32.359 1.00 95.00 1007 LEU A CA 1
ATOM 7894 C C . LEU A 1 1007 ? 29.293 -2.238 -33.237 1.00 95.00 1007 LEU A C 1
ATOM 7896 O O . LEU A 1 1007 ? 29.526 -1.443 -34.157 1.00 95.00 1007 LEU A O 1
ATOM 7900 N N . PHE A 1 1008 ? 28.073 -2.640 -32.910 1.00 93.56 1008 PHE A N 1
ATOM 7901 C CA . PHE A 1 1008 ? 26.847 -2.132 -33.499 1.00 93.56 1008 PHE A CA 1
ATOM 7902 C C . PHE A 1 1008 ? 26.290 -1.009 -32.623 1.00 93.56 1008 PHE A C 1
ATOM 7904 O O . PHE A 1 1008 ? 25.979 -1.241 -31.457 1.00 93.56 1008 PHE A O 1
ATOM 7911 N N . TYR A 1 1009 ? 26.172 0.205 -33.176 1.00 89.19 1009 TYR A N 1
ATOM 7912 C CA . TYR A 1 1009 ? 25.763 1.384 -32.405 1.00 89.19 1009 TYR A CA 1
ATOM 7913 C C . TYR A 1 1009 ? 24.409 1.187 -31.707 1.00 89.19 1009 TYR A C 1
ATOM 7915 O O . TYR A 1 1009 ? 24.397 0.948 -30.505 1.00 89.19 1009 TYR A O 1
ATOM 7923 N N . HIS A 1 1010 ? 23.292 1.239 -32.441 1.00 89.88 1010 HIS A N 1
ATOM 7924 C CA . HIS A 1 1010 ? 21.985 0.821 -31.927 1.00 89.88 1010 HIS A CA 1
ATOM 7925 C C . HIS A 1 1010 ? 20.891 0.727 -33.006 1.00 89.88 1010 HIS A C 1
ATOM 7927 O O . HIS A 1 1010 ? 20.966 1.377 -34.054 1.00 89.88 1010 HIS A O 1
ATOM 7933 N N . ASN A 1 1011 ? 19.868 -0.074 -32.697 1.00 88.31 1011 ASN A N 1
ATOM 7934 C CA . ASN A 1 1011 ? 18.509 -0.059 -33.238 1.00 88.31 1011 ASN A CA 1
ATOM 7935 C C . ASN A 1 1011 ? 17.512 -0.435 -32.123 1.00 88.31 1011 ASN A C 1
ATOM 7937 O O . ASN A 1 1011 ? 17.889 -0.538 -30.954 1.00 88.31 1011 ASN A O 1
ATOM 7941 N N . VAL A 1 1012 ? 16.241 -0.660 -32.462 1.00 83.56 1012 VAL A N 1
ATOM 7942 C CA . VAL A 1 1012 ? 15.195 -1.046 -31.490 1.00 83.56 1012 VAL A CA 1
ATOM 7943 C C . VAL A 1 1012 ? 15.383 -2.436 -30.861 1.00 83.56 1012 VAL A C 1
ATOM 7945 O O . VAL A 1 1012 ? 14.734 -2.740 -29.866 1.00 83.56 1012 VAL A O 1
ATOM 7948 N N . ASN A 1 1013 ? 16.270 -3.271 -31.409 1.00 84.25 1013 ASN A N 1
ATOM 7949 C CA . ASN A 1 1013 ? 16.488 -4.653 -30.972 1.00 84.25 1013 ASN A CA 1
ATOM 7950 C C . ASN A 1 1013 ? 17.820 -4.847 -30.230 1.00 84.25 1013 ASN A C 1
ATOM 7952 O O . ASN A 1 1013 ? 17.921 -5.732 -29.381 1.00 84.25 1013 ASN A O 1
ATOM 7956 N N . ARG A 1 1014 ? 18.843 -4.049 -30.556 1.00 89.56 1014 ARG A N 1
ATOM 7957 C CA . ARG A 1 1014 ? 20.219 -4.205 -30.078 1.00 89.56 1014 ARG A CA 1
ATOM 7958 C C . ARG A 1 1014 ? 20.946 -2.863 -30.005 1.00 89.56 1014 ARG A C 1
ATOM 7960 O O . ARG A 1 1014 ? 20.885 -2.073 -30.942 1.00 89.56 1014 ARG A O 1
ATOM 7967 N N . ALA A 1 1015 ? 21.720 -2.659 -28.947 1.00 92.19 1015 ALA A N 1
ATOM 7968 C CA . ALA A 1 1015 ? 22.722 -1.613 -28.800 1.00 92.19 1015 ALA A CA 1
ATOM 7969 C C . ALA A 1 1015 ? 23.952 -2.193 -28.091 1.00 92.19 1015 ALA A C 1
ATOM 7971 O O . ALA A 1 1015 ? 23.838 -2.672 -26.965 1.00 92.19 1015 ALA A O 1
ATOM 7972 N N . ASP A 1 1016 ? 25.130 -2.136 -28.721 1.00 94.31 1016 ASP A N 1
ATOM 7973 C CA . ASP A 1 1016 ? 26.371 -2.543 -28.045 1.00 94.31 1016 ASP A CA 1
ATOM 7974 C C . ASP A 1 1016 ? 26.958 -1.395 -27.213 1.00 94.31 1016 ASP A C 1
ATOM 7976 O O . ASP A 1 1016 ? 27.795 -1.631 -26.344 1.00 94.31 1016 ASP A O 1
ATOM 7980 N N . VAL A 1 1017 ? 26.534 -0.156 -27.477 1.00 94.06 1017 VAL A N 1
ATOM 7981 C CA . VAL A 1 1017 ? 26.887 1.062 -26.735 1.00 94.06 1017 VAL A CA 1
ATOM 7982 C C . VAL A 1 1017 ? 25.675 1.999 -26.717 1.00 94.06 1017 VAL A C 1
ATOM 7984 O O . VAL A 1 1017 ? 24.858 1.980 -27.637 1.00 94.06 1017 VAL A O 1
ATOM 7987 N N . ARG A 1 1018 ? 25.548 2.854 -25.699 1.00 92.81 1018 ARG A N 1
ATOM 7988 C CA . ARG A 1 1018 ? 24.482 3.870 -25.633 1.00 92.81 1018 ARG A CA 1
ATOM 7989 C C . ARG A 1 1018 ? 25.049 5.274 -25.739 1.00 92.81 1018 ARG A C 1
ATOM 7991 O O . ARG A 1 1018 ? 26.163 5.542 -25.296 1.00 92.81 1018 ARG A O 1
ATOM 7998 N N . TRP A 1 1019 ? 24.258 6.186 -26.282 1.00 91.19 1019 TRP A N 1
ATOM 7999 C CA . TRP A 1 1019 ? 24.579 7.606 -26.242 1.00 91.19 1019 TRP A CA 1
ATOM 8000 C C . TRP A 1 1019 ? 24.294 8.171 -24.846 1.00 91.19 1019 TRP A C 1
ATOM 8002 O O . TRP A 1 1019 ? 23.191 8.006 -24.339 1.00 91.19 1019 TRP A O 1
ATOM 8012 N N . GLY A 1 1020 ? 25.279 8.821 -24.225 1.00 86.00 1020 GLY A N 1
ATOM 8013 C CA . GLY A 1 1020 ? 25.224 9.309 -22.841 1.00 86.00 1020 GLY A CA 1
ATOM 8014 C C . GLY A 1 1020 ? 24.452 10.617 -22.628 1.00 86.00 1020 GLY A C 1
ATOM 8015 O O . GLY A 1 1020 ? 24.608 11.242 -21.582 1.00 86.00 1020 GLY A O 1
ATOM 8016 N N . GLY A 1 1021 ? 23.652 11.058 -23.603 1.00 69.56 1021 GLY A N 1
ATOM 8017 C CA . GLY A 1 1021 ? 22.699 12.158 -23.425 1.00 69.56 1021 GLY A CA 1
ATOM 8018 C C . GLY A 1 1021 ? 23.217 13.573 -23.714 1.00 69.56 1021 GLY A C 1
ATOM 8019 O O . GLY A 1 1021 ? 22.472 14.528 -23.500 1.00 69.56 1021 GLY A O 1
ATOM 8020 N N . SER A 1 1022 ? 24.457 13.760 -24.193 1.00 72.88 1022 SER A N 1
ATOM 8021 C CA . SER A 1 1022 ? 24.920 15.084 -24.636 1.00 72.88 1022 SER A CA 1
ATOM 8022 C C . SER A 1 1022 ? 26.016 15.032 -25.707 1.00 72.88 1022 SER A C 1
ATOM 8024 O O . SER A 1 1022 ? 26.950 14.245 -25.592 1.00 72.88 1022 SER A O 1
ATOM 8026 N N . GLU A 1 1023 ? 25.965 15.953 -26.678 1.00 84.50 1023 GLU A N 1
ATOM 8027 C CA . GLU A 1 1023 ? 27.072 16.212 -27.622 1.00 84.50 1023 GLU A CA 1
ATOM 8028 C C . GLU A 1 1023 ? 28.108 17.220 -27.047 1.00 84.50 1023 GLU A C 1
ATOM 8030 O O . GLU A 1 1023 ? 28.876 17.879 -27.760 1.00 84.50 1023 GLU A O 1
ATOM 8035 N N . THR A 1 1024 ? 28.109 17.391 -25.718 1.00 88.56 1024 THR A N 1
ATOM 8036 C CA . THR A 1 1024 ? 29.079 18.239 -24.996 1.00 88.56 1024 THR A CA 1
ATOM 8037 C C . THR A 1 1024 ? 30.384 17.505 -24.693 1.00 88.56 1024 THR A C 1
ATOM 8039 O O . THR A 1 1024 ? 31.306 18.091 -24.131 1.00 88.56 1024 THR A O 1
ATOM 8042 N N . GLY A 1 1025 ? 30.457 16.213 -25.023 1.00 91.00 1025 GLY A N 1
ATOM 8043 C CA . GLY A 1 1025 ? 31.591 15.352 -24.711 1.00 91.00 1025 GLY A CA 1
ATOM 8044 C C . GLY A 1 1025 ? 31.621 14.888 -23.255 1.00 91.00 1025 GLY A C 1
ATOM 8045 O O . GLY A 1 1025 ? 32.651 14.398 -22.803 1.00 91.00 1025 GLY A O 1
ATOM 8046 N N . THR A 1 1026 ? 30.522 15.023 -22.505 1.00 93.31 1026 THR A N 1
ATOM 8047 C CA . THR A 1 1026 ? 30.450 14.634 -21.087 1.00 93.31 1026 THR A CA 1
ATOM 8048 C C . THR A 1 1026 ? 29.273 13.703 -20.795 1.00 93.31 1026 THR A C 1
ATOM 8050 O O . THR A 1 1026 ? 28.277 13.703 -21.520 1.00 93.31 1026 THR A O 1
ATOM 8053 N N . VAL A 1 1027 ? 29.394 12.915 -19.720 1.00 93.94 1027 VAL A N 1
ATOM 8054 C CA . VAL A 1 1027 ? 28.333 12.036 -19.194 1.00 93.94 1027 VAL A CA 1
ATOM 8055 C C . VAL A 1 1027 ? 28.002 12.347 -17.731 1.00 93.94 1027 VAL A C 1
ATOM 8057 O O . VAL A 1 1027 ? 28.790 12.974 -16.999 1.00 93.94 1027 VAL A O 1
ATOM 8060 N N . GLY A 1 1028 ? 26.832 11.877 -17.290 1.00 92.94 1028 GLY A N 1
ATOM 8061 C CA . GLY A 1 1028 ? 26.406 11.909 -15.894 1.00 92.94 1028 GLY A CA 1
ATOM 8062 C C . GLY A 1 1028 ? 27.369 11.166 -14.959 1.00 92.94 1028 GLY A C 1
ATOM 8063 O O . GLY A 1 1028 ? 28.251 10.421 -15.379 1.00 92.94 1028 GLY A O 1
ATOM 8064 N N . TYR A 1 1029 ? 27.245 11.409 -13.655 1.00 92.81 1029 TYR A N 1
ATOM 8065 C CA . TYR A 1 1029 ? 27.871 10.568 -12.632 1.00 92.81 1029 TYR A CA 1
ATOM 8066 C C . TYR A 1 1029 ? 26.847 10.277 -11.527 1.00 92.81 1029 TYR A C 1
ATOM 8068 O O . TYR A 1 1029 ? 26.253 11.243 -11.041 1.00 92.81 1029 TYR A O 1
ATOM 8076 N N . PRO A 1 1030 ? 26.647 9.011 -11.109 1.00 95.19 1030 PRO A N 1
ATOM 8077 C CA . PRO A 1 1030 ? 27.347 7.790 -11.546 1.00 95.19 1030 PRO A CA 1
ATOM 8078 C C . PRO A 1 1030 ? 27.096 7.434 -13.019 1.00 95.19 1030 PRO A C 1
ATOM 8080 O O . PRO A 1 1030 ? 26.150 7.944 -13.605 1.00 95.19 1030 PRO A O 1
ATOM 8083 N N . CYS A 1 1031 ? 27.971 6.622 -13.615 1.00 95.25 1031 CYS A N 1
ATOM 8084 C CA . CYS A 1 1031 ? 27.862 6.169 -15.003 1.00 95.25 1031 CYS A CA 1
ATOM 8085 C C . CYS A 1 1031 ? 28.108 4.657 -15.054 1.00 95.25 1031 CYS A C 1
ATOM 8087 O O . CYS A 1 1031 ? 29.251 4.195 -15.053 1.00 95.25 1031 CYS A O 1
ATOM 8089 N N . TRP A 1 1032 ? 27.022 3.894 -15.045 1.00 96.44 1032 TRP A N 1
ATOM 8090 C CA . TRP A 1 1032 ? 27.016 2.436 -15.071 1.00 96.44 1032 TRP A CA 1
ATOM 8091 C C . TRP A 1 1032 ? 27.085 1.920 -16.504 1.00 96.44 1032 TRP A C 1
ATOM 8093 O O . TRP A 1 1032 ? 26.490 2.499 -17.414 1.00 96.44 1032 TRP A O 1
ATOM 8103 N N . SER A 1 1033 ? 27.803 0.825 -16.727 1.00 96.00 1033 SER A N 1
ATOM 8104 C CA . SER A 1 1033 ? 27.797 0.102 -18.002 1.00 96.00 1033 SER A CA 1
ATOM 8105 C C . SER A 1 1033 ? 26.609 -0.851 -18.125 1.00 96.00 1033 SER A C 1
ATOM 8107 O O . SER A 1 1033 ? 26.225 -1.197 -19.243 1.00 96.00 1033 SER A O 1
ATOM 8109 N N . SER A 1 1034 ? 26.012 -1.252 -17.004 1.00 93.62 1034 SER A N 1
ATOM 8110 C CA . SER A 1 1034 ? 24.764 -2.008 -16.968 1.00 93.62 1034 SER A CA 1
ATOM 8111 C C . SER A 1 1034 ? 23.556 -1.149 -17.372 1.00 93.62 1034 SER A C 1
ATOM 8113 O O . SER A 1 1034 ? 23.494 0.060 -17.125 1.00 93.62 1034 SER A O 1
ATOM 8115 N N . PHE A 1 1035 ? 22.611 -1.782 -18.067 1.00 92.12 1035 PHE A N 1
ATOM 8116 C CA . PHE A 1 1035 ? 21.428 -1.150 -18.648 1.00 92.12 1035 PHE A CA 1
ATOM 8117 C C . PHE A 1 1035 ? 20.234 -2.124 -18.620 1.00 92.12 1035 PHE A C 1
ATOM 8119 O O . PHE A 1 1035 ? 20.428 -3.331 -18.806 1.00 92.12 1035 PHE A O 1
ATOM 8126 N N . PRO A 1 1036 ? 18.994 -1.658 -18.389 1.00 87.31 1036 PRO A N 1
ATOM 8127 C CA . PRO A 1 1036 ? 17.837 -2.543 -18.214 1.00 87.31 1036 PRO A CA 1
ATOM 8128 C C . PRO A 1 1036 ? 17.379 -3.213 -19.518 1.00 87.31 1036 PRO A C 1
ATOM 8130 O O . PRO A 1 1036 ? 16.750 -4.273 -19.485 1.00 87.31 1036 PRO A O 1
ATOM 8133 N N . TYR A 1 1037 ? 17.733 -2.637 -20.670 1.00 87.69 1037 TYR A N 1
ATOM 8134 C CA . TYR A 1 1037 ? 17.280 -3.072 -21.990 1.00 87.69 1037 TYR A CA 1
ATOM 8135 C C . TYR A 1 1037 ? 18.447 -3.437 -22.922 1.00 87.69 1037 TYR A C 1
ATOM 8137 O O . TYR A 1 1037 ? 19.544 -2.901 -22.781 1.00 87.69 1037 TYR A O 1
ATOM 8145 N N . PRO A 1 1038 ? 18.230 -4.310 -23.922 1.00 87.44 1038 PRO A N 1
ATOM 8146 C CA . PRO A 1 1038 ? 19.248 -4.613 -24.926 1.00 87.44 1038 PRO A CA 1
ATOM 8147 C C . PRO A 1 1038 ? 19.374 -3.521 -26.002 1.00 87.44 1038 PRO A C 1
ATOM 8149 O O . PRO A 1 1038 ? 20.175 -3.674 -26.915 1.00 87.44 1038 PRO A O 1
ATOM 8152 N N . PHE A 1 1039 ? 18.590 -2.441 -25.928 1.00 86.88 1039 PHE A N 1
ATOM 8153 C CA . PHE A 1 1039 ? 18.555 -1.311 -26.863 1.00 86.88 1039 PHE A CA 1
ATOM 8154 C C . PHE A 1 1039 ? 18.519 0.017 -26.092 1.00 86.88 1039 PHE A C 1
ATOM 8156 O O . PHE A 1 1039 ? 18.164 0.052 -24.917 1.00 86.88 1039 PHE A O 1
ATOM 8163 N N . SER A 1 1040 ? 18.840 1.125 -26.763 1.00 82.75 1040 SER A N 1
ATOM 8164 C CA . SER A 1 1040 ? 18.891 2.478 -26.175 1.00 82.75 1040 SER A CA 1
ATOM 8165 C C . SER A 1 1040 ? 17.810 3.440 -26.706 1.00 82.75 1040 SER A C 1
ATOM 8167 O O . SER A 1 1040 ? 17.809 4.625 -26.370 1.00 82.75 1040 SER A O 1
ATOM 8169 N N . HIS A 1 1041 ? 16.882 2.950 -27.538 1.00 75.44 1041 HIS A N 1
ATOM 8170 C CA . HIS A 1 1041 ? 15.743 3.727 -28.040 1.00 75.44 1041 HIS A CA 1
ATOM 8171 C C . HIS A 1 1041 ? 14.675 3.958 -26.966 1.00 75.44 1041 HIS A C 1
ATOM 8173 O O . HIS A 1 1041 ? 14.372 3.064 -26.181 1.00 75.44 1041 HIS A O 1
ATOM 8179 N N . ASN A 1 1042 ? 14.066 5.144 -26.997 1.00 66.00 1042 ASN A N 1
ATOM 8180 C CA . ASN A 1 1042 ? 12.907 5.480 -26.176 1.00 66.00 1042 ASN A CA 1
ATOM 8181 C C . ASN A 1 1042 ? 11.661 4.728 -26.695 1.00 66.00 1042 ASN A C 1
ATOM 8183 O O . ASN A 1 1042 ? 11.375 4.769 -27.897 1.00 66.00 1042 ASN A O 1
ATOM 8187 N N . LYS A 1 1043 ? 10.922 4.048 -25.809 1.00 57.31 1043 LYS A N 1
ATOM 8188 C CA . LYS A 1 1043 ? 9.600 3.478 -26.116 1.00 57.31 1043 LYS A CA 1
ATOM 8189 C C . LYS A 1 1043 ? 8.522 4.523 -25.843 1.00 57.31 1043 LYS A C 1
ATOM 8191 O O . LYS A 1 1043 ? 8.565 5.191 -24.825 1.00 57.31 1043 LYS A O 1
ATOM 8196 N N . SER A 1 1044 ? 7.489 4.590 -26.682 1.00 50.59 1044 SER A N 1
ATOM 8197 C CA . SER A 1 1044 ? 6.400 5.593 -26.653 1.00 50.59 1044 SER A CA 1
ATOM 8198 C C . SER A 1 1044 ? 5.663 5.812 -25.316 1.00 50.59 1044 SER A C 1
ATOM 8200 O O . SER A 1 1044 ? 4.820 6.701 -25.241 1.00 50.59 1044 SER A O 1
ATOM 8202 N N . ASN A 1 1045 ? 5.945 5.007 -24.292 1.00 46.62 1045 ASN A N 1
ATOM 8203 C CA . ASN A 1 1045 ? 5.238 4.945 -23.020 1.00 46.62 1045 ASN A CA 1
ATOM 8204 C C . ASN A 1 1045 ? 6.082 5.493 -21.846 1.00 46.62 1045 ASN A C 1
ATOM 8206 O O . ASN A 1 1045 ? 5.564 5.584 -20.738 1.00 46.62 1045 ASN A O 1
ATOM 8210 N N . GLU A 1 1046 ? 7.357 5.842 -22.063 1.00 59.06 1046 GLU A N 1
ATOM 8211 C CA . GLU A 1 1046 ? 8.245 6.429 -21.048 1.00 59.06 1046 GLU A CA 1
ATOM 8212 C C . GLU A 1 1046 ? 8.373 7.949 -21.255 1.00 59.06 1046 GLU A C 1
ATOM 8214 O O . GLU A 1 1046 ? 8.386 8.448 -22.386 1.00 59.06 1046 GLU A O 1
ATOM 8219 N N . SER A 1 1047 ? 8.461 8.719 -20.164 1.00 68.81 1047 SER A N 1
ATOM 8220 C CA . SER A 1 1047 ? 8.693 10.162 -20.275 1.00 68.81 1047 SER A CA 1
ATOM 8221 C C . SER A 1 1047 ? 10.092 10.424 -20.848 1.00 68.81 1047 SER A C 1
ATOM 8223 O O . SER A 1 1047 ? 11.063 9.739 -20.522 1.00 68.81 1047 SER A O 1
ATOM 8225 N N . ALA A 1 1048 ? 10.211 11.425 -21.723 1.00 68.00 1048 ALA A N 1
ATOM 8226 C CA . ALA A 1 1048 ? 11.482 11.742 -22.377 1.00 68.00 1048 ALA A CA 1
ATOM 8227 C C . ALA A 1 1048 ? 12.595 12.102 -21.374 1.00 68.00 1048 ALA A C 1
ATOM 8229 O O . ALA A 1 1048 ? 13.760 11.797 -21.622 1.00 68.00 1048 ALA A O 1
ATOM 8230 N N . ASP A 1 1049 ? 12.232 12.709 -20.242 1.00 73.88 1049 ASP A N 1
ATOM 8231 C CA . ASP A 1 1049 ? 13.179 13.111 -19.201 1.00 73.88 1049 ASP A CA 1
ATOM 8232 C C . ASP A 1 1049 ? 13.749 11.896 -18.453 1.00 73.88 1049 ASP A C 1
ATOM 8234 O O . ASP A 1 1049 ? 14.967 11.792 -18.317 1.00 73.88 1049 ASP A O 1
ATOM 8238 N N . ALA A 1 1050 ? 12.904 10.928 -18.075 1.00 76.81 1050 ALA A N 1
ATOM 8239 C CA . ALA A 1 1050 ? 13.347 9.704 -17.404 1.00 76.81 1050 ALA A CA 1
ATOM 8240 C C . ALA A 1 1050 ? 14.273 8.859 -18.297 1.00 76.81 1050 ALA A C 1
ATOM 8242 O O . ALA A 1 1050 ? 15.298 8.351 -17.839 1.00 76.81 1050 ALA A O 1
ATOM 8243 N N . HIS A 1 1051 ? 13.969 8.765 -19.598 1.00 83.44 1051 HIS A N 1
ATOM 8244 C CA . HIS A 1 1051 ? 14.830 8.057 -20.553 1.00 83.44 1051 HIS A CA 1
ATOM 8245 C C . HIS A 1 1051 ? 16.201 8.731 -20.706 1.00 83.44 1051 HIS A C 1
ATOM 8247 O O . HIS A 1 1051 ? 17.226 8.055 -20.774 1.00 83.44 1051 HIS A O 1
ATOM 8253 N N . ASN A 1 1052 ? 16.247 10.066 -20.735 1.00 85.38 1052 ASN A N 1
ATOM 8254 C CA . ASN A 1 1052 ? 17.507 10.806 -20.835 1.00 85.38 1052 ASN A CA 1
ATOM 8255 C C . ASN A 1 1052 ? 18.381 10.641 -19.584 1.00 85.38 1052 ASN A C 1
ATOM 8257 O O . ASN A 1 1052 ? 19.600 10.503 -19.713 1.00 85.38 1052 ASN A O 1
ATOM 8261 N N . GLU A 1 1053 ? 17.783 10.613 -18.390 1.00 88.25 1053 GLU A N 1
ATOM 8262 C CA . GLU A 1 1053 ? 18.514 10.305 -17.156 1.00 88.25 1053 GLU A CA 1
ATOM 8263 C C . GLU A 1 1053 ? 19.093 8.887 -17.190 1.00 88.25 1053 GLU A C 1
ATOM 8265 O O . GLU A 1 1053 ? 20.283 8.697 -16.917 1.00 88.25 1053 GLU A O 1
ATOM 8270 N N . LEU A 1 1054 ? 18.295 7.906 -17.622 1.00 89.44 1054 LEU A N 1
ATOM 8271 C CA . LEU A 1 1054 ? 18.744 6.526 -17.788 1.00 89.44 1054 LEU A CA 1
ATOM 8272 C C . LEU A 1 1054 ? 19.896 6.416 -18.805 1.00 89.44 1054 LEU A C 1
ATOM 8274 O O . LEU A 1 1054 ? 20.875 5.712 -18.559 1.00 89.44 1054 LEU A O 1
ATOM 8278 N N . LEU A 1 1055 ? 19.843 7.144 -19.924 1.00 89.75 1055 LEU A N 1
ATOM 8279 C CA . LEU A 1 1055 ? 20.943 7.205 -20.893 1.00 89.75 1055 LEU A CA 1
ATOM 8280 C C . LEU A 1 1055 ? 22.224 7.796 -20.280 1.00 89.75 1055 LEU A C 1
ATOM 8282 O O . LEU A 1 1055 ? 23.310 7.233 -20.465 1.00 89.75 1055 LEU A O 1
ATOM 8286 N N . ALA A 1 1056 ? 22.099 8.889 -19.523 1.00 90.69 1056 ALA A N 1
ATOM 8287 C CA . ALA A 1 1056 ? 23.225 9.602 -18.925 1.00 90.69 1056 ALA A CA 1
ATOM 8288 C C . ALA A 1 1056 ? 23.912 8.826 -17.791 1.00 90.69 1056 ALA A C 1
ATOM 8290 O O . ALA A 1 1056 ? 25.131 8.934 -17.637 1.00 90.69 1056 ALA A O 1
ATOM 8291 N N . HIS A 1 1057 ? 23.150 8.050 -17.015 1.00 94.50 1057 HIS A N 1
ATOM 8292 C CA . HIS A 1 1057 ? 23.634 7.400 -15.795 1.00 94.50 1057 HIS A CA 1
ATOM 8293 C C . HIS A 1 1057 ? 23.732 5.873 -15.884 1.00 94.50 1057 HIS A C 1
ATOM 8295 O O . HIS A 1 1057 ? 24.588 5.287 -15.223 1.00 94.50 1057 HIS A O 1
ATOM 8301 N N . GLY A 1 1058 ? 22.935 5.222 -16.732 1.00 93.12 1058 GLY A N 1
ATOM 8302 C CA . GLY A 1 1058 ? 22.769 3.766 -16.718 1.00 93.12 1058 GLY A CA 1
ATOM 8303 C C . GLY A 1 1058 ? 22.055 3.277 -15.455 1.00 93.12 1058 GLY A C 1
ATOM 8304 O O . GLY A 1 1058 ? 21.565 4.075 -14.660 1.00 93.12 1058 GLY A O 1
ATOM 8305 N N . ASP A 1 1059 ? 22.023 1.962 -15.266 1.00 91.38 1059 ASP A N 1
ATOM 8306 C CA . ASP A 1 1059 ? 21.331 1.312 -14.149 1.00 91.38 1059 ASP A CA 1
ATOM 8307 C C . ASP A 1 1059 ? 22.281 0.310 -13.478 1.00 91.38 1059 ASP A C 1
ATOM 8309 O O . ASP A 1 1059 ? 22.718 -0.616 -14.167 1.00 91.38 1059 ASP A O 1
ATOM 8313 N N . PRO A 1 1060 ? 22.628 0.449 -12.182 1.00 91.12 1060 PRO A N 1
ATOM 8314 C CA . PRO A 1 1060 ? 23.533 -0.478 -11.498 1.00 91.12 1060 PRO A CA 1
ATOM 8315 C C . PRO A 1 1060 ? 23.039 -1.933 -11.497 1.00 91.12 1060 PRO A C 1
ATOM 8317 O O . PRO A 1 1060 ? 23.868 -2.840 -11.409 1.00 91.12 1060 PRO A O 1
ATOM 8320 N N . ASP A 1 1061 ? 21.732 -2.163 -11.633 1.00 86.19 1061 ASP A N 1
ATOM 8321 C CA . ASP A 1 1061 ? 21.104 -3.489 -11.593 1.00 86.19 1061 ASP A CA 1
ATOM 8322 C C . ASP A 1 1061 ? 20.540 -3.913 -12.965 1.00 86.19 1061 ASP A C 1
ATOM 8324 O O . ASP A 1 1061 ? 19.823 -4.910 -13.100 1.00 86.19 1061 ASP A O 1
ATOM 8328 N N . GLY A 1 1062 ? 20.923 -3.185 -14.020 1.00 85.62 1062 GLY A N 1
ATOM 8329 C CA . GLY A 1 1062 ? 20.563 -3.486 -15.399 1.00 85.62 1062 GLY A CA 1
ATOM 8330 C C . GLY A 1 1062 ? 21.037 -4.872 -15.862 1.00 85.62 1062 GLY A C 1
ATOM 8331 O O . GLY A 1 1062 ? 22.113 -5.345 -15.503 1.00 85.62 1062 GLY A O 1
ATOM 8332 N N . LYS A 1 1063 ? 20.242 -5.527 -16.716 1.00 87.94 1063 LYS A N 1
ATOM 8333 C CA . LYS A 1 1063 ? 20.477 -6.909 -17.185 1.00 87.94 1063 LYS A CA 1
ATOM 8334 C C . LYS A 1 1063 ? 21.439 -7.029 -18.366 1.00 87.94 1063 LYS A C 1
ATOM 8336 O O . LYS A 1 1063 ? 21.908 -8.127 -18.663 1.00 87.94 1063 LYS A O 1
ATOM 8341 N N . TYR A 1 1064 ? 21.700 -5.931 -19.066 1.00 91.88 1064 TYR A N 1
ATOM 8342 C CA . TYR A 1 1064 ? 22.501 -5.907 -20.286 1.00 91.88 1064 TYR A CA 1
ATOM 8343 C C . TYR A 1 1064 ? 23.726 -5.026 -20.102 1.00 91.88 1064 TYR A C 1
ATOM 8345 O O . TYR A 1 1064 ? 23.690 -4.036 -19.377 1.00 91.88 1064 TYR A O 1
ATOM 8353 N N . TRP A 1 1065 ? 24.815 -5.372 -20.782 1.00 95.12 1065 TRP A N 1
ATOM 8354 C CA . TRP A 1 1065 ? 26.004 -4.533 -20.830 1.00 95.12 1065 TRP A CA 1
ATOM 8355 C C . TRP A 1 1065 ? 25.904 -3.591 -22.028 1.00 95.12 1065 TRP A C 1
ATOM 8357 O O . TRP A 1 1065 ? 26.037 -4.041 -23.163 1.00 95.12 1065 TRP A O 1
ATOM 8367 N N . VAL A 1 1066 ? 25.651 -2.303 -21.794 1.00 95.62 1066 VAL A N 1
ATOM 8368 C CA . VAL A 1 1066 ? 25.485 -1.282 -22.844 1.00 95.62 1066 VAL A CA 1
ATOM 8369 C C . VAL A 1 1066 ? 26.202 0.002 -22.402 1.00 95.62 1066 VAL A C 1
ATOM 8371 O O . VAL A 1 1066 ? 25.551 0.934 -21.931 1.00 95.62 1066 VAL A O 1
ATOM 8374 N N . PRO A 1 1067 ? 27.544 0.074 -22.491 1.00 95.50 1067 PRO A N 1
ATOM 8375 C CA . PRO A 1 1067 ? 28.333 1.166 -21.928 1.00 95.50 1067 PRO A CA 1
ATOM 8376 C C . PRO A 1 1067 ? 28.062 2.509 -22.606 1.00 95.50 1067 PRO A C 1
ATOM 8378 O O . PRO A 1 1067 ? 27.690 2.576 -23.781 1.00 95.50 1067 PRO A O 1
ATOM 8381 N N . ALA A 1 1068 ? 28.277 3.588 -21.854 1.00 95.00 1068 ALA A N 1
ATOM 8382 C CA . ALA A 1 1068 ? 28.054 4.941 -22.334 1.00 95.00 1068 ALA A CA 1
ATOM 8383 C C . ALA A 1 1068 ? 29.135 5.405 -23.323 1.00 95.00 1068 ALA A C 1
ATOM 8385 O O . ALA A 1 1068 ? 30.330 5.108 -23.205 1.00 95.00 1068 ALA A O 1
ATOM 8386 N N . MET A 1 1069 ? 28.688 6.211 -24.275 1.00 93.50 1069 MET A N 1
ATOM 8387 C CA . MET A 1 1069 ? 29.498 6.974 -25.207 1.00 93.50 1069 MET A CA 1
ATOM 8388 C C . MET A 1 1069 ? 29.203 8.461 -25.017 1.00 93.50 1069 MET A C 1
ATOM 8390 O O . MET A 1 1069 ? 28.040 8.850 -24.906 1.00 93.50 1069 MET A O 1
ATOM 8394 N N . ALA A 1 1070 ? 30.252 9.276 -24.994 1.00 94.62 1070 ALA A N 1
ATOM 8395 C CA . ALA A 1 1070 ? 30.161 10.727 -25.086 1.00 94.62 1070 ALA A CA 1
ATOM 8396 C C . ALA A 1 1070 ? 30.775 11.181 -26.404 1.00 94.62 1070 ALA A C 1
ATOM 8398 O O . ALA A 1 1070 ? 31.817 10.667 -26.808 1.00 94.62 1070 ALA A O 1
ATOM 8399 N N . ASP A 1 1071 ? 30.180 12.178 -27.040 1.00 93.00 1071 ASP A N 1
ATOM 8400 C CA . ASP A 1 1071 ? 30.679 12.730 -28.287 1.00 93.00 1071 ASP A CA 1
ATOM 8401 C C . ASP A 1 1071 ? 30.663 14.256 -28.291 1.00 93.00 1071 ASP A C 1
ATOM 8403 O O . ASP A 1 1071 ? 29.920 14.894 -27.550 1.00 93.00 1071 ASP A O 1
ATOM 8407 N N . THR A 1 1072 ? 31.561 14.854 -29.073 1.00 93.94 1072 THR A N 1
ATOM 8408 C CA . THR A 1 1072 ? 31.595 16.305 -29.276 1.00 93.94 1072 THR A CA 1
ATOM 8409 C C . THR A 1 1072 ? 32.413 16.678 -30.512 1.00 93.94 1072 THR A C 1
ATOM 8411 O O . THR A 1 1072 ? 33.434 16.033 -30.782 1.00 93.94 1072 THR A O 1
ATOM 8414 N N . PRO A 1 1073 ? 32.049 17.725 -31.271 1.00 94.00 1073 PRO A N 1
ATOM 8415 C CA . PRO A 1 1073 ? 32.945 18.279 -32.278 1.00 94.00 1073 PRO A CA 1
ATOM 8416 C C . PRO A 1 1073 ? 34.161 18.944 -31.616 1.00 94.00 1073 PRO A C 1
ATOM 8418 O O . PRO A 1 1073 ? 34.028 19.688 -30.649 1.00 94.00 1073 PRO A O 1
ATOM 8421 N N . LEU A 1 1074 ? 35.364 18.775 -32.181 1.00 94.50 1074 LEU A N 1
ATOM 8422 C CA . LEU A 1 1074 ? 36.557 19.515 -31.728 1.00 94.50 1074 LEU A CA 1
ATOM 8423 C C . LEU A 1 1074 ? 36.340 21.039 -31.798 1.00 94.50 1074 LEU A C 1
ATOM 8425 O O . LEU A 1 1074 ? 36.901 21.805 -31.008 1.00 94.50 1074 LEU A O 1
ATOM 8429 N N . ARG A 1 1075 ? 35.514 21.468 -32.756 1.00 91.44 1075 ARG A N 1
ATOM 8430 C CA . ARG A 1 1075 ? 35.122 22.856 -33.011 1.00 91.44 1075 ARG A CA 1
ATOM 8431 C C . ARG A 1 1075 ? 33.791 23.215 -32.331 1.00 91.44 1075 ARG A C 1
ATOM 8433 O O . ARG A 1 1075 ? 32.876 23.710 -32.980 1.00 91.44 1075 ARG A O 1
ATOM 8440 N N . GLY A 1 1076 ? 33.675 22.942 -31.031 1.00 88.81 1076 GLY A N 1
ATOM 8441 C CA . GLY A 1 1076 ? 32.469 23.212 -30.230 1.00 88.81 1076 GLY A CA 1
ATOM 8442 C C . GLY A 1 1076 ? 32.530 24.453 -29.317 1.00 88.81 1076 GLY A C 1
ATOM 8443 O O . GLY A 1 1076 ? 31.626 24.702 -28.518 1.00 88.81 1076 GLY A O 1
ATOM 8444 N N . TRP A 1 1077 ? 33.606 25.243 -29.368 1.00 89.19 1077 TRP A N 1
ATOM 8445 C CA . TRP A 1 1077 ? 33.794 26.379 -28.459 1.00 89.19 1077 TRP A CA 1
ATOM 8446 C C . TRP A 1 1077 ? 32.871 27.563 -28.783 1.00 89.19 1077 TRP A C 1
ATOM 8448 O O . TRP A 1 1077 ? 32.446 27.753 -29.920 1.00 89.19 1077 TRP A O 1
ATOM 8458 N N . ASN A 1 1078 ? 32.575 28.403 -27.780 1.00 84.75 1078 ASN A N 1
ATOM 8459 C CA . ASN A 1 1078 ? 31.725 29.600 -27.906 1.00 84.75 1078 ASN A CA 1
ATOM 8460 C C . ASN A 1 1078 ? 30.306 29.339 -28.462 1.00 84.75 1078 ASN A C 1
ATOM 8462 O O . ASN A 1 1078 ? 29.721 30.212 -29.105 1.00 84.75 1078 ASN A O 1
ATOM 8466 N N . GLY A 1 1079 ? 29.733 28.160 -28.202 1.00 76.31 1079 GLY A N 1
ATOM 8467 C CA . GLY A 1 1079 ? 28.384 27.804 -28.661 1.00 76.31 1079 GLY A CA 1
ATOM 8468 C C . GLY A 1 1079 ? 28.316 27.389 -30.133 1.00 76.31 1079 GLY A C 1
ATOM 8469 O O . GLY A 1 1079 ? 27.221 27.310 -30.690 1.00 76.31 1079 GLY A O 1
ATOM 8470 N N . ARG A 1 1080 ? 29.469 27.131 -30.767 1.00 81.81 1080 ARG A N 1
ATOM 8471 C CA . ARG A 1 1080 ? 29.549 26.414 -32.043 1.00 81.81 1080 ARG A CA 1
ATOM 8472 C C . ARG A 1 1080 ? 29.216 24.938 -31.808 1.00 81.81 1080 ARG A C 1
ATOM 8474 O O . ARG A 1 1080 ? 29.511 24.405 -30.746 1.00 81.81 1080 ARG A O 1
ATOM 8481 N N . HIS A 1 1081 ? 28.587 24.286 -32.780 1.00 78.56 1081 HIS A N 1
ATOM 8482 C CA . HIS A 1 1081 ? 28.127 22.910 -32.614 1.00 78.56 1081 HIS A CA 1
ATOM 8483 C C . HIS A 1 1081 ? 28.081 22.153 -33.946 1.00 78.56 1081 HIS A C 1
ATOM 8485 O O . HIS A 1 1081 ? 27.028 21.662 -34.341 1.00 78.56 1081 HIS A O 1
ATOM 8491 N N . GLU A 1 1082 ? 29.186 22.144 -34.701 1.00 81.69 1082 GLU A N 1
ATOM 8492 C CA . GLU A 1 1082 ? 29.145 21.672 -36.090 1.00 81.69 1082 GLU A CA 1
ATOM 8493 C C . GLU A 1 1082 ? 30.245 20.700 -36.473 1.00 81.69 1082 GLU A C 1
ATOM 8495 O O . GLU A 1 1082 ? 31.394 20.790 -36.040 1.00 81.69 1082 GLU A O 1
ATOM 8500 N N . TRP A 1 1083 ? 29.824 19.740 -37.292 1.00 88.00 1083 TRP A N 1
ATOM 8501 C CA . TRP A 1 1083 ? 30.566 18.534 -37.611 1.00 88.00 1083 TRP A CA 1
ATOM 8502 C C . TRP A 1 1083 ? 31.299 18.631 -38.951 1.00 88.00 1083 TRP A C 1
ATOM 8504 O O . TRP A 1 1083 ? 32.118 17.773 -39.229 1.00 88.00 1083 TRP A O 1
ATOM 8514 N N . PHE A 1 1084 ? 31.074 19.663 -39.770 1.00 90.81 1084 PHE A N 1
ATOM 8515 C CA . PHE A 1 1084 ? 31.787 19.872 -41.038 1.00 90.81 1084 PHE A CA 1
ATOM 8516 C C . PHE A 1 1084 ? 32.720 21.081 -40.978 1.00 90.81 1084 PHE A C 1
ATOM 8518 O O . PHE A 1 1084 ? 32.539 21.994 -40.175 1.00 90.81 1084 PHE A O 1
ATOM 8525 N N . TRP A 1 1085 ? 33.747 21.071 -41.829 1.00 92.25 1085 TRP A N 1
ATOM 8526 C CA . TRP A 1 1085 ? 34.703 22.170 -41.908 1.00 92.25 1085 TRP A CA 1
ATOM 8527 C C . TRP A 1 1085 ? 34.091 23.378 -42.622 1.00 92.25 1085 TRP A C 1
ATOM 8529 O O . TRP A 1 1085 ? 33.491 23.227 -43.684 1.00 92.25 1085 TRP A O 1
ATOM 8539 N N . GLU A 1 1086 ? 34.323 24.574 -42.076 1.00 88.31 1086 GLU A N 1
ATOM 8540 C CA . GLU A 1 1086 ? 33.972 25.853 -42.697 1.00 88.31 1086 GLU A CA 1
ATOM 8541 C C . GLU A 1 1086 ? 35.197 26.787 -42.765 1.00 88.31 1086 GLU A C 1
ATOM 8543 O O . GLU A 1 1086 ? 35.998 26.836 -41.820 1.00 88.31 1086 GLU A O 1
ATOM 8548 N N . PRO A 1 1087 ? 35.341 27.595 -43.834 1.00 84.56 1087 PRO A N 1
ATOM 8549 C CA . PRO A 1 1087 ? 36.401 28.594 -43.916 1.00 84.56 1087 PRO A CA 1
ATOM 8550 C C . PRO A 1 1087 ? 36.325 29.639 -42.787 1.00 84.56 1087 PRO A C 1
ATOM 8552 O O . PRO A 1 1087 ? 35.316 30.328 -42.631 1.00 84.56 1087 PRO A O 1
ATOM 8555 N N . GLY A 1 1088 ? 37.428 29.834 -42.054 1.00 83.31 1088 GLY A N 1
ATOM 8556 C CA . GLY A 1 1088 ? 37.555 30.881 -41.030 1.00 83.31 1088 GLY A CA 1
ATOM 8557 C C . GLY A 1 1088 ? 36.990 30.531 -39.645 1.00 83.31 1088 GLY A C 1
ATOM 8558 O O . GLY A 1 1088 ? 36.800 31.436 -38.829 1.00 83.31 1088 GLY A O 1
ATOM 8559 N N . ASP A 1 1089 ? 36.695 29.253 -39.378 1.00 85.50 1089 ASP A N 1
ATOM 8560 C CA . ASP A 1 1089 ? 36.085 28.780 -38.123 1.00 85.50 1089 ASP A CA 1
ATOM 8561 C C . ASP A 1 1089 ? 37.112 28.378 -37.036 1.00 85.50 1089 ASP A C 1
ATOM 8563 O O . ASP A 1 1089 ? 36.796 27.675 -36.078 1.00 85.50 1089 ASP A O 1
ATOM 8567 N N . GLU A 1 1090 ? 38.392 28.749 -37.167 1.00 87.00 1090 GLU A N 1
ATOM 8568 C CA . GLU A 1 1090 ? 39.467 28.308 -36.253 1.00 87.00 1090 GLU A CA 1
ATOM 8569 C C . GLU A 1 1090 ? 39.279 28.788 -34.805 1.00 87.00 1090 GLU A C 1
ATOM 8571 O O . GLU A 1 1090 ? 39.758 28.147 -33.870 1.00 87.00 1090 GLU A O 1
ATOM 8576 N N . GLY A 1 1091 ? 38.551 29.890 -34.597 1.00 86.94 1091 GLY A N 1
ATOM 8577 C CA . GLY A 1 1091 ? 38.218 30.409 -33.264 1.00 86.94 1091 GLY A CA 1
ATOM 8578 C C . GLY A 1 1091 ? 37.254 29.529 -32.455 1.00 86.94 1091 GLY A C 1
ATOM 8579 O O . GLY A 1 1091 ? 37.071 29.782 -31.263 1.00 86.94 1091 GLY A O 1
ATOM 8580 N N . SER A 1 1092 ? 36.658 28.515 -33.086 1.00 91.12 1092 SER A N 1
ATOM 8581 C CA . SER A 1 1092 ? 35.697 27.591 -32.476 1.00 91.12 1092 SER A CA 1
ATOM 8582 C C . SER A 1 1092 ? 36.347 26.314 -31.929 1.00 91.12 1092 SER A C 1
ATOM 8584 O O . SER A 1 1092 ? 35.664 25.492 -31.327 1.00 91.12 1092 SER A O 1
ATOM 8586 N N . VAL A 1 1093 ? 37.661 26.127 -32.098 1.00 93.31 1093 VAL A N 1
ATOM 8587 C CA . VAL A 1 1093 ? 38.402 24.991 -31.521 1.00 93.31 1093 VAL A CA 1
ATOM 8588 C C . VAL A 1 1093 ? 38.462 25.115 -29.992 1.00 93.31 1093 VAL A C 1
ATOM 8590 O O . VAL A 1 1093 ? 38.909 26.142 -29.471 1.00 93.31 1093 VAL A O 1
ATOM 8593 N N . TYR A 1 1094 ? 38.066 24.064 -29.264 1.00 95.12 1094 TYR A N 1
ATOM 8594 C CA . TYR A 1 1094 ? 38.089 24.054 -27.794 1.00 95.12 1094 TYR A CA 1
ATOM 8595 C C . TYR A 1 1094 ? 39.476 24.367 -27.216 1.00 95.12 1094 TYR A C 1
ATOM 8597 O O . TYR A 1 1094 ? 40.456 23.739 -27.634 1.00 95.12 1094 TYR A O 1
ATOM 8605 N N . PRO A 1 1095 ? 39.584 25.289 -26.235 1.00 95.88 1095 PRO A N 1
ATOM 8606 C CA . PRO A 1 1095 ? 40.782 25.473 -25.417 1.00 95.88 1095 PRO A CA 1
ATOM 8607 C C . PRO A 1 1095 ? 41.247 24.169 -24.754 1.00 95.88 1095 PRO A C 1
ATOM 8609 O O . PRO A 1 1095 ? 40.438 23.299 -24.447 1.00 95.88 1095 PRO A O 1
ATOM 8612 N N . LEU A 1 1096 ? 42.552 24.051 -24.490 1.00 96.44 1096 LEU A N 1
ATOM 8613 C CA . LEU A 1 1096 ? 43.140 22.844 -23.898 1.00 96.44 1096 LEU A CA 1
ATOM 8614 C C . LEU A 1 1096 ? 42.503 22.458 -22.551 1.00 96.44 1096 LEU A C 1
ATOM 8616 O O . LEU A 1 1096 ? 42.236 21.282 -22.324 1.00 96.44 1096 LEU A O 1
ATOM 8620 N N . ASP A 1 1097 ? 42.251 23.427 -21.667 1.00 95.06 1097 ASP A N 1
ATOM 8621 C CA . ASP A 1 1097 ? 41.671 23.149 -20.346 1.00 95.06 1097 ASP A CA 1
ATOM 8622 C C . ASP A 1 1097 ? 40.242 22.595 -20.440 1.00 95.06 1097 ASP A C 1
ATOM 8624 O O . ASP A 1 1097 ? 39.894 21.685 -19.691 1.00 95.06 1097 ASP A O 1
ATOM 8628 N N . GLU A 1 1098 ? 39.455 23.074 -21.406 1.00 95.62 1098 GLU A N 1
ATOM 8629 C CA . GLU A 1 1098 ? 38.100 22.576 -21.680 1.00 95.62 1098 GLU A CA 1
ATOM 8630 C C . GLU A 1 1098 ? 38.145 21.148 -22.237 1.00 95.62 1098 GLU A C 1
ATOM 8632 O O . GLU A 1 1098 ? 37.395 20.283 -21.795 1.00 95.62 1098 GLU A O 1
ATOM 8637 N N . LEU A 1 1099 ? 39.089 20.855 -23.140 1.00 96.56 1099 LEU A N 1
ATOM 8638 C CA . LEU A 1 1099 ? 39.319 19.491 -23.631 1.00 96.56 1099 LEU A CA 1
ATOM 8639 C C . LEU A 1 1099 ? 39.728 18.525 -22.505 1.00 96.56 1099 LEU A C 1
ATOM 8641 O O . LEU A 1 1099 ? 39.352 17.352 -22.518 1.00 96.56 1099 LEU A O 1
ATOM 8645 N N . MET A 1 1100 ? 40.477 19.003 -21.508 1.00 96.75 1100 MET A N 1
ATOM 8646 C CA . MET A 1 1100 ? 40.800 18.202 -20.327 1.00 96.75 1100 MET A CA 1
ATOM 8647 C C . MET A 1 1100 ? 39.590 17.985 -19.411 1.00 96.75 1100 MET A C 1
ATOM 8649 O O . MET A 1 1100 ? 39.442 16.875 -18.904 1.00 96.75 1100 MET A O 1
ATOM 8653 N N . ASP A 1 1101 ? 38.712 18.981 -19.233 1.00 95.38 1101 ASP A N 1
ATOM 8654 C CA . ASP A 1 1101 ? 37.445 18.799 -18.500 1.00 95.38 1101 ASP A CA 1
ATOM 8655 C C . ASP A 1 1101 ? 36.551 17.763 -19.197 1.00 95.38 1101 ASP A C 1
ATOM 8657 O O . ASP A 1 1101 ? 36.047 16.842 -18.553 1.00 95.38 1101 ASP A O 1
ATOM 8661 N N . ILE A 1 1102 ? 36.445 17.847 -20.528 1.00 96.00 1102 ILE A N 1
ATOM 8662 C CA . ILE A 1 1102 ? 35.731 16.879 -21.370 1.00 96.00 1102 ILE A CA 1
ATOM 8663 C C . ILE A 1 1102 ? 36.282 15.465 -21.149 1.00 96.00 1102 ILE A C 1
ATOM 8665 O O . ILE A 1 1102 ? 35.511 14.550 -20.865 1.00 96.00 1102 ILE A O 1
ATOM 8669 N N . TYR A 1 1103 ? 37.605 15.268 -21.200 1.00 96.69 1103 TYR A N 1
ATOM 8670 C CA . TYR A 1 1103 ? 38.228 13.957 -20.967 1.00 96.69 1103 TYR A CA 1
ATOM 8671 C C . TYR A 1 1103 ? 37.975 13.424 -19.541 1.00 96.69 1103 TYR A C 1
ATOM 8673 O O . TYR A 1 1103 ? 37.596 12.265 -19.359 1.00 96.69 1103 TYR A O 1
ATOM 8681 N N . GLU A 1 1104 ? 38.125 14.266 -18.512 1.00 95.88 1104 GLU A N 1
ATOM 8682 C CA . GLU A 1 1104 ? 37.870 13.898 -17.110 1.00 95.88 1104 GLU A CA 1
ATOM 8683 C C . GLU A 1 1104 ? 36.385 13.552 -16.855 1.00 95.88 1104 GLU A C 1
ATOM 8685 O O . GLU A 1 1104 ? 36.079 12.716 -15.999 1.00 95.88 1104 GLU A O 1
ATOM 8690 N N . ARG A 1 1105 ? 35.454 14.155 -17.608 1.00 95.56 1105 ARG A N 1
ATOM 8691 C CA . ARG A 1 1105 ? 33.994 13.966 -17.479 1.00 95.56 1105 ARG A CA 1
ATOM 8692 C C . ARG A 1 1105 ? 33.390 13.008 -18.511 1.00 95.56 1105 ARG A C 1
ATOM 8694 O O . ARG A 1 1105 ? 32.168 12.875 -18.556 1.00 95.56 1105 ARG A O 1
ATOM 8701 N N . SER A 1 1106 ? 34.228 12.314 -19.277 1.00 95.62 1106 SER A N 1
ATOM 8702 C CA . SER A 1 1106 ? 33.859 11.203 -20.165 1.00 95.62 1106 SER A CA 1
ATOM 8703 C C . SER A 1 1106 ? 34.665 9.950 -19.815 1.00 95.62 1106 SER A C 1
ATOM 8705 O O . SER A 1 1106 ? 34.211 9.140 -19.008 1.00 95.62 1106 SER A O 1
ATOM 8707 N N . ALA A 1 1107 ? 35.896 9.835 -20.320 1.00 95.12 1107 ALA A N 1
ATOM 8708 C CA . ALA A 1 1107 ? 36.821 8.739 -20.024 1.00 95.12 1107 ALA A CA 1
ATOM 8709 C C . ALA A 1 1107 ? 37.105 8.594 -18.521 1.00 95.12 1107 ALA A C 1
ATOM 8711 O O . ALA A 1 1107 ? 37.253 7.488 -18.011 1.00 95.12 1107 ALA A O 1
ATOM 8712 N N . GLY A 1 1108 ? 37.126 9.705 -17.777 1.00 95.69 1108 GLY A N 1
ATOM 8713 C CA . GLY A 1 1108 ? 37.243 9.696 -16.315 1.00 95.69 1108 GLY A CA 1
ATOM 8714 C C . GLY A 1 1108 ? 35.965 9.321 -15.548 1.00 95.69 1108 GLY A C 1
ATOM 8715 O O . GLY A 1 1108 ? 35.960 9.398 -14.313 1.00 95.69 1108 GLY A O 1
ATOM 8716 N N . ARG A 1 1109 ? 34.887 8.949 -16.246 1.00 95.25 1109 ARG A N 1
ATOM 8717 C CA . ARG A 1 1109 ? 33.575 8.544 -15.715 1.00 95.25 1109 ARG A CA 1
ATOM 8718 C C . ARG A 1 1109 ? 33.039 7.303 -16.442 1.00 95.25 1109 ARG A C 1
ATOM 8720 O O . ARG A 1 1109 ? 31.852 7.248 -16.738 1.00 95.25 1109 ARG A O 1
ATOM 8727 N N . ASN A 1 1110 ? 33.893 6.320 -16.732 1.00 95.88 1110 ASN A N 1
ATOM 8728 C CA . ASN A 1 1110 ? 33.472 5.031 -17.299 1.00 95.88 1110 ASN A CA 1
ATOM 8729 C C . ASN A 1 1110 ? 32.775 5.111 -18.683 1.00 95.88 1110 ASN A C 1
ATOM 8731 O O . ASN A 1 1110 ? 32.039 4.203 -19.063 1.00 95.88 1110 ASN A O 1
ATOM 8735 N N . ALA A 1 1111 ? 32.984 6.190 -19.444 1.00 95.88 1111 ALA A N 1
ATOM 8736 C CA . ALA A 1 1111 ? 32.485 6.333 -20.813 1.00 95.88 1111 ALA A CA 1
ATOM 8737 C C . ALA A 1 1111 ? 33.640 6.381 -21.819 1.00 95.88 1111 ALA A C 1
ATOM 8739 O O . ALA A 1 1111 ? 34.775 6.680 -21.464 1.00 95.88 1111 ALA A O 1
ATOM 8740 N N . THR A 1 1112 ? 33.354 6.138 -23.097 1.00 96.12 1112 THR A N 1
ATOM 8741 C CA . THR A 1 1112 ? 34.329 6.362 -24.181 1.00 96.12 1112 THR A CA 1
ATOM 8742 C C . THR A 1 1112 ? 33.995 7.645 -24.932 1.00 96.12 1112 THR A C 1
ATOM 8744 O O . THR A 1 1112 ? 32.841 7.863 -25.302 1.00 96.12 1112 THR A O 1
ATOM 8747 N N . LEU A 1 1113 ? 35.004 8.488 -25.158 1.00 96.94 1113 LEU A N 1
ATOM 8748 C CA . LEU A 1 1113 ? 34.870 9.785 -25.822 1.00 96.94 1113 LEU A CA 1
ATOM 8749 C C . LEU A 1 1113 ? 35.084 9.673 -27.337 1.00 96.94 1113 LEU A C 1
ATOM 8751 O O . LEU A 1 1113 ? 36.071 9.089 -27.782 1.00 96.94 1113 LEU A O 1
ATOM 8755 N N . ILE A 1 1114 ? 34.225 10.295 -28.142 1.00 95.94 1114 ILE A N 1
ATOM 8756 C CA . ILE A 1 1114 ? 34.404 10.432 -29.590 1.00 95.94 1114 ILE A CA 1
ATOM 8757 C C . ILE A 1 1114 ? 34.467 11.902 -29.986 1.00 95.94 1114 ILE A C 1
ATOM 8759 O O . ILE A 1 1114 ? 33.556 12.680 -29.730 1.00 95.94 1114 ILE A O 1
ATOM 8763 N N . VAL A 1 1115 ? 35.552 12.277 -30.661 1.00 96.38 1115 VAL A N 1
ATOM 8764 C CA . VAL A 1 1115 ? 35.794 13.667 -31.058 1.00 96.38 1115 VAL A CA 1
ATOM 8765 C C . VAL A 1 1115 ? 35.588 13.843 -32.559 1.00 96.38 1115 VAL A C 1
ATOM 8767 O O . VAL A 1 1115 ? 36.219 13.161 -33.372 1.00 96.38 1115 VAL A O 1
ATOM 8770 N N . GLY A 1 1116 ? 34.718 14.776 -32.935 1.00 95.69 1116 GLY A N 1
ATOM 8771 C CA . GLY A 1 1116 ? 34.448 15.151 -34.319 1.00 95.69 1116 GLY A CA 1
ATOM 8772 C C . GLY A 1 1116 ? 35.572 15.972 -34.926 1.00 95.69 1116 GLY A C 1
ATOM 8773 O O . GLY A 1 1116 ? 35.881 17.060 -34.442 1.00 95.69 1116 GLY A O 1
ATOM 8774 N N . LEU A 1 1117 ? 36.168 15.459 -35.999 1.00 96.19 1117 LEU A N 1
ATOM 8775 C CA . LEU A 1 1117 ? 37.234 16.104 -36.755 1.00 96.19 1117 LEU A CA 1
ATOM 8776 C C . LEU A 1 1117 ? 36.763 16.448 -38.166 1.00 96.19 1117 LEU A C 1
ATOM 8778 O O . LEU A 1 1117 ? 36.063 15.668 -38.815 1.00 96.19 1117 LEU A O 1
ATOM 8782 N N . THR A 1 1118 ? 37.208 17.605 -38.647 1.00 93.56 1118 THR A N 1
ATOM 8783 C CA . THR A 1 1118 ? 36.679 18.238 -39.855 1.00 93.56 1118 THR A CA 1
ATOM 8784 C C . THR A 1 1118 ? 37.805 18.505 -40.861 1.00 93.56 1118 THR A C 1
ATOM 8786 O O . THR A 1 1118 ? 38.450 19.555 -40.789 1.00 93.56 1118 THR A O 1
ATOM 8789 N N . PRO A 1 1119 ? 38.116 17.562 -41.770 1.00 95.62 1119 PRO A N 1
ATOM 8790 C CA . PRO A 1 1119 ? 39.039 17.830 -42.867 1.00 95.62 1119 PRO A CA 1
ATOM 8791 C C . PRO A 1 1119 ? 38.515 18.942 -43.785 1.00 95.62 1119 PRO A C 1
ATOM 8793 O O . PRO A 1 1119 ? 37.308 19.058 -43.989 1.00 95.62 1119 PRO A O 1
ATOM 8796 N N . ASP A 1 1120 ? 39.421 19.734 -44.348 1.00 94.50 1120 ASP A N 1
ATOM 8797 C CA . ASP A 1 1120 ? 39.108 20.850 -45.238 1.00 94.50 1120 ASP A CA 1
ATOM 8798 C C . ASP A 1 1120 ? 38.882 20.421 -46.702 1.00 94.50 1120 ASP A C 1
ATOM 8800 O O . ASP A 1 1120 ? 39.030 19.253 -47.089 1.00 94.50 1120 ASP A O 1
ATOM 8804 N N . ALA A 1 1121 ? 38.519 21.393 -47.543 1.00 94.56 1121 ALA A N 1
ATOM 8805 C CA . ALA A 1 1121 ? 38.276 21.177 -48.968 1.00 94.56 1121 ALA A CA 1
ATOM 8806 C C . ALA A 1 1121 ? 39.526 20.715 -49.749 1.00 94.56 1121 ALA A C 1
ATOM 8808 O O . ALA A 1 1121 ? 39.391 20.074 -50.789 1.00 94.56 1121 ALA A O 1
ATOM 8809 N N . ASP A 1 1122 ? 40.744 20.959 -49.255 1.00 94.00 1122 ASP A N 1
ATOM 8810 C CA . ASP A 1 1122 ? 41.970 20.455 -49.890 1.00 94.00 1122 ASP A CA 1
ATOM 8811 C C . ASP A 1 1122 ? 42.216 18.968 -49.562 1.00 94.00 1122 ASP A C 1
ATOM 8813 O O . ASP A 1 1122 ? 42.991 18.288 -50.246 1.00 94.00 1122 ASP A O 1
ATOM 8817 N N . GLY A 1 1123 ? 41.514 18.428 -48.560 1.00 95.50 1123 GLY A N 1
ATOM 8818 C CA . GLY A 1 1123 ? 41.632 17.050 -48.087 1.00 95.50 1123 GLY A CA 1
ATOM 8819 C C . GLY A 1 1123 ? 42.654 16.879 -46.963 1.00 95.50 1123 GLY A C 1
ATOM 8820 O O . GLY A 1 1123 ? 43.145 15.767 -46.739 1.00 95.50 1123 GLY A O 1
ATOM 8821 N N . LEU A 1 1124 ? 42.983 17.958 -46.257 1.00 96.94 1124 LEU A N 1
ATOM 8822 C CA . LEU A 1 1124 ? 43.892 17.971 -45.116 1.00 96.94 1124 LEU A CA 1
ATOM 8823 C C . LEU A 1 1124 ? 43.112 18.230 -43.826 1.00 96.94 1124 LEU A C 1
ATOM 8825 O O . LEU A 1 1124 ? 42.015 18.776 -43.837 1.00 96.94 1124 LEU A O 1
ATOM 8829 N N . LEU A 1 1125 ? 43.668 17.822 -42.688 1.00 95.62 1125 LEU A N 1
ATOM 8830 C CA . LEU A 1 1125 ? 43.175 18.332 -41.413 1.00 95.62 1125 LEU A CA 1
ATOM 8831 C C . LEU A 1 1125 ? 43.775 19.734 -41.211 1.00 95.62 1125 LEU A C 1
ATOM 8833 O O . LEU A 1 1125 ? 45.003 19.858 -41.342 1.00 95.62 1125 LEU A O 1
ATOM 8837 N N . PRO A 1 1126 ? 42.974 20.763 -40.870 1.00 94.94 1126 PRO A N 1
ATOM 8838 C CA . PRO A 1 1126 ? 43.494 22.102 -40.628 1.00 94.94 1126 PRO A CA 1
ATOM 8839 C C . PRO A 1 1126 ? 44.656 22.079 -39.634 1.00 94.94 1126 PRO A C 1
ATOM 8841 O O . PRO A 1 1126 ? 44.626 21.364 -38.629 1.00 94.94 1126 PRO A O 1
ATOM 8844 N N . GLN A 1 1127 ? 45.695 22.871 -39.906 1.00 93.25 1127 GLN A N 1
ATOM 8845 C CA . GLN A 1 1127 ? 46.918 22.853 -39.099 1.00 93.25 1127 GLN A CA 1
ATOM 8846 C C . GLN A 1 1127 ? 46.641 23.164 -37.618 1.00 93.25 1127 GLN A C 1
ATOM 8848 O O . GLN A 1 1127 ? 47.212 22.515 -36.745 1.00 93.25 1127 GLN A O 1
ATOM 8853 N N . THR A 1 1128 ? 45.724 24.095 -37.340 1.00 93.00 1128 THR A N 1
ATOM 8854 C CA . THR A 1 1128 ? 45.289 24.453 -35.979 1.00 93.00 1128 THR A CA 1
ATOM 8855 C C . THR A 1 1128 ? 44.733 23.262 -35.204 1.00 93.00 1128 THR A C 1
ATOM 8857 O O . THR A 1 1128 ? 44.980 23.126 -34.008 1.00 93.00 1128 THR A O 1
ATOM 8860 N N . ASP A 1 1129 ? 44.013 22.377 -35.888 1.00 95.25 1129 ASP A N 1
ATOM 8861 C CA . ASP A 1 1129 ? 43.329 21.236 -35.281 1.00 95.25 1129 ASP A CA 1
ATOM 8862 C C . ASP A 1 1129 ? 44.350 20.142 -34.988 1.00 95.25 1129 ASP A C 1
ATOM 8864 O O . ASP A 1 1129 ? 44.375 19.588 -33.892 1.00 95.25 1129 ASP A O 1
ATOM 8868 N N . ALA A 1 1130 ? 45.258 19.886 -35.937 1.00 95.94 1130 ALA A N 1
ATOM 8869 C CA . ALA A 1 1130 ? 46.369 18.961 -35.742 1.00 95.94 1130 ALA A CA 1
ATOM 8870 C C . ALA A 1 1130 ? 47.275 19.380 -34.567 1.00 95.94 1130 ALA A C 1
ATOM 8872 O O . ALA A 1 1130 ? 47.662 18.530 -33.763 1.00 95.94 1130 ALA A O 1
ATOM 8873 N N . GLU A 1 1131 ? 47.579 20.676 -34.440 1.00 96.50 1131 GLU A N 1
ATOM 8874 C CA . GLU A 1 1131 ? 48.376 21.225 -33.336 1.00 96.50 1131 GLU A CA 1
ATOM 8875 C C . GLU A 1 1131 ? 47.654 21.105 -31.986 1.00 96.50 1131 GLU A C 1
ATOM 8877 O O . GLU A 1 1131 ? 48.264 20.664 -31.010 1.00 96.50 1131 GLU A O 1
ATOM 8882 N N . ARG A 1 1132 ? 46.352 21.424 -31.921 1.00 97.06 1132 ARG A N 1
ATOM 8883 C CA . ARG A 1 1132 ? 45.556 21.287 -30.687 1.00 97.06 1132 ARG A CA 1
ATOM 8884 C C . ARG A 1 1132 ? 45.398 19.828 -30.256 1.00 97.06 1132 ARG A C 1
ATOM 8886 O O . ARG A 1 1132 ? 45.481 19.543 -29.065 1.00 97.06 1132 ARG A O 1
ATOM 8893 N N . LEU A 1 1133 ? 45.221 18.898 -31.194 1.00 97.88 1133 LEU A N 1
ATOM 8894 C CA . LEU A 1 1133 ? 45.170 17.462 -30.899 1.00 97.88 1133 LEU A CA 1
ATOM 8895 C C . LEU A 1 1133 ? 46.492 16.959 -30.306 1.00 97.88 1133 LEU A C 1
ATOM 8897 O O . LEU A 1 1133 ? 46.486 16.239 -29.311 1.00 97.88 1133 LEU A O 1
ATOM 8901 N N . GLU A 1 1134 ? 47.632 17.367 -30.869 1.00 97.69 1134 GLU A N 1
ATOM 8902 C CA . GLU A 1 1134 ? 48.941 17.021 -30.310 1.00 97.69 1134 GLU A CA 1
ATOM 8903 C C . GLU A 1 1134 ? 49.168 17.652 -28.924 1.00 97.69 1134 GLU A C 1
ATOM 8905 O O . GLU A 1 1134 ? 49.710 17.000 -28.030 1.00 97.69 1134 GLU A O 1
ATOM 8910 N N . GLU A 1 1135 ? 48.744 18.904 -28.728 1.00 98.12 1135 GLU A N 1
ATOM 8911 C CA . GLU A 1 1135 ? 48.781 19.586 -27.429 1.00 98.12 1135 GLU A CA 1
ATOM 8912 C C . GLU A 1 1135 ? 47.963 18.824 -26.376 1.00 98.12 1135 GLU A C 1
ATOM 8914 O O . GLU A 1 1135 ? 48.458 18.568 -25.277 1.00 98.12 1135 GLU A O 1
ATOM 8919 N N . TRP A 1 1136 ? 46.754 18.391 -26.737 1.00 98.12 1136 TRP A N 1
ATOM 8920 C CA . TRP A 1 1136 ? 45.857 17.664 -25.846 1.00 98.12 1136 TRP A CA 1
ATOM 8921 C C . TRP A 1 1136 ? 46.402 16.299 -25.433 1.00 98.12 1136 TRP A C 1
ATOM 8923 O O . TRP A 1 1136 ? 46.467 16.006 -24.240 1.00 98.12 1136 TRP A O 1
ATOM 8933 N N . GLY A 1 1137 ? 46.901 15.500 -26.379 1.00 97.56 1137 GLY A N 1
ATOM 8934 C CA . GLY A 1 1137 ? 47.496 14.204 -26.045 1.00 97.56 1137 GLY A CA 1
ATOM 8935 C C . GLY A 1 1137 ? 48.745 14.328 -25.167 1.00 97.56 1137 GLY A C 1
ATOM 8936 O O . GLY A 1 1137 ? 48.938 13.533 -24.246 1.00 97.56 1137 GLY A O 1
ATOM 8937 N N . ARG A 1 1138 ? 49.571 15.365 -25.380 1.00 97.62 1138 ARG A N 1
ATOM 8938 C CA . ARG A 1 1138 ? 50.704 15.664 -24.487 1.00 97.62 1138 ARG A CA 1
ATOM 8939 C C . ARG A 1 1138 ? 50.247 16.057 -23.085 1.00 97.62 1138 ARG A C 1
ATOM 8941 O O . ARG A 1 1138 ? 50.932 15.708 -22.128 1.00 97.62 1138 ARG A O 1
ATOM 8948 N N . GLU A 1 1139 ? 49.133 16.771 -22.951 1.00 97.25 1139 GLU A N 1
ATOM 8949 C CA . GLU A 1 1139 ? 48.594 17.169 -21.648 1.00 97.25 1139 GLU A CA 1
ATOM 8950 C C . GLU A 1 1139 ? 47.991 15.982 -20.884 1.00 97.25 1139 GLU A C 1
ATOM 8952 O O . GLU A 1 1139 ? 48.265 15.839 -19.691 1.00 97.25 1139 GLU A O 1
ATOM 8957 N N . ILE A 1 1140 ? 47.269 15.081 -21.561 1.00 96.56 1140 ILE A N 1
ATOM 8958 C CA . ILE A 1 1140 ? 46.793 13.815 -20.974 1.00 96.56 1140 ILE A CA 1
ATOM 8959 C C . ILE A 1 1140 ? 47.985 13.001 -20.450 1.00 96.56 1140 ILE A C 1
ATOM 8961 O O . ILE A 1 1140 ? 48.005 12.602 -19.283 1.00 96.56 1140 ILE A O 1
ATOM 8965 N N . GLU A 1 1141 ? 49.020 12.819 -21.277 1.00 95.81 1141 GLU A N 1
ATOM 8966 C CA . GLU A 1 1141 ? 50.242 12.105 -20.889 1.00 95.81 1141 GLU A CA 1
ATOM 8967 C C . GLU A 1 1141 ? 50.960 12.804 -19.722 1.00 95.81 1141 GLU A C 1
ATOM 8969 O O . GLU A 1 1141 ? 51.421 12.151 -18.786 1.00 95.81 1141 GLU A O 1
ATOM 8974 N N . ARG A 1 1142 ? 51.015 14.143 -19.721 1.00 95.12 1142 ARG A N 1
ATOM 8975 C CA . ARG A 1 1142 ? 51.624 14.926 -18.637 1.00 95.12 1142 ARG A CA 1
ATOM 8976 C C . ARG A 1 1142 ? 50.891 14.739 -17.308 1.00 95.12 1142 ARG A C 1
ATOM 8978 O O . ARG A 1 1142 ? 51.560 14.684 -16.276 1.00 95.12 1142 ARG A O 1
ATOM 8985 N N . ARG A 1 1143 ? 49.552 14.700 -17.312 1.00 94.31 1143 ARG A N 1
ATOM 8986 C CA . ARG A 1 1143 ? 48.745 14.575 -16.084 1.00 94.31 1143 ARG A CA 1
ATOM 8987 C C . ARG A 1 1143 ? 48.699 13.148 -15.547 1.00 94.31 1143 ARG A C 1
ATOM 8989 O O . ARG A 1 1143 ? 48.742 12.989 -14.331 1.00 94.31 1143 ARG A O 1
ATOM 8996 N N . TYR A 1 1144 ? 48.618 12.142 -16.421 1.00 94.19 1144 TYR A N 1
ATOM 8997 C CA . TYR A 1 1144 ? 48.275 10.772 -16.013 1.00 94.19 1144 TYR A CA 1
ATOM 8998 C C . TYR A 1 1144 ? 49.290 9.696 -16.419 1.00 94.19 1144 TYR A C 1
ATOM 9000 O O . TYR A 1 1144 ? 49.214 8.577 -15.915 1.00 94.19 1144 TYR A O 1
ATOM 9008 N N . GLY A 1 1145 ? 50.261 10.001 -17.285 1.00 91.69 1145 GLY A N 1
ATOM 9009 C CA . GLY A 1 1145 ? 51.230 9.019 -17.793 1.00 91.69 1145 GLY A CA 1
ATOM 9010 C C . GLY A 1 1145 ? 52.303 8.592 -16.782 1.00 91.69 1145 GLY A C 1
ATOM 9011 O O . GLY A 1 1145 ? 53.048 7.644 -17.019 1.00 91.69 1145 GLY A O 1
ATOM 9012 N N . SER A 1 1146 ? 52.427 9.278 -15.642 1.00 90.06 1146 SER A N 1
ATOM 9013 C CA . SER A 1 1146 ? 53.445 8.990 -14.619 1.00 90.06 1146 SER A CA 1
ATOM 9014 C C . SER A 1 1146 ? 52.879 9.133 -13.197 1.00 90.06 1146 SER A C 1
ATOM 9016 O O . SER A 1 1146 ? 53.073 10.181 -12.576 1.00 90.06 1146 SER A O 1
ATOM 9018 N N . PRO A 1 1147 ? 52.196 8.099 -12.664 1.00 92.50 1147 PRO A N 1
ATOM 9019 C CA . PRO A 1 1147 ? 51.666 8.122 -11.301 1.00 92.50 1147 PRO A CA 1
ATOM 9020 C C . PRO A 1 1147 ? 52.776 8.217 -10.247 1.00 92.5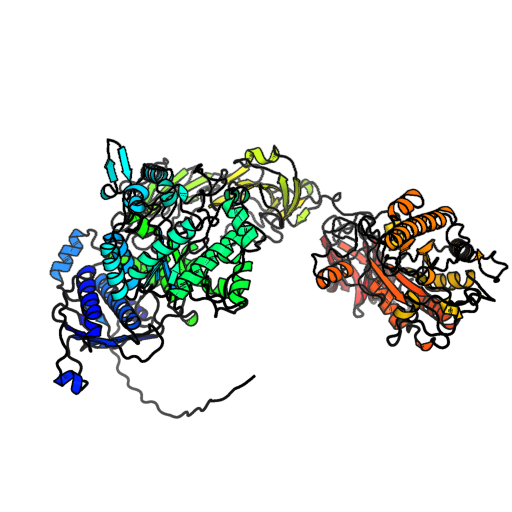0 1147 PRO A C 1
ATOM 9022 O O . PRO A 1 1147 ? 53.892 7.734 -10.442 1.00 92.50 1147 PRO A O 1
ATOM 9025 N N . LEU A 1 1148 ? 52.441 8.782 -9.085 1.00 90.62 1148 LEU A N 1
ATOM 9026 C CA . LEU A 1 1148 ? 53.296 8.773 -7.893 1.00 90.62 1148 LEU A CA 1
ATOM 9027 C C . LEU A 1 1148 ? 53.464 7.352 -7.340 1.00 90.62 1148 LEU A C 1
ATOM 9029 O O . LEU A 1 1148 ? 54.563 6.968 -6.939 1.00 90.62 1148 LEU A O 1
ATOM 9033 N N . ALA A 1 1149 ? 52.371 6.588 -7.330 1.00 91.12 1149 ALA A N 1
ATOM 9034 C CA . ALA A 1 1149 ? 52.312 5.176 -6.976 1.00 91.12 1149 ALA A CA 1
ATOM 9035 C C . ALA A 1 1149 ? 51.053 4.540 -7.589 1.00 91.12 1149 ALA A C 1
ATOM 9037 O O . ALA A 1 1149 ? 50.087 5.244 -7.898 1.00 91.12 1149 ALA A O 1
ATOM 9038 N N . GLY A 1 1150 ? 51.052 3.214 -7.732 1.00 93.06 1150 GLY A N 1
ATOM 9039 C CA . GLY A 1 1150 ? 49.875 2.448 -8.135 1.00 93.06 1150 GLY A CA 1
ATOM 9040 C C . GLY A 1 1150 ? 49.852 1.051 -7.518 1.00 93.06 1150 GLY A C 1
ATOM 9041 O O . GLY A 1 1150 ? 50.905 0.493 -7.209 1.00 93.06 1150 GLY A O 1
ATOM 9042 N N . THR A 1 1151 ? 48.655 0.501 -7.335 1.00 95.69 1151 THR A N 1
ATOM 9043 C CA . THR A 1 1151 ? 48.402 -0.839 -6.795 1.00 95.69 1151 THR A CA 1
ATOM 9044 C C . THR A 1 1151 ? 47.168 -1.470 -7.455 1.00 95.69 1151 THR A C 1
ATOM 9046 O O . THR A 1 1151 ? 46.450 -0.810 -8.206 1.00 95.69 1151 THR A O 1
ATOM 9049 N N . CYS A 1 1152 ? 46.931 -2.747 -7.176 1.00 95.12 1152 CYS A N 1
ATOM 9050 C CA . CYS A 1 1152 ? 45.710 -3.489 -7.500 1.00 95.12 1152 CYS A CA 1
ATOM 9051 C C . CYS A 1 1152 ? 45.303 -4.305 -6.263 1.00 95.12 1152 CYS A C 1
ATOM 9053 O O . CYS A 1 1152 ? 46.128 -4.517 -5.369 1.00 95.12 1152 CYS A O 1
ATOM 9055 N N . GLY A 1 1153 ? 44.049 -4.741 -6.180 1.00 91.94 1153 GLY A N 1
ATOM 9056 C CA . GLY A 1 1153 ? 43.536 -5.365 -4.963 1.00 91.94 1153 GLY A CA 1
ATOM 9057 C C . GLY A 1 1153 ? 42.310 -6.238 -5.180 1.00 91.94 1153 GLY A C 1
ATOM 9058 O O . GLY A 1 1153 ? 41.631 -6.155 -6.203 1.00 91.94 1153 GLY A O 1
ATOM 9059 N N . LYS A 1 1154 ? 42.047 -7.096 -4.195 1.00 91.06 1154 LYS A N 1
ATOM 9060 C CA . LYS A 1 1154 ? 40.873 -7.967 -4.129 1.00 91.06 1154 LYS A CA 1
ATOM 9061 C C . LYS A 1 1154 ? 40.241 -7.835 -2.750 1.00 91.06 1154 LYS A C 1
ATOM 9063 O O . LYS A 1 1154 ? 40.964 -7.849 -1.756 1.00 91.06 1154 LYS A O 1
ATOM 9068 N N . GLY A 1 1155 ? 38.915 -7.755 -2.701 1.00 86.81 1155 GLY A N 1
ATOM 9069 C CA . GLY A 1 1155 ? 38.165 -7.564 -1.460 1.00 86.81 1155 GLY A CA 1
ATOM 9070 C C . GLY A 1 1155 ? 37.854 -6.094 -1.168 1.00 86.81 1155 GLY A C 1
ATOM 9071 O O . GLY A 1 1155 ? 38.043 -5.223 -2.013 1.00 86.81 1155 GLY A O 1
ATOM 9072 N N . ARG A 1 1156 ? 37.327 -5.822 0.031 1.00 90.50 1156 ARG A N 1
ATOM 9073 C CA . ARG A 1 1156 ? 36.766 -4.507 0.389 1.00 90.50 1156 ARG A CA 1
ATOM 9074 C C . ARG A 1 1156 ? 37.801 -3.431 0.732 1.00 90.50 1156 ARG A C 1
ATOM 9076 O O . ARG A 1 1156 ? 37.435 -2.269 0.827 1.00 90.50 1156 ARG A O 1
ATOM 9083 N N . GLU A 1 1157 ? 39.068 -3.793 0.900 1.00 94.81 1157 GLU A N 1
ATOM 9084 C CA . GLU A 1 1157 ? 40.143 -2.859 1.242 1.00 94.81 1157 GLU A CA 1
ATOM 9085 C C . GLU A 1 1157 ? 41.296 -2.997 0.244 1.00 94.81 1157 GLU A C 1
ATOM 9087 O O . GLU A 1 1157 ? 41.752 -4.101 -0.056 1.00 94.81 1157 GLU A O 1
ATOM 9092 N N . THR A 1 1158 ? 41.787 -1.874 -0.282 1.00 95.69 1158 THR A N 1
ATOM 9093 C CA . THR A 1 1158 ? 42.999 -1.827 -1.110 1.00 95.69 1158 THR A CA 1
ATOM 9094 C C . THR A 1 1158 ? 43.889 -0.663 -0.680 1.00 95.69 1158 THR A C 1
ATOM 9096 O O . THR A 1 1158 ? 43.512 0.502 -0.801 1.00 95.69 1158 THR A O 1
ATOM 9099 N N . VAL A 1 1159 ? 45.098 -0.975 -0.207 1.00 94.69 1159 VAL A N 1
ATOM 9100 C CA . VAL A 1 1159 ? 46.057 0.008 0.324 1.00 94.69 1159 VAL A CA 1
ATOM 9101 C C . VAL A 1 1159 ? 47.124 0.359 -0.716 1.00 94.69 1159 VAL A C 1
ATOM 9103 O O . VAL A 1 1159 ? 47.757 -0.520 -1.305 1.00 94.69 1159 VAL A O 1
ATOM 9106 N N . LEU A 1 1160 ? 47.356 1.657 -0.907 1.00 93.62 1160 LEU A N 1
ATOM 9107 C CA . LEU A 1 1160 ? 48.369 2.240 -1.779 1.00 93.62 1160 LEU A CA 1
ATOM 9108 C C . LEU A 1 1160 ? 49.409 3.012 -0.956 1.00 93.62 1160 LEU A C 1
ATOM 9110 O O . LEU A 1 1160 ? 49.132 4.105 -0.463 1.00 93.62 1160 LEU A O 1
ATOM 9114 N N . SER A 1 1161 ? 50.629 2.484 -0.849 1.00 89.81 1161 SER A N 1
ATOM 9115 C CA . SER A 1 1161 ? 51.727 3.151 -0.135 1.00 89.81 1161 SER A CA 1
ATOM 9116 C C . SER A 1 1161 ? 52.467 4.171 -1.014 1.00 89.81 1161 SER A C 1
ATOM 9118 O O . SER A 1 1161 ? 52.835 3.877 -2.152 1.00 89.81 1161 SER A O 1
ATOM 9120 N N . LEU A 1 1162 ? 52.755 5.355 -0.462 1.00 84.88 1162 LEU A N 1
ATOM 9121 C CA . LEU A 1 1162 ? 53.420 6.479 -1.145 1.00 84.88 1162 LEU A CA 1
ATOM 9122 C C . LEU A 1 1162 ? 54.898 6.661 -0.729 1.00 84.88 1162 LEU A C 1
ATOM 9124 O O . LEU A 1 1162 ? 55.565 7.619 -1.136 1.00 84.88 1162 LEU A O 1
ATOM 9128 N N . SER A 1 1163 ? 55.451 5.749 0.076 1.00 60.34 1163 SER A N 1
ATOM 9129 C CA . SER A 1 1163 ? 56.784 5.873 0.675 1.00 60.34 1163 SER A CA 1
ATOM 9130 C C . SER A 1 1163 ? 57.942 5.609 -0.312 1.00 60.34 1163 SER A C 1
ATOM 9132 O O . SER A 1 1163 ? 58.355 4.489 -0.584 1.00 60.34 1163 SER A O 1
ATOM 9134 N N . SER A 1 1164 ? 58.543 6.704 -0.791 1.00 49.16 1164 SER A N 1
ATOM 9135 C CA . SER A 1 1164 ? 59.892 6.823 -1.380 1.00 49.16 1164 SER A CA 1
ATOM 9136 C C . SER A 1 1164 ? 60.315 5.816 -2.472 1.00 49.16 1164 SER A C 1
ATOM 9138 O O . SER A 1 1164 ? 61.160 4.953 -2.256 1.00 49.16 1164 SER A O 1
ATOM 9140 N N . GLY A 1 1165 ? 59.919 6.114 -3.713 1.00 41.78 1165 GLY A N 1
ATOM 9141 C CA . GLY A 1 1165 ? 60.861 6.130 -4.836 1.00 41.78 1165 GLY A CA 1
ATOM 9142 C C . GLY A 1 1165 ? 60.918 4.902 -5.743 1.00 41.78 1165 GLY A C 1
ATOM 9143 O O . GLY A 1 1165 ? 61.881 4.141 -5.715 1.00 41.78 1165 GLY A O 1
ATOM 9144 N N . SER A 1 1166 ? 60.033 4.877 -6.735 1.00 33.41 1166 SER A N 1
ATOM 9145 C CA . SER A 1 1166 ? 60.364 4.366 -8.064 1.00 33.41 1166 SER A CA 1
ATOM 9146 C C . SER A 1 1166 ? 59.957 5.398 -9.111 1.00 33.41 1166 SER A C 1
ATOM 9148 O O . SER A 1 1166 ? 58.978 5.194 -9.804 1.00 33.41 1166 SER A O 1
ATOM 9150 N N . HIS A 1 1167 ? 60.667 6.529 -9.173 1.00 38.97 1167 HIS A N 1
ATOM 9151 C CA . HIS A 1 1167 ? 61.116 7.237 -10.388 1.00 38.97 1167 HIS A CA 1
ATOM 9152 C C . HIS A 1 1167 ? 61.920 8.476 -9.942 1.00 38.97 1167 HIS A C 1
ATOM 9154 O O . HIS A 1 1167 ? 61.514 9.270 -9.098 1.00 38.97 1167 HIS A O 1
ATOM 9160 N N . GLY A 1 1168 ? 63.173 8.542 -10.392 1.00 38.72 1168 GLY A N 1
ATOM 9161 C CA . GLY A 1 1168 ? 64.246 9.250 -9.702 1.00 38.72 1168 GLY A CA 1
ATOM 9162 C C . GLY A 1 1168 ? 64.187 10.778 -9.756 1.00 38.72 1168 GLY A C 1
ATOM 9163 O O . GLY A 1 1168 ? 64.400 11.373 -10.805 1.00 38.72 1168 GLY A O 1
ATOM 9164 N N . LYS A 1 1169 ? 64.087 11.406 -8.581 1.00 33.47 1169 LYS A N 1
ATOM 9165 C CA . LYS A 1 1169 ? 64.871 12.588 -8.181 1.00 33.47 1169 LYS A CA 1
ATOM 9166 C C . LYS A 1 1169 ? 64.896 12.655 -6.654 1.00 33.47 1169 LYS A C 1
ATOM 9168 O O . LYS A 1 1169 ? 63.989 13.167 -6.012 1.00 33.47 1169 LYS A O 1
ATOM 9173 N N . VAL A 1 1170 ? 65.966 12.114 -6.077 1.00 31.47 1170 VAL A N 1
ATOM 9174 C CA . VAL A 1 1170 ? 66.302 12.283 -4.660 1.00 31.47 1170 VAL A CA 1
ATOM 9175 C C . VAL A 1 1170 ? 66.481 13.777 -4.390 1.00 31.47 1170 VAL A C 1
ATOM 9177 O O . VAL A 1 1170 ? 67.458 14.378 -4.845 1.00 31.47 1170 VAL A O 1
ATOM 9180 N N . SER A 1 1171 ? 65.557 14.377 -3.638 1.00 33.16 1171 SER A N 1
ATOM 9181 C CA . SER A 1 1171 ? 65.849 15.620 -2.932 1.00 33.16 1171 SER A CA 1
ATOM 9182 C C . SER A 1 1171 ? 66.924 15.308 -1.894 1.00 33.16 1171 SER A C 1
ATOM 9184 O O . SER A 1 1171 ? 66.734 14.492 -0.990 1.00 33.16 1171 SER A O 1
ATOM 9186 N N . ARG A 1 1172 ? 68.098 15.921 -2.054 1.00 37.34 1172 ARG A N 1
ATOM 9187 C CA . ARG A 1 1172 ? 69.126 15.967 -1.014 1.00 37.34 1172 ARG A CA 1
ATOM 9188 C C . ARG A 1 1172 ? 68.580 16.812 0.133 1.00 37.34 1172 ARG A C 1
ATOM 9190 O O . ARG A 1 1172 ? 68.791 18.015 0.118 1.00 37.34 1172 ARG A O 1
ATOM 9197 N N . ASN A 1 1173 ? 67.860 16.187 1.059 1.00 34.91 1173 ASN A N 1
ATOM 9198 C CA . ASN A 1 1173 ? 67.772 16.512 2.485 1.00 34.91 1173 ASN A CA 1
ATOM 9199 C C . ASN A 1 1173 ? 66.871 15.454 3.140 1.00 34.91 1173 ASN A C 1
ATOM 9201 O O . ASN A 1 1173 ? 65.676 15.396 2.878 1.00 34.91 1173 ASN A O 1
ATOM 9205 N N . GLY A 1 1174 ? 67.473 14.568 3.937 1.00 40.38 1174 GLY A N 1
ATOM 9206 C CA . GLY A 1 1174 ? 66.809 13.426 4.566 1.00 40.38 1174 GLY A CA 1
ATOM 9207 C C . GLY A 1 1174 ? 65.842 13.810 5.688 1.00 40.38 1174 GLY A C 1
ATOM 9208 O O . GLY A 1 1174 ? 66.178 13.662 6.858 1.00 40.38 1174 GLY A O 1
ATOM 9209 N N . SER A 1 1175 ? 64.635 14.234 5.322 1.00 40.03 1175 SER A N 1
ATOM 9210 C CA . SER A 1 1175 ? 63.443 14.231 6.178 1.00 40.03 1175 SER A CA 1
ATOM 9211 C C . SER A 1 1175 ? 62.248 13.785 5.330 1.00 40.03 1175 SER A C 1
ATOM 9213 O O . SER A 1 1175 ? 61.823 14.529 4.446 1.00 40.03 1175 SER A O 1
ATOM 9215 N N . GLY A 1 1176 ? 61.752 12.562 5.550 1.00 52.31 1176 GLY A N 1
ATOM 9216 C CA . GLY A 1 1176 ? 60.600 11.997 4.838 1.00 52.31 1176 GLY A CA 1
ATOM 9217 C C . GLY A 1 1176 ? 59.350 12.833 5.087 1.00 52.31 1176 GLY A C 1
ATOM 9218 O O . GLY A 1 1176 ? 58.745 12.734 6.146 1.00 52.31 1176 GLY A O 1
ATOM 9219 N N . SER A 1 1177 ? 59.028 13.714 4.142 1.00 55.16 1177 SER A N 1
ATOM 9220 C CA . SER A 1 1177 ? 57.773 14.465 4.133 1.00 55.16 1177 SER A CA 1
ATOM 9221 C C . SER A 1 1177 ? 56.785 13.724 3.226 1.00 55.16 1177 SER A C 1
ATOM 9223 O O . SER A 1 1177 ? 57.221 13.285 2.156 1.00 55.16 1177 SER A O 1
ATOM 9225 N N . PRO A 1 1178 ? 55.507 13.583 3.619 1.00 61.44 1178 PRO A N 1
ATOM 9226 C CA . PRO A 1 1178 ? 54.499 12.883 2.825 1.00 61.44 1178 PRO A CA 1
ATOM 9227 C C . PRO A 1 1178 ? 54.360 13.500 1.429 1.00 61.44 1178 PRO A C 1
ATOM 9229 O O . PRO A 1 1178 ? 54.487 14.720 1.268 1.00 61.44 1178 PRO A O 1
ATOM 9232 N N . ALA A 1 1179 ? 54.100 12.673 0.416 1.00 70.81 1179 ALA A N 1
ATOM 9233 C CA . ALA A 1 1179 ? 53.847 13.172 -0.931 1.00 70.81 1179 ALA A CA 1
ATOM 9234 C C . ALA A 1 1179 ? 52.483 13.878 -0.960 1.00 70.81 1179 ALA A C 1
ATOM 9236 O O . ALA A 1 1179 ? 51.505 13.366 -0.418 1.00 70.81 1179 ALA A O 1
ATOM 9237 N N . ALA A 1 1180 ? 52.413 15.058 -1.580 1.00 84.81 1180 ALA A N 1
ATOM 9238 C CA . ALA A 1 1180 ? 51.132 15.699 -1.842 1.00 84.81 1180 ALA A CA 1
ATOM 9239 C C . ALA A 1 1180 ? 50.442 14.981 -3.011 1.00 84.81 1180 ALA A C 1
ATOM 9241 O O . ALA A 1 1180 ? 51.054 14.797 -4.062 1.00 84.81 1180 ALA A O 1
ATOM 9242 N N . VAL A 1 1181 ? 49.179 14.602 -2.832 1.00 91.44 1181 VAL A N 1
ATOM 9243 C CA . VAL A 1 1181 ? 48.320 13.977 -3.847 1.00 91.44 1181 VAL A CA 1
ATOM 9244 C C . VAL A 1 1181 ? 47.067 14.829 -4.008 1.00 91.44 1181 VAL A C 1
ATOM 9246 O O . VAL A 1 1181 ? 46.533 15.320 -3.018 1.00 91.44 1181 VAL A O 1
ATOM 9249 N N . ASN A 1 1182 ? 46.597 15.024 -5.237 1.00 94.38 1182 ASN A N 1
ATOM 9250 C CA . ASN A 1 1182 ? 45.347 15.748 -5.512 1.00 94.38 1182 ASN A CA 1
ATOM 9251 C C . ASN A 1 1182 ? 44.471 15.071 -6.579 1.00 94.38 1182 ASN A C 1
ATOM 9253 O O . ASN A 1 1182 ? 43.461 15.630 -7.009 1.00 94.38 1182 ASN A O 1
ATOM 9257 N N . CYS A 1 1183 ? 44.869 13.884 -7.039 1.00 95.94 1183 CYS A N 1
ATOM 9258 C CA . CYS A 1 1183 ? 44.121 13.110 -8.012 1.00 95.94 1183 CYS A CA 1
ATOM 9259 C C . CYS A 1 1183 ? 44.341 11.609 -7.802 1.00 95.94 1183 CYS A C 1
ATOM 9261 O O . CYS A 1 1183 ? 45.464 11.171 -7.547 1.00 95.94 1183 CYS A O 1
ATOM 9263 N N . CYS A 1 1184 ? 43.279 10.819 -7.952 1.00 96.56 1184 CYS A N 1
ATOM 9264 C CA . CYS A 1 1184 ? 43.327 9.359 -7.997 1.00 96.56 1184 CYS A CA 1
ATOM 9265 C C . CYS A 1 1184 ? 42.661 8.837 -9.273 1.00 96.56 1184 CYS A C 1
ATOM 9267 O O . CYS A 1 1184 ? 41.699 9.433 -9.757 1.00 96.56 1184 CYS A O 1
ATOM 9269 N N . ILE A 1 1185 ? 43.173 7.723 -9.798 1.00 97.62 1185 ILE A N 1
ATOM 9270 C CA . ILE A 1 1185 ? 42.522 6.950 -10.861 1.00 97.62 1185 ILE A CA 1
ATOM 9271 C C . ILE A 1 1185 ? 42.203 5.566 -10.311 1.00 97.62 1185 ILE A C 1
ATOM 9273 O O . ILE A 1 1185 ? 43.109 4.885 -9.821 1.00 97.62 1185 ILE A O 1
ATOM 9277 N N . LEU A 1 1186 ? 40.930 5.186 -10.391 1.00 97.88 1186 LEU A N 1
ATOM 9278 C CA . LEU A 1 1186 ? 40.393 3.896 -9.971 1.00 97.88 1186 LEU A CA 1
ATOM 9279 C C . LEU A 1 1186 ? 39.882 3.121 -11.189 1.00 97.88 1186 LEU A C 1
ATOM 9281 O O . LEU A 1 1186 ? 39.314 3.727 -12.098 1.00 97.88 1186 LEU A O 1
ATOM 9285 N N . SER A 1 1187 ? 40.042 1.803 -11.167 1.00 96.94 1187 SER A N 1
ATOM 9286 C CA . SER A 1 1187 ? 39.557 0.881 -12.193 1.00 96.94 1187 SER A CA 1
ATOM 9287 C C . SER A 1 1187 ? 39.171 -0.456 -11.558 1.00 96.94 1187 SER A C 1
ATOM 9289 O O . SER A 1 1187 ? 39.922 -1.009 -10.748 1.00 96.94 1187 SER A O 1
ATOM 9291 N N . GLU A 1 1188 ? 38.015 -0.986 -11.947 1.00 95.00 1188 GLU A N 1
ATOM 9292 C CA . GLU A 1 1188 ? 37.582 -2.358 -11.672 1.00 95.00 1188 GLU A CA 1
ATOM 9293 C C . GLU A 1 1188 ? 38.001 -3.302 -12.812 1.00 95.00 1188 GLU A C 1
ATOM 9295 O O . GLU A 1 1188 ? 38.278 -2.878 -13.938 1.00 95.00 1188 GLU A O 1
ATOM 9300 N N . ASP A 1 1189 ? 38.054 -4.606 -12.539 1.00 93.94 1189 ASP A N 1
ATOM 9301 C CA . ASP A 1 1189 ? 38.027 -5.625 -13.594 1.00 93.94 1189 ASP A CA 1
ATOM 9302 C C . ASP A 1 1189 ? 36.584 -5.839 -14.071 1.00 93.94 1189 ASP A C 1
ATOM 9304 O O . ASP A 1 1189 ? 35.866 -6.734 -13.616 1.00 93.94 1189 ASP A O 1
ATOM 9308 N N . VAL A 1 1190 ? 36.165 -4.994 -15.014 1.00 94.38 1190 VAL A N 1
ATOM 9309 C CA . VAL A 1 1190 ? 34.821 -5.029 -15.606 1.00 94.38 1190 VAL A CA 1
ATOM 9310 C C . VAL A 1 1190 ? 34.553 -6.274 -16.459 1.00 94.38 1190 VAL A C 1
ATOM 9312 O O . VAL A 1 1190 ? 33.407 -6.514 -16.830 1.00 94.38 1190 VAL A O 1
ATOM 9315 N N . GLY A 1 1191 ? 35.558 -7.115 -16.744 1.00 91.19 1191 GLY A N 1
ATOM 9316 C CA . GLY A 1 1191 ? 35.355 -8.374 -17.472 1.00 91.19 1191 GLY A CA 1
ATOM 9317 C C . GLY A 1 1191 ? 34.424 -9.348 -16.740 1.00 91.19 1191 GLY A C 1
ATOM 9318 O O . GLY A 1 1191 ? 33.752 -10.167 -17.368 1.00 91.19 1191 GLY A O 1
ATOM 9319 N N . GLY A 1 1192 ? 34.345 -9.230 -15.411 1.00 85.94 1192 GLY A N 1
ATOM 9320 C CA . GLY A 1 1192 ? 33.415 -9.975 -14.567 1.00 85.94 1192 GLY A CA 1
ATOM 9321 C C . GLY A 1 1192 ? 32.115 -9.241 -14.221 1.00 85.94 1192 GLY A C 1
ATOM 9322 O O . GLY A 1 1192 ? 31.418 -9.730 -13.335 1.00 85.94 1192 GLY A O 1
ATOM 9323 N N . GLY A 1 1193 ? 31.816 -8.103 -14.859 1.00 91.00 1193 GLY A N 1
ATOM 9324 C CA . GLY A 1 1193 ? 30.723 -7.191 -14.495 1.00 91.00 1193 GLY A CA 1
ATOM 9325 C C . GLY A 1 1193 ? 31.141 -6.111 -13.483 1.00 91.00 1193 GLY A C 1
ATOM 9326 O O . GLY A 1 1193 ? 32.199 -6.217 -12.862 1.00 91.00 1193 GLY A O 1
ATOM 9327 N N . GLU A 1 1194 ? 30.323 -5.066 -13.312 1.00 92.50 1194 GLU A N 1
ATOM 9328 C CA . GLU A 1 1194 ? 30.559 -3.996 -12.321 1.00 92.50 1194 GLU A CA 1
ATOM 9329 C C . GLU A 1 1194 ? 30.120 -4.454 -10.927 1.00 92.50 1194 GLU A C 1
ATOM 9331 O O . GLU A 1 1194 ? 28.952 -4.796 -10.711 1.00 92.50 1194 GLU A O 1
ATOM 9336 N N . ARG A 1 1195 ? 31.053 -4.471 -9.968 1.00 91.06 1195 ARG A N 1
ATOM 9337 C CA . ARG A 1 1195 ? 30.844 -5.104 -8.654 1.00 91.06 1195 ARG A CA 1
ATOM 9338 C C . ARG A 1 1195 ? 30.673 -4.089 -7.541 1.00 91.06 1195 ARG A C 1
ATOM 9340 O O . ARG A 1 1195 ? 29.936 -4.348 -6.592 1.00 91.06 1195 ARG A O 1
ATOM 9347 N N . VAL A 1 1196 ? 31.365 -2.960 -7.635 1.00 92.75 1196 VAL A N 1
ATOM 9348 C CA . VAL A 1 1196 ? 31.337 -1.899 -6.628 1.00 92.75 1196 VAL A CA 1
ATOM 9349 C C . VAL A 1 1196 ? 30.061 -1.065 -6.774 1.00 92.75 1196 VAL A C 1
ATOM 9351 O O . VAL A 1 1196 ? 29.663 -0.708 -7.880 1.00 92.75 1196 VAL A O 1
ATOM 9354 N N . ARG A 1 1197 ? 29.403 -0.770 -5.647 1.00 91.38 1197 ARG A N 1
ATOM 9355 C CA . ARG A 1 1197 ? 28.201 0.084 -5.562 1.00 91.38 1197 ARG A CA 1
ATOM 9356 C C . ARG A 1 1197 ? 28.459 1.387 -4.813 1.00 91.38 1197 ARG A C 1
ATOM 9358 O O . ARG A 1 1197 ? 27.846 2.409 -5.117 1.00 91.38 1197 ARG A O 1
ATOM 9365 N N . SER A 1 1198 ? 29.388 1.358 -3.861 1.00 94.75 1198 SER A N 1
ATOM 9366 C CA . SER A 1 1198 ? 29.905 2.548 -3.192 1.00 94.75 1198 SER A CA 1
ATOM 9367 C C . SER A 1 1198 ? 31.286 2.324 -2.602 1.00 94.75 1198 SER A C 1
ATOM 9369 O O . SER A 1 1198 ? 31.676 1.204 -2.268 1.00 94.75 1198 SER A O 1
ATOM 9371 N N . TRP A 1 1199 ? 32.047 3.409 -2.518 1.00 96.50 1199 TRP A N 1
ATOM 9372 C CA . TRP A 1 1199 ? 33.422 3.403 -2.053 1.00 96.50 1199 TRP A CA 1
ATOM 9373 C C . TRP A 1 1199 ? 33.840 4.764 -1.496 1.00 96.50 1199 TRP A C 1
ATOM 9375 O O . TRP A 1 1199 ? 33.288 5.817 -1.841 1.00 96.50 1199 TRP A O 1
ATOM 9385 N N . HIS A 1 1200 ? 34.901 4.758 -0.699 1.00 97.44 1200 HIS A N 1
ATOM 9386 C CA . HIS A 1 1200 ? 35.592 5.965 -0.272 1.00 97.44 1200 HIS A CA 1
ATOM 9387 C C . HIS A 1 1200 ? 37.106 5.770 -0.230 1.00 97.44 1200 HIS A C 1
ATOM 9389 O O . HIS A 1 1200 ? 37.600 4.650 -0.135 1.00 97.44 1200 HIS A O 1
ATOM 9395 N N . ILE A 1 1201 ? 37.853 6.873 -0.333 1.00 97.31 1201 ILE A N 1
ATOM 9396 C CA . ILE A 1 1201 ? 39.308 6.865 -0.151 1.00 97.31 1201 ILE A CA 1
ATOM 9397 C C . ILE A 1 1201 ? 39.657 7.594 1.133 1.00 97.31 1201 ILE A C 1
ATOM 9399 O O . ILE A 1 1201 ? 39.242 8.739 1.341 1.00 97.31 1201 ILE A O 1
ATOM 9403 N N . GLU A 1 1202 ? 40.483 6.958 1.951 1.00 96.12 1202 GLU A N 1
ATOM 9404 C CA . GLU A 1 1202 ? 41.123 7.570 3.104 1.00 96.12 1202 GLU A CA 1
ATOM 9405 C C . GLU A 1 1202 ? 42.585 7.902 2.811 1.00 96.12 1202 GLU A C 1
ATOM 9407 O O . GLU A 1 1202 ? 43.285 7.149 2.139 1.00 96.12 1202 GLU A O 1
ATOM 9412 N N . ALA A 1 1203 ? 43.055 9.037 3.323 1.00 93.69 1203 ALA A N 1
ATOM 9413 C CA . ALA A 1 1203 ? 44.463 9.400 3.349 1.00 93.69 1203 ALA A CA 1
ATOM 9414 C C . ALA A 1 1203 ? 45.005 9.237 4.766 1.00 93.69 1203 ALA A C 1
ATOM 9416 O O . ALA A 1 1203 ? 44.487 9.852 5.704 1.00 93.69 1203 ALA A O 1
ATOM 9417 N N . ARG A 1 1204 ? 46.070 8.447 4.898 1.00 90.94 1204 ARG A N 1
ATOM 9418 C CA . ARG A 1 1204 ? 46.783 8.226 6.155 1.00 90.94 1204 ARG A CA 1
ATOM 9419 C C . ARG A 1 1204 ? 48.085 9.018 6.170 1.00 90.94 1204 ARG A C 1
ATOM 9421 O O . ARG A 1 1204 ? 48.884 8.901 5.239 1.00 90.94 1204 ARG A O 1
ATOM 9428 N N . THR A 1 1205 ? 48.309 9.776 7.241 1.00 87.19 1205 THR A N 1
ATOM 9429 C CA . THR A 1 1205 ? 49.533 10.556 7.480 1.00 87.19 1205 THR A CA 1
ATOM 9430 C C . THR A 1 1205 ? 49.970 10.362 8.927 1.00 87.19 1205 THR A C 1
ATOM 9432 O O . THR A 1 1205 ? 49.347 10.881 9.854 1.00 87.19 1205 THR A O 1
ATOM 9435 N N . GLY A 1 1206 ? 51.031 9.586 9.151 1.00 81.44 1206 GLY A N 1
ATOM 9436 C CA . GLY A 1 1206 ? 51.369 9.094 10.490 1.00 81.44 1206 GLY A CA 1
ATOM 9437 C C . GLY A 1 1206 ? 50.255 8.219 11.093 1.00 81.44 1206 GLY A C 1
ATOM 9438 O O . GLY A 1 1206 ? 49.879 7.210 10.504 1.00 81.44 1206 GLY A O 1
ATOM 9439 N N . GLU A 1 1207 ? 49.741 8.593 12.271 1.00 79.75 1207 GLU A N 1
ATOM 9440 C CA . GLU A 1 1207 ? 48.631 7.894 12.954 1.00 79.75 1207 GLU A CA 1
ATOM 9441 C C . GLU A 1 1207 ? 47.239 8.447 12.585 1.00 79.75 1207 GLU A C 1
ATOM 9443 O O . GLU A 1 1207 ? 46.224 7.883 12.987 1.00 79.75 1207 GLU A O 1
ATOM 9448 N N . GLU A 1 1208 ? 47.168 9.547 11.829 1.00 83.81 1208 GLU A N 1
ATOM 9449 C CA . GLU A 1 1208 ? 45.908 10.195 11.455 1.00 83.81 1208 GLU A CA 1
ATOM 9450 C C . GLU A 1 1208 ? 45.392 9.635 10.121 1.00 83.81 1208 GLU A C 1
ATOM 9452 O O . GLU A 1 1208 ? 46.133 9.583 9.138 1.00 83.81 1208 GLU A O 1
ATOM 9457 N N . CYS A 1 1209 ? 44.119 9.230 10.080 1.00 90.12 1209 CYS A N 1
ATOM 9458 C CA . CYS A 1 1209 ? 43.425 8.789 8.869 1.00 90.12 1209 CYS A CA 1
ATOM 9459 C C . CYS A 1 1209 ? 42.216 9.693 8.621 1.00 90.12 1209 CYS A C 1
ATOM 9461 O O . CYS A 1 1209 ? 41.463 9.985 9.552 1.00 90.12 1209 CYS A O 1
ATOM 9463 N N . ARG A 1 1210 ? 42.027 10.151 7.381 1.00 93.19 1210 ARG A N 1
ATOM 9464 C CA . ARG A 1 1210 ? 40.885 10.996 7.005 1.00 93.19 1210 ARG A CA 1
ATOM 9465 C C . ARG A 1 1210 ? 40.306 10.588 5.662 1.00 93.19 1210 ARG A C 1
ATOM 9467 O O . ARG A 1 1210 ? 41.052 10.415 4.703 1.00 93.19 1210 ARG A O 1
ATOM 9474 N N . THR A 1 1211 ? 38.984 10.528 5.551 1.00 95.56 1211 THR A N 1
ATOM 9475 C CA . THR A 1 1211 ? 38.320 10.367 4.253 1.00 95.56 1211 THR A CA 1
ATOM 9476 C C . THR A 1 1211 ? 38.546 11.610 3.386 1.00 95.56 1211 THR A C 1
ATOM 9478 O O . THR A 1 1211 ? 38.281 12.729 3.825 1.00 95.56 1211 THR A O 1
ATOM 9481 N N . ILE A 1 1212 ? 39.031 11.425 2.157 1.00 94.75 1212 ILE A N 1
ATOM 9482 C CA . ILE A 1 1212 ? 39.335 12.514 1.212 1.00 94.75 1212 ILE A CA 1
ATOM 9483 C C . ILE A 1 1212 ? 38.360 12.587 0.033 1.00 94.75 1212 ILE A C 1
ATOM 9485 O O . ILE A 1 1212 ? 38.169 13.663 -0.528 1.00 94.75 1212 ILE A O 1
ATOM 9489 N N . CYS A 1 1213 ? 37.725 11.474 -0.344 1.00 93.88 1213 CYS A N 1
ATOM 9490 C CA . CYS A 1 1213 ? 36.662 11.455 -1.350 1.00 93.88 1213 CYS A CA 1
ATOM 9491 C C . CYS A 1 1213 ? 35.779 10.204 -1.218 1.00 93.88 1213 CYS A C 1
ATOM 9493 O O . CYS A 1 1213 ? 36.172 9.231 -0.575 1.00 93.88 1213 CYS A O 1
ATOM 9495 N N . ARG A 1 1214 ? 34.582 10.257 -1.816 1.00 95.62 1214 ARG A N 1
ATOM 9496 C CA . ARG A 1 1214 ? 33.589 9.170 -1.870 1.00 95.62 1214 ARG A CA 1
ATOM 9497 C C . ARG A 1 1214 ? 33.000 9.047 -3.277 1.00 95.62 1214 ARG A C 1
ATOM 9499 O O . ARG A 1 1214 ? 32.990 10.032 -4.019 1.00 95.62 1214 ARG A O 1
ATOM 9506 N N . GLY A 1 1215 ? 32.478 7.876 -3.626 1.00 94.19 1215 GLY A N 1
ATOM 9507 C CA . GLY A 1 1215 ? 31.823 7.621 -4.907 1.00 94.19 1215 GLY A CA 1
ATOM 9508 C C . GLY A 1 1215 ? 30.946 6.366 -4.912 1.00 94.19 1215 GLY A C 1
ATOM 9509 O O . GLY A 1 1215 ? 30.924 5.622 -3.940 1.00 94.19 1215 GLY A O 1
ATOM 9510 N N . THR A 1 1216 ? 30.201 6.159 -6.003 1.00 90.38 1216 THR A N 1
ATOM 9511 C CA . THR A 1 1216 ? 29.261 5.037 -6.178 1.00 90.38 1216 THR A CA 1
ATOM 9512 C C . THR A 1 1216 ? 29.681 4.106 -7.320 1.00 90.38 1216 THR A C 1
ATOM 9514 O O . THR A 1 1216 ? 29.822 2.912 -7.110 1.00 90.38 1216 THR A O 1
ATOM 9517 N N . SER A 1 1217 ? 30.050 4.640 -8.487 1.00 93.94 1217 SER A N 1
ATOM 9518 C CA . SER A 1 1217 ? 30.572 3.863 -9.627 1.00 93.94 1217 SER A CA 1
ATOM 9519 C C . SER A 1 1217 ? 32.094 4.031 -9.784 1.00 93.94 1217 SER A C 1
ATOM 9521 O O . SER A 1 1217 ? 32.615 5.143 -9.614 1.00 93.94 1217 SER A O 1
ATOM 9523 N N . ILE A 1 1218 ? 32.813 2.940 -10.088 1.00 96.44 1218 ILE A N 1
ATOM 9524 C CA . ILE A 1 1218 ? 34.215 2.968 -10.547 1.00 96.44 1218 ILE A CA 1
ATOM 9525 C C . ILE A 1 1218 ? 34.269 2.565 -12.026 1.00 96.44 1218 ILE A C 1
ATOM 9527 O O . ILE A 1 1218 ? 34.738 3.356 -12.848 1.00 96.44 1218 ILE A O 1
ATOM 9531 N N . GLY A 1 1219 ? 33.774 1.368 -12.359 1.00 95.06 1219 GLY A N 1
ATOM 9532 C CA . GLY A 1 1219 ? 33.769 0.852 -13.726 1.00 95.06 1219 GLY A CA 1
ATOM 9533 C C . GLY A 1 1219 ? 35.180 0.660 -14.292 1.00 95.06 1219 GLY A C 1
ATOM 9534 O O . GLY A 1 1219 ? 36.135 0.400 -13.558 1.00 95.06 1219 GLY A O 1
ATOM 9535 N N . HIS A 1 1220 ? 35.342 0.788 -15.609 1.00 96.06 1220 HIS A N 1
ATOM 9536 C CA . HIS A 1 1220 ? 36.638 0.628 -16.278 1.00 96.06 1220 HIS A CA 1
ATOM 9537 C C . HIS A 1 1220 ? 37.639 1.712 -15.871 1.00 96.06 1220 HIS A C 1
ATOM 9539 O O . HIS A 1 1220 ? 38.816 1.419 -15.645 1.00 96.06 1220 HIS A O 1
ATOM 9545 N N . LYS A 1 1221 ? 37.180 2.962 -15.726 1.00 96.44 1221 LYS A N 1
ATOM 9546 C CA . LYS A 1 1221 ? 38.039 4.081 -15.335 1.00 96.44 1221 LYS A CA 1
ATOM 9547 C C . LYS A 1 1221 ? 37.274 5.207 -14.655 1.00 96.44 1221 LYS A C 1
ATOM 9549 O O . LYS A 1 1221 ? 36.334 5.785 -15.202 1.00 96.44 1221 LYS A O 1
ATOM 9554 N N . ARG A 1 1222 ? 37.788 5.609 -13.493 1.00 97.31 1222 ARG A N 1
ATOM 9555 C CA . ARG A 1 1222 ? 37.298 6.739 -12.710 1.00 97.31 1222 ARG A CA 1
ATOM 9556 C C . ARG A 1 1222 ? 38.444 7.660 -12.310 1.00 97.31 1222 ARG A C 1
ATOM 9558 O O . ARG A 1 1222 ? 39.303 7.277 -11.524 1.00 97.31 1222 ARG A O 1
ATOM 9565 N N . ILE A 1 1223 ? 38.437 8.892 -12.822 1.00 97.31 1223 ILE A N 1
ATOM 9566 C CA . ILE A 1 1223 ? 39.380 9.953 -12.434 1.00 97.31 1223 ILE A CA 1
ATOM 9567 C C . ILE A 1 1223 ? 38.710 10.848 -11.389 1.00 97.31 1223 ILE A C 1
ATOM 9569 O O . ILE A 1 1223 ? 37.604 11.352 -11.596 1.00 97.31 1223 ILE A O 1
ATOM 9573 N N . VAL A 1 1224 ? 39.382 11.056 -10.259 1.00 95.06 1224 VAL A N 1
ATOM 9574 C CA . VAL A 1 1224 ? 38.849 11.802 -9.114 1.00 95.06 1224 VAL A CA 1
ATOM 9575 C C . VAL A 1 1224 ? 39.865 12.840 -8.681 1.00 95.06 1224 VAL A C 1
ATOM 9577 O O . VAL A 1 1224 ? 40.979 12.487 -8.304 1.00 95.06 1224 VAL A O 1
ATOM 9580 N N . ARG A 1 1225 ? 39.472 14.115 -8.709 1.00 93.06 1225 ARG A N 1
ATOM 9581 C CA . ARG A 1 1225 ? 40.280 15.242 -8.230 1.00 93.06 1225 ARG A CA 1
ATOM 9582 C C . ARG A 1 1225 ? 39.758 15.736 -6.888 1.00 93.06 1225 ARG A C 1
ATOM 9584 O O . ARG A 1 1225 ? 38.553 15.736 -6.652 1.00 93.06 1225 ARG A O 1
ATOM 9591 N N . PHE A 1 1226 ? 40.670 16.154 -6.025 1.00 93.88 1226 PHE A N 1
ATOM 9592 C CA . PHE A 1 1226 ? 40.387 16.674 -4.688 1.00 93.88 1226 PHE A CA 1
ATOM 9593 C C . PHE A 1 1226 ? 41.481 17.666 -4.275 1.00 93.88 1226 PHE A C 1
ATOM 9595 O O . PHE A 1 1226 ? 42.505 17.788 -4.951 1.00 93.88 1226 PHE A O 1
ATOM 9602 N N . ASP A 1 1227 ? 41.276 18.398 -3.181 1.00 91.44 1227 ASP A N 1
ATOM 9603 C CA . ASP A 1 1227 ? 42.273 19.352 -2.688 1.00 91.44 1227 ASP A CA 1
ATOM 9604 C C . ASP A 1 1227 ? 43.596 18.650 -2.330 1.00 91.44 1227 ASP A C 1
ATOM 9606 O O . ASP A 1 1227 ? 43.566 17.554 -1.775 1.00 91.44 1227 ASP A O 1
ATOM 9610 N N . PRO A 1 1228 ? 44.772 19.257 -2.589 1.00 92.25 1228 PRO A N 1
ATOM 9611 C CA . PRO A 1 1228 ? 46.061 18.657 -2.255 1.00 92.25 1228 PRO A CA 1
ATOM 9612 C C . PRO A 1 1228 ? 46.167 18.163 -0.804 1.00 92.25 1228 PRO A C 1
ATOM 9614 O O . PRO A 1 1228 ? 46.085 18.942 0.148 1.00 92.25 1228 PRO A O 1
ATOM 9617 N N . VAL A 1 1229 ? 46.426 16.866 -0.641 1.00 90.38 1229 VAL A N 1
ATOM 9618 C CA . VAL A 1 1229 ? 46.567 16.190 0.652 1.00 90.38 1229 VAL A CA 1
ATOM 9619 C C . VAL A 1 1229 ? 47.965 15.585 0.785 1.00 90.38 1229 VAL A C 1
ATOM 9621 O O . VAL A 1 1229 ? 48.358 14.810 -0.086 1.00 90.38 1229 VAL A O 1
ATOM 9624 N N . PRO A 1 1230 ? 48.726 15.887 1.854 1.00 88.25 1230 PRO A N 1
ATOM 9625 C CA . PRO A 1 1230 ? 49.896 15.088 2.206 1.00 88.25 1230 PRO A CA 1
ATOM 9626 C C . PRO A 1 1230 ? 49.427 13.716 2.700 1.00 88.25 1230 PRO A C 1
ATOM 9628 O O . PRO A 1 1230 ? 48.583 13.672 3.594 1.00 88.25 1230 PRO A O 1
ATOM 9631 N N . ALA A 1 1231 ? 49.960 12.631 2.137 1.00 87.88 1231 ALA A N 1
ATOM 9632 C CA . ALA A 1 1231 ? 49.635 11.263 2.539 1.00 87.88 1231 ALA A CA 1
ATOM 9633 C C . ALA A 1 1231 ? 50.870 10.348 2.488 1.00 87.88 1231 ALA A C 1
ATOM 9635 O O . ALA A 1 1231 ? 51.706 10.462 1.585 1.00 87.88 1231 ALA A O 1
ATOM 9636 N N . ASP A 1 1232 ? 50.975 9.445 3.461 1.00 88.44 1232 ASP A N 1
ATOM 9637 C CA . ASP A 1 1232 ? 51.911 8.316 3.457 1.00 88.44 1232 ASP A CA 1
ATOM 9638 C C . ASP A 1 1232 ? 51.283 7.097 2.764 1.00 88.44 1232 ASP A C 1
ATOM 9640 O O . ASP A 1 1232 ? 51.974 6.351 2.065 1.00 88.44 1232 ASP A O 1
ATOM 9644 N N . GLU A 1 1233 ? 49.967 6.919 2.922 1.00 92.94 1233 GLU A N 1
ATOM 9645 C CA . GLU A 1 1233 ? 49.172 5.869 2.280 1.00 92.94 1233 GLU A CA 1
ATOM 9646 C C . GLU A 1 1233 ? 47.797 6.407 1.873 1.00 92.94 1233 GLU A C 1
ATOM 9648 O O . GLU A 1 1233 ? 47.238 7.284 2.537 1.00 92.94 1233 GLU A O 1
ATOM 9653 N N . LEU A 1 1234 ? 47.243 5.858 0.794 1.00 94.75 1234 LEU A N 1
ATOM 9654 C CA . LEU A 1 1234 ? 45.834 6.004 0.443 1.00 94.75 1234 LEU A CA 1
ATOM 9655 C C . LEU A 1 1234 ? 45.147 4.644 0.529 1.00 94.75 1234 LEU A C 1
ATOM 9657 O O . LEU A 1 1234 ? 45.713 3.642 0.101 1.00 94.75 1234 LEU A O 1
ATOM 9661 N N . ILE A 1 12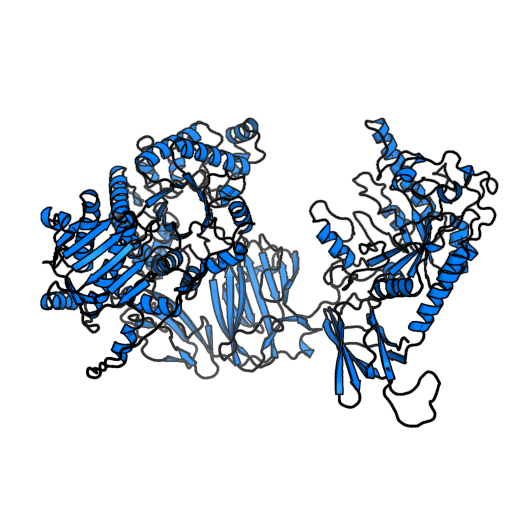35 ? 43.932 4.605 1.056 1.00 96.06 1235 ILE A N 1
ATOM 9662 C CA . ILE A 1 1235 ? 43.186 3.368 1.291 1.00 96.06 1235 ILE A CA 1
ATOM 9663 C C . ILE A 1 1235 ? 41.858 3.491 0.570 1.00 96.06 1235 ILE A C 1
ATOM 9665 O O . ILE A 1 1235 ? 41.063 4.360 0.912 1.00 96.06 1235 ILE A O 1
ATOM 9669 N N . LEU A 1 1236 ? 41.632 2.649 -0.433 1.00 97.19 1236 LEU A N 1
ATOM 9670 C CA . LEU A 1 1236 ? 40.327 2.497 -1.060 1.00 97.19 1236 LEU A CA 1
ATOM 9671 C C . LEU A 1 1236 ? 39.511 1.493 -0.244 1.00 97.19 1236 LEU A C 1
ATOM 9673 O O . LEU A 1 1236 ? 39.907 0.332 -0.128 1.00 97.19 1236 LEU A O 1
ATOM 9677 N N . MET A 1 1237 ? 38.378 1.949 0.273 1.00 96.31 1237 MET A N 1
ATOM 9678 C CA . MET A 1 1237 ? 37.397 1.152 0.999 1.00 96.31 1237 MET A CA 1
ATOM 9679 C C . MET A 1 1237 ? 36.148 0.983 0.140 1.00 96.31 1237 MET A C 1
ATOM 9681 O O . MET A 1 1237 ? 35.621 1.965 -0.382 1.00 96.31 1237 MET A O 1
ATOM 9685 N N . ILE A 1 1238 ? 35.680 -0.253 -0.008 1.00 94.31 1238 ILE A N 1
ATOM 9686 C CA . ILE A 1 1238 ? 34.427 -0.582 -0.687 1.00 94.31 1238 ILE A CA 1
ATOM 9687 C C . ILE A 1 1238 ? 33.337 -0.728 0.369 1.00 94.31 1238 ILE A C 1
ATOM 9689 O O . ILE A 1 1238 ? 33.345 -1.678 1.154 1.00 94.31 1238 ILE A O 1
ATOM 9693 N N . ASP A 1 1239 ? 32.415 0.230 0.369 1.00 88.19 1239 ASP A N 1
ATOM 9694 C CA . ASP A 1 1239 ? 31.321 0.325 1.333 1.00 88.19 1239 ASP A CA 1
ATOM 9695 C C . ASP A 1 1239 ? 30.216 -0.686 0.999 1.00 88.19 1239 ASP A C 1
ATOM 9697 O O . ASP A 1 1239 ? 29.748 -1.406 1.877 1.00 88.19 1239 ASP A O 1
ATOM 9701 N N . ASN A 1 1240 ? 29.852 -0.783 -0.285 1.00 84.12 1240 ASN A N 1
ATOM 9702 C CA . ASN A 1 1240 ? 28.856 -1.722 -0.794 1.00 84.12 1240 ASN A CA 1
ATOM 9703 C C . ASN A 1 1240 ? 29.325 -2.340 -2.124 1.00 84.12 1240 ASN A C 1
ATOM 9705 O O . ASN A 1 1240 ? 29.909 -1.664 -2.980 1.00 84.12 1240 ASN A O 1
ATOM 9709 N N . CYS A 1 1241 ? 29.081 -3.639 -2.294 1.00 86.06 1241 CYS A N 1
ATOM 9710 C CA . CYS A 1 1241 ? 29.360 -4.387 -3.514 1.00 86.06 1241 CYS A CA 1
ATOM 9711 C C . CYS A 1 1241 ? 28.445 -5.611 -3.646 1.00 86.06 1241 CYS A C 1
ATOM 9713 O O . CYS A 1 1241 ? 28.043 -6.212 -2.656 1.00 86.06 1241 CYS A O 1
ATOM 9715 N N . VAL A 1 1242 ? 28.149 -5.995 -4.888 1.00 81.19 1242 VAL A N 1
ATOM 9716 C CA . VAL A 1 1242 ? 27.269 -7.137 -5.224 1.00 81.19 1242 VAL A CA 1
ATOM 9717 C C . VAL A 1 1242 ? 28.034 -8.440 -5.458 1.00 81.19 1242 VAL A C 1
ATOM 9719 O O . VAL A 1 1242 ? 27.451 -9.507 -5.603 1.00 81.19 1242 VAL A O 1
ATOM 9722 N N . ALA A 1 1243 ? 29.359 -8.356 -5.508 1.00 83.69 1243 ALA A N 1
ATOM 9723 C CA . ALA A 1 1243 ? 30.280 -9.477 -5.578 1.00 83.69 1243 ALA A CA 1
ATOM 9724 C C . ALA A 1 1243 ? 31.635 -9.020 -5.028 1.00 83.69 1243 ALA A C 1
ATOM 9726 O O . ALA A 1 1243 ? 31.893 -7.821 -4.912 1.00 83.69 1243 ALA A O 1
ATOM 9727 N N . GLU A 1 1244 ? 32.530 -9.965 -4.740 1.00 87.56 1244 GLU A N 1
ATOM 9728 C CA . GLU A 1 1244 ? 33.874 -9.651 -4.252 1.00 87.56 1244 GLU A CA 1
ATOM 9729 C C . GLU A 1 1244 ? 34.585 -8.643 -5.186 1.00 87.56 1244 GLU A C 1
ATOM 9731 O O . GLU A 1 1244 ? 34.796 -8.962 -6.366 1.00 87.56 1244 GLU A O 1
ATOM 9736 N N . PRO A 1 1245 ? 34.962 -7.447 -4.692 1.00 90.25 1245 PRO A N 1
ATOM 9737 C CA . PRO A 1 1245 ? 35.550 -6.407 -5.527 1.00 90.25 1245 PRO A CA 1
ATOM 9738 C C . PRO A 1 1245 ? 36.888 -6.838 -6.126 1.00 90.25 1245 PRO A C 1
ATOM 9740 O O . PRO A 1 1245 ? 37.747 -7.389 -5.429 1.00 90.25 1245 PRO A O 1
ATOM 9743 N N . LEU A 1 1246 ? 37.068 -6.555 -7.417 1.00 93.12 1246 LEU A N 1
ATOM 9744 C CA . LEU A 1 1246 ? 38.306 -6.783 -8.161 1.00 93.12 1246 LEU A CA 1
ATOM 9745 C C . LEU A 1 1246 ? 38.819 -5.439 -8.675 1.00 93.12 1246 LEU A C 1
ATOM 9747 O O . LEU A 1 1246 ? 38.362 -4.944 -9.703 1.00 93.12 1246 LEU A O 1
ATOM 9751 N N . ILE A 1 1247 ? 39.759 -4.840 -7.948 1.00 96.19 1247 ILE A N 1
ATOM 9752 C CA . ILE A 1 1247 ? 40.339 -3.543 -8.295 1.00 96.19 1247 ILE A CA 1
ATOM 9753 C C . ILE A 1 1247 ? 41.532 -3.784 -9.215 1.00 96.19 1247 ILE A C 1
ATOM 9755 O O . ILE A 1 1247 ? 42.610 -4.188 -8.768 1.00 96.19 1247 ILE A O 1
ATOM 9759 N N . SER A 1 1248 ? 41.328 -3.544 -10.510 1.00 95.12 1248 SER A N 1
ATOM 9760 C CA . SER A 1 1248 ? 42.344 -3.715 -11.551 1.00 95.12 1248 SER A CA 1
ATOM 9761 C C . SER A 1 1248 ? 43.399 -2.604 -11.511 1.00 95.12 1248 SER A C 1
ATOM 9763 O O . SER A 1 1248 ? 44.555 -2.842 -11.869 1.00 95.12 1248 SER A O 1
ATOM 9765 N N . GLY A 1 1249 ? 43.045 -1.418 -11.001 1.00 95.25 1249 GLY A N 1
ATOM 9766 C CA . GLY A 1 1249 ? 43.980 -0.312 -10.822 1.00 95.25 1249 GLY A CA 1
ATOM 9767 C C . GLY A 1 1249 ? 43.541 0.716 -9.782 1.00 95.25 1249 GLY A C 1
ATOM 9768 O O . GLY A 1 1249 ? 42.407 1.181 -9.775 1.00 95.25 1249 GLY A O 1
ATOM 9769 N N . PHE A 1 1250 ? 44.477 1.117 -8.927 1.00 97.25 1250 PHE A N 1
ATOM 9770 C CA . PHE A 1 1250 ? 44.358 2.262 -8.029 1.00 97.25 1250 PHE A CA 1
ATOM 9771 C C . PHE A 1 1250 ? 45.675 3.039 -8.057 1.00 97.25 1250 PHE A C 1
ATOM 9773 O O . PHE A 1 1250 ? 46.703 2.527 -7.615 1.00 97.25 1250 PHE A O 1
ATOM 9780 N N . SER A 1 1251 ? 45.672 4.260 -8.598 1.00 96.56 1251 SER A N 1
ATOM 9781 C CA . SER A 1 1251 ? 46.880 5.089 -8.721 1.00 96.56 1251 SER A CA 1
ATOM 9782 C C . SER A 1 1251 ? 46.688 6.519 -8.231 1.00 96.56 1251 SER A C 1
ATOM 9784 O O . SER A 1 1251 ? 45.606 7.090 -8.355 1.00 96.56 1251 SER A O 1
ATOM 9786 N N . ALA A 1 1252 ? 47.764 7.100 -7.699 1.00 95.06 1252 ALA A N 1
ATOM 9787 C CA . ALA A 1 1252 ? 47.807 8.452 -7.148 1.00 95.06 1252 ALA A CA 1
ATOM 9788 C C . ALA A 1 1252 ? 48.646 9.387 -8.026 1.00 95.06 1252 ALA A C 1
ATOM 9790 O O . ALA A 1 1252 ? 49.729 9.013 -8.480 1.00 95.06 1252 ALA A O 1
ATOM 9791 N N . HIS A 1 1253 ? 48.180 10.622 -8.217 1.00 94.19 1253 HIS A N 1
ATOM 9792 C CA . HIS A 1 1253 ? 48.808 11.633 -9.074 1.00 94.19 1253 HIS A CA 1
ATOM 9793 C C . HIS A 1 1253 ? 48.842 13.007 -8.391 1.00 94.19 1253 HIS A C 1
ATOM 9795 O O . HIS A 1 1253 ? 48.023 13.313 -7.518 1.00 94.19 1253 HIS A O 1
ATOM 9801 N N . TYR A 1 1254 ? 49.782 13.853 -8.820 1.00 91.31 1254 TYR A N 1
ATOM 9802 C CA . TYR A 1 1254 ? 49.819 15.270 -8.456 1.00 91.31 1254 TYR A CA 1
ATOM 9803 C C . TYR A 1 1254 ? 49.802 16.140 -9.710 1.00 91.31 1254 TYR A C 1
ATOM 9805 O O . TYR A 1 1254 ? 50.773 16.189 -10.467 1.00 91.31 1254 TYR A O 1
ATOM 9813 N N . ILE A 1 1255 ? 48.681 16.819 -9.925 1.00 89.31 1255 ILE A N 1
ATOM 9814 C CA . ILE A 1 1255 ? 48.434 17.681 -11.077 1.00 89.31 1255 ILE A CA 1
ATOM 9815 C C . ILE A 1 1255 ? 48.644 19.131 -10.635 1.00 89.31 1255 ILE A C 1
ATOM 9817 O O . ILE A 1 1255 ? 47.874 19.640 -9.820 1.00 89.31 1255 ILE A O 1
ATOM 9821 N N . ASN A 1 1256 ? 49.704 19.758 -11.156 1.00 76.75 1256 ASN A N 1
ATOM 9822 C CA . ASN A 1 1256 ? 50.038 21.172 -10.927 1.00 76.75 1256 ASN A CA 1
ATOM 9823 C C . ASN A 1 1256 ? 49.046 22.136 -11.569 1.00 76.75 1256 ASN A C 1
ATOM 9825 O O . ASN A 1 1256 ? 48.618 21.825 -12.707 1.00 76.75 1256 ASN A O 1
#

pLDDT: mean 87.61, std 14.94, range [21.83, 98.75]

Secondary structure (DSSP, 8-state):
--------------------PPP---HHHHHHTTS----SSPPSEEEEEEEEEEESTT-EEEESSGGGHHHHHHHHHHHHHHT---PEE----HHHHHHTPPPSSEEEEEE-S-SSTT-EEEEE-SSEEEEEESSHHHHHHHHHHHHHHHHHHHHHHS-TT---HHHHHHHHHHH-S-EEEEEEEEEE--S-SEEEEEEE-SSS---HHHHHHHHHHHHHTT--EEEEE-EETTEE-B--TT-THHHHTTTEE---HHHHHHHHHHHHHT-GGGSPPGGGEEEETTEEEEE--B-HHHHHHHHHHHHTTTPEEEEE---SSS-HHHHTTSGGGSSSS---B-SSSBPPP-TT-HHHHHHHHHHHHHHHHH--SSEEE----S--THHHHH-HHHHHHHHHHT-SSHHHHHHHHHHHHHHHHHHTT-EEEEEGGGGGG---TT-EEEE--TT--HHHHHHHHTT-EEEE--HHHHBTTSPP-TTHHHHHHTHHHHHHHHTTT--TTEEEEEEEE--TT--SHHHHHHHHTTHHHHHHHHHHS-TTT--HHHHHHHHHHHHHHHHHHT---PPPPPBS--SEEEESS-EEE--B---TT-EEEEESSSPPP-TTSEE--SPEEE-S-EEEEEEEE-TT--EEEEEEEEEEE-PPBPPBPGGGSSS-EEESEEEEEE---SS-GGGGGGSPEEEEEEESSSSPPTT--SSEEEEEEEEEEESSSEEEEEEEEESS-EEEEETTEEEEEE-SS-SSEEEEEEEEE-SEEEEEEEEEEESSS--EEEEEE-TTSPBPPSTTTEEEE--TTSS----HHHHHHHTT-EEEEE---GGGGT-SPP-HHHHTTSPPS-GGG---TT--HHHHHHHHHHHT-SEEEEEEE-TT--BSS--SS-SSBGGG-SGGGGT--HHHHHHHHHHHHTPEEEEEE--S-BTTTTEETTEESS-SHHHHHHHHHHHHHHHHHHHHHHHHS---SEEEETT----TTTTS---HHHHHHH-TTSEE---SS--SSEE-S-TTS---SS--SEESSS--PPPTTS-HHHHHHHHHH--TT-SEE--EEEEEETT-GGG---SS--TT-GGGSPPHHHHHHHHHTTTTBT-EEEEEE---TTSS--HHHHHHHHHHHHHHHHHHSS-SEEEEEESSEEEEE--S-SS----SS---PPEEEEEEEEEE-GGG---EEEEEEEEEETTEEEEEEEES--SS-EEEEEEEEEESEEEEEEEEESS--EEEEEEEE---

Sequence (1256 aa):
MKSRIFSILVPGICSVIFSFMPSPVNARDAQQFASGPDLIPRPLSSVQGTGTFRLDSEVIVYPDENHVNPAARYLAQSLKREAGIGLRTGILPEAMSAAGEMPGNAIILKISGIGSPESYGLEISERNVLITGADNRGLANGIATFRQLVLLADDQSASRDSKDRDSRDRAKADTGDTVLLPCCTISDAPEYGWRGVMLDVARHFFSVQEVKELLDLMALYKLNKFHWHLTDDQGWRIEIRKYPLLTEKGAWRHFDKNDRQCMALAEKEQIRDFEIPQDRLRIEAGDTLYGGYYTQEEIRDIVRYAAERGIDIIPEIDVPGHSLAAISNYPWLACDEDLSWGKLFSCPMCPGKDEVLEFCRNVYSEIFELFPYEYVHVGGDEVDMSNWTSCSDCQKRISDEGLDSPAALQSWFIGEMEDFFTANGRKLIGWDEIIGGGLSGTSTVMWWQGWTPGPVVEAAAAGTEIIACPNAVFYLSYPEDSKSLGNIYDYDRTMAELFGGGMDSVKGFQANVWSEQVPSRGRMLYKFFPGLLAVSELCWSSPEVRSMTDFEARLQEHYGILDSLGVGYRMPDIGGFCDINAFVDTAFLEVTDIGTGVRVFYTTDGSIPDMTSEEYTAPVAVTSDTDFTLRLFGRDGRQGEIYRTQFVRQDWAEAVPEDSAGGFLADGLNAVRYDYPGESCREIESAPYRGTYRVADISIPEGVGGNIGLVLSGYVNVPEDGIYTFRLLSDDGSLLYLDGDLAIDNDGGHTPIEITAQKALRKGLHEITVKYFDHNGGLLGMSVYSPDGAELPSEGLYYSVADPESLPRPSASQLAWHDAEMGVIFHYDLHVFDGEKYSQGSNRINPVEDYNIFFPEHLDTDQWIRSAKAAGAKFALLTATHETGFGLWQSDVNPYCMKALKWKNGKGDIVRDFVRSCRKYGLKPGLYVGIRWNSLLGIHNFKAEGDGEFAAGRQQWYRRYCERMVTELCTKYGDLFMIWFDGGADDPDGLGPDVEPIVAEYQPECLFYHNVNRADVRWGGSETGTVGYPCWSSFPYPFSHNKSNESADAHNELLAHGDPDGKYWVPAMADTPLRGWNGRHEWFWEPGDEGSVYPLDELMDIYERSAGRNATLIVGLTPDADGLLPQTDAERLEEWGREIERRYGSPLAGTCGKGRETVLSLSSGSHGKVSRNGSGSPAAVNCCILSEDVGGGERVRSWHIEARTGEECRTICRGTSIGHKRIVRFDPVPADELILMIDNCVAEPLISGFSAHYIN

Radius of gyration: 41.33 Å; chains: 1; bounding box: 114×77×116 Å

Organism: NCBI:txid2840765

InterPro domains:
  IPR000933 Glycoside hydrolase, family 29 [SM00812] (802-1175)
  IPR011658 PA14 domain [PF07691] (667-791)
  IPR011658 PA14 domain [SM00758] (665-797)
  IPR015882 Beta-hexosaminidase, bacterial type, N-terminal [PF02838] (37-151)
  IPR015883 Beta-hexosaminidase, catalytic domain [PF00728] (192-542)
  IPR017853 Glycoside hydrolase superfamily [SSF51445] (192-555)
  IPR017853 Glycoside hydrolase superfamily [SSF51445] (807-1142)
  IPR025705 Beta-hexosaminidase [PR00738] (129-149)
  IPR025705 Beta-hexosaminidase [PR00738] (349-367)
  IPR025705 Beta-hexosaminidase [PR00738] (371-384)
  IPR025705 Beta-hexosaminidase [PR00738] (506-522)
  IPR025705 Beta-hexosaminidase [PR00738] (524-541)
  IPR025705 Beta-hexosaminidase [PTHR22600] (113-570)
  IPR026876 Fn3 associated repeat [PF13287] (597-642)
  IPR029018 Beta-hexosaminidase-like, domain 2 [G3DSA:3.30.379.10] (22-188)
  IPR029018 Beta-hexosaminidase-like, domain 2 [SSF55545] (32-190)
  IPR037524 PA14/GLEYA domain [PS51820] (659-801)
  IPR057739 Glycoside hydrolase family 29, N-terminal [PF01120] (852-1138)